Protein AF-0000000084406420 (afdb_homodimer)

Foldseek 3Di:
DFWQEEEEAQALQRLLLLLLCLVLPTQYEYEFQAEADDQDPLLQFLCSCPQVVVQADPAWFAEPVGDIDGFSWGGYNLGRLLFALQQFADDFQCQQDWADAPFGIFDHAPDTPVLLQVLLQVLQVLQVKEFAPPQAPRHHDHDGGPHHADDADDVLVLVVVLCVVVVFGKTWGIGRFQADPPCRVPTLDPLALRSHRGRDSSLGGSTSVNRGNVSSVVRVSYYYDYSWAFQEFEADPVLAAGAWTQTPVGIDGHSFYEYAHAQQVSLLHQQSHADPVRNRGRLCPLVLFFFQKWDKWKKKKKFFFLVDFDPDGNQFTMKGCRQQQANPDPVGGHGQFIKTWHRQCALSNQCSVVVPDDSVVSRSSSRGITMMMTTDWWHGDRQQGWDADPVSHIYGYDDTPPPVSNVSVLVVVVVSSVVSRGDDMDMDIDDPSHPSAIEANQAEDCDSNNGQAHSLQHGPSYDRYGYQYRHHHSIRRRGGCSSVSNSSSSSSSVVVSVVVVVD/DFWQEEEEAQALQRLLLLLLCLPLPTQYEYEFQAEADDQDPLLQFLCSCPQVVVQADPAWFAEPVGDIDGFSWGGYNLGRLLFALQQFADDFQCQQDWADAPFGIFHHAPDTPVLLQVLLQVLQVLQVKEFAPPQAPRHHDHDGGPHHADDADDVLVLVVVLCVVVVFGKTWGIGRFQADPVCRVPTLDPLALRSHRGRDSSLGGSTSVNRGVVSSVVRVSYDYDYSWAFQEFEADPVLAAGAWTQTPVGIDGHSFYEYAHAQQVSLLHQQSHADPVRNRGRLCPLVLFFFQKWDKWKKKKKFFFLVDFDPDGNQFTMKGCRQQQANPDPVRGHGQFIKTWHRQCALSNQCSVVVPDDSVVSRSSSRGITMMMTTDWWHGDRQQGWDADPVSHIYTYDDTPDVVSNVSVLVVVVVSSVVSRGDDMDMDIDDPSHPSAIEANQAEDCDSNNGQAHSLQHGPSYDRYGYQYRHHHSIRRRGGCSSVSNSSSSSSSVVVSVVVVVD

Organism: Acidithiobacillus ferrooxidans (NCBI:txid920)

Nearest PDB structures (foldseek):
  8k6k-assembly1_A  TM=8.595E-01  e=3.127E-42  Gluconobacter japonicus
  8k6j-assembly1_A  TM=8.613E-01  e=1.627E-40  Gluconobacter japonicus
  8xcn-assembly1_A  TM=8.584E-01  e=6.997E-40  Gluconobacter japonicus
  7wsq-assembly1_D  TM=8.561E-01  e=7.962E-39  Gluconobacter japonicus
  8xcm-assembly1_A  TM=8.416E-01  e=7.050E-39  Gluconobacter japonicus

pLDDT: mean 94.96, std 6.16, range [66.62, 98.94]

Solvent-accessible surface area (backbone atoms only — not comparable to full-atom values): 49179 Å² total; per-residue (Å²): 119,77,25,48,31,34,31,36,23,32,12,49,13,24,7,33,25,47,34,64,43,36,87,69,73,49,37,34,37,35,34,22,52,23,44,70,62,75,44,41,61,52,36,70,32,38,47,41,49,70,56,63,35,68,72,36,49,86,57,63,31,22,38,77,86,61,49,75,45,58,49,61,44,36,63,24,60,4,22,55,42,45,30,44,65,38,58,43,39,76,76,39,58,65,61,29,36,67,41,69,43,91,75,43,58,44,42,52,47,80,55,52,53,79,77,43,46,69,29,41,53,50,37,34,54,60,23,37,22,17,18,61,68,89,45,44,90,69,60,53,93,74,74,75,50,77,34,70,44,63,74,66,42,70,67,55,42,52,50,52,51,52,42,41,72,73,71,48,55,58,29,55,35,30,31,17,42,40,61,35,87,91,42,43,62,76,24,54,37,44,59,49,45,49,47,54,63,21,42,56,78,65,70,18,52,44,20,14,33,65,50,5,39,52,62,16,54,74,31,89,47,36,48,77,42,59,62,31,40,71,58,33,51,39,59,34,96,85,46,43,35,62,52,36,43,33,33,82,78,49,75,44,29,37,71,29,40,35,43,13,53,36,23,64,49,41,25,49,35,28,44,60,17,43,42,92,88,25,73,76,4,42,58,23,90,38,68,32,57,8,19,20,38,31,46,60,48,38,33,42,31,45,30,27,27,90,93,41,78,43,80,59,46,50,43,54,27,42,26,38,54,83,28,44,78,29,52,84,40,86,91,48,77,24,41,21,23,31,40,32,39,28,42,44,54,40,39,59,39,46,32,43,76,40,70,86,55,58,66,72,58,39,38,51,50,32,34,17,35,56,37,32,38,36,28,12,38,29,46,57,34,74,77,15,23,52,45,68,45,96,86,63,42,44,27,44,26,78,74,81,44,42,60,66,35,37,52,49,44,52,49,52,49,47,53,56,43,40,74,75,57,31,78,45,72,46,76,47,73,63,56,88,39,63,53,78,54,46,26,11,9,37,18,37,22,87,49,55,70,79,12,25,12,29,80,69,27,32,29,64,60,32,79,31,38,32,50,36,31,38,12,37,33,51,52,60,53,41,53,49,56,60,41,53,27,28,12,48,15,43,49,38,32,54,51,49,54,56,55,58,77,69,103,120,78,24,48,31,35,31,36,23,31,13,48,11,24,7,34,26,45,34,62,43,36,86,70,73,50,36,34,36,36,33,24,52,24,44,70,62,74,44,39,60,52,38,72,32,39,49,42,50,70,57,62,35,67,70,38,50,86,57,62,33,22,36,76,87,61,50,75,44,58,49,61,45,36,62,25,60,6,22,57,41,44,30,44,65,38,59,43,38,77,76,38,60,65,60,30,36,68,41,70,44,92,77,44,57,44,44,53,46,79,55,52,52,78,77,43,45,69,29,41,55,49,37,34,54,60,24,38,21,18,18,62,67,89,46,43,89,69,60,53,95,74,74,75,49,78,33,70,44,62,74,66,41,71,66,54,42,51,51,49,51,52,42,40,72,73,73,47,55,56,28,54,34,30,31,19,40,40,61,36,85,92,42,45,64,76,24,53,37,44,59,50,44,50,46,53,62,20,42,54,80,62,70,19,53,45,18,14,32,66,51,5,40,53,62,18,54,73,31,88,48,37,48,77,43,58,62,31,40,71,58,33,51,38,59,35,96,84,47,44,35,61,52,35,42,33,33,84,78,48,76,44,30,36,69,30,39,35,44,12,53,36,23,64,50,41,24,50,37,30,45,58,16,43,41,91,88,24,74,75,4,42,57,22,91,40,68,33,56,8,19,20,37,31,46,59,48,40,32,42,32,45,30,27,27,89,94,42,76,45,83,61,48,49,46,54,29,41,26,40,54,83,28,43,77,29,52,84,38,87,91,47,76,23,40,20,24,31,39,31,39,28,40,43,54,40,39,59,42,46,32,44,77,39,69,86,56,57,66,70,59,40,37,51,50,33,33,17,34,56,37,33,37,38,27,13,39,29,45,58,34,74,78,14,23,51,45,67,44,96,88,62,44,45,27,45,27,81,75,80,44,43,60,67,35,36,51,50,42,53,50,53,50,47,55,56,41,40,74,74,56,32,78,44,73,45,76,46,74,62,57,89,41,63,53,78,54,47,26,13,9,36,17,38,21,86,48,55,68,80,13,25,12,29,81,69,28,34,29,64,57,32,81,30,38,32,52,37,30,39,12,36,32,52,51,60,53,43,52,50,56,60,40,52,26,28,13,49,14,41,50,37,31,54,50,51,53,54,54,57,76,69,103

Radius of gyration: 32.75 Å; Cα contacts (8 Å, |Δi|>4): 2601; chains: 2; bounding box: 58×95×78 Å

Structure (mmCIF, N/CA/C/O backbone):
data_AF-0000000084406420-model_v1
#
loop_
_entity.id
_entity.type
_entity.pdbx_description
1 polymer Dehydrogenase
#
loop_
_atom_site.group_PDB
_atom_site.id
_atom_site.type_symbol
_atom_site.label_atom_id
_atom_site.label_alt_id
_atom_site.label_comp_id
_atom_site.label_asym_id
_atom_site.label_entity_id
_atom_site.label_seq_id
_atom_site.pdbx_PDB_ins_code
_atom_site.Cartn_x
_atom_site.Cartn_y
_atom_site.Cartn_z
_atom_site.occupancy
_atom_site.B_iso_or_equiv
_atom_site.auth_seq_id
_atom_site.auth_comp_id
_atom_site.auth_asym_id
_atom_site.auth_atom_id
_atom_site.pdbx_PDB_model_num
ATOM 1 N N . MET A 1 1 ? 20.953 -33.688 14.234 1 88.69 1 MET A N 1
ATOM 2 C CA . MET A 1 1 ? 19.703 -33.469 13.508 1 88.69 1 MET A CA 1
ATOM 3 C C . MET A 1 1 ? 19.203 -32.031 13.727 1 88.69 1 MET A C 1
ATOM 5 O O . MET A 1 1 ? 19.109 -31.578 14.859 1 88.69 1 MET A O 1
ATOM 9 N N . ASP A 1 2 ? 19.047 -31.391 12.719 1 93 2 ASP A N 1
ATOM 10 C CA . ASP A 1 2 ? 18.766 -29.953 12.75 1 93 2 ASP A CA 1
ATOM 11 C C . ASP A 1 2 ? 17.281 -29.688 12.922 1 93 2 ASP A C 1
ATOM 13 O O . ASP A 1 2 ? 16.891 -28.641 13.438 1 93 2 ASP A O 1
ATOM 17 N N . ALA A 1 3 ? 16.422 -30.672 12.445 1 97.94 3 ALA A N 1
ATOM 18 C CA . ALA A 1 3 ? 14.969 -30.516 12.516 1 97.94 3 ALA A CA 1
ATOM 19 C C . ALA A 1 3 ? 14.273 -31.875 12.422 1 97.94 3 ALA A C 1
ATOM 21 O O . ALA A 1 3 ? 14.891 -32.875 12.07 1 97.94 3 ALA A O 1
ATOM 22 N N . ASP A 1 4 ? 13.062 -31.891 12.906 1 97.88 4 ASP A N 1
ATOM 23 C CA . ASP A 1 4 ? 12.234 -33.062 12.648 1 97.88 4 ASP A CA 1
ATOM 24 C C . ASP A 1 4 ? 11.812 -33.125 11.18 1 97.88 4 ASP A C 1
ATOM 26 O O . ASP A 1 4 ? 11.766 -34.188 10.586 1 97.88 4 ASP A O 1
ATOM 30 N N . VAL A 1 5 ? 11.484 -31.938 10.641 1 98.62 5 VAL A N 1
ATOM 31 C CA . VAL A 1 5 ? 11.062 -31.828 9.25 1 98.62 5 VAL A CA 1
ATOM 32 C C . VAL A 1 5 ? 11.805 -30.672 8.578 1 98.62 5 VAL A C 1
ATOM 34 O O . VAL A 1 5 ? 11.852 -29.562 9.109 1 98.62 5 VAL A O 1
ATOM 37 N N . ILE A 1 6 ? 12.398 -30.938 7.449 1 98.88 6 ILE A N 1
ATOM 38 C CA . ILE A 1 6 ? 12.922 -29.891 6.578 1 98.88 6 ILE A CA 1
ATOM 39 C C . ILE A 1 6 ? 11.992 -29.703 5.379 1 98.88 6 ILE A C 1
ATOM 41 O O . ILE A 1 6 ? 11.633 -30.672 4.711 1 98.88 6 ILE A O 1
ATOM 45 N N . ILE A 1 7 ? 11.547 -28.516 5.156 1 98.94 7 ILE A N 1
ATOM 46 C CA . ILE A 1 7 ? 10.75 -28.141 3.982 1 98.94 7 ILE A CA 1
ATOM 47 C C . ILE A 1 7 ? 11.602 -27.297 3.033 1 98.94 7 ILE A C 1
ATOM 49 O O . ILE A 1 7 ? 12.117 -26.25 3.422 1 98.94 7 ILE A O 1
ATOM 53 N N . ILE A 1 8 ? 11.758 -27.766 1.812 1 98.94 8 ILE A N 1
ATOM 54 C CA . ILE A 1 8 ? 12.555 -27.078 0.806 1 98.94 8 ILE A CA 1
ATOM 55 C C . ILE A 1 8 ? 11.625 -26.297 -0.129 1 98.94 8 ILE A C 1
ATOM 57 O O . ILE A 1 8 ? 10.93 -26.891 -0.958 1 98.94 8 ILE A O 1
ATOM 61 N N . GLY A 1 9 ? 11.641 -24.938 -0.034 1 98.81 9 GLY A N 1
ATOM 62 C CA . GLY A 1 9 ? 10.734 -24.078 -0.776 1 98.81 9 GLY A CA 1
ATOM 63 C C . GLY A 1 9 ? 9.57 -23.562 0.057 1 98.81 9 GLY A C 1
ATOM 64 O O . GLY A 1 9 ? 9.016 -24.312 0.87 1 98.81 9 GLY A O 1
ATOM 65 N N . SER A 1 10 ? 9.195 -22.328 -0.181 1 98.81 10 SER A N 1
ATOM 66 C CA . SER A 1 10 ? 8.18 -21.703 0.657 1 98.81 10 SER A CA 1
ATOM 67 C C . SER A 1 10 ? 6.98 -21.25 -0.17 1 98.81 10 SER A C 1
ATOM 69 O O . SER A 1 10 ? 6.23 -20.359 0.244 1 98.81 10 SER A O 1
ATOM 71 N N . GLY A 1 11 ? 6.742 -21.828 -1.378 1 98.44 11 GLY A N 1
ATOM 72 C CA . GLY A 1 11 ? 5.648 -21.453 -2.264 1 98.44 11 GLY A CA 1
ATOM 73 C C . GLY A 1 11 ? 4.312 -22.031 -1.836 1 98.44 11 GLY A C 1
ATOM 74 O O . GLY A 1 11 ? 4.086 -22.281 -0.648 1 98.44 11 GLY A O 1
ATOM 75 N N . ALA A 1 12 ? 3.414 -22.25 -2.809 1 98.5 12 ALA A N 1
ATOM 76 C CA . ALA A 1 12 ? 2.043 -22.688 -2.557 1 98.5 12 ALA A CA 1
ATOM 77 C C . ALA A 1 12 ? 2.016 -23.969 -1.747 1 98.5 12 ALA A C 1
ATOM 79 O O . ALA A 1 12 ? 1.25 -24.094 -0.788 1 98.5 12 ALA A O 1
ATOM 80 N N . GLY A 1 13 ? 2.844 -24.891 -2.139 1 98.75 13 GLY A N 1
ATOM 81 C CA . GLY A 1 13 ? 2.9 -26.156 -1.423 1 98.75 13 GLY A CA 1
ATOM 82 C C . GLY A 1 13 ? 3.66 -26.078 -0.114 1 98.75 13 GLY A C 1
ATOM 83 O O . GLY A 1 13 ? 3.107 -26.359 0.952 1 98.75 13 GLY A O 1
ATOM 84 N N . GLY A 1 14 ? 4.891 -25.562 -0.155 1 98.88 14 GLY A N 1
ATOM 85 C CA . GLY A 1 14 ? 5.777 -25.516 0.996 1 98.88 14 GLY A CA 1
ATOM 86 C C . GLY A 1 14 ? 5.258 -24.641 2.115 1 98.88 14 GLY A C 1
ATOM 87 O O . GLY A 1 14 ? 5.297 -25.016 3.285 1 98.88 14 GLY A O 1
ATOM 88 N N . GLY A 1 15 ? 4.824 -23.484 1.755 1 98.88 15 GLY A N 1
ATOM 89 C CA . GLY A 1 15 ? 4.277 -22.594 2.77 1 98.88 15 GLY A CA 1
ATOM 90 C C . GLY A 1 15 ? 3.029 -23.141 3.432 1 98.88 15 GLY A C 1
ATOM 91 O O . GLY A 1 15 ? 2.863 -23.031 4.648 1 98.88 15 GLY A O 1
ATOM 92 N N . THR A 1 16 ? 2.17 -23.75 2.664 1 98.94 16 THR A N 1
ATOM 93 C CA . THR A 1 16 ? 0.909 -24.281 3.176 1 98.94 16 THR A CA 1
ATOM 94 C C . THR A 1 16 ? 1.153 -25.469 4.109 1 98.94 16 THR A C 1
ATOM 96 O O . THR A 1 16 ? 0.556 -25.547 5.184 1 98.94 16 THR A O 1
ATOM 99 N N . ILE A 1 17 ? 2.035 -26.344 3.715 1 98.88 17 ILE A N 1
ATOM 100 C CA . ILE A 1 17 ? 2.256 -27.531 4.551 1 98.88 17 ILE A CA 1
ATOM 101 C C . ILE A 1 17 ? 3 -27.125 5.82 1 98.88 17 ILE A C 1
ATOM 103 O O . ILE A 1 17 ? 2.787 -27.719 6.883 1 98.88 17 ILE A O 1
ATOM 107 N N . ALA A 1 18 ? 3.906 -26.109 5.734 1 98.88 18 ALA A N 1
ATOM 108 C CA . ALA A 1 18 ? 4.531 -25.578 6.941 1 98.88 18 ALA A CA 1
ATOM 109 C C . ALA A 1 18 ? 3.479 -25.125 7.949 1 98.88 18 ALA A C 1
ATOM 111 O O . ALA A 1 18 ? 3.553 -25.484 9.133 1 98.88 18 ALA A O 1
ATOM 112 N N . ARG A 1 19 ? 2.502 -24.375 7.488 1 98.88 19 ARG A N 1
ATOM 113 C CA . ARG A 1 19 ? 1.427 -23.922 8.367 1 98.88 19 ARG A CA 1
ATOM 114 C C . ARG A 1 19 ? 0.621 -25.109 8.891 1 98.88 19 ARG A C 1
ATOM 116 O O . ARG A 1 19 ? 0.271 -25.156 10.07 1 98.88 19 ARG A O 1
ATOM 123 N N . ALA A 1 20 ? 0.352 -26.047 8.023 1 98.81 20 ALA A N 1
ATOM 124 C CA . ALA A 1 20 ? -0.466 -27.203 8.391 1 98.81 20 ALA A CA 1
ATOM 125 C C . ALA A 1 20 ? 0.193 -28.016 9.5 1 98.81 20 ALA A C 1
ATOM 127 O O . ALA A 1 20 ? -0.494 -28.625 10.32 1 98.81 20 ALA A O 1
ATOM 128 N N . LEU A 1 21 ? 1.491 -28 9.57 1 98.56 21 LEU A N 1
ATOM 129 C CA . LEU A 1 21 ? 2.219 -28.812 10.531 1 98.56 21 LEU A CA 1
ATOM 130 C C . LEU A 1 21 ? 2.689 -27.953 11.711 1 98.56 21 LEU A C 1
ATOM 132 O O . LEU A 1 21 ? 3.246 -28.484 12.68 1 98.56 21 LEU A O 1
ATOM 136 N N . ALA A 1 22 ? 2.52 -26.656 11.664 1 98.56 22 ALA A N 1
ATOM 137 C CA . ALA A 1 22 ? 3.15 -25.703 12.586 1 98.56 22 ALA A CA 1
ATOM 138 C C . ALA A 1 22 ? 2.764 -26 14.031 1 98.56 22 ALA A C 1
ATOM 140 O O . ALA A 1 22 ? 3.6 -25.922 14.93 1 98.56 22 ALA A O 1
ATOM 141 N N . ASP A 1 23 ? 1.502 -26.359 14.258 1 97.62 23 ASP A N 1
ATOM 142 C CA . ASP A 1 23 ? 1.009 -26.531 15.617 1 97.62 23 ASP A CA 1
ATOM 143 C C . ASP A 1 23 ? 1.221 -27.969 16.109 1 97.62 23 ASP A C 1
ATOM 145 O O . ASP A 1 23 ? 0.703 -28.359 17.156 1 97.62 23 ASP A O 1
ATOM 149 N N . SER A 1 24 ? 1.993 -28.766 15.359 1 96 24 SER A N 1
ATOM 150 C CA . SER A 1 24 ? 2.195 -30.188 15.68 1 96 24 SER A CA 1
ATOM 151 C C . SER A 1 24 ? 3.24 -30.359 16.781 1 96 24 SER A C 1
ATOM 153 O O . SER A 1 24 ? 3.354 -31.422 17.359 1 96 24 SER A O 1
ATOM 155 N N . GLY A 1 25 ? 4.09 -29.359 17.047 1 95 25 GLY A N 1
ATOM 156 C CA . GLY A 1 25 ? 5.18 -29.453 18 1 95 25 GLY A CA 1
ATOM 157 C C . GLY A 1 25 ? 6.477 -29.938 17.375 1 95 25 GLY A C 1
ATOM 158 O O . GLY A 1 25 ? 7.535 -29.875 18 1 95 25 GLY A O 1
ATOM 159 N N . LEU A 1 26 ? 6.426 -30.328 16.141 1 96.94 26 LEU A N 1
ATOM 160 C CA . LEU A 1 26 ? 7.633 -30.734 15.422 1 96.94 26 LEU A CA 1
ATOM 161 C C . LEU A 1 26 ? 8.539 -29.531 15.18 1 96.94 26 LEU A C 1
ATOM 163 O O . LEU A 1 26 ? 8.062 -28.438 14.875 1 96.94 26 LEU A O 1
ATOM 167 N N . ASN A 1 27 ? 9.789 -29.812 15.359 1 98.25 27 ASN A N 1
ATOM 168 C CA . ASN A 1 27 ? 10.734 -28.781 14.93 1 98.25 27 ASN A CA 1
ATOM 169 C C . ASN A 1 27 ? 10.836 -28.719 13.406 1 98.25 27 ASN A C 1
ATOM 171 O O . ASN A 1 27 ? 11.305 -29.656 12.766 1 98.25 27 ASN A O 1
ATOM 175 N N . ILE A 1 28 ? 10.398 -27.578 12.836 1 98.81 28 ILE A N 1
ATOM 176 C CA . ILE A 1 28 ? 10.297 -27.453 11.383 1 98.81 28 ILE A CA 1
ATOM 177 C C . ILE A 1 28 ? 11.297 -26.406 10.891 1 98.81 28 ILE A C 1
ATOM 179 O O . ILE A 1 28 ? 11.344 -25.281 11.422 1 98.81 28 ILE A O 1
ATOM 183 N N . LEU A 1 29 ? 12.109 -26.766 9.922 1 98.88 29 LEU A N 1
ATOM 184 C CA . LEU A 1 29 ? 13.031 -25.844 9.258 1 98.88 29 LEU A CA 1
ATOM 185 C C . LEU A 1 29 ? 12.664 -25.656 7.793 1 98.88 29 LEU A C 1
ATOM 187 O O . LEU A 1 29 ? 12.633 -26.625 7.031 1 98.88 29 LEU A O 1
ATOM 191 N N . ILE A 1 30 ? 12.312 -24.453 7.449 1 98.94 30 ILE A N 1
ATOM 192 C CA . ILE A 1 30 ? 12.016 -24.109 6.059 1 98.94 30 ILE A CA 1
ATOM 193 C C . ILE A 1 30 ? 13.258 -23.516 5.398 1 98.94 30 ILE A C 1
ATOM 195 O O . ILE A 1 30 ? 13.867 -22.578 5.938 1 98.94 30 ILE A O 1
ATOM 199 N N . LEU A 1 31 ? 13.648 -24.047 4.281 1 98.94 31 LEU A N 1
ATOM 200 C CA . LEU A 1 31 ? 14.766 -23.531 3.5 1 98.94 31 LEU A CA 1
ATOM 201 C C . LEU A 1 31 ? 14.281 -22.859 2.223 1 98.94 31 LEU A C 1
ATOM 203 O O . LEU A 1 31 ? 13.578 -23.484 1.417 1 98.94 31 LEU A O 1
ATOM 207 N N . GLU A 1 32 ? 14.562 -21.594 2.061 1 98.81 32 GLU A N 1
ATOM 208 C CA . GLU A 1 32 ? 14.195 -20.797 0.895 1 98.81 32 GLU A CA 1
ATOM 209 C C . GLU A 1 32 ? 15.438 -20.25 0.193 1 98.81 32 GLU A C 1
ATOM 211 O O . GLU A 1 32 ? 16.297 -19.641 0.829 1 98.81 32 GLU A O 1
ATOM 216 N N . ARG A 1 33 ? 15.523 -20.5 -1.107 1 98.06 33 ARG A N 1
ATOM 217 C CA . ARG A 1 33 ? 16.719 -20.094 -1.833 1 98.06 33 ARG A CA 1
ATOM 218 C C . ARG A 1 33 ? 16.781 -18.562 -1.978 1 98.06 33 ARG A C 1
ATOM 220 O O . ARG A 1 33 ? 17.859 -17.984 -2.047 1 98.06 33 ARG A O 1
ATOM 227 N N . GLY A 1 34 ? 15.633 -17.969 -2.072 1 96.94 34 GLY A N 1
ATOM 228 C CA . GLY A 1 34 ? 15.578 -16.516 -2.16 1 96.94 34 GLY A CA 1
ATOM 229 C C . GLY A 1 34 ? 15.352 -15.844 -0.818 1 96.94 34 GLY A C 1
ATOM 230 O O . GLY A 1 34 ? 15.555 -16.469 0.232 1 96.94 34 GLY A O 1
ATOM 231 N N . ASP A 1 35 ? 15.086 -14.539 -0.844 1 96.56 35 ASP A N 1
ATOM 232 C CA . ASP A 1 35 ? 14.758 -13.734 0.328 1 96.56 35 ASP A CA 1
ATOM 233 C C . ASP A 1 35 ? 13.344 -13.164 0.225 1 96.56 35 ASP A C 1
ATOM 235 O O . ASP A 1 35 ? 12.602 -13.492 -0.71 1 96.56 35 ASP A O 1
ATOM 239 N N . TYR A 1 36 ? 12.945 -12.484 1.253 1 96.88 36 TYR A N 1
ATOM 240 C CA . TYR A 1 36 ? 11.688 -11.75 1.131 1 96.88 36 TYR A CA 1
ATOM 241 C C . TYR A 1 36 ? 11.719 -10.812 -0.069 1 96.88 36 TYR A C 1
ATOM 243 O O . TYR A 1 36 ? 12.75 -10.211 -0.369 1 96.88 36 TYR A O 1
ATOM 251 N N . LEU A 1 37 ? 10.578 -10.812 -0.792 1 95.81 37 LEU A N 1
ATOM 252 C CA . LEU A 1 37 ? 10.461 -9.805 -1.843 1 95.81 37 LEU A CA 1
ATOM 253 C C . LEU A 1 37 ? 10.438 -8.398 -1.25 1 95.81 37 LEU A C 1
ATOM 255 O O . LEU A 1 37 ? 9.68 -8.133 -0.314 1 95.81 37 LEU A O 1
ATOM 259 N N . PRO A 1 38 ? 11.289 -7.543 -1.76 1 92.75 38 PRO A N 1
ATOM 260 C CA . PRO A 1 38 ? 11.289 -6.195 -1.188 1 92.75 38 PRO A CA 1
ATOM 261 C C . PRO A 1 38 ? 9.953 -5.477 -1.372 1 92.75 38 PRO A C 1
ATOM 263 O O . PRO A 1 38 ? 9.352 -5.559 -2.443 1 92.75 38 PRO A O 1
ATOM 266 N N . ARG A 1 39 ? 9.43 -4.918 -0.343 1 93.56 39 ARG A N 1
ATOM 267 C CA . ARG A 1 39 ? 8.273 -4.027 -0.416 1 93.56 39 ARG A CA 1
ATOM 268 C C . ARG A 1 39 ? 8.703 -2.607 -0.774 1 93.56 39 ARG A C 1
ATOM 270 O O . ARG A 1 39 ? 9.336 -1.922 0.031 1 93.56 39 ARG A O 1
ATOM 277 N N . GLU A 1 40 ? 8.367 -2.15 -1.927 1 93.56 40 GLU A N 1
ATOM 278 C CA . GLU A 1 40 ? 8.852 -0.872 -2.439 1 93.56 40 GLU A CA 1
ATOM 279 C C . GLU A 1 40 ? 7.91 -0.312 -3.504 1 93.56 40 GLU A C 1
ATOM 281 O O . GLU A 1 40 ? 6.973 -0.991 -3.932 1 93.56 40 GLU A O 1
ATOM 286 N N . TRP A 1 41 ? 8.164 0.864 -3.912 1 91.94 41 TRP A N 1
ATOM 287 C CA . TRP A 1 41 ? 7.324 1.575 -4.871 1 91.94 41 TRP A CA 1
ATOM 288 C C . TRP A 1 41 ? 7.254 0.825 -6.199 1 91.94 41 TRP A C 1
ATOM 290 O O . TRP A 1 41 ? 6.219 0.827 -6.867 1 91.94 41 TRP A O 1
ATOM 300 N N . GLY A 1 42 ? 8.281 0.18 -6.535 1 93.5 42 GLY A N 1
ATOM 301 C CA . GLY A 1 42 ? 8.383 -0.524 -7.801 1 93.5 42 GLY A CA 1
ATOM 302 C C . GLY A 1 42 ? 7.457 -1.724 -7.891 1 93.5 42 GLY A C 1
ATOM 303 O O . GLY A 1 42 ? 7.234 -2.26 -8.977 1 93.5 42 GLY A O 1
ATOM 304 N N . ASN A 1 43 ? 6.859 -2.135 -6.785 1 95.69 43 ASN A N 1
ATOM 305 C CA . ASN A 1 43 ? 6.016 -3.326 -6.777 1 95.69 43 ASN A CA 1
ATOM 306 C C . ASN A 1 43 ? 4.852 -3.197 -7.758 1 95.69 43 ASN A C 1
ATOM 308 O O . ASN A 1 43 ? 4.414 -4.191 -8.344 1 95.69 43 ASN A O 1
ATOM 312 N N . TRP A 1 44 ? 4.395 -1.908 -7.926 1 93.94 44 TRP A N 1
ATOM 313 C CA . TRP A 1 44 ? 3.199 -1.699 -8.734 1 93.94 44 TRP A CA 1
ATOM 314 C C . TRP A 1 44 ? 3.539 -0.949 -10.023 1 93.94 44 TRP A C 1
ATOM 316 O O . TRP A 1 44 ? 2.646 -0.453 -10.711 1 93.94 44 TRP A O 1
ATOM 326 N N . ASP A 1 45 ? 4.84 -0.856 -10.406 1 90.75 45 ASP A N 1
ATOM 327 C CA . ASP A 1 45 ? 5.297 -0.203 -11.633 1 90.75 45 ASP A CA 1
ATOM 328 C C . ASP A 1 45 ? 5.5 -1.22 -12.75 1 90.75 45 ASP A C 1
ATOM 330 O O . ASP A 1 45 ? 6.387 -2.074 -12.664 1 90.75 45 ASP A O 1
ATOM 334 N N . PRO A 1 46 ? 4.762 -1.12 -13.844 1 89.69 46 PRO A N 1
ATOM 335 C CA . PRO A 1 46 ? 4.879 -2.094 -14.93 1 89.69 46 PRO A CA 1
ATOM 336 C C . PRO A 1 46 ? 6.289 -2.156 -15.516 1 89.69 46 PRO A C 1
ATOM 338 O O . PRO A 1 46 ? 6.738 -3.227 -15.938 1 89.69 46 PRO A O 1
ATOM 341 N N . ARG A 1 47 ? 6.891 -1.016 -15.586 1 87.12 47 ARG A N 1
ATOM 342 C CA . ARG A 1 47 ? 8.25 -1.021 -16.125 1 87.12 47 ARG A CA 1
ATOM 343 C C . ARG A 1 47 ? 9.172 -1.863 -15.242 1 87.12 47 ARG A C 1
ATOM 345 O O . ARG A 1 47 ? 9.93 -2.693 -15.75 1 87.12 47 ARG A O 1
ATOM 352 N N . THR A 1 48 ? 9.062 -1.656 -13.922 1 92.06 48 THR A N 1
ATOM 353 C CA . THR A 1 48 ? 9.898 -2.377 -12.969 1 92.06 48 THR A CA 1
ATOM 354 C C . THR A 1 48 ? 9.617 -3.875 -13.023 1 92.06 48 THR A C 1
ATOM 356 O O . THR A 1 48 ? 10.547 -4.684 -13.062 1 92.06 48 THR A O 1
ATOM 359 N N . VAL A 1 49 ? 8.406 -4.242 -13.148 1 92.81 49 VAL A N 1
ATOM 360 C CA . VAL A 1 49 ? 8 -5.637 -12.992 1 92.81 49 VAL A CA 1
ATOM 361 C C . VAL A 1 49 ? 8.172 -6.375 -14.312 1 92.81 49 VAL A C 1
ATOM 363 O O . VAL A 1 49 ? 8.75 -7.461 -14.359 1 92.81 49 VAL A O 1
ATOM 366 N N . PHE A 1 50 ? 7.754 -5.746 -15.461 1 88.38 50 PHE A N 1
ATOM 367 C CA . PHE A 1 50 ? 7.605 -6.52 -16.688 1 88.38 50 PHE A CA 1
ATOM 368 C C . PHE A 1 50 ? 8.703 -6.164 -17.688 1 88.38 50 PHE A C 1
ATOM 370 O O . PHE A 1 50 ? 9.031 -6.965 -18.562 1 88.38 50 PHE A O 1
ATOM 377 N N . ALA A 1 51 ? 9.172 -4.949 -17.625 1 87.12 51 ALA A N 1
ATOM 378 C CA . ALA A 1 51 ? 10.242 -4.578 -18.547 1 87.12 51 ALA A CA 1
ATOM 379 C C . ALA A 1 51 ? 11.617 -4.91 -17.969 1 87.12 51 ALA A C 1
ATOM 381 O O . ALA A 1 51 ? 12.422 -5.582 -18.609 1 87.12 51 ALA A O 1
ATOM 382 N N . GLU A 1 52 ? 11.781 -4.52 -16.688 1 90.19 52 GLU A N 1
ATOM 383 C CA . GLU A 1 52 ? 13.07 -4.73 -16.031 1 90.19 52 GLU A CA 1
ATOM 384 C C . GLU A 1 52 ? 13.156 -6.129 -15.422 1 90.19 52 GLU A C 1
ATOM 386 O O . GLU A 1 52 ? 14.25 -6.617 -15.133 1 90.19 52 GLU A O 1
ATOM 391 N N . HIS A 1 53 ? 12.016 -6.773 -15.172 1 92.19 53 HIS A N 1
ATOM 392 C CA . HIS A 1 53 ? 11.953 -8.078 -14.523 1 92.19 53 HIS A CA 1
ATOM 393 C C . HIS A 1 53 ? 12.719 -8.078 -13.203 1 92.19 53 HIS A C 1
ATOM 395 O O . HIS A 1 53 ? 13.453 -9.023 -12.906 1 92.19 53 HIS A O 1
ATOM 401 N N . ARG A 1 54 ? 12.531 -7.023 -12.453 1 93.5 54 ARG A N 1
ATOM 402 C CA . ARG A 1 54 ? 13.305 -6.785 -11.234 1 93.5 54 ARG A CA 1
ATOM 403 C C . ARG A 1 54 ? 13.125 -7.926 -10.242 1 93.5 54 ARG A C 1
ATOM 405 O O . ARG A 1 54 ? 14.047 -8.258 -9.5 1 93.5 54 ARG A O 1
ATOM 412 N N . TYR A 1 55 ? 12.023 -8.523 -10.234 1 95.5 55 TYR A N 1
ATOM 413 C CA . TYR A 1 55 ? 11.727 -9.484 -9.18 1 95.5 55 TYR A CA 1
ATOM 414 C C . TYR A 1 55 ? 11.828 -10.914 -9.695 1 95.5 55 TYR A C 1
ATOM 416 O O . TYR A 1 55 ? 11.523 -11.867 -8.969 1 95.5 55 TYR A O 1
ATOM 424 N N . HIS A 1 56 ? 12.203 -11.062 -10.922 1 93.75 56 HIS A N 1
ATOM 425 C CA . HIS A 1 56 ? 12.375 -12.383 -11.508 1 93.75 56 HIS A CA 1
ATOM 426 C C . HIS A 1 56 ? 13.836 -12.805 -11.5 1 93.75 56 HIS A C 1
ATOM 428 O O . HIS A 1 56 ? 14.734 -11.961 -11.406 1 93.75 56 HIS A O 1
ATOM 434 N N . THR A 1 57 ? 14.008 -14.07 -11.625 1 92.19 57 THR A N 1
ATOM 435 C CA . THR A 1 57 ? 15.352 -14.617 -11.586 1 92.19 57 THR A CA 1
ATOM 436 C C . THR A 1 57 ? 16.141 -14.211 -12.828 1 92.19 57 THR A C 1
ATOM 438 O O . THR A 1 57 ? 15.555 -13.945 -13.883 1 92.19 57 THR A O 1
ATOM 441 N N . HIS A 1 58 ? 17.438 -14.25 -12.711 1 90.94 58 HIS A N 1
ATOM 442 C CA . HIS A 1 58 ? 18.328 -14.031 -13.852 1 90.94 58 HIS A CA 1
ATOM 443 C C . HIS A 1 58 ? 18.891 -15.344 -14.375 1 90.94 58 HIS A C 1
ATOM 445 O O . HIS A 1 58 ? 19.703 -15.352 -15.305 1 90.94 58 HIS A O 1
ATOM 451 N N . GLU A 1 59 ? 18.359 -16.375 -13.789 1 92.81 59 GLU A N 1
ATOM 452 C CA . GLU A 1 59 ? 18.781 -17.688 -14.258 1 92.81 59 GLU A CA 1
ATOM 453 C C . GLU A 1 59 ? 18.359 -17.922 -15.711 1 92.81 59 GLU A C 1
ATOM 455 O O . GLU A 1 59 ? 17.328 -17.406 -16.156 1 92.81 59 GLU A O 1
ATOM 460 N N . GLN A 1 60 ? 19.219 -18.719 -16.391 1 95.25 60 GLN A N 1
ATOM 461 C CA . GLN A 1 60 ? 18.938 -19.125 -17.766 1 95.25 60 GLN A CA 1
ATOM 462 C C . GLN A 1 60 ? 18.719 -20.625 -17.875 1 95.25 60 GLN A C 1
ATOM 464 O O . GLN A 1 60 ? 19.422 -21.406 -17.219 1 95.25 60 GLN A O 1
ATOM 469 N N . TRP A 1 61 ? 17.703 -20.984 -18.625 1 96.75 61 TRP A N 1
ATOM 470 C CA . TRP A 1 61 ? 17.453 -22.375 -18.969 1 96.75 61 TRP A CA 1
ATOM 471 C C . TRP A 1 61 ? 17.641 -22.609 -20.469 1 96.75 61 TRP A C 1
ATOM 473 O O . TRP A 1 61 ? 17.812 -21.656 -21.234 1 96.75 61 TRP A O 1
ATOM 483 N N . ARG A 1 62 ? 17.75 -23.844 -20.844 1 97.62 62 ARG A N 1
ATOM 484 C CA . ARG A 1 62 ? 17.828 -24.203 -22.266 1 97.62 62 ARG A CA 1
ATOM 485 C C . ARG A 1 62 ? 16.547 -24.906 -22.719 1 97.62 62 ARG A C 1
ATOM 487 O O . ARG A 1 62 ? 15.953 -25.672 -21.969 1 97.62 62 ARG A O 1
ATOM 494 N N . ASP A 1 63 ? 16.156 -24.594 -23.984 1 96 63 ASP A N 1
ATOM 495 C CA . ASP A 1 63 ? 15.031 -25.328 -24.547 1 96 63 ASP A CA 1
ATOM 496 C C . ASP A 1 63 ? 15.492 -26.625 -25.234 1 96 63 ASP A C 1
ATOM 498 O O . ASP A 1 63 ? 16.656 -27.016 -25.078 1 96 63 ASP A O 1
ATOM 502 N N . GLN A 1 64 ? 14.602 -27.312 -25.891 1 95.38 64 GLN A N 1
ATOM 503 C CA . GLN A 1 64 ? 14.883 -28.625 -26.469 1 95.38 64 GLN A CA 1
ATOM 504 C C . GLN A 1 64 ? 15.977 -28.531 -27.531 1 95.38 64 GLN A C 1
ATOM 506 O O . GLN A 1 64 ? 16.641 -29.531 -27.828 1 95.38 64 GLN A O 1
ATOM 511 N N . HIS A 1 65 ? 16.234 -27.375 -28.094 1 95.81 65 HIS A N 1
ATOM 512 C CA . HIS A 1 65 ? 17.234 -27.188 -29.141 1 95.81 65 HIS A CA 1
ATOM 513 C C . HIS A 1 65 ? 18.516 -26.578 -28.578 1 95.81 65 HIS A C 1
ATOM 515 O O . HIS A 1 65 ? 19.453 -26.297 -29.328 1 95.81 65 HIS A O 1
ATOM 521 N N . GLY A 1 66 ? 18.484 -26.281 -27.312 1 95.25 66 GLY A N 1
ATOM 522 C CA . GLY A 1 66 ? 19.688 -25.781 -26.672 1 95.25 66 GLY A CA 1
ATOM 523 C C . GLY A 1 66 ? 19.734 -24.281 -26.578 1 95.25 66 GLY A C 1
ATOM 524 O O . GLY A 1 66 ? 20.688 -23.703 -26.047 1 95.25 66 GLY A O 1
ATOM 525 N N . LYS A 1 67 ? 18.75 -23.656 -27.031 1 96.12 67 LYS A N 1
ATOM 526 C CA . LYS A 1 67 ? 18.688 -22.203 -26.969 1 96.12 67 LYS A CA 1
ATOM 527 C C . LYS A 1 67 ? 18.359 -21.719 -25.562 1 96.12 67 LYS A C 1
ATOM 529 O O . LYS A 1 67 ? 17.469 -22.25 -24.906 1 96.12 67 LYS A O 1
ATOM 534 N N . PHE A 1 68 ? 19.109 -20.734 -25.125 1 95.75 68 PHE A N 1
ATOM 535 C CA . PHE A 1 68 ? 18.906 -20.172 -23.797 1 95.75 68 PHE A CA 1
ATOM 536 C C . PHE A 1 68 ? 17.641 -19.328 -23.75 1 95.75 68 PHE A C 1
ATOM 538 O O . PHE A 1 68 ? 17.281 -18.672 -24.734 1 95.75 68 PHE A O 1
ATOM 545 N N . PHE A 1 69 ? 16.953 -19.344 -22.641 1 92.88 69 PHE A N 1
ATOM 546 C CA . PHE A 1 69 ? 15.844 -18.438 -22.359 1 92.88 69 PHE A CA 1
ATOM 547 C C . PHE A 1 69 ? 15.734 -18.172 -20.859 1 92.88 69 PHE A C 1
ATOM 549 O O . PHE A 1 69 ? 16.234 -18.938 -20.047 1 92.88 69 PHE A O 1
ATOM 556 N N . SER A 1 70 ? 15.148 -17.016 -20.5 1 91.75 70 SER A N 1
ATOM 557 C CA . SER A 1 70 ? 14.906 -16.656 -19.109 1 91.75 70 SER A CA 1
ATOM 558 C C . SER A 1 70 ? 13.5 -17.062 -18.688 1 91.75 70 SER A C 1
ATOM 560 O O . SER A 1 70 ? 12.508 -16.516 -19.188 1 91.75 70 SER A O 1
ATOM 562 N N . PRO A 1 71 ? 13.453 -18.016 -17.812 1 92.81 71 PRO A N 1
ATOM 563 C CA . PRO A 1 71 ? 12.109 -18.328 -17.297 1 92.81 71 PRO A CA 1
ATOM 564 C C . PRO A 1 71 ? 11.523 -17.188 -16.453 1 92.81 71 PRO A C 1
ATOM 566 O O . PRO A 1 71 ? 12.242 -16.578 -15.664 1 92.81 71 PRO A O 1
ATOM 569 N N . ILE A 1 72 ? 10.273 -16.906 -16.594 1 90.5 72 ILE A N 1
ATOM 570 C CA . ILE A 1 72 ? 9.609 -15.898 -15.766 1 90.5 72 ILE A CA 1
ATOM 571 C C . ILE A 1 72 ? 9.203 -16.516 -14.43 1 90.5 72 ILE A C 1
ATOM 573 O O . ILE A 1 72 ? 8.047 -16.906 -14.242 1 90.5 72 ILE A O 1
ATOM 577 N N . THR A 1 73 ? 10.125 -16.625 -13.594 1 92.56 73 THR A N 1
ATOM 578 C CA . THR A 1 73 ? 9.953 -17.172 -12.258 1 92.56 73 THR A CA 1
ATOM 579 C C . THR A 1 73 ? 10.742 -16.359 -11.234 1 92.56 73 THR A C 1
ATOM 581 O O . THR A 1 73 ? 11.711 -15.68 -11.578 1 92.56 73 THR A O 1
ATOM 584 N N . GLY A 1 74 ? 10.195 -16.266 -10.055 1 93.81 74 GLY A N 1
ATOM 585 C CA . GLY A 1 74 ? 10.883 -15.555 -8.977 1 93.81 74 GLY A CA 1
ATOM 586 C C . GLY A 1 74 ? 11.141 -16.422 -7.762 1 93.81 74 GLY A C 1
ATOM 587 O O . GLY A 1 74 ? 10.344 -17.312 -7.453 1 93.81 74 GLY A O 1
ATOM 588 N N . TYR A 1 75 ? 12.281 -16.203 -7.148 1 96.75 75 TYR A N 1
ATOM 589 C CA . TYR A 1 75 ? 12.641 -16.922 -5.93 1 96.75 75 TYR A CA 1
ATOM 590 C C . TYR A 1 75 ? 12.547 -16 -4.715 1 96.75 75 TYR A C 1
ATOM 592 O O . TYR A 1 75 ? 13.477 -15.242 -4.441 1 96.75 75 TYR A O 1
ATOM 600 N N . HIS A 1 76 ? 11.445 -16.094 -4.027 1 97.5 76 HIS A N 1
ATOM 601 C CA . HIS A 1 76 ? 11.141 -15.297 -2.84 1 97.5 76 HIS A CA 1
ATOM 602 C C . HIS A 1 76 ? 10.359 -16.109 -1.816 1 97.5 76 HIS A C 1
ATOM 604 O O . HIS A 1 76 ? 9.805 -17.156 -2.146 1 97.5 76 HIS A O 1
ATOM 610 N N . VAL A 1 77 ? 10.367 -15.641 -0.553 1 98.38 77 VAL A N 1
ATOM 611 C CA . VAL A 1 77 ? 9.453 -16.203 0.436 1 98.38 77 VAL A CA 1
ATOM 612 C C . VAL A 1 77 ? 8.016 -16.094 -0.065 1 98.38 77 VAL A C 1
ATOM 614 O O . VAL A 1 77 ? 7.547 -15 -0.384 1 98.38 77 VAL A O 1
ATOM 617 N N . GLY A 1 78 ? 7.375 -17.156 -0.213 1 98.19 78 GLY A N 1
ATOM 618 C CA . GLY A 1 78 ? 6.051 -17.203 -0.812 1 98.19 78 GLY A CA 1
ATOM 619 C C . GLY A 1 78 ? 6.059 -17.75 -2.227 1 98.19 78 GLY A C 1
ATOM 620 O O . GLY A 1 78 ? 5.004 -18.078 -2.779 1 98.19 78 GLY A O 1
ATOM 621 N N . GLY A 1 79 ? 7.273 -17.844 -2.809 1 97.38 79 GLY A N 1
ATOM 622 C CA . GLY A 1 79 ? 7.426 -18.406 -4.137 1 97.38 79 GLY A CA 1
ATOM 623 C C . GLY A 1 79 ? 6.688 -17.625 -5.211 1 97.38 79 GLY A C 1
ATOM 624 O O . GLY A 1 79 ? 6.574 -16.406 -5.125 1 97.38 79 GLY A O 1
ATOM 625 N N . ASN A 1 80 ? 6.223 -18.297 -6.188 1 96.69 80 ASN A N 1
ATOM 626 C CA . ASN A 1 80 ? 5.645 -17.641 -7.359 1 96.69 80 ASN A CA 1
ATOM 627 C C . ASN A 1 80 ? 4.23 -17.156 -7.082 1 96.69 80 ASN A C 1
ATOM 629 O O . ASN A 1 80 ? 3.672 -16.375 -7.867 1 96.69 80 ASN A O 1
ATOM 633 N N . THR A 1 81 ? 3.68 -17.531 -5.918 1 97.75 81 THR A N 1
ATOM 634 C CA . THR A 1 81 ? 2.375 -16.984 -5.562 1 97.75 81 THR A CA 1
ATOM 635 C C . THR A 1 81 ? 2.475 -15.477 -5.289 1 97.75 81 THR A C 1
ATOM 637 O O . THR A 1 81 ? 1.46 -14.781 -5.258 1 97.75 81 THR A O 1
ATOM 640 N N . LYS A 1 82 ? 3.666 -14.984 -5.125 1 97.31 82 LYS A N 1
ATOM 641 C CA . LYS A 1 82 ? 3.871 -13.547 -4.961 1 97.31 82 LYS A CA 1
ATOM 642 C C . LYS A 1 82 ? 3.434 -12.781 -6.207 1 97.31 82 LYS A C 1
ATOM 644 O O . LYS A 1 82 ? 3.141 -11.586 -6.137 1 97.31 82 LYS A O 1
ATOM 649 N N . PHE A 1 83 ? 3.332 -13.547 -7.32 1 95.88 83 PHE A N 1
ATOM 650 C CA . PHE A 1 83 ? 3.107 -12.867 -8.586 1 95.88 83 PHE A CA 1
ATOM 651 C C . PHE A 1 83 ? 1.822 -13.352 -9.25 1 95.88 83 PHE A C 1
ATOM 653 O O . PHE A 1 83 ? 1.421 -12.836 -10.297 1 95.88 83 PHE A O 1
ATOM 660 N N . TYR A 1 84 ? 1.173 -14.359 -8.703 1 95.62 84 TYR A N 1
ATOM 661 C CA . TYR A 1 84 ? 0.015 -14.883 -9.414 1 95.62 84 TYR A CA 1
ATOM 662 C C . TYR A 1 84 ? -1.148 -13.906 -9.375 1 95.62 84 TYR A C 1
ATOM 664 O O . TYR A 1 84 ? -1.107 -12.914 -8.641 1 95.62 84 TYR A O 1
ATOM 672 N N . GLY A 1 85 ? -2.111 -14.086 -10.195 1 95 85 GLY A N 1
ATOM 673 C CA . GLY A 1 85 ? -3.275 -13.219 -10.242 1 95 85 GLY A CA 1
ATOM 674 C C . GLY A 1 85 ? -4.316 -13.555 -9.195 1 95 85 GLY A C 1
ATOM 675 O O . GLY A 1 85 ? -5.383 -12.938 -9.148 1 95 85 GLY A O 1
ATOM 676 N N . ALA A 1 86 ? -4.105 -14.562 -8.43 1 97.25 86 ALA A N 1
ATOM 677 C CA . ALA A 1 86 ? -4.914 -14.945 -7.277 1 97.25 86 ALA A CA 1
ATOM 678 C C . ALA A 1 86 ? -6.25 -15.539 -7.711 1 97.25 86 ALA A C 1
ATOM 680 O O . ALA A 1 86 ? -7.227 -15.508 -6.957 1 97.25 86 ALA A O 1
ATOM 681 N N . ALA A 1 87 ? -6.355 -15.938 -8.984 1 97.88 87 ALA A N 1
ATOM 682 C CA . ALA A 1 87 ? -7.488 -16.766 -9.391 1 97.88 87 ALA A CA 1
ATOM 683 C C . ALA A 1 87 ? -7.344 -18.188 -8.867 1 97.88 87 ALA A C 1
ATOM 685 O O . ALA A 1 87 ? -6.336 -18.859 -9.133 1 97.88 87 ALA A O 1
ATOM 686 N N . VAL A 1 88 ? -8.328 -18.609 -8.102 1 98.06 88 VAL A N 1
ATOM 687 C CA . VAL A 1 88 ? -8.211 -19.922 -7.465 1 98.06 88 VAL A CA 1
ATOM 688 C C . VAL A 1 88 ? -9.469 -20.734 -7.73 1 98.06 88 VAL A C 1
ATOM 690 O O . VAL A 1 88 ? -10.477 -20.594 -7.031 1 98.06 88 VAL A O 1
ATOM 693 N N . LEU A 1 89 ? -9.398 -21.641 -8.648 1 97.94 89 LEU A N 1
ATOM 694 C CA . LEU A 1 89 ? -10.531 -22.484 -9.047 1 97.94 89 LEU A CA 1
ATOM 695 C C . LEU A 1 89 ? -10.281 -23.938 -8.672 1 97.94 89 LEU A C 1
ATOM 697 O O . LEU A 1 89 ? -9.164 -24.438 -8.789 1 97.94 89 LEU A O 1
ATOM 701 N N . ARG A 1 90 ? -11.359 -24.562 -8.305 1 98.19 90 ARG A N 1
ATOM 702 C CA . ARG A 1 90 ? -11.297 -26 -8.094 1 98.19 90 ARG A CA 1
ATOM 703 C C . ARG A 1 90 ? -11.258 -26.75 -9.422 1 98.19 90 ARG A C 1
ATOM 705 O O . ARG A 1 90 ? -11.883 -26.328 -10.398 1 98.19 90 ARG A O 1
ATOM 712 N N . ARG A 1 91 ? -10.516 -27.812 -9.391 1 97.94 91 ARG A N 1
ATOM 713 C CA . ARG A 1 91 ? -10.68 -28.781 -10.461 1 97.94 91 ARG A CA 1
ATOM 714 C C . ARG A 1 91 ? -12.109 -29.328 -10.492 1 97.94 91 ARG A C 1
ATOM 716 O O . ARG A 1 91 ? -12.75 -29.453 -9.445 1 97.94 91 ARG A O 1
ATOM 723 N N . ARG A 1 92 ? -12.539 -29.672 -11.688 1 97.69 92 ARG A N 1
ATOM 724 C CA . ARG A 1 92 ? -13.836 -30.328 -11.836 1 97.69 92 ARG A CA 1
ATOM 725 C C . ARG A 1 92 ? -13.727 -31.812 -11.57 1 97.69 92 ARG A C 1
ATOM 727 O O . ARG A 1 92 ? -12.633 -32.375 -11.594 1 97.69 92 ARG A O 1
ATOM 734 N N . GLU A 1 93 ? -14.883 -32.469 -11.289 1 97.62 93 GLU A N 1
ATOM 735 C CA . GLU A 1 93 ? -14.867 -33.906 -11.031 1 97.62 93 GLU A CA 1
ATOM 736 C C . GLU A 1 93 ? -14.266 -34.656 -12.211 1 97.62 93 GLU A C 1
ATOM 738 O O . GLU A 1 93 ? -13.5 -35.594 -12.016 1 97.62 93 GLU A O 1
ATOM 743 N N . SER A 1 94 ? -14.57 -34.219 -13.398 1 97.5 94 SER A N 1
ATOM 744 C CA . SER A 1 94 ? -14.094 -34.875 -14.609 1 97.5 94 SER A CA 1
ATOM 745 C C . SER A 1 94 ? -12.578 -34.781 -14.734 1 97.5 94 SER A C 1
ATOM 747 O O . SER A 1 94 ? -11.945 -35.594 -15.414 1 97.5 94 SER A O 1
ATOM 749 N N . ASP A 1 95 ? -12.008 -33.812 -14.086 1 98.12 95 ASP A N 1
ATOM 750 C CA . ASP A 1 95 ? -10.578 -33.562 -14.195 1 98.12 95 ASP A CA 1
ATOM 751 C C . ASP A 1 95 ? -9.773 -34.688 -13.516 1 98.12 95 ASP A C 1
ATOM 753 O O . ASP A 1 95 ? -8.562 -34.781 -13.719 1 98.12 95 ASP A O 1
ATOM 757 N N . PHE A 1 96 ? -10.438 -35.5 -12.703 1 98.19 96 PHE A N 1
ATOM 758 C CA . PHE A 1 96 ? -9.758 -36.562 -11.969 1 98.19 96 PHE A CA 1
ATOM 759 C C . PHE A 1 96 ? -9.836 -37.875 -12.742 1 98.19 96 PHE A C 1
ATOM 761 O O . PHE A 1 96 ? -9.164 -38.844 -12.383 1 98.19 96 PHE A O 1
ATOM 768 N N . LEU A 1 97 ? -10.602 -37.812 -13.812 1 97.56 97 LEU A N 1
ATOM 769 C CA . LEU A 1 97 ? -10.812 -39 -14.641 1 97.56 97 LEU A CA 1
ATOM 770 C C . LEU A 1 97 ? -10.055 -38.875 -15.961 1 97.56 97 LEU A C 1
ATOM 772 O O . LEU A 1 97 ? -9.469 -37.812 -16.25 1 97.56 97 LEU A O 1
ATOM 776 N N . ILE A 1 98 ? -10.078 -39.938 -16.75 1 97.69 98 ILE A N 1
ATOM 777 C CA . ILE A 1 98 ? -9.547 -39.844 -18.109 1 97.69 98 ILE A CA 1
ATOM 778 C C . ILE A 1 98 ? -10.453 -38.969 -18.969 1 97.69 98 ILE A C 1
ATOM 780 O O . ILE A 1 98 ? -11.656 -39.188 -19.047 1 97.69 98 ILE A O 1
ATOM 784 N N . ARG A 1 99 ? -9.883 -38 -19.516 1 97.06 99 ARG A N 1
ATOM 785 C CA . ARG A 1 99 ? -10.594 -37.125 -20.438 1 97.06 99 ARG A CA 1
ATOM 786 C C . ARG A 1 99 ? -10.055 -37.281 -21.859 1 97.06 99 ARG A C 1
ATOM 788 O O . ARG A 1 99 ? -8.844 -37.406 -22.047 1 97.06 99 ARG A O 1
ATOM 795 N N . HIS A 1 100 ? -10.953 -37.188 -22.812 1 96.88 100 HIS A N 1
ATOM 796 C CA . HIS A 1 100 ? -10.586 -37.344 -24.219 1 96.88 100 HIS A CA 1
ATOM 797 C C . HIS A 1 100 ? -10.445 -36 -24.922 1 96.88 100 HIS A C 1
ATOM 799 O O . HIS A 1 100 ? -11.391 -35.188 -24.938 1 96.88 100 HIS A O 1
ATOM 805 N N . HIS A 1 101 ? -9.305 -35.781 -25.438 1 97.62 101 HIS A N 1
ATOM 806 C CA . HIS A 1 101 ? -9 -34.594 -26.219 1 97.62 101 HIS A CA 1
ATOM 807 C C . HIS A 1 101 ? -8.633 -34.969 -27.656 1 97.62 101 HIS A C 1
ATOM 809 O O . HIS A 1 101 ? -8.414 -36.125 -27.969 1 97.62 101 HIS A O 1
ATOM 815 N N . LYS A 1 102 ? -8.547 -34 -28.484 1 96 102 LYS A N 1
ATOM 816 C CA . LYS A 1 102 ? -8.219 -34.219 -29.891 1 96 102 LYS A CA 1
ATOM 817 C C . LYS A 1 102 ? -6.855 -34.875 -30.031 1 96 102 LYS A C 1
ATOM 819 O O . LYS A 1 102 ? -6.668 -35.75 -30.875 1 96 102 LYS A O 1
ATOM 824 N N . ASP A 1 103 ? -5.941 -34.469 -29.188 1 96.81 103 ASP A N 1
ATOM 825 C CA . ASP A 1 103 ? -4.555 -34.875 -29.359 1 96.81 103 ASP A CA 1
ATOM 826 C C . ASP A 1 103 ? -4.23 -36.062 -28.453 1 96.81 103 ASP A C 1
ATOM 828 O O . ASP A 1 103 ? -3.072 -36.469 -28.344 1 96.81 103 ASP A O 1
ATOM 832 N N . GLY A 1 104 ? -5.207 -36.531 -27.719 1 96.69 104 GLY A N 1
ATOM 833 C CA . GLY A 1 104 ? -4.945 -37.656 -26.844 1 96.69 104 GLY A CA 1
ATOM 834 C C . GLY A 1 104 ? -5.777 -37.625 -25.578 1 96.69 104 GLY A C 1
ATOM 835 O O . GLY A 1 104 ? -6.781 -36.906 -25.5 1 96.69 104 GLY A O 1
ATOM 836 N N . ASN A 1 105 ? -5.355 -38.5 -24.656 1 96.88 105 ASN A N 1
ATOM 837 C CA . ASN A 1 105 ? -6.09 -38.625 -23.406 1 96.88 105 ASN A CA 1
ATOM 838 C C . ASN A 1 105 ? -5.262 -38.125 -22.219 1 96.88 105 ASN A C 1
ATOM 840 O O . ASN A 1 105 ? -4.031 -38.219 -22.234 1 96.88 105 ASN A O 1
ATOM 844 N N . THR A 1 106 ? -5.969 -37.625 -21.234 1 96.75 106 THR A N 1
ATOM 845 C CA . THR A 1 106 ? -5.32 -37.375 -19.953 1 96.75 106 THR A CA 1
ATOM 846 C C . THR A 1 106 ? -5.145 -38.656 -19.156 1 96.75 106 THR A C 1
ATOM 848 O O . THR A 1 106 ? -5.652 -39.719 -19.547 1 96.75 106 THR A O 1
ATOM 851 N N . ARG A 1 107 ? -4.387 -38.531 -18.109 1 95 107 ARG A N 1
ATOM 852 C CA . ARG A 1 107 ? -4.266 -39.625 -17.156 1 95 107 ARG A CA 1
ATOM 853 C C . ARG A 1 107 ? -5.184 -39.406 -15.961 1 95 107 ARG A C 1
ATOM 855 O O . ARG A 1 107 ? -5.32 -38.312 -15.461 1 95 107 ARG A O 1
ATOM 862 N N . ALA A 1 108 ? -5.754 -40.5 -15.523 1 96.56 108 ALA A N 1
ATOM 863 C CA . ALA A 1 108 ? -6.578 -40.438 -14.32 1 96.56 108 ALA A CA 1
ATOM 864 C C . ALA A 1 108 ? -5.715 -40.25 -13.078 1 96.56 108 ALA A C 1
ATOM 866 O O . ALA A 1 108 ? -4.605 -40.75 -12.992 1 96.56 108 ALA A O 1
ATOM 867 N N . TRP A 1 109 ? -6.238 -39.5 -12.172 1 98.44 109 TRP A N 1
ATOM 868 C CA . TRP A 1 109 ? -5.57 -39.344 -10.883 1 98.44 109 TRP A CA 1
ATOM 869 C C . TRP A 1 109 ? -5.801 -40.562 -10 1 98.44 109 TRP A C 1
ATOM 871 O O . TRP A 1 109 ? -6.801 -41.25 -10.156 1 98.44 109 TRP A O 1
ATOM 881 N N . PRO A 1 110 ? -4.855 -40.875 -9.117 1 98.44 110 PRO A N 1
ATOM 882 C CA . PRO A 1 110 ? -5.066 -41.969 -8.172 1 98.44 110 PRO A CA 1
ATOM 883 C C . PRO A 1 110 ? -6.027 -41.594 -7.047 1 98.44 110 PRO A C 1
ATOM 885 O O . PRO A 1 110 ? -6.277 -42.406 -6.156 1 98.44 110 PRO A O 1
ATOM 888 N N . ILE A 1 111 ? -6.598 -40.375 -7.055 1 98.44 111 ILE A N 1
ATOM 889 C CA . ILE A 1 111 ? -7.621 -39.938 -6.121 1 98.44 111 ILE A CA 1
ATOM 890 C C . ILE A 1 111 ? -8.766 -39.281 -6.891 1 98.44 111 ILE A C 1
ATOM 892 O O . ILE A 1 111 ? -8.633 -38.969 -8.078 1 98.44 111 ILE A O 1
ATOM 896 N N . CYS A 1 112 ? -9.891 -39.094 -6.207 1 98 112 CYS A N 1
ATOM 897 C CA . CYS A 1 112 ? -11.031 -38.406 -6.816 1 98 112 CYS A CA 1
ATOM 898 C C . CYS A 1 112 ? -11.305 -37.094 -6.133 1 98 112 CYS A C 1
ATOM 900 O O . CYS A 1 112 ? -10.656 -36.75 -5.145 1 98 112 CYS A O 1
ATOM 902 N N . TYR A 1 113 ? -12.258 -36.375 -6.688 1 98.19 113 TYR A N 1
ATOM 903 C CA . TYR A 1 113 ? -12.586 -35.062 -6.164 1 98.19 113 TYR A CA 1
ATOM 904 C C . TYR A 1 113 ? -12.961 -35.156 -4.688 1 98.19 113 TYR A C 1
ATOM 906 O O . TYR A 1 113 ? -12.555 -34.281 -3.895 1 98.19 113 TYR A O 1
ATOM 914 N N . ALA A 1 114 ? -13.672 -36.094 -4.332 1 98.12 114 ALA A N 1
ATOM 915 C CA . ALA A 1 114 ? -14.188 -36.219 -2.969 1 98.12 114 ALA A CA 1
ATOM 916 C C . ALA A 1 114 ? -13.047 -36.344 -1.963 1 98.12 114 ALA A C 1
ATOM 918 O O . ALA A 1 114 ? -13.172 -35.906 -0.816 1 98.12 114 ALA A O 1
ATOM 919 N N . ASP A 1 115 ? -11.922 -36.844 -2.373 1 98.06 115 ASP A N 1
ATOM 920 C CA . ASP A 1 115 ? -10.758 -36.969 -1.508 1 98.06 115 ASP A CA 1
ATOM 921 C C . ASP A 1 115 ? -10.133 -35.625 -1.203 1 98.06 115 ASP A C 1
ATOM 923 O O . ASP A 1 115 ? -9.516 -35.438 -0.154 1 98.06 115 ASP A O 1
ATOM 927 N N . LEU A 1 116 ? -10.312 -34.656 -2.088 1 98.12 116 LEU A N 1
ATOM 928 C CA . LEU A 1 116 ? -9.656 -33.375 -1.962 1 98.12 116 LEU A CA 1
ATOM 929 C C . LEU A 1 116 ? -10.648 -32.312 -1.509 1 98.12 116 LEU A C 1
ATOM 931 O O . LEU A 1 116 ? -10.25 -31.219 -1.056 1 98.12 116 LEU A O 1
ATOM 935 N N . ALA A 1 117 ? -11.945 -32.562 -1.591 1 98.31 117 ALA A N 1
ATOM 936 C CA . ALA A 1 117 ? -13.008 -31.594 -1.39 1 98.31 117 ALA A CA 1
ATOM 937 C C . ALA A 1 117 ? -12.875 -30.906 -0.034 1 98.31 117 ALA A C 1
ATOM 939 O O . ALA A 1 117 ? -12.906 -29.672 0.053 1 98.31 117 ALA A O 1
ATOM 940 N N . PRO A 1 118 ? -12.672 -31.703 1.072 1 98.25 118 PRO A N 1
ATOM 941 C CA . PRO A 1 118 ? -12.547 -31.016 2.359 1 98.25 118 PRO A CA 1
ATOM 942 C C . PRO A 1 118 ? -11.312 -30.125 2.436 1 98.25 118 PRO A C 1
ATOM 944 O O . PRO A 1 118 ? -11.336 -29.094 3.115 1 98.25 118 PRO A O 1
ATOM 947 N N . PHE A 1 119 ? -10.273 -30.484 1.761 1 98.75 119 PHE A N 1
ATOM 948 C CA . PHE A 1 119 ? -9.039 -29.703 1.776 1 98.75 119 PHE A CA 1
ATOM 949 C C . PHE A 1 119 ? -9.156 -28.484 0.862 1 98.75 119 PHE A C 1
ATOM 951 O O . PHE A 1 119 ? -8.531 -27.453 1.11 1 98.75 119 PHE A O 1
ATOM 958 N N . TYR A 1 120 ? -9.961 -28.578 -0.187 1 98.69 120 TYR A N 1
ATOM 959 C CA . TYR A 1 120 ? -10.312 -27.391 -0.961 1 98.69 120 TYR A CA 1
ATOM 960 C C . TYR A 1 120 ? -11.023 -26.359 -0.091 1 98.69 120 TYR A C 1
ATOM 962 O O . TYR A 1 120 ? -10.727 -25.156 -0.164 1 98.69 120 TYR A O 1
ATOM 970 N N . ASP A 1 121 ? -11.977 -26.875 0.716 1 98.56 121 ASP A N 1
ATOM 971 C CA . ASP A 1 121 ? -12.688 -25.969 1.625 1 98.56 121 ASP A CA 1
ATOM 972 C C . ASP A 1 121 ? -11.711 -25.25 2.553 1 98.56 121 ASP A C 1
ATOM 974 O O . ASP A 1 121 ? -11.797 -24.031 2.727 1 98.56 121 ASP A O 1
ATOM 978 N N . GLN A 1 122 ? -10.805 -25.984 3.102 1 98.69 122 GLN A N 1
ATOM 979 C CA . GLN A 1 122 ? -9.828 -25.422 4.023 1 98.69 122 GLN A CA 1
ATOM 980 C C . GLN A 1 122 ? -8.891 -24.453 3.305 1 98.69 122 GLN A C 1
ATOM 982 O O . GLN A 1 122 ? -8.547 -23.391 3.842 1 98.69 122 GLN A O 1
ATOM 987 N N . ALA A 1 123 ? -8.445 -24.828 2.135 1 98.81 123 ALA A N 1
ATOM 988 C CA . ALA A 1 123 ? -7.566 -23.984 1.334 1 98.81 123 ALA A CA 1
ATOM 989 C C . ALA A 1 123 ? -8.227 -22.641 1.027 1 98.81 123 ALA A C 1
ATOM 991 O O . ALA A 1 123 ? -7.602 -21.594 1.17 1 98.81 123 ALA A O 1
ATOM 992 N N . GLU A 1 124 ? -9.5 -22.688 0.63 1 98.75 124 GLU A N 1
ATOM 993 C CA . GLU A 1 124 ? -10.25 -21.484 0.315 1 98.75 124 GLU A CA 1
ATOM 994 C C . GLU A 1 124 ? -10.398 -20.594 1.546 1 98.75 124 GLU A C 1
ATOM 996 O O . GLU A 1 124 ? -10.281 -19.375 1.452 1 98.75 124 GLU A O 1
ATOM 1001 N N . ALA A 1 125 ? -10.609 -21.203 2.662 1 98.69 125 ALA A N 1
ATOM 1002 C CA . ALA A 1 125 ? -10.727 -20.438 3.904 1 98.69 125 ALA A CA 1
ATOM 1003 C C . ALA A 1 125 ? -9.398 -19.797 4.281 1 98.69 125 ALA A C 1
ATOM 1005 O O . ALA A 1 125 ? -9.352 -18.625 4.656 1 98.69 125 ALA A O 1
ATOM 1006 N N . TRP A 1 126 ? -8.281 -20.531 4.152 1 98.75 126 TRP A N 1
ATOM 1007 C CA . TRP A 1 126 ? -6.961 -20.031 4.543 1 98.75 126 TRP A CA 1
ATOM 1008 C C . TRP A 1 126 ? -6.496 -18.922 3.611 1 98.75 126 TRP A C 1
ATOM 1010 O O . TRP A 1 126 ? -5.793 -18 4.035 1 98.75 126 TRP A O 1
ATOM 1020 N N . TYR A 1 127 ? -6.902 -19 2.361 1 98.75 127 TYR A N 1
ATOM 1021 C CA . TYR A 1 127 ? -6.371 -18.078 1.361 1 98.75 127 TYR A CA 1
ATOM 1022 C C . TYR A 1 127 ? -7.426 -17.062 0.938 1 98.75 127 TYR A C 1
ATOM 1024 O O . TYR A 1 127 ? -7.461 -16.641 -0.221 1 98.75 127 TYR A O 1
ATOM 1032 N N . PHE A 1 128 ? -8.352 -16.719 1.738 1 98.31 128 PHE A N 1
ATOM 1033 C CA . PHE A 1 128 ? -9.305 -15.609 1.611 1 98.31 128 PHE A CA 1
ATOM 1034 C C . PHE A 1 128 ? -10.125 -15.742 0.333 1 98.31 128 PHE A C 1
ATOM 1036 O O . PHE A 1 128 ? -10.344 -14.758 -0.375 1 98.31 128 PHE A O 1
ATOM 1043 N N . THR A 1 129 ? -10.547 -16.844 -0.056 1 98.62 129 THR A N 1
ATOM 1044 C CA . THR A 1 129 ? -11.156 -17.031 -1.368 1 98.62 129 THR A CA 1
ATOM 1045 C C . THR A 1 129 ? -12.555 -16.422 -1.405 1 98.62 129 THR A C 1
ATOM 1047 O O . THR A 1 129 ? -13.398 -16.75 -0.567 1 98.62 129 THR A O 1
ATOM 1050 N N . HIS A 1 130 ? -12.75 -15.602 -2.307 1 98.44 130 HIS A N 1
ATOM 1051 C CA . HIS A 1 130 ? -14.047 -15.023 -2.639 1 98.44 130 HIS A CA 1
ATOM 1052 C C . HIS A 1 130 ? -14.703 -15.773 -3.791 1 98.44 130 HIS A C 1
ATOM 1054 O O . HIS A 1 130 ? -14.031 -16.203 -4.727 1 98.44 130 HIS A O 1
ATOM 1060 N N . GLY A 1 131 ? -15.961 -15.914 -3.791 1 97.88 131 GLY A N 1
ATOM 1061 C CA . GLY A 1 131 ? -16.703 -16.531 -4.879 1 97.88 131 GLY A CA 1
ATOM 1062 C C . GLY A 1 131 ? -18.172 -16.719 -4.566 1 97.88 131 GLY A C 1
ATOM 1063 O O . GLY A 1 131 ? -18.672 -16.203 -3.562 1 97.88 131 GLY A O 1
ATOM 1064 N N . GLN A 1 132 ? -18.828 -17.312 -5.477 1 97.75 132 GLN A N 1
ATOM 1065 C CA . GLN A 1 132 ? -20.25 -17.641 -5.332 1 97.75 132 GLN A CA 1
ATOM 1066 C C . GLN A 1 132 ? -20.531 -19.062 -5.82 1 97.75 132 GLN A C 1
ATOM 1068 O O . GLN A 1 132 ? -20.359 -19.375 -7 1 97.75 132 GLN A O 1
ATOM 1073 N N . ALA A 1 133 ? -21 -19.859 -4.906 1 96.69 133 ALA A N 1
ATOM 1074 C CA . ALA A 1 133 ? -21.344 -21.234 -5.254 1 96.69 133 ALA A CA 1
ATOM 1075 C C . ALA A 1 133 ? -22.609 -21.297 -6.102 1 96.69 133 ALA A C 1
ATOM 1077 O O . ALA A 1 133 ? -23.5 -20.453 -5.961 1 96.69 133 ALA A O 1
ATOM 1078 N N . GLY A 1 134 ? -22.641 -22.234 -6.984 1 94.44 134 GLY A N 1
ATOM 1079 C CA . GLY A 1 134 ? -23.875 -22.547 -7.707 1 94.44 134 GLY A CA 1
ATOM 1080 C C . GLY A 1 134 ? -24.031 -21.75 -8.984 1 94.44 134 GLY A C 1
ATOM 1081 O O . GLY A 1 134 ? -25.031 -21.891 -9.695 1 94.44 134 GLY A O 1
ATOM 1082 N N . THR A 1 135 ? -23.031 -20.969 -9.359 1 95.5 135 THR A N 1
ATOM 1083 C CA . THR A 1 135 ? -23.172 -20.109 -10.516 1 95.5 135 THR A CA 1
ATOM 1084 C C . THR A 1 135 ? -22.453 -20.688 -11.734 1 95.5 135 THR A C 1
ATOM 1086 O O . THR A 1 135 ? -22.828 -20.406 -12.875 1 95.5 135 THR A O 1
ATOM 1089 N N . ASP A 1 136 ? -21.438 -21.422 -11.578 1 96.19 136 ASP A N 1
ATOM 1090 C CA . ASP A 1 136 ? -20.75 -22.172 -12.617 1 96.19 136 ASP A CA 1
ATOM 1091 C C . ASP A 1 136 ? -21.344 -23.562 -12.773 1 96.19 136 ASP A C 1
ATOM 1093 O O . ASP A 1 136 ? -21.219 -24.406 -11.875 1 96.19 136 ASP A O 1
ATOM 1097 N N . PRO A 1 137 ? -21.938 -23.844 -13.883 1 95.31 137 PRO A N 1
ATOM 1098 C CA . PRO A 1 137 ? -22.578 -25.141 -14.047 1 95.31 137 PRO A CA 1
ATOM 1099 C C . PRO A 1 137 ? -21.594 -26.312 -13.969 1 95.31 137 PRO A C 1
ATOM 1101 O O . PRO A 1 137 ? -21.984 -27.453 -13.727 1 95.31 137 PRO A O 1
ATOM 1104 N N . THR A 1 138 ? -20.344 -26.047 -14.156 1 96.25 138 THR A N 1
ATOM 1105 C CA . THR A 1 138 ? -19.344 -27.109 -14.148 1 96.25 138 THR A CA 1
ATOM 1106 C C . THR A 1 138 ? -18.781 -27.312 -12.75 1 96.25 138 THR A C 1
ATOM 1108 O O . THR A 1 138 ? -18 -28.234 -12.516 1 96.25 138 THR A O 1
ATOM 1111 N N . ASP A 1 139 ? -19.156 -26.469 -11.852 1 95.44 139 ASP A N 1
ATOM 1112 C CA . ASP A 1 139 ? -18.609 -26.5 -10.5 1 95.44 139 ASP A CA 1
ATOM 1113 C C . ASP A 1 139 ? -18.922 -27.828 -9.812 1 95.44 139 ASP A C 1
ATOM 1115 O O . ASP A 1 139 ? -20.031 -28.344 -9.938 1 95.44 139 ASP A O 1
ATOM 1119 N N . PRO A 1 140 ? -17.953 -28.422 -9.156 1 96.69 140 PRO A N 1
ATOM 1120 C CA . PRO A 1 140 ? -18.234 -29.641 -8.398 1 96.69 140 PRO A CA 1
ATOM 1121 C C . PRO A 1 140 ? -19 -29.359 -7.102 1 96.69 140 PRO A C 1
ATOM 1123 O O . PRO A 1 140 ? -19.172 -28.203 -6.715 1 96.69 140 PRO A O 1
ATOM 1126 N N . PRO A 1 141 ? -19.516 -30.438 -6.484 1 95.5 141 PRO A N 1
ATOM 1127 C CA . PRO A 1 141 ? -20.188 -30.234 -5.199 1 95.5 141 PRO A CA 1
ATOM 1128 C C . PRO A 1 141 ? -19.312 -29.531 -4.168 1 95.5 141 PRO A C 1
ATOM 1130 O O . PRO A 1 141 ? -18.156 -29.938 -3.967 1 95.5 141 PRO A O 1
ATOM 1133 N N . ARG A 1 142 ? -19.844 -28.547 -3.557 1 95.81 142 ARG A N 1
ATOM 1134 C CA . ARG A 1 142 ? -19.078 -27.75 -2.594 1 95.81 142 ARG A CA 1
ATOM 1135 C C . ARG A 1 142 ? -20.016 -27.047 -1.626 1 95.81 142 ARG A C 1
ATOM 1137 O O . ARG A 1 142 ? -21.234 -26.953 -1.864 1 95.81 142 ARG A O 1
ATOM 1144 N N . GLY A 1 143 ? -19.422 -26.562 -0.486 1 92 143 GLY A N 1
ATOM 1145 C CA . GLY A 1 143 ? -20.109 -25.594 0.355 1 92 143 GLY A CA 1
ATOM 1146 C C . GLY A 1 143 ? -19.938 -24.156 -0.119 1 92 143 GLY A C 1
ATOM 1147 O O . GLY A 1 143 ? -19.438 -23.922 -1.221 1 92 143 GLY A O 1
ATOM 1148 N N . ASP A 1 144 ? -20.391 -23.188 0.72 1 96 144 ASP A N 1
ATOM 1149 C CA . ASP A 1 144 ? -20.281 -21.781 0.397 1 96 144 ASP A CA 1
ATOM 1150 C C . ASP A 1 144 ? -18.828 -21.312 0.46 1 96 144 ASP A C 1
ATOM 1152 O O . ASP A 1 144 ? -18.016 -21.891 1.182 1 96 144 ASP A O 1
ATOM 1156 N N . TYR A 1 145 ? -18.531 -20.375 -0.336 1 97.75 145 TYR A N 1
ATOM 1157 C CA . TYR A 1 145 ? -17.234 -19.719 -0.193 1 97.75 145 TYR A CA 1
ATOM 1158 C C . TYR A 1 145 ? -17.141 -19 1.148 1 97.75 145 TYR A C 1
ATOM 1160 O O . TYR A 1 145 ? -18.156 -18.578 1.717 1 97.75 145 TYR A O 1
ATOM 1168 N N . PRO A 1 146 ? -15.914 -18.844 1.662 1 97.19 146 PRO A N 1
ATOM 1169 C CA . PRO A 1 146 ? -15.742 -18.125 2.922 1 97.19 146 PRO A CA 1
ATOM 1170 C C . PRO A 1 146 ? -16.125 -16.641 2.809 1 97.19 146 PRO A C 1
ATOM 1172 O O . PRO A 1 146 ? -16.547 -16.031 3.791 1 97.19 146 PRO A O 1
ATOM 1175 N N . PHE A 1 147 ? -15.984 -16.031 1.635 1 97.12 147 PHE A N 1
ATOM 1176 C CA . PHE A 1 147 ? -16.281 -14.617 1.426 1 97.12 147 PHE A CA 1
ATOM 1177 C C . PHE A 1 147 ? -17.109 -14.414 0.169 1 97.12 147 PHE A C 1
ATOM 1179 O O . PHE A 1 147 ? -17.031 -15.203 -0.773 1 97.12 147 PHE A O 1
ATOM 1186 N N . PRO A 1 148 ? -17.953 -13.336 0.106 1 96.75 148 PRO A N 1
ATOM 1187 C CA . PRO A 1 148 ? -18.75 -13.055 -1.086 1 96.75 148 PRO A CA 1
ATOM 1188 C C . PRO A 1 148 ? -17.906 -12.68 -2.297 1 96.75 148 PRO A C 1
ATOM 1190 O O . PRO A 1 148 ? -16.766 -12.242 -2.143 1 96.75 148 PRO A O 1
ATOM 1193 N N . PRO A 1 149 ? -18.453 -12.844 -3.457 1 97.69 149 PRO A N 1
ATOM 1194 C CA . PRO A 1 149 ? -17.688 -12.555 -4.668 1 97.69 149 PRO A CA 1
ATOM 1195 C C . PRO A 1 149 ? -17.344 -11.07 -4.812 1 97.69 149 PRO A C 1
ATOM 1197 O O . PRO A 1 149 ? -18.031 -10.219 -4.258 1 97.69 149 PRO A O 1
ATOM 1200 N N . PHE A 1 150 ? -16.281 -10.805 -5.508 1 96.69 150 PHE A N 1
ATOM 1201 C CA . PHE A 1 150 ? -16 -9.43 -5.914 1 96.69 150 PHE A CA 1
ATOM 1202 C C . PHE A 1 150 ? -17.094 -8.922 -6.852 1 96.69 150 PHE A C 1
ATOM 1204 O O . PHE A 1 150 ? -17.469 -9.602 -7.812 1 96.69 150 PHE A O 1
ATOM 1211 N N . SER A 1 151 ? -17.609 -7.777 -6.605 1 95.75 151 SER A N 1
ATOM 1212 C CA . SER A 1 151 ? -18.609 -7.18 -7.477 1 95.75 151 SER A CA 1
ATOM 1213 C C . SER A 1 151 ? -18 -6.707 -8.789 1 95.75 151 SER A C 1
ATOM 1215 O O . SER A 1 151 ? -16.844 -6.27 -8.812 1 95.75 151 SER A O 1
ATOM 1217 N N . HIS A 1 152 ? -18.797 -6.789 -9.859 1 97 152 HIS A N 1
ATOM 1218 C CA . HIS A 1 152 ? -18.375 -6.254 -11.148 1 97 152 HIS A CA 1
ATOM 1219 C C . HIS A 1 152 ? -18.469 -4.734 -11.172 1 97 152 HIS A C 1
ATOM 1221 O O . HIS A 1 152 ? -19.438 -4.156 -10.664 1 97 152 HIS A O 1
ATOM 1227 N N . GLU A 1 153 ? -17.484 -4.102 -11.656 1 95.44 153 GLU A N 1
ATOM 1228 C CA . GLU A 1 153 ? -17.656 -2.699 -12.023 1 95.44 153 GLU A CA 1
ATOM 1229 C C . GLU A 1 153 ? -18.453 -2.561 -13.312 1 95.44 153 GLU A C 1
ATOM 1231 O O . GLU A 1 153 ? -18.719 -3.553 -13.992 1 95.44 153 GLU A O 1
ATOM 1236 N N . GLU A 1 154 ? -18.812 -1.44 -13.68 1 95.12 154 GLU A N 1
ATOM 1237 C CA . GLU A 1 154 ? -19.844 -1.168 -14.68 1 95.12 154 GLU A CA 1
ATOM 1238 C C . GLU A 1 154 ? -19.516 -1.844 -16 1 95.12 154 GLU A C 1
ATOM 1240 O O . GLU A 1 154 ? -20.359 -2.543 -16.578 1 95.12 154 GLU A O 1
ATOM 1245 N N . ASP A 1 155 ? -18.328 -1.664 -16.484 1 93.69 155 ASP A N 1
ATOM 1246 C CA . ASP A 1 155 ? -17.984 -2.16 -17.812 1 93.69 155 ASP A CA 1
ATOM 1247 C C . ASP A 1 155 ? -17.922 -3.686 -17.844 1 93.69 155 ASP A C 1
ATOM 1249 O O . ASP A 1 155 ? -18.281 -4.309 -18.844 1 93.69 155 ASP A O 1
ATOM 1253 N N . VAL A 1 156 ? -17.531 -4.316 -16.766 1 96.06 156 VAL A N 1
ATOM 1254 C CA . VAL A 1 156 ? -17.516 -5.77 -16.672 1 96.06 156 VAL A CA 1
ATOM 1255 C C . VAL A 1 156 ? -18.938 -6.297 -16.516 1 96.06 156 VAL A C 1
ATOM 1257 O O . VAL A 1 156 ? -19.281 -7.336 -17.078 1 96.06 156 VAL A O 1
ATOM 1260 N N . ALA A 1 157 ? -19.75 -5.547 -15.797 1 97.06 157 ALA A N 1
ATOM 1261 C CA . ALA A 1 157 ? -21.156 -5.922 -15.625 1 97.06 157 ALA A CA 1
ATOM 1262 C C . ALA A 1 157 ? -21.875 -5.957 -16.953 1 97.06 157 ALA A C 1
ATOM 1264 O O . ALA A 1 157 ? -22.75 -6.809 -17.188 1 97.06 157 ALA A O 1
ATOM 1265 N N . LEU A 1 158 ? -21.531 -5.059 -17.781 1 95.38 158 LEU A N 1
ATOM 1266 C CA . LEU A 1 158 ? -22.141 -5.023 -19.109 1 95.38 158 LEU A CA 1
ATOM 1267 C C . LEU A 1 158 ? -21.797 -6.277 -19.906 1 95.38 158 LEU A C 1
ATOM 1269 O O . LEU A 1 158 ? -22.641 -6.824 -20.609 1 95.38 158 LEU A O 1
ATOM 1273 N N . VAL A 1 159 ? -20.531 -6.688 -19.797 1 95.88 159 VAL A N 1
ATOM 1274 C CA . VAL A 1 159 ? -20.125 -7.902 -20.484 1 95.88 159 VAL A CA 1
ATOM 1275 C C . VAL A 1 159 ? -20.859 -9.109 -19.906 1 95.88 159 VAL A C 1
ATOM 1277 O O . VAL A 1 159 ? -21.328 -9.977 -20.641 1 95.88 159 VAL A O 1
ATOM 1280 N N . ASP A 1 160 ? -20.938 -9.188 -18.594 1 97.88 160 ASP A N 1
ATOM 1281 C CA . ASP A 1 160 ? -21.672 -10.258 -17.922 1 97.88 160 ASP A CA 1
ATOM 1282 C C . ASP A 1 160 ? -23.109 -10.359 -18.438 1 97.88 160 ASP A C 1
ATOM 1284 O O . ASP A 1 160 ? -23.562 -11.438 -18.797 1 97.88 160 ASP A O 1
ATOM 1288 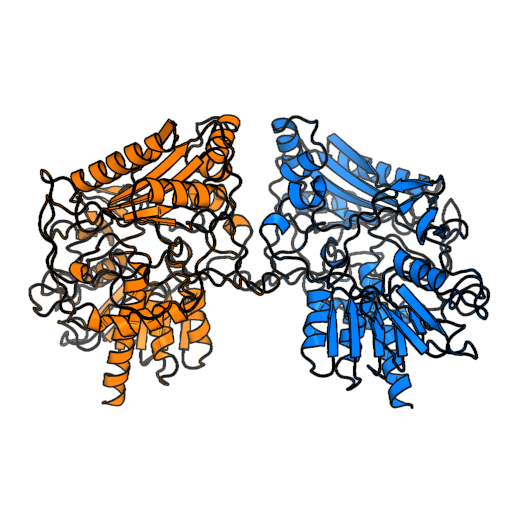N N . THR A 1 161 ? -23.766 -9.227 -18.516 1 97.38 161 THR A N 1
ATOM 1289 C CA . THR A 1 161 ? -25.156 -9.172 -18.969 1 97.38 161 THR A CA 1
ATOM 1290 C C . THR A 1 161 ? -25.266 -9.641 -20.406 1 97.38 161 THR A C 1
ATOM 1292 O O . THR A 1 161 ? -26.188 -10.391 -20.75 1 97.38 161 THR A O 1
ATOM 1295 N N . ALA A 1 162 ? -24.359 -9.18 -21.219 1 96.12 162 ALA A N 1
ATOM 1296 C CA . ALA A 1 162 ? -24.375 -9.547 -22.641 1 96.12 162 ALA A CA 1
ATOM 1297 C C . ALA A 1 162 ? -24.188 -11.047 -22.812 1 96.12 162 ALA A C 1
ATOM 1299 O O . ALA A 1 162 ? -24.859 -11.672 -23.625 1 96.12 162 ALA A O 1
ATOM 1300 N N . LEU A 1 163 ? -23.234 -11.617 -22.125 1 97.56 163 LEU A N 1
ATOM 1301 C CA . LEU A 1 163 ? -22.984 -13.047 -22.219 1 97.56 163 LEU A CA 1
ATOM 1302 C C . LEU A 1 163 ? -24.203 -13.859 -21.797 1 97.56 163 LEU A C 1
ATOM 1304 O O . LEU A 1 163 ? -24.562 -14.828 -22.453 1 97.56 163 LEU A O 1
ATOM 1308 N N . ARG A 1 164 ? -24.812 -13.453 -20.766 1 97.75 164 ARG A N 1
ATOM 1309 C CA . ARG A 1 164 ? -26.031 -14.125 -20.312 1 97.75 164 ARG A CA 1
ATOM 1310 C C . ARG A 1 164 ? -27.141 -14.016 -21.359 1 97.75 164 ARG A C 1
ATOM 1312 O O . ARG A 1 164 ? -27.875 -14.977 -21.578 1 97.75 164 ARG A O 1
ATOM 1319 N N . GLY A 1 165 ? -27.234 -12.883 -21.922 1 96.88 165 GLY A N 1
ATOM 1320 C CA . GLY A 1 165 ? -28.219 -12.68 -22.969 1 96.88 165 GLY A CA 1
ATOM 1321 C C . GLY A 1 165 ? -28.031 -13.609 -24.156 1 96.88 165 GLY A C 1
ATOM 1322 O O . GLY A 1 165 ? -28.984 -13.922 -24.859 1 96.88 165 GLY A O 1
ATOM 1323 N N . MET A 1 166 ? -26.844 -14.078 -24.359 1 96.12 166 MET A N 1
ATOM 1324 C CA . MET A 1 166 ? -26.516 -14.977 -25.453 1 96.12 166 MET A CA 1
ATOM 1325 C C . MET A 1 166 ? -26.688 -16.438 -25.031 1 96.12 166 MET A C 1
ATOM 1327 O O . MET A 1 166 ? -26.359 -17.344 -25.797 1 96.12 166 MET A O 1
ATOM 1331 N N . GLY A 1 167 ? -27.125 -16.641 -23.766 1 96.38 167 GLY A N 1
ATOM 1332 C CA . GLY A 1 167 ? -27.406 -18 -23.297 1 96.38 167 GLY A CA 1
ATOM 1333 C C . GLY A 1 167 ? -26.219 -18.641 -22.609 1 96.38 167 GLY A C 1
ATOM 1334 O O . GLY A 1 167 ? -26.234 -19.844 -22.359 1 96.38 167 GLY A O 1
ATOM 1335 N N . LEU A 1 168 ? -25.203 -17.875 -22.359 1 97.81 168 LEU A N 1
ATOM 1336 C CA . LEU A 1 168 ? -24.031 -18.406 -21.703 1 97.81 168 LEU A CA 1
ATOM 1337 C C . LEU A 1 168 ? -24.141 -18.266 -20.188 1 97.81 168 LEU A C 1
ATOM 1339 O O . LEU A 1 168 ? -25.109 -17.703 -19.688 1 97.81 168 LEU A O 1
ATOM 1343 N N . HIS A 1 169 ? -23.156 -18.828 -19.422 1 98.38 169 HIS A N 1
ATOM 1344 C CA . HIS A 1 169 ? -23.25 -18.891 -17.969 1 98.38 169 HIS A CA 1
ATOM 1345 C C . HIS A 1 169 ? -22.016 -18.297 -17.312 1 98.38 169 HIS A C 1
ATOM 1347 O O . HIS A 1 169 ? -21.281 -18.984 -16.609 1 98.38 169 HIS A O 1
ATOM 1353 N N . PRO A 1 170 ? -21.812 -16.953 -17.469 1 98.38 170 PRO A N 1
ATOM 1354 C CA . PRO A 1 170 ? -20.719 -16.344 -16.719 1 98.38 170 PRO A CA 1
ATOM 1355 C C . PRO A 1 170 ? -20.891 -16.438 -15.211 1 98.38 170 PRO A C 1
ATOM 1357 O O . PRO A 1 170 ? -22.016 -16.594 -14.727 1 98.38 170 PRO A O 1
ATOM 1360 N N . PHE A 1 171 ? -19.812 -16.422 -14.453 1 98.44 171 PHE A N 1
ATOM 1361 C CA . PHE A 1 171 ? -19.844 -16.484 -12.992 1 98.44 171 PHE A CA 1
ATOM 1362 C C . PHE A 1 171 ? -18.719 -15.648 -12.391 1 98.44 171 PHE A C 1
ATOM 1364 O O . PHE A 1 171 ? -17.75 -15.328 -13.07 1 98.44 171 PHE A O 1
ATOM 1371 N N . PRO A 1 172 ? -18.891 -15.211 -11.125 1 98.38 172 PRO A N 1
ATOM 1372 C CA . PRO A 1 172 ? -17.797 -14.484 -10.477 1 98.38 172 PRO A CA 1
ATOM 1373 C C . PRO A 1 172 ? -16.531 -15.32 -10.336 1 98.38 172 PRO A C 1
ATOM 1375 O O . PRO A 1 172 ? -16.594 -16.453 -9.844 1 98.38 172 PRO A O 1
ATOM 1378 N N . LEU A 1 173 ? -15.484 -14.742 -10.82 1 98.5 173 LEU A N 1
ATOM 1379 C CA . LEU A 1 173 ? -14.195 -15.414 -10.719 1 98.5 173 LEU A CA 1
ATOM 1380 C C . LEU A 1 173 ? -13.789 -15.586 -9.258 1 98.5 173 LEU A C 1
ATOM 1382 O O . LEU A 1 173 ? -13.742 -14.609 -8.5 1 98.5 173 LEU A O 1
ATOM 1386 N N . PRO A 1 174 ? -13.539 -16.828 -8.789 1 98.56 174 PRO A N 1
ATOM 1387 C CA . PRO A 1 174 ? -13.016 -17 -7.434 1 98.56 174 PRO A CA 1
ATOM 1388 C C . PRO A 1 174 ? -11.633 -16.375 -7.258 1 98.56 174 PRO A C 1
ATOM 1390 O O . PRO A 1 174 ? -10.727 -16.656 -8.047 1 98.56 174 PRO A O 1
ATOM 1393 N N . LEU A 1 175 ? -11.484 -15.531 -6.238 1 98.62 175 LEU A N 1
ATOM 1394 C CA . LEU A 1 175 ? -10.242 -14.781 -6.047 1 98.62 175 LEU A CA 1
ATOM 1395 C C . LEU A 1 175 ? -9.734 -14.938 -4.617 1 98.62 175 LEU A C 1
ATOM 1397 O O . LEU A 1 175 ? -10.5 -14.789 -3.66 1 98.62 175 LEU A O 1
ATOM 1401 N N . ALA A 1 176 ? -8.453 -15.25 -4.449 1 98.69 176 ALA A N 1
ATOM 1402 C CA . ALA A 1 176 ? -7.781 -15.336 -3.156 1 98.69 176 ALA A CA 1
ATOM 1403 C C . ALA A 1 176 ? -7.203 -13.984 -2.748 1 98.69 176 ALA A C 1
ATOM 1405 O O . ALA A 1 176 ? -5.988 -13.773 -2.818 1 98.69 176 ALA A O 1
ATOM 1406 N N . ILE A 1 177 ? -8.062 -13.102 -2.242 1 98.44 177 ILE A N 1
ATOM 1407 C CA . ILE A 1 177 ? -7.668 -11.742 -1.914 1 98.44 177 ILE A CA 1
ATOM 1408 C C . ILE A 1 177 ? -8.344 -11.305 -0.614 1 98.44 177 ILE A C 1
ATOM 1410 O O . ILE A 1 177 ? -9.562 -11.422 -0.47 1 98.44 177 ILE A O 1
ATOM 1414 N N . HIS A 1 178 ? -7.574 -10.797 0.308 1 98.19 178 HIS A N 1
ATOM 1415 C CA . HIS A 1 178 ? -8.094 -10.344 1.591 1 98.19 178 HIS A CA 1
ATOM 1416 C C . HIS A 1 178 ? -8.797 -9 1.45 1 98.19 178 HIS A C 1
ATOM 1418 O O . HIS A 1 178 ? -8.203 -7.949 1.704 1 98.19 178 HIS A O 1
ATOM 1424 N N . ARG A 1 179 ? -10.055 -9.062 1.168 1 96.38 179 ARG A N 1
ATOM 1425 C CA . ARG A 1 179 ? -10.867 -7.859 1.011 1 96.38 179 ARG A CA 1
ATOM 1426 C C . ARG A 1 179 ? -12.062 -7.879 1.96 1 96.38 179 ARG A C 1
ATOM 1428 O O . ARG A 1 179 ? -12.719 -8.914 2.123 1 96.38 179 ARG A O 1
ATOM 1435 N N . LEU A 1 180 ? -12.273 -6.758 2.586 1 93.5 180 LEU A N 1
ATOM 1436 C CA . LEU A 1 180 ? -13.461 -6.559 3.414 1 93.5 180 LEU A CA 1
ATOM 1437 C C . LEU A 1 180 ? -14.398 -5.543 2.779 1 93.5 180 LEU A C 1
ATOM 1439 O O . LEU A 1 180 ? -14.234 -4.336 2.957 1 93.5 180 LEU A O 1
ATOM 1443 N N . ASP A 1 181 ? -15.391 -5.973 2.123 1 86.44 181 ASP A N 1
ATOM 1444 C CA . ASP A 1 181 ? -16.312 -5.094 1.411 1 86.44 181 ASP A CA 1
ATOM 1445 C C . ASP A 1 181 ? -17.141 -4.262 2.387 1 86.44 181 ASP A C 1
ATOM 1447 O O . ASP A 1 181 ? -17.516 -3.129 2.078 1 86.44 181 ASP A O 1
ATOM 1451 N N . ASP A 1 182 ? -17.438 -4.793 3.498 1 86.38 182 ASP A N 1
ATOM 1452 C CA . ASP A 1 182 ? -18.312 -4.145 4.48 1 86.38 182 ASP A CA 1
ATOM 1453 C C . ASP A 1 182 ? -17.516 -3.205 5.379 1 86.38 182 ASP A C 1
ATOM 1455 O O . ASP A 1 182 ? -18.094 -2.434 6.148 1 86.38 182 ASP A O 1
ATOM 1459 N N . ASP A 1 183 ? -16.203 -3.213 5.234 1 88.75 183 ASP A N 1
ATOM 1460 C CA . ASP A 1 183 ? -15.32 -2.373 6.027 1 88.75 183 ASP A CA 1
ATOM 1461 C C . ASP A 1 183 ? -14.133 -1.885 5.195 1 88.75 183 ASP A C 1
ATOM 1463 O O . ASP A 1 183 ? -12.984 -2.215 5.488 1 88.75 183 ASP A O 1
ATOM 1467 N N . PRO A 1 184 ? -14.422 -1.03 4.211 1 82.81 184 PRO A N 1
ATOM 1468 C CA . PRO A 1 184 ? -13.398 -0.642 3.238 1 82.81 184 PRO A CA 1
ATOM 1469 C C . PRO A 1 184 ? -12.242 0.131 3.875 1 82.81 184 PRO A C 1
ATOM 1471 O O . PRO A 1 184 ? -11.109 0.054 3.398 1 82.81 184 PRO A O 1
ATOM 1474 N N . GLU A 1 185 ? -12.5 0.846 4.953 1 83.56 185 GLU A N 1
ATOM 1475 C CA . GLU A 1 185 ? -11.461 1.657 5.574 1 83.56 185 GLU A CA 1
ATOM 1476 C C . GLU A 1 185 ? -10.406 0.781 6.25 1 83.56 185 GLU A C 1
ATOM 1478 O O . GLU A 1 185 ? -9.258 1.202 6.426 1 83.56 185 GLU A O 1
ATOM 1483 N N . HIS A 1 186 ? -10.828 -0.466 6.543 1 88.12 186 HIS A N 1
ATOM 1484 C CA . HIS A 1 186 ? -9.898 -1.364 7.223 1 88.12 186 HIS A CA 1
ATOM 1485 C C . HIS A 1 186 ? -9.531 -2.551 6.336 1 88.12 186 HIS A C 1
ATOM 1487 O O . HIS A 1 186 ? -8.812 -3.455 6.77 1 88.12 186 HIS A O 1
ATOM 1493 N N . SER A 1 187 ? -10.016 -2.527 5.062 1 93.75 187 SER A N 1
ATOM 1494 C CA . SER A 1 187 ? -9.742 -3.615 4.133 1 93.75 187 SER A CA 1
ATOM 1495 C C . SER A 1 187 ? -8.281 -3.607 3.688 1 93.75 187 SER A C 1
ATOM 1497 O O . SER A 1 187 ? -7.758 -2.566 3.289 1 93.75 187 SER A O 1
ATOM 1499 N N . PRO A 1 188 ? -7.609 -4.707 3.729 1 95.25 188 PRO A N 1
ATOM 1500 C CA . PRO A 1 188 ? -6.254 -4.746 3.182 1 95.25 188 PRO A CA 1
ATOM 1501 C C . PRO A 1 188 ? -6.219 -4.508 1.673 1 95.25 188 PRO A C 1
ATOM 1503 O O . PRO A 1 188 ? -5.371 -3.756 1.183 1 95.25 188 PRO A O 1
ATOM 1506 N N . CYS A 1 189 ? -7.133 -5.105 0.978 1 97.06 189 CYS A N 1
ATOM 1507 C CA . CYS A 1 189 ? -7.18 -4.938 -0.471 1 97.06 189 CYS A CA 1
ATOM 1508 C C . CYS A 1 189 ? -7.906 -3.654 -0.849 1 97.06 189 CYS A C 1
ATOM 1510 O O . CYS A 1 189 ? -8.945 -3.328 -0.266 1 97.06 189 CYS A O 1
ATOM 1512 N N . VAL A 1 190 ? -7.348 -2.986 -1.87 1 95.06 190 VAL A N 1
ATOM 1513 C CA . VAL A 1 190 ? -7.953 -1.731 -2.305 1 95.06 190 VAL A CA 1
ATOM 1514 C C . VAL A 1 190 ? -8.477 -1.878 -3.73 1 95.06 190 VAL A C 1
ATOM 1516 O O . VAL A 1 190 ? -8.805 -0.884 -4.387 1 95.06 190 VAL A O 1
ATOM 1519 N N . ARG A 1 191 ? -8.469 -3.119 -4.281 1 94.19 191 ARG A N 1
ATOM 1520 C CA . ARG A 1 191 ? -8.945 -3.398 -5.633 1 94.19 191 ARG A CA 1
ATOM 1521 C C . ARG A 1 191 ? -8.148 -2.617 -6.668 1 94.19 191 ARG A C 1
ATOM 1523 O O . ARG A 1 191 ? -8.727 -1.915 -7.504 1 94.19 191 ARG A O 1
ATOM 1530 N N . CYS A 1 192 ? -6.91 -2.775 -6.602 1 94.31 192 CYS A N 1
ATOM 1531 C CA . CYS A 1 192 ? -6.016 -2.039 -7.488 1 94.31 192 CYS A CA 1
ATOM 1532 C C . CYS A 1 192 ? -5.98 -2.67 -8.875 1 94.31 192 CYS A C 1
ATOM 1534 O O . CYS A 1 192 ? -6.395 -3.816 -9.047 1 94.31 192 CYS A O 1
ATOM 1536 N N . PRO A 1 193 ? -5.527 -1.948 -9.867 1 92.75 193 PRO A N 1
ATOM 1537 C CA . PRO A 1 193 ? -5.395 -2.521 -11.211 1 92.75 193 PRO A CA 1
ATOM 1538 C C . PRO A 1 193 ? -4.105 -3.322 -11.383 1 92.75 193 PRO A C 1
ATOM 1540 O O . PRO A 1 193 ? -3.828 -3.82 -12.477 1 92.75 193 PRO A O 1
ATOM 1543 N N . THR A 1 194 ? -3.289 -3.471 -10.32 1 93.25 194 THR A N 1
ATOM 1544 C CA . THR A 1 194 ? -1.978 -4.105 -10.398 1 93.25 194 THR A CA 1
ATOM 1545 C C . THR A 1 194 ? -1.976 -5.438 -9.656 1 93.25 194 THR A C 1
ATOM 1547 O O . THR A 1 194 ? -1.02 -5.758 -8.953 1 93.25 194 THR A O 1
ATOM 1550 N N . CYS A 1 195 ? -2.951 -6.164 -9.789 1 94.31 195 CYS A N 1
ATOM 1551 C CA . CYS A 1 195 ? -3.055 -7.434 -9.078 1 94.31 195 CYS A CA 1
ATOM 1552 C C . CYS A 1 195 ? -2.365 -8.547 -9.852 1 94.31 195 CYS A C 1
ATOM 1554 O O . CYS A 1 195 ? -1.616 -9.336 -9.273 1 94.31 195 CYS A O 1
ATOM 1556 N N . ASP A 1 196 ? -2.547 -8.562 -11.148 1 92.44 196 ASP A N 1
ATOM 1557 C CA . ASP A 1 196 ? -2.062 -9.648 -11.992 1 92.44 196 ASP A CA 1
ATOM 1558 C C . ASP A 1 196 ? -0.566 -9.508 -12.266 1 92.44 196 ASP A C 1
ATOM 1560 O O . ASP A 1 196 ? -0.138 -8.57 -12.93 1 92.44 196 ASP A O 1
ATOM 1564 N N . GLY A 1 197 ? 0.124 -10.391 -11.812 1 92.38 197 GLY A N 1
ATOM 1565 C CA . GLY A 1 197 ? 1.54 -10.445 -12.141 1 92.38 197 GLY A CA 1
ATOM 1566 C C . GLY A 1 197 ? 2.385 -9.516 -11.281 1 92.38 197 GLY A C 1
ATOM 1567 O O . GLY A 1 197 ? 3.613 -9.523 -11.383 1 92.38 197 GLY A O 1
ATOM 1568 N N . PHE A 1 198 ? 1.767 -8.703 -10.508 1 95.06 198 PHE A N 1
ATOM 1569 C CA . PHE A 1 198 ? 2.471 -7.77 -9.641 1 95.06 198 PHE A CA 1
ATOM 1570 C C . PHE A 1 198 ? 2.559 -8.312 -8.219 1 95.06 198 PHE A C 1
ATOM 1572 O O . PHE A 1 198 ? 1.617 -8.938 -7.727 1 95.06 198 PHE A O 1
ATOM 1579 N N . PRO A 1 199 ? 3.727 -8.117 -7.555 1 96 199 PRO A N 1
ATOM 1580 C CA . PRO A 1 199 ? 3.668 -8.328 -6.105 1 96 199 PRO A CA 1
ATOM 1581 C C . PRO A 1 199 ? 2.717 -7.367 -5.402 1 96 199 PRO A C 1
ATOM 1583 O O . PRO A 1 199 ? 2.617 -6.199 -5.789 1 96 199 PRO A O 1
ATOM 1586 N N . CYS A 1 200 ? 2.016 -7.812 -4.473 1 96.75 200 CYS A N 1
ATOM 1587 C CA . CYS A 1 200 ? 1.06 -6.977 -3.754 1 96.75 200 CYS A CA 1
ATOM 1588 C C . CYS A 1 200 ? 1.754 -6.168 -2.664 1 96.75 200 CYS A C 1
ATOM 1590 O O . CYS A 1 200 ? 2.193 -6.723 -1.656 1 96.75 200 CYS A O 1
ATOM 1592 N N . MET A 1 201 ? 1.752 -4.902 -2.828 1 95.31 201 MET A N 1
ATOM 1593 C CA . MET A 1 201 ? 2.402 -4.004 -1.881 1 95.31 201 MET A CA 1
ATOM 1594 C C . MET A 1 201 ? 1.676 -4.004 -0.541 1 95.31 201 MET A C 1
ATOM 1596 O O . MET A 1 201 ? 2.277 -3.719 0.497 1 95.31 201 MET A O 1
ATOM 1600 N N . LEU A 1 202 ? 0.434 -4.367 -0.493 1 95.69 202 LEU A N 1
ATOM 1601 C CA . LEU A 1 202 ? -0.425 -4.234 0.678 1 95.69 202 LEU A CA 1
ATOM 1602 C C . LEU A 1 202 ? -0.523 -5.559 1.433 1 95.69 202 LEU A C 1
ATOM 1604 O O . LEU A 1 202 ? -1.176 -5.633 2.477 1 95.69 202 LEU A O 1
ATOM 1608 N N . HIS A 1 203 ? 0.094 -6.629 0.928 1 95.5 203 HIS A N 1
ATOM 1609 C CA . HIS A 1 203 ? 0.001 -7.969 1.501 1 95.5 203 HIS A CA 1
ATOM 1610 C C . HIS A 1 203 ? -1.452 -8.414 1.626 1 95.5 203 HIS A C 1
ATOM 1612 O O . HIS A 1 203 ? -1.831 -9.039 2.621 1 95.5 203 HIS A O 1
ATOM 1618 N N . ALA A 1 204 ? -2.252 -8.023 0.619 1 97.44 204 ALA A N 1
ATOM 1619 C CA . ALA A 1 204 ? -3.666 -8.391 0.607 1 97.44 204 ALA A CA 1
ATOM 1620 C C . ALA A 1 204 ? -3.9 -9.633 -0.245 1 97.44 204 ALA A C 1
ATOM 1622 O O . ALA A 1 204 ? -4.926 -10.305 -0.106 1 97.44 204 ALA A O 1
ATOM 1623 N N . LYS A 1 205 ? -2.99 -9.938 -1.158 1 97.81 205 LYS A N 1
ATOM 1624 C CA . LYS A 1 205 ? -3.064 -11.141 -1.98 1 97.81 205 LYS A CA 1
ATOM 1625 C C . LYS A 1 205 ? -2.889 -12.398 -1.134 1 97.81 205 LYS A C 1
ATOM 1627 O O . LYS A 1 205 ? -2.027 -12.445 -0.254 1 97.81 205 LYS A O 1
ATOM 1632 N N . GLY A 1 206 ? -3.738 -13.391 -1.419 1 98.44 206 GLY A N 1
ATOM 1633 C CA . GLY A 1 206 ? -3.596 -14.656 -0.72 1 98.44 206 GLY A CA 1
ATOM 1634 C C . GLY A 1 206 ? -2.443 -15.492 -1.237 1 98.44 206 GLY A C 1
ATOM 1635 O O . GLY A 1 206 ? -2.654 -16.594 -1.764 1 98.44 206 GLY A O 1
ATOM 1636 N N . ASP A 1 207 ? -1.224 -15.008 -1.037 1 98.38 207 ASP A N 1
ATOM 1637 C CA . ASP A 1 207 ? -0.043 -15.758 -1.449 1 98.38 207 ASP A CA 1
ATOM 1638 C C . ASP A 1 207 ? 0.521 -16.578 -0.289 1 98.38 207 ASP A C 1
ATOM 1640 O O . ASP A 1 207 ? 0.04 -16.469 0.841 1 98.38 207 ASP A O 1
ATOM 1644 N N . ALA A 1 208 ? 1.488 -17.328 -0.566 1 98.81 208 ALA A N 1
ATOM 1645 C CA . ALA A 1 208 ? 1.961 -18.328 0.391 1 98.81 208 ALA A CA 1
ATOM 1646 C C . ALA A 1 208 ? 2.758 -17.672 1.516 1 98.81 208 ALA A C 1
ATOM 1648 O O . ALA A 1 208 ? 2.936 -18.266 2.584 1 98.81 208 ALA A O 1
ATOM 1649 N N . GLU A 1 209 ? 3.328 -16.5 1.319 1 98.5 209 GLU A N 1
ATOM 1650 C CA . GLU A 1 209 ? 3.941 -15.781 2.434 1 98.5 209 GLU A CA 1
ATOM 1651 C C . GLU A 1 209 ? 2.896 -15.383 3.475 1 98.5 209 GLU A C 1
ATOM 1653 O O . GLU A 1 209 ? 3.047 -15.688 4.66 1 98.5 209 GLU A O 1
ATOM 1658 N N . VAL A 1 210 ? 1.857 -14.773 2.965 1 98.12 210 VAL A N 1
ATOM 1659 C CA .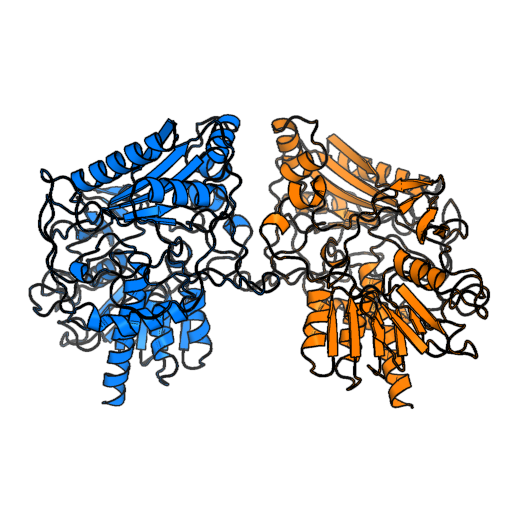 VAL A 1 210 ? 0.833 -14.195 3.826 1 98.12 210 VAL A CA 1
ATOM 1660 C C . VAL A 1 210 ? 0.006 -15.305 4.469 1 98.12 210 VAL A C 1
ATOM 1662 O O . VAL A 1 210 ? -0.281 -15.258 5.664 1 98.12 210 VAL A O 1
ATOM 1665 N N . CYS A 1 211 ? -0.3 -16.312 3.699 1 98.81 211 CYS A N 1
ATOM 1666 C CA . CYS A 1 211 ? -1.296 -17.281 4.148 1 98.81 211 CYS A CA 1
ATOM 1667 C C . CYS A 1 211 ? -0.629 -18.531 4.695 1 98.81 211 CYS A C 1
ATOM 1669 O O . CYS A 1 211 ? -1.263 -19.328 5.398 1 98.81 211 CYS A O 1
ATOM 1671 N N . GLY A 1 212 ? 0.603 -18.75 4.312 1 98.75 212 GLY A N 1
ATOM 1672 C CA . GLY A 1 212 ? 1.303 -19.953 4.742 1 98.75 212 GLY A CA 1
ATOM 1673 C C . GLY A 1 212 ? 2.428 -19.672 5.719 1 98.75 212 GLY A C 1
ATOM 1674 O O . GLY A 1 212 ? 2.314 -19.969 6.91 1 98.75 212 GLY A O 1
ATOM 1675 N N . ILE A 1 213 ? 3.41 -18.922 5.344 1 98.75 213 ILE A N 1
ATOM 1676 C CA . ILE A 1 213 ? 4.672 -18.75 6.055 1 98.75 213 ILE A CA 1
ATOM 1677 C C . ILE A 1 213 ? 4.445 -17.906 7.309 1 98.75 213 ILE A C 1
ATOM 1679 O O . ILE A 1 213 ? 4.836 -18.297 8.406 1 98.75 213 ILE A O 1
ATOM 1683 N N . ARG A 1 214 ? 3.799 -16.766 7.172 1 98.06 214 ARG A N 1
ATOM 1684 C CA . ARG A 1 214 ? 3.633 -15.859 8.305 1 98.06 214 ARG A CA 1
ATOM 1685 C C . ARG A 1 214 ? 2.881 -16.531 9.445 1 98.06 214 ARG A C 1
ATOM 1687 O O . ARG A 1 214 ? 3.348 -16.547 10.586 1 98.06 214 ARG A O 1
ATOM 1694 N N . PRO A 1 215 ? 1.753 -17.141 9.172 1 98.62 215 PRO A N 1
ATOM 1695 C CA . PRO A 1 215 ? 1.082 -17.844 10.266 1 98.62 215 PRO A CA 1
ATOM 1696 C C . PRO A 1 215 ? 1.925 -18.984 10.844 1 98.62 215 PRO A C 1
ATOM 1698 O O . PRO A 1 215 ? 1.876 -19.234 12.047 1 98.62 215 PRO A O 1
ATOM 1701 N N . ALA A 1 216 ? 2.664 -19.688 10.008 1 98.81 216 ALA A N 1
ATOM 1702 C CA . ALA A 1 216 ? 3.518 -20.766 10.5 1 98.81 216 ALA A CA 1
ATOM 1703 C C . ALA A 1 216 ? 4.57 -20.219 11.469 1 98.81 216 ALA A C 1
ATOM 1705 O O . ALA A 1 216 ? 4.844 -20.844 12.5 1 98.81 216 ALA A O 1
ATOM 1706 N N . LEU A 1 217 ? 5.117 -19.094 11.203 1 98.44 217 LEU A N 1
ATOM 1707 C CA . LEU A 1 217 ? 6.23 -18.531 11.953 1 98.44 217 LEU A CA 1
ATOM 1708 C C . LEU A 1 217 ? 5.754 -17.969 13.289 1 98.44 217 LEU A C 1
ATOM 1710 O O . LEU A 1 217 ? 6.566 -17.578 14.133 1 98.44 217 LEU A O 1
ATOM 1714 N N . GLU A 1 218 ? 4.434 -17.844 13.508 1 98 218 GLU A N 1
ATOM 1715 C CA . GLU A 1 218 ? 3.906 -17.469 14.812 1 98 218 GLU A CA 1
ATOM 1716 C C . GLU A 1 218 ? 4.234 -18.516 15.867 1 98 218 GLU A C 1
ATOM 1718 O O . GLU A 1 218 ? 4.184 -18.25 17.062 1 98 218 GLU A O 1
ATOM 1723 N N . TYR A 1 219 ? 4.555 -19.719 15.398 1 98.31 219 TYR A N 1
ATOM 1724 C CA . TYR A 1 219 ? 4.93 -20.797 16.297 1 98.31 219 TYR A CA 1
ATOM 1725 C C . TYR A 1 219 ? 6.438 -20.844 16.5 1 98.31 219 TYR A C 1
ATOM 1727 O O . TYR A 1 219 ? 7.203 -20.812 15.531 1 98.31 219 TYR A O 1
ATOM 1735 N N . SER A 1 220 ? 6.918 -21.016 17.688 1 97.94 220 SER A N 1
ATOM 1736 C CA . SER A 1 220 ? 8.328 -20.922 18.031 1 97.94 220 SER A CA 1
ATOM 1737 C C . SER A 1 220 ? 9.117 -22.125 17.516 1 97.94 220 SER A C 1
ATOM 1739 O O . SER A 1 220 ? 10.344 -22.078 17.422 1 97.94 220 SER A O 1
ATOM 1741 N N . ASN A 1 221 ? 8.43 -23.234 17.219 1 98.38 221 ASN A N 1
ATOM 1742 C CA . ASN A 1 221 ? 9.094 -24.438 16.734 1 98.38 221 ASN A CA 1
ATOM 1743 C C . ASN A 1 221 ? 9.328 -24.391 15.234 1 98.38 221 ASN A C 1
ATOM 1745 O O . ASN A 1 221 ? 9.867 -25.328 14.648 1 98.38 221 ASN A O 1
ATOM 1749 N N . VAL A 1 222 ? 8.938 -23.328 14.57 1 98.81 222 VAL A N 1
ATOM 1750 C CA . VAL A 1 222 ? 9.117 -23.188 13.133 1 98.81 222 VAL A CA 1
ATOM 1751 C C . VAL A 1 222 ? 10.164 -22.109 12.852 1 98.81 222 VAL A C 1
ATOM 1753 O O . VAL A 1 222 ? 10.109 -21.016 13.414 1 98.81 222 VAL A O 1
ATOM 1756 N N . ARG A 1 223 ? 11.133 -22.453 12.047 1 98.31 223 ARG A N 1
ATOM 1757 C CA . ARG A 1 223 ? 12.172 -21.5 11.648 1 98.31 223 ARG A CA 1
ATOM 1758 C C . ARG A 1 223 ? 12.281 -21.422 10.133 1 98.31 223 ARG A C 1
ATOM 1760 O O . ARG A 1 223 ? 12.078 -22.406 9.43 1 98.31 223 ARG A O 1
ATOM 1767 N N . LEU A 1 224 ? 12.594 -20.266 9.547 1 98.75 224 LEU A N 1
ATOM 1768 C CA . LEU A 1 224 ? 12.828 -20.031 8.133 1 98.75 224 LEU A CA 1
ATOM 1769 C C . LEU A 1 224 ? 14.242 -19.516 7.895 1 98.75 224 LEU A C 1
ATOM 1771 O O . LEU A 1 224 ? 14.672 -18.547 8.539 1 98.75 224 LEU A O 1
ATOM 1775 N N . LEU A 1 225 ? 14.977 -20.172 7.078 1 98.62 225 LEU A N 1
ATOM 1776 C CA . LEU A 1 225 ? 16.266 -19.672 6.602 1 98.62 225 LEU A CA 1
ATOM 1777 C C . LEU A 1 225 ? 16.172 -19.25 5.137 1 98.62 225 LEU A C 1
ATOM 1779 O O . LEU A 1 225 ? 15.898 -20.078 4.266 1 98.62 225 LEU A O 1
ATOM 1783 N N . THR A 1 226 ? 16.359 -18.016 4.867 1 97.81 226 THR A N 1
ATOM 1784 C CA . THR A 1 226 ? 16.406 -17.5 3.506 1 97.81 226 THR A CA 1
ATOM 1785 C C . THR A 1 226 ? 17.828 -17.562 2.943 1 97.81 226 THR A C 1
ATOM 1787 O O . THR A 1 226 ? 18.766 -17.859 3.672 1 97.81 226 THR A O 1
ATOM 1790 N N . LYS A 1 227 ? 17.953 -17.453 1.639 1 97.88 227 LYS A N 1
ATOM 1791 C CA . LYS A 1 227 ? 19.234 -17.484 0.944 1 97.88 227 LYS A CA 1
ATOM 1792 C C . LYS A 1 227 ? 19.969 -18.797 1.182 1 97.88 227 LYS A C 1
ATOM 1794 O O . LYS A 1 227 ? 21.188 -18.828 1.376 1 97.88 227 LYS A O 1
ATOM 1799 N N . HIS A 1 228 ? 19.203 -19.859 1.29 1 98.56 228 HIS A N 1
ATOM 1800 C CA . HIS A 1 228 ? 19.719 -21.219 1.369 1 98.56 228 HIS A CA 1
ATOM 1801 C C . HIS A 1 228 ? 19.219 -22.062 0.195 1 98.56 228 HIS A C 1
ATOM 1803 O O . HIS A 1 228 ? 18.156 -22.672 0.265 1 98.56 228 HIS A O 1
ATOM 1809 N N . ARG A 1 229 ? 20 -22.078 -0.833 1 98.38 229 ARG A N 1
ATOM 1810 C CA . ARG A 1 229 ? 19.656 -22.891 -1.996 1 98.38 229 ARG A CA 1
ATOM 1811 C C . ARG A 1 229 ? 20.094 -24.344 -1.806 1 98.38 229 ARG A C 1
ATOM 1813 O O . ARG A 1 229 ? 21.281 -24.609 -1.653 1 98.38 229 ARG A O 1
ATOM 1820 N N . VAL A 1 230 ? 19.188 -25.219 -1.808 1 98.88 230 VAL A N 1
ATOM 1821 C CA . VAL A 1 230 ? 19.5 -26.641 -1.724 1 98.88 230 VAL A CA 1
ATOM 1822 C C . VAL A 1 230 ? 20.078 -27.125 -3.057 1 98.88 230 VAL A C 1
ATOM 1824 O O . VAL A 1 230 ? 19.484 -26.891 -4.113 1 98.88 230 VAL A O 1
ATOM 1827 N N . ARG A 1 231 ? 21.203 -27.828 -2.979 1 98.25 231 ARG A N 1
ATOM 1828 C CA . ARG A 1 231 ? 21.906 -28.25 -4.188 1 98.25 231 ARG A CA 1
ATOM 1829 C C . ARG A 1 231 ? 21.734 -29.75 -4.43 1 98.25 231 ARG A C 1
ATOM 1831 O O . ARG A 1 231 ? 21.672 -30.188 -5.578 1 98.25 231 ARG A O 1
ATOM 1838 N N . ARG A 1 232 ? 21.734 -30.5 -3.299 1 98.31 232 ARG A N 1
ATOM 1839 C CA . ARG A 1 232 ? 21.641 -31.953 -3.406 1 98.31 232 ARG A CA 1
ATOM 1840 C C . ARG A 1 232 ? 20.984 -32.562 -2.164 1 98.31 232 ARG A C 1
ATOM 1842 O O . ARG A 1 232 ? 21.094 -32 -1.069 1 98.31 232 ARG A O 1
ATOM 1849 N N . LEU A 1 233 ? 20.297 -33.594 -2.471 1 98.81 233 LEU A N 1
ATOM 1850 C CA . LEU A 1 233 ? 19.844 -34.5 -1.416 1 98.81 233 LEU A CA 1
ATOM 1851 C C . LEU A 1 233 ? 20.656 -35.781 -1.398 1 98.81 233 LEU A C 1
ATOM 1853 O O . LEU A 1 233 ? 20.672 -36.531 -2.381 1 98.81 233 LEU A O 1
ATOM 1857 N N . ILE A 1 234 ? 21.312 -36.062 -0.262 1 98.31 234 ILE A N 1
ATOM 1858 C CA . ILE A 1 234 ? 22.203 -37.188 -0.164 1 98.31 234 ILE A CA 1
ATOM 1859 C C . ILE A 1 234 ? 21.469 -38.375 0.506 1 98.31 234 ILE A C 1
ATOM 1861 O O . ILE A 1 234 ? 20.938 -38.219 1.611 1 98.31 234 ILE A O 1
ATOM 1865 N N . SER A 1 235 ? 21.453 -39.469 -0.185 1 97.31 235 SER A N 1
ATOM 1866 C CA . SER A 1 235 ? 20.766 -40.656 0.341 1 97.31 235 SER A CA 1
ATOM 1867 C C . SER A 1 235 ? 21.641 -41.406 1.332 1 97.31 235 SER A C 1
ATOM 1869 O O . SER A 1 235 ? 22.859 -41.25 1.324 1 97.31 235 SER A O 1
ATOM 1871 N N . SER A 1 236 ? 21.016 -42.156 2.143 1 96.5 236 SER A N 1
ATOM 1872 C CA . SER A 1 236 ? 21.719 -43.062 3.037 1 96.5 236 SER A CA 1
ATOM 1873 C C . SER A 1 236 ? 22.438 -44.156 2.258 1 96.5 236 SER A C 1
ATOM 1875 O O . SER A 1 236 ? 22.172 -44.375 1.068 1 96.5 236 SER A O 1
ATOM 1877 N N . ALA A 1 237 ? 23.25 -44.844 2.967 1 94.56 237 ALA A N 1
ATOM 1878 C CA . ALA A 1 237 ? 24.062 -45.906 2.332 1 94.56 237 ALA A CA 1
ATOM 1879 C C . ALA A 1 237 ? 23.172 -46.969 1.733 1 94.56 237 ALA A C 1
ATOM 1881 O O . ALA A 1 237 ? 23.5 -47.562 0.698 1 94.56 237 ALA A O 1
ATOM 1882 N N . ASP A 1 238 ? 22 -47.25 2.316 1 94.62 238 ASP A N 1
ATOM 1883 C CA . ASP A 1 238 ? 21.109 -48.312 1.83 1 94.62 238 ASP A CA 1
ATOM 1884 C C . ASP A 1 238 ? 20.125 -47.75 0.798 1 94.62 238 ASP A C 1
ATOM 1886 O O . ASP A 1 238 ? 19.312 -48.469 0.247 1 94.62 238 ASP A O 1
ATOM 1890 N N . GLY A 1 239 ? 20.219 -46.469 0.615 1 95 239 GLY A N 1
ATOM 1891 C CA . GLY A 1 239 ? 19.422 -45.844 -0.417 1 95 239 GLY A CA 1
ATOM 1892 C C . GLY A 1 239 ? 17.953 -45.719 -0.043 1 95 239 GLY A C 1
ATOM 1893 O O . GLY A 1 239 ? 17.109 -45.5 -0.909 1 95 239 GLY A O 1
ATOM 1894 N N . LYS A 1 240 ? 17.609 -45.781 1.225 1 96.75 240 LYS A N 1
ATOM 1895 C CA . LYS A 1 240 ? 16.203 -45.844 1.608 1 96.75 240 LYS A CA 1
ATOM 1896 C C . LYS A 1 240 ? 15.719 -44.531 2.178 1 96.75 240 LYS A C 1
ATOM 1898 O O . LYS A 1 240 ? 14.516 -44.281 2.301 1 96.75 240 LYS A O 1
ATOM 1903 N N . ARG A 1 241 ? 16.734 -43.656 2.498 1 97.75 241 ARG A N 1
ATOM 1904 C CA . ARG A 1 241 ? 16.391 -42.406 3.135 1 97.75 241 ARG A CA 1
ATOM 1905 C C . ARG A 1 241 ? 17.266 -41.25 2.623 1 97.75 241 ARG A C 1
ATOM 1907 O O . ARG A 1 241 ? 18.391 -41.5 2.184 1 97.75 241 ARG A O 1
ATOM 1914 N N . VAL A 1 242 ? 16.719 -40.031 2.719 1 98.38 242 VAL A N 1
ATOM 1915 C CA . VAL A 1 242 ? 17.562 -38.844 2.592 1 98.38 242 VAL A CA 1
ATOM 1916 C C . VAL A 1 242 ? 18.297 -38.594 3.908 1 98.38 242 VAL A C 1
ATOM 1918 O O . VAL A 1 242 ? 17.656 -38.375 4.941 1 98.38 242 VAL A O 1
ATOM 1921 N N . GLU A 1 243 ? 19.562 -38.594 3.887 1 97.69 243 GLU A N 1
ATOM 1922 C CA . GLU A 1 243 ? 20.375 -38.438 5.094 1 97.69 243 GLU A CA 1
ATOM 1923 C C . GLU A 1 243 ? 20.812 -37 5.289 1 97.69 243 GLU A C 1
ATOM 1925 O O . GLU A 1 243 ? 20.922 -36.531 6.422 1 97.69 243 GLU A O 1
ATOM 1930 N N . THR A 1 244 ? 21.109 -36.375 4.18 1 98.31 244 THR A N 1
ATOM 1931 C CA . THR A 1 244 ? 21.656 -35.031 4.258 1 98.31 244 THR A CA 1
ATOM 1932 C C . THR A 1 244 ? 21.062 -34.125 3.18 1 98.31 244 THR A C 1
ATOM 1934 O O . THR A 1 244 ? 20.891 -34.562 2.037 1 98.31 244 THR A O 1
ATOM 1937 N N . VAL A 1 245 ? 20.641 -32.875 3.588 1 98.81 245 VAL A N 1
ATOM 1938 C CA . VAL A 1 245 ? 20.266 -31.797 2.678 1 98.81 245 VAL A CA 1
ATOM 1939 C C . VAL A 1 245 ? 21.422 -30.812 2.518 1 98.81 245 VAL A C 1
ATOM 1941 O O . VAL A 1 245 ? 21.75 -30.094 3.453 1 98.81 245 VAL A O 1
ATOM 1944 N N . GLU A 1 246 ? 22 -30.797 1.359 1 98.75 246 GLU A N 1
ATOM 1945 C CA . GLU A 1 246 ? 23.156 -29.938 1.1 1 98.75 246 GLU A CA 1
ATOM 1946 C C . GLU A 1 246 ? 22.734 -28.609 0.472 1 98.75 246 GLU A C 1
ATOM 1948 O O . GLU A 1 246 ? 22.094 -28.594 -0.587 1 98.75 246 GLU A O 1
ATOM 1953 N N . THR A 1 247 ? 23.031 -27.516 1.138 1 98.44 247 THR A N 1
ATOM 1954 C CA . THR A 1 247 ? 22.766 -26.188 0.597 1 98.44 247 THR A CA 1
ATOM 1955 C C . THR A 1 247 ? 24.078 -25.469 0.24 1 98.44 247 THR A C 1
ATOM 1957 O O . THR A 1 247 ? 25.156 -26.016 0.464 1 98.44 247 THR A O 1
ATOM 1960 N N . ASP A 1 248 ? 24 -24.297 -0.366 1 97.94 248 ASP A N 1
ATOM 1961 C CA . ASP A 1 248 ? 25.156 -23.484 -0.655 1 97.94 248 ASP A CA 1
ATOM 1962 C C . ASP A 1 248 ? 25.688 -22.797 0.61 1 97.94 248 ASP A C 1
ATOM 1964 O O . ASP A 1 248 ? 26.734 -22.141 0.585 1 97.94 248 ASP A O 1
ATOM 1968 N N . GLN A 1 249 ? 25 -23 1.773 1 97.44 249 GLN A N 1
ATOM 1969 C CA . GLN A 1 249 ? 25.406 -22.375 3.025 1 97.44 249 GLN A CA 1
ATOM 1970 C C . GLN A 1 249 ? 25.703 -23.422 4.098 1 97.44 249 GLN A C 1
ATOM 1972 O O . GLN A 1 249 ? 25.844 -23.094 5.273 1 97.44 249 GLN A O 1
ATOM 1977 N N . GLY A 1 250 ? 25.703 -24.703 3.693 1 97.56 250 GLY A N 1
ATOM 1978 C CA . GLY A 1 250 ? 25.969 -25.766 4.652 1 97.56 250 GLY A CA 1
ATOM 1979 C C . GLY A 1 250 ? 25.047 -26.938 4.512 1 97.56 250 GLY A C 1
ATOM 1980 O O . GLY A 1 250 ? 24.281 -27.031 3.549 1 97.56 250 GLY A O 1
ATOM 1981 N N . CYS A 1 251 ? 25.141 -27.938 5.445 1 98.5 251 CYS A N 1
ATOM 1982 C CA . CYS A 1 251 ? 24.359 -29.188 5.402 1 98.5 251 CYS A CA 1
ATOM 1983 C C . CYS A 1 251 ? 23.422 -29.281 6.59 1 98.5 251 CYS A C 1
ATOM 1985 O O . CYS A 1 251 ? 23.75 -28.812 7.688 1 98.5 251 CYS A O 1
ATOM 1987 N N . PHE A 1 252 ? 22.25 -29.844 6.273 1 98.69 252 PHE A N 1
ATOM 1988 C CA . PHE A 1 252 ? 21.234 -30.047 7.301 1 98.69 252 PHE A CA 1
ATOM 1989 C C . PHE A 1 252 ? 20.734 -31.5 7.277 1 98.69 252 PHE A C 1
ATOM 1991 O O . PHE A 1 252 ? 20.891 -32.188 6.273 1 98.69 252 PHE A O 1
ATOM 1998 N N . SER A 1 253 ? 20.203 -31.953 8.375 1 98.31 253 SER A N 1
ATOM 1999 C CA . SER A 1 253 ? 19.625 -33.281 8.461 1 98.31 253 SER A CA 1
ATOM 2000 C C . SER A 1 253 ? 18.281 -33.25 9.188 1 98.31 253 SER A C 1
ATOM 2002 O O . SER A 1 253 ? 18.047 -32.406 10.047 1 98.31 253 SER A O 1
ATOM 2004 N N . ALA A 1 254 ? 17.391 -34.125 8.719 1 97.69 254 ALA A N 1
ATOM 2005 C CA . ALA A 1 254 ? 16.078 -34.219 9.352 1 97.69 254 ALA A CA 1
ATOM 2006 C C . ALA A 1 254 ? 15.516 -35.656 9.25 1 97.69 254 ALA A C 1
ATOM 2008 O O . ALA A 1 254 ? 16.031 -36.469 8.5 1 97.69 254 ALA A O 1
ATOM 2009 N N . ARG A 1 255 ? 14.516 -35.875 10.07 1 96.69 255 ARG A N 1
ATOM 2010 C CA . ARG A 1 255 ? 13.805 -37.156 10.016 1 96.69 255 ARG A CA 1
ATOM 2011 C C . ARG A 1 255 ? 12.969 -37.281 8.742 1 96.69 255 ARG A C 1
ATOM 2013 O O . ARG A 1 255 ? 12.836 -38.344 8.172 1 96.69 255 ARG A O 1
ATOM 2020 N N . LEU A 1 256 ? 12.406 -36.188 8.375 1 98 256 LEU A N 1
ATOM 2021 C CA . LEU A 1 256 ? 11.547 -36.094 7.195 1 98 256 LEU A CA 1
ATOM 2022 C C . LEU A 1 256 ? 11.93 -34.906 6.332 1 98 256 LEU A C 1
ATOM 2024 O O . LEU A 1 256 ? 12.227 -33.812 6.852 1 98 256 LEU A O 1
ATOM 2028 N N . VAL A 1 257 ? 11.922 -35.094 5 1 98.81 257 VAL A N 1
ATOM 2029 C CA . VAL A 1 257 ? 12.211 -34.031 4.055 1 98.81 257 VAL A CA 1
ATOM 2030 C C . VAL A 1 257 ? 11.008 -33.812 3.131 1 98.81 257 VAL A C 1
ATOM 2032 O O . VAL A 1 257 ? 10.477 -34.781 2.572 1 98.81 257 VAL A O 1
ATOM 2035 N N . VAL A 1 258 ? 10.539 -32.594 3.029 1 98.94 258 VAL A N 1
ATOM 2036 C CA . VAL A 1 258 ? 9.492 -32.219 2.09 1 98.94 258 VAL A CA 1
ATOM 2037 C C . VAL A 1 258 ? 10.086 -31.328 1 1 98.94 258 VAL A C 1
ATOM 2039 O O . VAL A 1 258 ? 10.586 -30.234 1.282 1 98.94 258 VAL A O 1
ATOM 2042 N N . LEU A 1 259 ? 10.055 -31.844 -0.184 1 98.94 259 LEU A N 1
ATOM 2043 C CA . LEU A 1 259 ? 10.516 -31.094 -1.347 1 98.94 259 LEU A CA 1
ATOM 2044 C C . LEU A 1 259 ? 9.367 -30.328 -1.998 1 98.94 259 LEU A C 1
ATOM 2046 O O . LEU A 1 259 ? 8.406 -30.938 -2.471 1 98.94 259 LEU A O 1
ATOM 2050 N N . ALA A 1 260 ? 9.406 -29.031 -1.999 1 98.88 260 ALA A N 1
ATOM 2051 C CA . ALA A 1 260 ? 8.367 -28.156 -2.533 1 98.88 260 ALA A CA 1
ATOM 2052 C C . ALA A 1 260 ? 8.977 -26.984 -3.307 1 98.88 260 ALA A C 1
ATOM 2054 O O . ALA A 1 260 ? 8.633 -25.828 -3.064 1 98.88 260 ALA A O 1
ATOM 2055 N N . ALA A 1 261 ? 9.812 -27.266 -4.242 1 98.44 261 ALA A N 1
ATOM 2056 C CA . ALA A 1 261 ? 10.609 -26.25 -4.926 1 98.44 261 ALA A CA 1
ATOM 2057 C C . ALA A 1 261 ? 9.969 -25.844 -6.25 1 98.44 261 ALA A C 1
ATOM 2059 O O . ALA A 1 261 ? 10.516 -25.016 -6.988 1 98.44 261 ALA A O 1
ATOM 2060 N N . GLY A 1 262 ? 8.758 -26.359 -6.59 1 97.44 262 GLY A N 1
ATOM 2061 C CA . GLY A 1 262 ? 8.109 -26.109 -7.867 1 97.44 262 GLY A CA 1
ATOM 2062 C C . GLY A 1 262 ? 8.328 -27.219 -8.875 1 97.44 262 GLY A C 1
ATOM 2063 O O . GLY A 1 262 ? 9.281 -28 -8.758 1 97.44 262 GLY A O 1
ATOM 2064 N N . ALA A 1 263 ? 7.551 -27.266 -9.891 1 97.62 263 ALA A N 1
ATOM 2065 C CA . ALA A 1 263 ? 7.516 -28.375 -10.828 1 97.62 263 ALA A CA 1
ATOM 2066 C C . ALA A 1 263 ? 8.883 -28.594 -11.484 1 97.62 263 ALA A C 1
ATOM 2068 O O . ALA A 1 263 ? 9.383 -29.719 -11.531 1 97.62 263 ALA A O 1
ATOM 2069 N N . VAL A 1 264 ? 9.508 -27.547 -11.898 1 97.75 264 VAL A N 1
ATOM 2070 C CA . VAL A 1 264 ? 10.766 -27.688 -12.617 1 97.75 264 VAL A CA 1
ATOM 2071 C C . VAL A 1 264 ? 11.914 -27.891 -11.633 1 97.75 264 VAL A C 1
ATOM 2073 O O . VAL A 1 264 ? 12.703 -28.828 -11.773 1 97.75 264 VAL A O 1
ATOM 2076 N N . ASN A 1 265 ? 11.945 -27.125 -10.602 1 97.94 265 ASN A N 1
ATOM 2077 C CA . ASN A 1 265 ? 13.086 -27.141 -9.688 1 97.94 265 ASN A CA 1
ATOM 2078 C C . ASN A 1 265 ? 13.102 -28.406 -8.828 1 97.94 265 ASN A C 1
ATOM 2080 O O . ASN A 1 265 ? 14.172 -28.906 -8.477 1 97.94 265 ASN A O 1
ATOM 2084 N N . SER A 1 266 ? 11.961 -28.922 -8.453 1 98.75 266 SER A N 1
ATOM 2085 C CA . SER A 1 266 ? 11.938 -30.188 -7.719 1 98.75 266 SER A CA 1
ATOM 2086 C C . SER A 1 266 ? 12.531 -31.312 -8.555 1 98.75 266 SER A C 1
ATOM 2088 O O . SER A 1 266 ? 13.352 -32.094 -8.062 1 98.75 266 SER A O 1
ATOM 2090 N N . ALA A 1 267 ? 12.125 -31.375 -9.828 1 98.81 267 ALA A N 1
ATOM 2091 C CA . ALA A 1 267 ? 12.703 -32.375 -10.719 1 98.81 267 ALA A CA 1
ATOM 2092 C C . ALA A 1 267 ? 14.203 -32.188 -10.883 1 98.81 267 ALA A C 1
ATOM 2094 O O . ALA A 1 267 ? 14.977 -33.125 -10.789 1 98.81 267 ALA A O 1
ATOM 2095 N N . ALA A 1 268 ? 14.586 -30.938 -11.125 1 98.62 268 ALA A N 1
ATOM 2096 C CA . ALA A 1 268 ? 16 -30.625 -11.312 1 98.62 268 ALA A CA 1
ATOM 2097 C C . ALA A 1 268 ? 16.828 -31.031 -10.094 1 98.62 268 ALA A C 1
ATOM 2099 O O . ALA A 1 268 ? 17.922 -31.578 -10.227 1 98.62 268 ALA A O 1
ATOM 2100 N N . LEU A 1 269 ? 16.281 -30.75 -8.914 1 98.81 269 LEU A N 1
ATOM 2101 C CA . LEU A 1 269 ? 17 -31.078 -7.688 1 98.81 269 LEU A CA 1
ATOM 2102 C C . LEU A 1 269 ? 17.141 -32.594 -7.523 1 98.81 269 LEU A C 1
ATOM 2104 O O . LEU A 1 269 ? 18.203 -33.062 -7.133 1 98.81 269 LEU A O 1
ATOM 2108 N N . LEU A 1 270 ? 16.109 -33.312 -7.789 1 98.88 270 LEU A N 1
ATOM 2109 C CA . LEU A 1 270 ? 16.188 -34.781 -7.691 1 98.88 270 LEU A CA 1
ATOM 2110 C C . LEU A 1 270 ? 17.172 -35.344 -8.711 1 98.88 270 LEU A C 1
ATOM 2112 O O . LEU A 1 270 ? 17.953 -36.25 -8.391 1 98.88 270 LEU A O 1
ATOM 2116 N N . LEU A 1 271 ? 17.188 -34.812 -9.93 1 98.75 271 LEU A N 1
ATOM 2117 C CA . LEU A 1 271 ? 18.125 -35.219 -10.961 1 98.75 271 LEU A CA 1
ATOM 2118 C C . LEU A 1 271 ? 19.562 -34.906 -10.562 1 98.75 271 LEU A C 1
ATOM 2120 O O . LEU A 1 271 ? 20.469 -35.688 -10.797 1 98.75 271 LEU A O 1
ATOM 2124 N N . ALA A 1 272 ? 19.75 -33.812 -9.922 1 98.5 272 ALA A N 1
ATOM 2125 C CA . ALA A 1 272 ? 21.062 -33.375 -9.477 1 98.5 272 ALA A CA 1
ATOM 2126 C C . ALA A 1 272 ? 21.562 -34.219 -8.312 1 98.5 272 ALA A C 1
ATOM 2128 O O . ALA A 1 272 ? 22.734 -34.188 -7.961 1 98.5 272 ALA A O 1
ATOM 2129 N N . SER A 1 273 ? 20.688 -34.969 -7.734 1 98.69 273 SER A N 1
ATOM 2130 C CA . SER A 1 273 ? 20.984 -35.75 -6.547 1 98.69 273 SER A CA 1
ATOM 2131 C C . SER A 1 273 ? 21.281 -37.188 -6.918 1 98.69 273 SER A C 1
ATOM 2133 O O . SER A 1 273 ? 20.922 -38.125 -6.172 1 98.69 273 SER A O 1
ATOM 2135 N N . ALA A 1 274 ? 21.812 -37.406 -8.07 1 97.06 274 ALA A N 1
ATOM 2136 C CA . ALA A 1 274 ? 22.234 -38.719 -8.508 1 97.06 274 ALA A CA 1
ATOM 2137 C C . ALA A 1 274 ? 23.312 -39.281 -7.59 1 97.06 274 ALA A C 1
ATOM 2139 O O . ALA A 1 274 ? 24.094 -38.531 -7.004 1 97.06 274 ALA A O 1
ATOM 2140 N N . SER A 1 275 ? 23.312 -40.594 -7.426 1 95.44 275 SER A N 1
ATOM 2141 C CA . SER A 1 275 ? 24.281 -41.344 -6.656 1 95.44 275 SER A CA 1
ATOM 2142 C C . SER A 1 275 ? 24.469 -42.75 -7.254 1 95.44 275 SER A C 1
ATOM 2144 O O . SER A 1 275 ? 23.938 -43.062 -8.32 1 95.44 275 SER A O 1
ATOM 2146 N N . GLU A 1 276 ? 25.328 -43.562 -6.582 1 94.19 276 GLU A N 1
ATOM 2147 C CA . GLU A 1 276 ? 25.531 -44.906 -7.043 1 94.19 276 GLU A CA 1
ATOM 2148 C C . GLU A 1 276 ? 24.234 -45.719 -6.992 1 94.19 276 GLU A C 1
ATOM 2150 O O . GLU A 1 276 ? 23.953 -46.531 -7.887 1 94.19 276 GLU A O 1
ATOM 2155 N N . GLN A 1 277 ? 23.438 -45.5 -5.965 1 93.69 277 GLN A N 1
ATOM 2156 C CA . GLN A 1 277 ? 22.172 -46.188 -5.793 1 93.69 277 GLN A CA 1
ATOM 2157 C C . GLN A 1 277 ? 21.094 -45.625 -6.719 1 93.69 277 GLN A C 1
ATOM 2159 O O . GLN A 1 277 ? 20.141 -46.312 -7.082 1 93.69 277 GLN A O 1
ATOM 2164 N N . PHE A 1 278 ? 21.25 -44.406 -7.102 1 96.69 278 PHE A N 1
ATOM 2165 C CA . PHE A 1 278 ? 20.328 -43.688 -7.977 1 96.69 278 PHE A CA 1
ATOM 2166 C C . PHE A 1 278 ? 21.094 -43 -9.117 1 96.69 278 PHE A C 1
ATOM 2168 O O . PHE A 1 278 ? 21.203 -41.781 -9.156 1 96.69 278 PHE A O 1
ATOM 2175 N N . PRO A 1 279 ? 21.5 -43.75 -10.062 1 95.94 279 PRO A N 1
ATOM 2176 C CA . PRO A 1 279 ? 22.422 -43.219 -11.07 1 95.94 279 PRO A CA 1
ATOM 2177 C C . PRO A 1 279 ? 21.766 -42.188 -11.969 1 95.94 279 PRO A C 1
ATOM 2179 O O . PRO A 1 279 ? 22.453 -41.344 -12.578 1 95.94 279 PRO A O 1
ATOM 2182 N N . THR A 1 280 ? 20.438 -42.188 -12.094 1 96.94 280 THR A N 1
ATOM 2183 C CA . THR A 1 280 ? 19.766 -41.25 -12.977 1 96.94 280 THR A CA 1
ATOM 2184 C C . THR A 1 280 ? 19.062 -40.156 -12.18 1 96.94 280 THR A C 1
ATOM 2186 O O . THR A 1 280 ? 18.172 -39.469 -12.695 1 96.94 280 THR A O 1
ATOM 2189 N N . GLY A 1 281 ? 19.391 -40 -10.891 1 98.25 281 GLY A N 1
ATOM 2190 C CA . GLY A 1 281 ? 18.766 -39.062 -10 1 98.25 281 GLY A CA 1
ATOM 2191 C C . GLY A 1 281 ? 18.047 -39.719 -8.836 1 98.25 281 GLY A C 1
ATOM 2192 O O . GLY A 1 281 ? 17.547 -40.844 -8.961 1 98.25 281 GLY A O 1
ATOM 2193 N N . LEU A 1 282 ? 17.922 -39.031 -7.781 1 98.62 282 LEU A N 1
ATOM 2194 C CA . LEU A 1 282 ? 17.266 -39.531 -6.586 1 98.62 282 LEU A CA 1
ATOM 2195 C C . LEU A 1 282 ? 15.781 -39.781 -6.836 1 98.62 282 LEU A C 1
ATOM 2197 O O . LEU A 1 282 ? 15.117 -38.969 -7.504 1 98.62 282 LEU A O 1
ATOM 2201 N N . ALA A 1 283 ? 15.242 -40.938 -6.281 1 98.38 283 ALA A N 1
ATOM 2202 C CA . ALA A 1 283 ? 13.836 -41.312 -6.395 1 98.38 283 ALA A CA 1
ATOM 2203 C C . ALA A 1 283 ? 13.453 -41.562 -7.852 1 98.38 283 ALA A C 1
ATOM 2205 O O . ALA A 1 283 ? 12.297 -41.344 -8.242 1 98.38 283 ALA A O 1
ATOM 2206 N N . ASN A 1 284 ? 14.359 -41.969 -8.734 1 98.5 284 ASN A N 1
ATOM 2207 C CA . ASN A 1 284 ? 14.102 -42 -10.172 1 98.5 284 ASN A CA 1
ATOM 2208 C C . ASN A 1 284 ? 14.312 -43.375 -10.758 1 98.5 284 ASN A C 1
ATOM 2210 O O . ASN A 1 284 ? 14.719 -43.5 -11.914 1 98.5 284 ASN A O 1
ATOM 2214 N N . HIS A 1 285 ? 14.055 -44.375 -9.961 1 97.25 285 HIS A N 1
ATOM 2215 C CA . HIS A 1 285 ? 14.156 -45.719 -10.508 1 97.25 285 HIS A CA 1
ATOM 2216 C C . HIS A 1 285 ? 13.172 -45.938 -11.656 1 97.25 285 HIS A C 1
ATOM 2218 O O . HIS A 1 285 ? 13.422 -46.719 -12.555 1 97.25 285 HIS A O 1
ATOM 2224 N N . SER A 1 286 ? 12.148 -45.188 -11.672 1 97.25 286 SER A N 1
ATOM 2225 C CA . SER A 1 286 ? 11.109 -45.312 -12.688 1 97.25 286 SER A CA 1
ATOM 2226 C C . SER A 1 286 ? 11.469 -44.531 -13.953 1 97.25 286 SER A C 1
ATOM 2228 O O . SER A 1 286 ? 10.82 -44.688 -14.984 1 97.25 286 SER A O 1
ATOM 2230 N N . ASP A 1 287 ? 12.453 -43.656 -13.914 1 98 287 ASP A N 1
ATOM 2231 C CA . ASP A 1 287 ? 12.82 -42.719 -14.977 1 98 287 ASP A CA 1
ATOM 2232 C C . ASP A 1 287 ? 11.68 -41.75 -15.273 1 98 287 ASP A C 1
ATOM 2234 O O . ASP A 1 287 ? 11.531 -41.281 -16.406 1 98 287 ASP A O 1
ATOM 2238 N N . GLN A 1 288 ? 10.844 -41.5 -14.289 1 98.38 288 GLN A N 1
ATOM 2239 C CA . GLN A 1 288 ? 9.703 -40.594 -14.477 1 98.38 288 GLN A CA 1
ATOM 2240 C C . GLN A 1 288 ? 10.008 -39.219 -13.938 1 98.38 288 GLN A C 1
ATOM 2242 O O . GLN A 1 288 ? 9.281 -38.25 -14.219 1 98.38 288 GLN A O 1
ATOM 2247 N N . VAL A 1 289 ? 11.133 -39.031 -13.148 1 98.88 289 VAL A N 1
ATOM 2248 C CA . VAL A 1 289 ? 11.5 -37.719 -12.68 1 98.88 289 VAL A CA 1
ATOM 2249 C C . VAL A 1 289 ? 11.789 -36.812 -13.867 1 98.88 289 VAL A C 1
ATOM 2251 O O . VAL A 1 289 ? 12.586 -37.156 -14.742 1 98.88 289 VAL A O 1
ATOM 2254 N N . GLY A 1 290 ? 11.07 -35.656 -13.945 1 98.69 290 GLY A N 1
ATOM 2255 C CA . GLY A 1 290 ? 11.258 -34.688 -14.984 1 98.69 290 GLY A CA 1
ATOM 2256 C C . GLY A 1 290 ? 10.375 -34.906 -16.203 1 98.69 290 GLY A C 1
ATOM 2257 O O . GLY A 1 290 ? 10.258 -34.031 -17.062 1 98.69 290 GLY A O 1
ATOM 2258 N N . ARG A 1 291 ? 9.75 -36.031 -16.312 1 98.44 291 ARG A N 1
ATOM 2259 C CA . ARG A 1 291 ? 8.906 -36.312 -17.469 1 98.44 291 ARG A CA 1
ATOM 2260 C C . ARG A 1 291 ? 7.492 -35.781 -17.266 1 98.44 291 ARG A C 1
ATOM 2262 O O . ARG A 1 291 ? 7.094 -35.5 -16.141 1 98.44 291 ARG A O 1
ATOM 2269 N N . HIS A 1 292 ? 6.773 -35.625 -18.406 1 98.12 292 HIS A N 1
ATOM 2270 C CA . HIS A 1 292 ? 5.367 -35.25 -18.453 1 98.12 292 HIS A CA 1
ATOM 2271 C C . HIS A 1 292 ? 5.16 -33.812 -18 1 98.12 292 HIS A C 1
ATOM 2273 O O . HIS A 1 292 ? 4.168 -33.5 -17.328 1 98.12 292 HIS A O 1
ATOM 2279 N N . TYR A 1 293 ? 6.184 -33.062 -18.266 1 97.56 293 TYR A N 1
ATOM 2280 C CA . TYR A 1 293 ? 6.004 -31.641 -18.047 1 97.56 293 TYR A CA 1
ATOM 2281 C C . TYR A 1 293 ? 4.793 -31.125 -18.812 1 97.56 293 TYR A C 1
ATOM 2283 O O . TYR A 1 293 ? 4.648 -31.375 -20 1 97.56 293 TYR A O 1
ATOM 2291 N N . MET A 1 294 ? 3.969 -30.422 -18.109 1 97.56 294 MET A N 1
ATOM 2292 C CA . MET A 1 294 ? 2.818 -29.766 -18.734 1 97.56 294 MET A CA 1
ATOM 2293 C C . MET A 1 294 ? 2.77 -28.297 -18.359 1 97.56 294 MET A C 1
ATOM 2295 O O . MET A 1 294 ? 3.162 -27.922 -17.25 1 97.56 294 MET A O 1
ATOM 2299 N N . CYS A 1 295 ? 2.309 -27.547 -19.266 1 96.12 295 CYS A N 1
ATOM 2300 C CA . CYS A 1 295 ? 2.031 -26.125 -19.109 1 96.12 295 CYS A CA 1
ATOM 2301 C C . CYS A 1 295 ? 0.779 -25.719 -19.875 1 96.12 295 CYS A C 1
ATOM 2303 O O . CYS A 1 295 ? 0.564 -26.172 -21 1 96.12 295 CYS A O 1
ATOM 2305 N N . HIS A 1 296 ? -0.042 -24.906 -19.312 1 96.69 296 HIS A N 1
ATOM 2306 C CA . HIS A 1 296 ? -1.257 -24.469 -19.984 1 96.69 296 HIS A CA 1
ATOM 2307 C C . HIS A 1 296 ? -0.933 -23.75 -21.297 1 96.69 296 HIS A C 1
ATOM 2309 O O . HIS A 1 296 ? 0.054 -23.016 -21.375 1 96.69 296 HIS A O 1
ATOM 2315 N N . LEU A 1 297 ? -1.769 -24.016 -22.25 1 96.06 297 LEU A N 1
ATOM 2316 C CA . LEU A 1 297 ? -1.803 -23.094 -23.375 1 96.06 297 LEU A CA 1
ATOM 2317 C C . LEU A 1 297 ? -2.617 -21.859 -23.031 1 96.06 297 LEU A C 1
ATOM 2319 O O . LEU A 1 297 ? -3.828 -21.938 -22.812 1 96.06 297 LEU A O 1
ATOM 2323 N N . ASN A 1 298 ? -1.901 -20.75 -23 1 95.56 298 ASN A N 1
ATOM 2324 C CA . ASN A 1 298 ? -2.545 -19.516 -22.578 1 95.56 298 ASN A CA 1
ATOM 2325 C C . ASN A 1 298 ? -2.467 -18.438 -23.672 1 95.56 298 ASN A C 1
ATOM 2327 O O . ASN A 1 298 ? -1.493 -18.375 -24.422 1 95.56 298 ASN A O 1
ATOM 2331 N N . SER A 1 299 ? -3.48 -17.641 -23.734 1 94.56 299 SER A N 1
ATOM 2332 C CA . SER A 1 299 ? -3.471 -16.422 -24.531 1 94.56 299 SER A CA 1
ATOM 2333 C C . SER A 1 299 ? -4.09 -15.258 -23.766 1 94.56 299 SER A C 1
ATOM 2335 O O . SER A 1 299 ? -5.125 -15.414 -23.109 1 94.56 299 SER A O 1
ATOM 2337 N N . ALA A 1 300 ? -3.377 -14.188 -23.797 1 92.38 300 ALA A N 1
ATOM 2338 C CA . ALA A 1 300 ? -3.994 -12.93 -23.391 1 92.38 300 ALA A CA 1
ATOM 2339 C C . ALA A 1 300 ? -4.816 -12.328 -24.531 1 92.38 300 ALA A C 1
ATOM 2341 O O . ALA A 1 300 ? -4.422 -12.398 -25.703 1 92.38 300 ALA A O 1
ATOM 2342 N N . CYS A 1 301 ? -5.922 -11.766 -24.203 1 93.75 301 CYS A N 1
ATOM 2343 C CA . CYS A 1 301 ? -6.82 -11.188 -25.203 1 93.75 301 CYS A CA 1
ATOM 2344 C C . CYS A 1 301 ? -7.172 -9.75 -24.844 1 93.75 301 CYS A C 1
ATOM 2346 O O . CYS A 1 301 ? -7.605 -9.469 -23.719 1 93.75 301 CYS A O 1
ATOM 2348 N N . MET A 1 302 ? -6.941 -8.898 -25.703 1 92.44 302 MET A N 1
ATOM 2349 C CA . MET A 1 302 ? -7.402 -7.52 -25.594 1 92.44 302 MET A CA 1
ATOM 2350 C C . MET A 1 302 ? -8.57 -7.254 -26.531 1 92.44 302 MET A C 1
ATOM 2352 O O . MET A 1 302 ? -8.445 -7.414 -27.75 1 92.44 302 MET A O 1
ATOM 2356 N N . ALA A 1 303 ? -9.648 -6.895 -25.984 1 94.38 303 ALA A N 1
ATOM 2357 C CA . ALA A 1 303 ? -10.828 -6.578 -26.781 1 94.38 303 ALA A CA 1
ATOM 2358 C C . ALA A 1 303 ? -11.148 -5.086 -26.719 1 94.38 303 ALA A C 1
ATOM 2360 O O . ALA A 1 303 ? -11.375 -4.535 -25.641 1 94.38 303 ALA A O 1
ATOM 2361 N N . LEU A 1 304 ? -11.266 -4.496 -27.875 1 92.56 304 LEU A N 1
ATOM 2362 C CA . LEU A 1 304 ? -11.414 -3.049 -27.953 1 92.56 304 LEU A CA 1
ATOM 2363 C C . LEU A 1 304 ? -12.844 -2.67 -28.312 1 92.56 304 LEU A C 1
ATOM 2365 O O . LEU A 1 304 ? -13.453 -3.291 -29.203 1 92.56 304 LEU A O 1
ATOM 2369 N N . LYS A 1 305 ? -13.312 -1.726 -27.562 1 91.62 305 LYS A N 1
ATOM 2370 C CA . LYS A 1 305 ? -14.586 -1.072 -27.875 1 91.62 305 LYS A CA 1
ATOM 2371 C C . LYS A 1 305 ? -14.406 0.437 -28.016 1 91.62 305 LYS A C 1
ATOM 2373 O O . LYS A 1 305 ? -14.492 1.167 -27.016 1 91.62 305 LYS A O 1
ATOM 2378 N N . PRO A 1 306 ? -14.25 1.002 -29.234 1 85.94 306 PRO A N 1
ATOM 2379 C CA . PRO A 1 306 ? -13.891 2.408 -29.438 1 85.94 306 PRO A CA 1
ATOM 2380 C C . PRO A 1 306 ? -14.93 3.371 -28.875 1 85.94 306 PRO A C 1
ATOM 2382 O O . PRO A 1 306 ? -14.578 4.449 -28.391 1 85.94 306 PRO A O 1
ATOM 2385 N N . GLY A 1 307 ? -16.141 3.123 -28.875 1 86.25 307 GLY A N 1
ATOM 2386 C CA . GLY A 1 307 ? -17.188 4.059 -28.469 1 86.25 307 GLY A CA 1
ATOM 2387 C C . GLY A 1 307 ? -17.375 4.113 -26.969 1 86.25 307 GLY A C 1
ATOM 2388 O O . GLY A 1 307 ? -18.266 4.816 -26.484 1 86.25 307 GLY A O 1
ATOM 2389 N N . ARG A 1 308 ? -16.438 3.418 -26.266 1 89.81 308 ARG A N 1
ATOM 2390 C CA . ARG A 1 308 ? -16.656 3.381 -24.828 1 89.81 308 ARG A CA 1
ATOM 2391 C C . ARG A 1 308 ? -15.344 3.281 -24.062 1 89.81 308 ARG A C 1
ATOM 2393 O O . ARG A 1 308 ? -14.57 2.344 -24.266 1 89.81 308 ARG A O 1
ATOM 2400 N N . GLU A 1 309 ? -15.117 4.293 -23.219 1 91 309 GLU A N 1
ATOM 2401 C CA . GLU A 1 309 ? -13.977 4.23 -22.328 1 91 309 GLU A CA 1
ATOM 2402 C C . GLU A 1 309 ? -14.258 3.309 -21.141 1 91 309 GLU A C 1
ATOM 2404 O O . GLU A 1 309 ? -15.328 3.371 -20.531 1 91 309 GLU A O 1
ATOM 2409 N N . ASN A 1 310 ? -13.398 2.357 -20.969 1 92.44 310 ASN A N 1
ATOM 2410 C CA . ASN A 1 310 ? -13.477 1.479 -19.812 1 92.44 310 ASN A CA 1
ATOM 2411 C C . ASN A 1 310 ? -12.805 2.105 -18.594 1 92.44 310 ASN A C 1
ATOM 2413 O O . ASN A 1 310 ? -11.578 2.195 -18.531 1 92.44 310 ASN A O 1
ATOM 2417 N N . ARG A 1 311 ? -13.547 2.471 -17.609 1 89.56 311 ARG A N 1
ATOM 2418 C CA . ARG A 1 311 ? -13.031 3.172 -16.438 1 89.56 311 ARG A CA 1
ATOM 2419 C C . ARG A 1 311 ? -12.828 2.209 -15.273 1 89.56 311 ARG A C 1
ATOM 2421 O O . ARG A 1 311 ? -12.586 2.639 -14.141 1 89.56 311 ARG A O 1
ATOM 2428 N N . THR A 1 312 ? -12.938 0.948 -15.562 1 93.81 312 THR A N 1
ATOM 2429 C CA . THR A 1 312 ? -12.797 -0.075 -14.531 1 93.81 312 THR A CA 1
ATOM 2430 C C . THR A 1 312 ? -11.406 -0.027 -13.906 1 93.81 312 THR A C 1
ATOM 2432 O O . THR A 1 312 ? -10.406 0.128 -14.617 1 93.81 312 THR A O 1
ATOM 2435 N N . ILE A 1 313 ? -11.383 -0.111 -12.562 1 92.81 313 ILE A N 1
ATOM 2436 C CA . ILE A 1 313 ? -10.102 -0.188 -11.859 1 92.81 313 ILE A CA 1
ATOM 2437 C C . ILE A 1 313 ? -9.727 -1.65 -11.641 1 92.81 313 ILE A C 1
ATOM 2439 O O . ILE A 1 313 ? -8.68 -2.107 -12.125 1 92.81 313 ILE A O 1
ATOM 2443 N N . PHE A 1 314 ? -10.562 -2.34 -10.992 1 96.06 314 PHE A N 1
ATOM 2444 C CA . PHE A 1 314 ? -10.344 -3.768 -10.797 1 96.06 314 PHE A CA 1
ATOM 2445 C C . PHE A 1 314 ? -11.195 -4.59 -11.75 1 96.06 314 PHE A C 1
ATOM 2447 O O . PHE A 1 314 ? -12.375 -4.844 -11.484 1 96.06 314 PHE A O 1
ATOM 2454 N N . GLN A 1 315 ? -10.625 -5.188 -12.727 1 95.75 315 GLN A N 1
ATOM 2455 C CA . GLN A 1 315 ? -11.336 -5.734 -13.875 1 95.75 315 GLN A CA 1
ATOM 2456 C C . GLN A 1 315 ? -11.453 -7.254 -13.773 1 95.75 315 GLN A C 1
ATOM 2458 O O . GLN A 1 315 ? -12.32 -7.859 -14.414 1 95.75 315 GLN A O 1
ATOM 2463 N N . LYS A 1 316 ? -10.703 -7.91 -12.984 1 96.62 316 LYS A N 1
ATOM 2464 C CA . LYS A 1 316 ? -10.539 -9.359 -12.961 1 96.62 316 LYS A CA 1
ATOM 2465 C C . LYS A 1 316 ? -11.609 -10.023 -12.102 1 96.62 316 LYS A C 1
ATOM 2467 O O . LYS A 1 316 ? -11.289 -10.625 -11.07 1 96.62 316 LYS A O 1
ATOM 2472 N N . THR A 1 317 ? -12.922 -10.016 -12.531 1 98.12 317 THR A N 1
ATOM 2473 C CA . THR A 1 317 ? -13.977 -10.484 -11.641 1 98.12 317 THR A CA 1
ATOM 2474 C C . THR A 1 317 ? -14.891 -11.477 -12.352 1 98.12 317 THR A C 1
ATOM 2476 O O . THR A 1 317 ? -15.812 -12.031 -11.742 1 98.12 317 THR A O 1
ATOM 2479 N N . LEU A 1 318 ? -14.664 -11.773 -13.625 1 98.44 318 LEU A N 1
ATOM 2480 C CA . LEU A 1 318 ? -15.602 -12.555 -14.422 1 98.44 318 LEU A CA 1
ATOM 2481 C C . LEU A 1 318 ? -14.922 -13.766 -15.055 1 98.44 318 LEU A C 1
ATOM 2483 O O . LEU A 1 318 ? -13.781 -13.664 -15.523 1 98.44 318 LEU A O 1
ATOM 2487 N N . ALA A 1 319 ? -15.594 -14.922 -15.078 1 98.62 319 ALA A N 1
ATOM 2488 C CA . ALA A 1 319 ? -15.094 -16.141 -15.719 1 98.62 319 ALA A CA 1
ATOM 2489 C C . ALA A 1 319 ? -16.203 -16.859 -16.469 1 98.62 319 ALA A C 1
ATOM 2491 O O . ALA A 1 319 ? -17.391 -16.562 -16.281 1 98.62 319 ALA A O 1
ATOM 2492 N N . LEU A 1 320 ? -15.852 -17.75 -17.328 1 98.25 320 LEU A N 1
ATOM 2493 C CA . LEU A 1 320 ? -16.75 -18.516 -18.156 1 98.25 320 LEU A CA 1
ATOM 2494 C C . LEU A 1 320 ? -16.188 -19.906 -18.422 1 98.25 320 LEU A C 1
ATOM 2496 O O . LEU A 1 320 ? -15.031 -20.062 -18.812 1 98.25 320 LEU A O 1
ATOM 2500 N N . ASN A 1 321 ? -17.078 -20.969 -18.234 1 98.31 321 ASN A N 1
ATOM 2501 C CA . ASN A 1 321 ? -16.656 -22.344 -18.453 1 98.31 321 ASN A CA 1
ATOM 2502 C C . ASN A 1 321 ? -17.609 -23.094 -19.375 1 98.31 321 ASN A C 1
ATOM 2504 O O . ASN A 1 321 ? -17.719 -24.312 -19.312 1 98.31 321 ASN A O 1
ATOM 2508 N N . ASP A 1 322 ? -18.281 -22.406 -20.25 1 97.88 322 ASP A N 1
ATOM 2509 C CA . ASP A 1 322 ? -19.266 -23 -21.156 1 97.88 322 ASP A CA 1
ATOM 2510 C C . ASP A 1 322 ? -18.594 -23.984 -22.109 1 97.88 322 ASP A C 1
ATOM 2512 O O . ASP A 1 322 ? -19.25 -24.891 -22.625 1 97.88 322 ASP A O 1
ATOM 2516 N N . PHE A 1 323 ? -17.312 -23.875 -22.297 1 98.12 323 PHE A N 1
ATOM 2517 C CA . PHE A 1 323 ? -16.609 -24.719 -23.25 1 98.12 323 PHE A CA 1
ATOM 2518 C C . PHE A 1 323 ? -15.602 -25.625 -22.547 1 98.12 323 PHE A C 1
ATOM 2520 O O . PHE A 1 323 ? -14.68 -26.156 -23.156 1 98.12 323 PHE A O 1
ATOM 2527 N N . TYR A 1 324 ? -15.742 -25.75 -21.266 1 98.12 324 TYR A N 1
ATOM 2528 C CA . TYR A 1 324 ? -14.789 -26.469 -20.438 1 98.12 324 TYR A CA 1
ATOM 2529 C C . TYR A 1 324 ? -14.852 -27.969 -20.703 1 98.12 324 TYR A C 1
ATOM 2531 O O . TYR A 1 324 ? -13.82 -28.641 -20.75 1 98.12 324 TYR A O 1
ATOM 2539 N N . GLU A 1 325 ? -16.078 -28.5 -20.891 1 96.88 325 GLU A N 1
ATOM 2540 C CA . GLU A 1 325 ? -16.266 -29.938 -21.016 1 96.88 325 GLU A CA 1
ATOM 2541 C C . GLU A 1 325 ? -16.375 -30.359 -22.484 1 96.88 325 GLU A C 1
ATOM 2543 O O . GLU A 1 325 ? -16.062 -31.5 -22.828 1 96.88 325 GLU A O 1
ATOM 2548 N N . ASP A 1 326 ? -16.844 -29.422 -23.234 1 95.62 326 ASP A N 1
ATOM 2549 C CA . ASP A 1 326 ? -17.109 -29.688 -24.641 1 95.62 326 ASP A CA 1
ATOM 2550 C C . ASP A 1 326 ? -17.125 -28.406 -25.453 1 95.62 326 ASP A C 1
ATOM 2552 O O . ASP A 1 326 ? -17.5 -27.344 -24.953 1 95.62 326 ASP A O 1
ATOM 2556 N N . SER A 1 327 ? -16.812 -28.547 -26.734 1 95.88 327 SER A N 1
ATOM 2557 C CA . SER A 1 327 ? -16.719 -27.359 -27.578 1 95.88 327 SER A CA 1
ATOM 2558 C C . SER A 1 327 ? -18.094 -26.844 -27.953 1 95.88 327 SER A C 1
ATOM 2560 O O . SER A 1 327 ? -18.234 -25.688 -28.375 1 95.88 327 SER A O 1
ATOM 2562 N N . GLY A 1 328 ? -19.094 -27.703 -27.922 1 92.75 328 GLY A N 1
ATOM 2563 C CA . GLY A 1 328 ? -20.422 -27.391 -28.422 1 92.75 328 GLY A CA 1
ATOM 2564 C C . GLY A 1 328 ? -20.578 -27.656 -29.906 1 92.75 328 GLY A C 1
ATOM 2565 O O . GLY A 1 328 ? -21.688 -27.547 -30.438 1 92.75 328 GLY A O 1
ATOM 2566 N N . ASP A 1 329 ? -19.531 -27.953 -30.578 1 94.62 329 ASP A N 1
ATOM 2567 C CA . ASP A 1 329 ? -19.531 -28.328 -31.984 1 94.62 329 ASP A CA 1
ATOM 2568 C C . ASP A 1 329 ? -19.531 -29.859 -32.156 1 94.62 329 ASP A C 1
ATOM 2570 O O . ASP A 1 329 ? -18.531 -30.516 -31.828 1 94.62 329 ASP A O 1
ATOM 2574 N N . PRO A 1 330 ? -20.594 -30.375 -32.719 1 94.94 330 PRO A N 1
ATOM 2575 C CA . PRO A 1 330 ? -20.656 -31.844 -32.875 1 94.94 330 PRO A CA 1
ATOM 2576 C C . PRO A 1 330 ? -19.5 -32.406 -33.688 1 94.94 330 PRO A C 1
ATOM 2578 O O . PRO A 1 330 ? -19.141 -33.562 -33.562 1 94.94 330 PRO A O 1
ATOM 2581 N N . GLU A 1 331 ? -18.938 -31.594 -34.531 1 96.19 331 GLU A N 1
ATOM 2582 C CA . GLU A 1 331 ? -17.844 -32.031 -35.375 1 96.19 331 GLU A CA 1
ATOM 2583 C C . GLU A 1 331 ? -16.516 -31.984 -34.656 1 96.19 331 GLU A C 1
ATOM 2585 O O . GLU A 1 331 ? -15.5 -32.469 -35.156 1 96.19 331 GLU A O 1
ATOM 2590 N N . TYR A 1 332 ? -16.469 -31.422 -33.531 1 96.94 332 TYR A N 1
ATOM 2591 C CA . TYR A 1 332 ? -15.289 -31.344 -32.656 1 96.94 332 TYR A CA 1
ATOM 2592 C C . TYR A 1 332 ? -15.672 -31.516 -31.203 1 96.94 332 TYR A C 1
ATOM 2594 O O . TYR A 1 332 ? -15.586 -30.578 -30.406 1 96.94 332 TYR A O 1
ATOM 2602 N N . PRO A 1 333 ? -16.078 -32.719 -30.812 1 96.31 333 PRO A N 1
ATOM 2603 C CA . PRO A 1 333 ? -16.641 -32.969 -29.469 1 96.31 333 PRO A CA 1
ATOM 2604 C C . PRO A 1 333 ? -15.562 -33.062 -28.391 1 96.31 333 PRO A C 1
ATOM 2606 O O . PRO A 1 333 ? -15.57 -34.031 -27.609 1 96.31 333 PRO A O 1
ATOM 2609 N N . TYR A 1 334 ? -14.625 -32.062 -28.312 1 97.94 334 TYR A N 1
ATOM 2610 C CA . TYR A 1 334 ? -13.531 -32.062 -27.344 1 97.94 334 TYR A CA 1
ATOM 2611 C C . TYR A 1 334 ? -13.578 -30.812 -26.484 1 97.94 334 TYR A C 1
ATOM 2613 O O . TYR A 1 334 ? -14.055 -29.766 -26.922 1 97.94 334 TYR A O 1
ATOM 2621 N N . PRO A 1 335 ? -13.148 -30.938 -25.219 1 97.75 335 PRO A N 1
ATOM 2622 C CA . PRO A 1 335 ? -13.031 -29.75 -24.375 1 97.75 335 PRO A CA 1
ATOM 2623 C C . PRO A 1 335 ? -12.148 -28.672 -24.984 1 97.75 335 PRO A C 1
ATOM 2625 O O . PRO A 1 335 ? -11.141 -28.969 -25.625 1 97.75 335 PRO A O 1
ATOM 2628 N N . LEU A 1 336 ? -12.508 -27.375 -24.766 1 98.25 336 LEU A N 1
ATOM 2629 C CA . LEU A 1 336 ? -11.695 -26.266 -25.25 1 98.25 336 LEU A CA 1
ATOM 2630 C C . LEU A 1 336 ? -10.945 -25.609 -24.094 1 98.25 336 LEU A C 1
ATOM 2632 O O . LEU A 1 336 ? -9.727 -25.422 -24.156 1 98.25 336 LEU A O 1
ATOM 2636 N N . GLY A 1 337 ? -11.727 -25.141 -23.078 1 98.19 337 GLY A N 1
ATOM 2637 C CA . GLY A 1 337 ? -10.953 -24.594 -21.969 1 98.19 337 GLY A CA 1
ATOM 2638 C C . GLY A 1 337 ? -11.719 -23.562 -21.172 1 98.19 337 GLY A C 1
ATOM 2639 O O . GLY A 1 337 ? -12.953 -23.594 -21.109 1 98.19 337 GLY A O 1
ATOM 2640 N N . HIS A 1 338 ? -10.969 -22.75 -20.422 1 98.19 338 HIS A N 1
ATOM 2641 C CA . HIS A 1 338 ? -11.438 -21.781 -19.453 1 98.19 338 HIS A CA 1
ATOM 2642 C C . HIS A 1 338 ? -11.148 -20.359 -19.922 1 98.19 338 HIS A C 1
ATOM 2644 O O . HIS A 1 338 ? -10.125 -20.094 -20.547 1 98.19 338 HIS A O 1
ATOM 2650 N N . ILE A 1 339 ? -12.102 -19.406 -19.719 1 98.31 339 ILE A N 1
ATOM 2651 C CA . ILE A 1 339 ? -11.93 -18 -20.016 1 98.31 339 ILE A CA 1
ATOM 2652 C C . ILE A 1 339 ? -12.141 -17.172 -18.75 1 98.31 339 ILE A C 1
ATOM 2654 O O . ILE A 1 339 ? -13.094 -17.406 -18 1 98.31 339 ILE A O 1
ATOM 2658 N N . GLN A 1 340 ? -11.273 -16.25 -18.469 1 97.94 340 GLN A N 1
ATOM 2659 C CA . GLN A 1 340 ? -11.453 -15.344 -17.344 1 97.94 340 GLN A CA 1
ATOM 2660 C C . GLN A 1 340 ? -10.984 -13.93 -17.703 1 97.94 340 GLN A C 1
ATOM 2662 O O . GLN A 1 340 ? -10.188 -13.75 -18.609 1 97.94 340 GLN A O 1
ATOM 2667 N N . SER A 1 341 ? -11.539 -12.93 -16.953 1 96.94 341 SER A N 1
ATOM 2668 C CA . SER A 1 341 ? -11.07 -11.555 -17.125 1 96.94 341 SER A CA 1
ATOM 2669 C C . SER A 1 341 ? -9.672 -11.375 -16.547 1 96.94 341 SER A C 1
ATOM 2671 O O . SER A 1 341 ? -9.297 -12.055 -15.586 1 96.94 341 SER A O 1
ATOM 2673 N N . LEU A 1 342 ? -8.891 -10.492 -17.141 1 93.25 342 LEU A N 1
ATOM 2674 C CA . LEU A 1 342 ? -7.578 -10.055 -16.656 1 93.25 342 LEU A CA 1
ATOM 2675 C C . LEU A 1 342 ? -7.68 -8.727 -15.93 1 93.25 342 LEU A C 1
ATOM 2677 O O . LEU A 1 342 ? -8.672 -8.008 -16.062 1 93.25 342 LEU A O 1
ATOM 2681 N N . GLY A 1 343 ? -6.637 -8.555 -15.156 1 89.44 343 GLY A N 1
ATOM 2682 C CA . GLY A 1 343 ? -6.523 -7.188 -14.672 1 89.44 343 GLY A CA 1
ATOM 2683 C C . GLY A 1 343 ? -6.445 -6.164 -15.781 1 89.44 343 GLY A C 1
ATOM 2684 O O . GLY A 1 343 ? -6.074 -6.492 -16.906 1 89.44 343 GLY A O 1
ATOM 2685 N N . LYS A 1 344 ? -6.758 -4.945 -15.422 1 85 344 LYS A N 1
ATOM 2686 C CA . LYS A 1 344 ? -6.777 -3.869 -16.406 1 85 344 LYS A CA 1
ATOM 2687 C C . LYS A 1 344 ? -5.391 -3.633 -17 1 85 344 LYS A C 1
ATOM 2689 O O . LYS A 1 344 ? -4.414 -3.494 -16.266 1 85 344 LYS A O 1
ATOM 2694 N N . VAL A 1 345 ? -5.352 -3.762 -18.328 1 80.19 345 VAL A N 1
ATOM 2695 C CA . VAL A 1 345 ? -4.129 -3.348 -19.016 1 80.19 345 VAL A CA 1
ATOM 2696 C C . VAL A 1 345 ? -4.008 -1.826 -18.984 1 80.19 345 VAL A C 1
ATOM 2698 O O . VAL A 1 345 ? -4.766 -1.128 -19.672 1 80.19 345 VAL A O 1
ATOM 2701 N N . THR A 1 346 ? -3.105 -1.347 -18.203 1 74.25 346 THR A N 1
ATOM 2702 C CA . THR A 1 346 ? -2.885 0.094 -18.141 1 74.25 346 THR A CA 1
ATOM 2703 C C . THR A 1 346 ? -1.977 0.557 -19.281 1 74.25 346 THR A C 1
ATOM 2705 O O . THR A 1 346 ? -1.272 -0.251 -19.891 1 74.25 346 THR A O 1
ATOM 2708 N N . PRO A 1 347 ? -2.068 1.88 -19.562 1 72.94 347 PRO A N 1
ATOM 2709 C CA . PRO A 1 347 ? -1.149 2.383 -20.578 1 72.94 347 PRO A CA 1
ATOM 2710 C C . PRO A 1 347 ? 0.308 2.031 -20.297 1 72.94 347 PRO A C 1
ATOM 2712 O O . PRO A 1 347 ? 1.046 1.641 -21.203 1 72.94 347 PRO A O 1
ATOM 2715 N N . GLY A 1 348 ? 0.657 2.086 -19.078 1 67.62 348 GLY A N 1
ATOM 2716 C CA . GLY A 1 348 ? 2.016 1.73 -18.703 1 67.62 348 GLY A CA 1
ATOM 2717 C C . GLY A 1 348 ? 2.34 0.269 -18.953 1 67.62 348 GLY A C 1
ATOM 2718 O O . GLY A 1 348 ? 3.418 -0.057 -19.453 1 67.62 348 GLY A O 1
ATOM 2719 N N . LEU A 1 349 ? 1.484 -0.522 -18.609 1 72.38 349 LEU A N 1
ATOM 2720 C CA . LEU A 1 349 ? 1.678 -1.954 -18.797 1 72.38 349 LEU A CA 1
ATOM 2721 C C . LEU A 1 349 ? 1.775 -2.287 -20.297 1 72.38 349 LEU A C 1
ATOM 2723 O O . LEU A 1 349 ? 2.658 -3.041 -20.703 1 72.38 349 LEU A O 1
ATOM 2727 N N . PHE A 1 350 ? 0.835 -1.729 -20.969 1 73.38 350 PHE A N 1
ATOM 2728 C CA . PHE A 1 350 ? 0.821 -1.998 -22.406 1 73.38 350 PHE A CA 1
ATOM 2729 C C . PHE A 1 350 ? 2.1 -1.493 -23.062 1 73.38 350 PHE A C 1
ATOM 2731 O O . PHE A 1 350 ? 2.684 -2.182 -23.906 1 73.38 350 PHE A O 1
ATOM 2738 N N . HIS A 1 351 ? 2.525 -0.372 -22.672 1 69.38 351 HIS A N 1
ATOM 2739 C CA . HIS A 1 351 ? 3.754 0.184 -23.234 1 69.38 351 HIS A CA 1
ATOM 2740 C C . HIS A 1 351 ? 4.965 -0.646 -22.828 1 69.38 351 HIS A C 1
ATOM 2742 O O . HIS A 1 351 ? 5.906 -0.807 -23.609 1 69.38 351 HIS A O 1
ATOM 2748 N N . ALA A 1 352 ? 4.945 -1.119 -21.719 1 67.81 352 ALA A N 1
ATOM 2749 C CA . ALA A 1 352 ? 6.039 -1.976 -21.25 1 67.81 352 ALA A CA 1
ATOM 2750 C C . ALA A 1 352 ? 6.121 -3.25 -22.094 1 67.81 352 ALA A C 1
ATOM 2752 O O . ALA A 1 352 ? 7.215 -3.736 -22.391 1 67.81 352 ALA A O 1
ATOM 2753 N N . GLU A 1 353 ? 4.977 -3.688 -22.375 1 70.19 353 GLU A N 1
ATOM 2754 C CA . GLU A 1 353 ? 4.914 -4.918 -23.156 1 70.19 353 GLU A CA 1
ATOM 2755 C C . GLU A 1 353 ? 5.168 -4.641 -24.641 1 70.19 353 GLU A C 1
ATOM 2757 O O . GLU A 1 353 ? 5.676 -5.504 -25.359 1 70.19 353 GLU A O 1
ATOM 2762 N N . GLN A 1 354 ? 4.691 -3.371 -25.062 1 70.31 354 GLN A N 1
ATOM 2763 C CA . GLN A 1 354 ? 4.867 -2.957 -26.453 1 70.31 354 GLN A CA 1
ATOM 2764 C C . GLN A 1 354 ? 5.59 -1.615 -26.547 1 70.31 354 GLN A C 1
ATOM 2766 O O . GLN A 1 354 ? 5.02 -0.628 -27.016 1 70.31 354 GLN A O 1
ATOM 2771 N N . PRO A 1 355 ? 6.828 -1.526 -26.359 1 66.69 355 PRO A N 1
ATOM 2772 C CA . PRO A 1 355 ? 7.551 -0.257 -26.25 1 66.69 355 PRO A CA 1
ATOM 2773 C C . PRO A 1 355 ? 7.691 0.469 -27.578 1 66.69 355 PRO A C 1
ATOM 2775 O O . PRO A 1 355 ? 7.945 1.675 -27.609 1 66.69 355 PRO A O 1
ATOM 2778 N N . HIS A 1 356 ? 7.402 -0.233 -28.672 1 72.06 356 HIS A N 1
ATOM 2779 C CA . HIS A 1 356 ? 7.602 0.368 -29.984 1 72.06 356 HIS A CA 1
ATOM 2780 C C . HIS A 1 356 ? 6.379 1.169 -30.422 1 72.06 356 HIS A C 1
ATOM 2782 O O . HIS A 1 356 ? 6.461 1.979 -31.344 1 72.06 356 HIS A O 1
ATOM 2788 N N . LEU A 1 357 ? 5.254 0.957 -29.797 1 72.5 357 LEU A N 1
ATOM 2789 C CA . LEU A 1 357 ? 4.039 1.691 -30.141 1 72.5 357 LEU A CA 1
ATOM 2790 C C . LEU A 1 357 ? 4.039 3.072 -29.484 1 72.5 357 LEU A C 1
ATOM 2792 O O . LEU A 1 357 ? 4.5 3.234 -28.359 1 72.5 357 LEU A O 1
ATOM 2796 N N . PRO A 1 358 ? 3.484 4.059 -30.25 1 74.19 358 PRO A N 1
ATOM 2797 C CA . PRO A 1 358 ? 3.418 5.402 -29.672 1 74.19 358 PRO A CA 1
ATOM 2798 C C . PRO A 1 358 ? 2.582 5.457 -28.406 1 74.19 358 PRO A C 1
ATOM 2800 O O . PRO A 1 358 ? 1.571 4.762 -28.281 1 74.19 358 PRO A O 1
ATOM 2803 N N . ILE A 1 359 ? 2.939 6.301 -27.5 1 71.38 359 ILE A N 1
ATOM 2804 C CA . ILE A 1 359 ? 2.367 6.402 -26.156 1 71.38 359 ILE A CA 1
ATOM 2805 C C . ILE A 1 359 ? 0.89 6.773 -26.266 1 71.38 359 ILE A C 1
ATOM 2807 O O . ILE A 1 359 ? 0.043 6.145 -25.609 1 71.38 359 ILE A O 1
ATOM 2811 N N . PRO A 1 360 ? 0.461 7.77 -27.047 1 73.06 360 PRO A N 1
ATOM 2812 C CA . PRO A 1 360 ? -0.963 8.102 -27.094 1 73.06 360 PRO A CA 1
ATOM 2813 C C . PRO A 1 360 ? -1.826 6.957 -27.609 1 73.06 360 PRO A C 1
ATOM 2815 O O . PRO A 1 360 ? -2.955 6.773 -27.141 1 73.06 360 PRO A O 1
ATOM 2818 N N . ALA A 1 361 ? -1.34 6.18 -28.531 1 75.94 361 ALA A N 1
ATOM 2819 C CA . ALA A 1 361 ? -2.086 5.055 -29.078 1 75.94 361 ALA A CA 1
ATOM 2820 C C . ALA A 1 361 ? -2.254 3.945 -28.047 1 75.94 361 ALA A C 1
ATOM 2822 O O . ALA A 1 361 ? -3.34 3.379 -27.906 1 75.94 361 ALA A O 1
ATOM 2823 N N . THR A 1 362 ? -1.194 3.67 -27.359 1 76.44 362 THR A N 1
ATOM 2824 C CA . THR A 1 362 ? -1.266 2.643 -26.328 1 76.44 362 THR A CA 1
ATOM 2825 C C . THR A 1 362 ? -2.193 3.074 -25.203 1 76.44 362 THR A C 1
ATOM 2827 O O . THR A 1 362 ? -2.945 2.262 -24.656 1 76.44 362 THR A O 1
ATOM 2830 N N . ALA A 1 363 ? -2.141 4.301 -24.906 1 77.75 363 ALA A N 1
ATOM 2831 C CA . ALA A 1 363 ? -3.006 4.832 -23.859 1 77.75 363 ALA A CA 1
ATOM 2832 C C . ALA A 1 363 ? -4.477 4.738 -24.266 1 77.75 363 ALA A C 1
ATOM 2834 O O . ALA A 1 363 ? -5.324 4.371 -23.453 1 77.75 363 ALA A O 1
ATOM 2835 N N . TRP A 1 364 ? -4.762 5.09 -25.484 1 82 364 TRP A N 1
ATOM 2836 C CA . TRP A 1 364 ? -6.133 5.012 -25.984 1 82 364 TRP A CA 1
ATOM 2837 C C . TRP A 1 364 ? -6.629 3.568 -25.984 1 82 364 TRP A C 1
ATOM 2839 O O . TRP A 1 364 ? -7.727 3.283 -25.5 1 82 364 TRP A O 1
ATOM 2849 N N . ALA A 1 365 ? -5.879 2.666 -26.484 1 83 365 ALA A N 1
ATOM 2850 C CA . ALA A 1 365 ? -6.254 1.257 -26.531 1 83 365 ALA A CA 1
ATOM 2851 C C . ALA A 1 365 ? -6.488 0.694 -25.141 1 83 365 ALA A C 1
ATOM 2853 O O . ALA A 1 365 ? -7.473 -0.013 -24.906 1 83 365 ALA A O 1
ATOM 2854 N N . ALA A 1 366 ? -5.594 1.047 -24.281 1 83.62 366 ALA A N 1
ATOM 2855 C CA . ALA A 1 366 ? -5.699 0.574 -22.906 1 83.62 366 ALA A CA 1
ATOM 2856 C C . ALA A 1 366 ? -6.969 1.099 -22.25 1 83.62 366 ALA A C 1
ATOM 2858 O O . ALA A 1 366 ? -7.609 0.387 -21.469 1 83.62 366 ALA A O 1
ATOM 2859 N N . SER A 1 367 ? -7.379 2.26 -22.625 1 87.81 367 SER A N 1
ATOM 2860 C CA . SER A 1 367 ? -8.531 2.887 -21.984 1 87.81 367 SER A CA 1
ATOM 2861 C C . SER A 1 367 ? -9.836 2.439 -22.641 1 87.81 367 SER A C 1
ATOM 2863 O O . SER A 1 367 ? -10.922 2.721 -22.125 1 87.81 367 SER A O 1
ATOM 2865 N N . HIS A 1 368 ? -9.734 1.698 -23.766 1 91.06 368 HIS A N 1
ATOM 2866 C CA . HIS A 1 368 ? -10.945 1.286 -24.469 1 91.06 368 HIS A CA 1
ATOM 2867 C C . HIS A 1 368 ? -11.008 -0.23 -24.609 1 91.06 368 HIS A C 1
ATOM 2869 O O . HIS A 1 368 ? -11.656 -0.743 -25.531 1 91.06 368 HIS A O 1
ATOM 2875 N N . SER A 1 369 ? -10.32 -0.903 -23.703 1 92.12 369 SER A N 1
ATOM 2876 C CA . SER A 1 369 ? -10.273 -2.355 -23.828 1 92.12 369 SER A CA 1
ATOM 2877 C C . SER A 1 369 ? -10.82 -3.039 -22.578 1 92.12 369 SER A C 1
ATOM 2879 O O . SER A 1 369 ? -10.867 -2.436 -21.5 1 92.12 369 SER A O 1
ATOM 2881 N N . VAL A 1 370 ? -11.336 -4.195 -22.75 1 93.81 370 VAL A N 1
ATOM 2882 C CA . VAL A 1 370 ? -11.562 -5.195 -21.719 1 93.81 370 VAL A CA 1
ATOM 2883 C C . VAL A 1 370 ? -10.703 -6.43 -21.984 1 93.81 370 VAL A C 1
ATOM 2885 O O . VAL A 1 370 ? -10.734 -6.98 -23.094 1 93.81 370 VAL A O 1
ATOM 2888 N N . ASP A 1 371 ? -9.961 -6.879 -21.031 1 94.5 371 ASP A N 1
ATOM 2889 C CA . ASP A 1 371 ? -8.898 -7.848 -21.266 1 94.5 371 ASP A CA 1
ATOM 2890 C C . ASP A 1 371 ? -9.25 -9.211 -20.656 1 94.5 371 ASP A C 1
ATOM 2892 O O . ASP A 1 371 ? -9.883 -9.281 -19.609 1 94.5 371 ASP A O 1
ATOM 2896 N N . TRP A 1 372 ? -8.773 -10.25 -21.359 1 95.94 372 TRP A N 1
ATOM 2897 C CA . TRP A 1 372 ? -9.164 -11.609 -21 1 95.94 372 TRP A CA 1
ATOM 2898 C C . TRP A 1 372 ? -7.957 -12.547 -21.031 1 95.94 372 TRP A C 1
ATOM 2900 O O . TRP A 1 372 ? -6.941 -12.242 -21.656 1 95.94 372 TRP A O 1
ATOM 2910 N N . TRP A 1 373 ? -8.102 -13.641 -20.281 1 96 373 TRP A N 1
ATOM 2911 C CA . TRP A 1 373 ? -7.145 -14.734 -20.25 1 96 373 TRP A CA 1
ATOM 2912 C C . TRP A 1 373 ? -7.812 -16.062 -20.594 1 96 373 TRP A C 1
ATOM 2914 O O . TRP A 1 373 ? -8.805 -16.453 -19.984 1 96 373 TRP A O 1
ATOM 2924 N N . LEU A 1 374 ? -7.32 -16.703 -21.594 1 97.62 374 LEU A N 1
ATOM 2925 C CA . LEU A 1 374 ? -7.859 -17.984 -22.016 1 97.62 374 LEU A CA 1
ATOM 2926 C C . LEU A 1 374 ? -6.871 -19.109 -21.75 1 97.62 374 LEU A C 1
ATOM 2928 O O . LEU A 1 374 ? -5.668 -18.953 -21.969 1 97.62 374 LEU A O 1
ATOM 2932 N N . THR A 1 375 ? -7.426 -20.203 -21.266 1 97.75 375 THR A N 1
ATOM 2933 C CA . THR A 1 375 ? -6.586 -21.328 -20.859 1 97.75 375 THR A CA 1
ATOM 2934 C C . THR A 1 375 ? -7.117 -22.625 -21.438 1 97.75 375 THR A C 1
ATOM 2936 O O . THR A 1 375 ? -8.305 -22.922 -21.328 1 97.75 375 THR A O 1
ATOM 2939 N N . THR A 1 376 ? -6.258 -23.391 -22.031 1 97.75 376 THR A N 1
ATOM 2940 C CA . THR A 1 376 ? -6.547 -24.734 -22.516 1 97.75 376 THR A CA 1
ATOM 2941 C C . THR A 1 376 ? -5.586 -25.75 -21.891 1 97.75 376 THR A C 1
ATOM 2943 O O . THR A 1 376 ? -4.402 -25.453 -21.703 1 97.75 376 THR A O 1
ATOM 2946 N N . GLU A 1 377 ? -6.113 -26.906 -21.656 1 97.31 377 GLU A N 1
ATOM 2947 C CA . GLU A 1 377 ? -5.352 -27.969 -21.016 1 97.31 377 GLU A CA 1
ATOM 2948 C C . GLU A 1 377 ? -4.297 -28.547 -21.953 1 97.31 377 GLU A C 1
ATOM 2950 O O . GLU A 1 377 ? -4.566 -28.766 -23.125 1 97.31 377 GLU A O 1
ATOM 2955 N N . ASP A 1 378 ? -3.096 -28.656 -21.422 1 97.06 378 ASP A N 1
ATOM 2956 C CA . ASP A 1 378 ? -2.037 -29.438 -22.047 1 97.06 378 ASP A CA 1
ATOM 2957 C C . ASP A 1 378 ? -2.145 -30.922 -21.656 1 97.06 378 ASP A C 1
ATOM 2959 O O . ASP A 1 378 ? -2.906 -31.266 -20.766 1 97.06 378 ASP A O 1
ATOM 2963 N N . LEU A 1 379 ? -1.49 -31.828 -22.453 1 97.62 379 LEU A N 1
ATOM 2964 C CA . LEU A 1 379 ? -1.549 -33.25 -22.156 1 97.62 379 LEU A CA 1
ATOM 2965 C C . LEU A 1 379 ? -0.171 -33.781 -21.781 1 97.62 379 LEU A C 1
ATOM 2967 O O . LEU A 1 379 ? 0.848 -33.281 -22.266 1 97.62 379 LEU A O 1
ATOM 2971 N N . PRO A 1 380 ? -0.196 -34.781 -20.859 1 96.94 380 PRO A N 1
ATOM 2972 C CA . PRO A 1 380 ? 1.094 -35.375 -20.5 1 96.94 380 PRO A CA 1
ATOM 2973 C C . PRO A 1 380 ? 1.771 -36.062 -21.688 1 96.94 380 PRO A C 1
ATOM 2975 O O . PRO A 1 380 ? 1.104 -36.719 -22.484 1 96.94 380 PRO A O 1
ATOM 2978 N N . ASP A 1 381 ? 3.012 -35.812 -21.844 1 97.38 381 ASP A N 1
ATOM 2979 C CA . ASP A 1 381 ? 3.91 -36.406 -22.828 1 97.38 381 ASP A CA 1
ATOM 2980 C C . ASP A 1 381 ? 5.273 -36.719 -22.219 1 97.38 381 ASP A C 1
ATOM 2982 O O . ASP A 1 381 ? 5.965 -35.812 -21.75 1 97.38 381 ASP A O 1
ATOM 2986 N N . PRO A 1 382 ? 5.648 -38.031 -22.188 1 96.88 382 PRO A N 1
ATOM 2987 C CA . PRO A 1 382 ? 6.918 -38.375 -21.547 1 96.88 382 PRO A CA 1
ATOM 2988 C C . PRO A 1 382 ? 8.109 -37.656 -22.172 1 96.88 382 PRO A C 1
ATOM 2990 O O . PRO A 1 382 ? 9.164 -37.531 -21.547 1 96.88 382 PRO A O 1
ATOM 2993 N N . THR A 1 383 ? 7.949 -37.156 -23.391 1 97.25 383 THR A N 1
ATOM 2994 C CA . THR A 1 383 ? 9.062 -36.5 -24.062 1 97.25 383 THR A CA 1
ATOM 2995 C C . THR A 1 383 ? 9.156 -35.031 -23.641 1 97.25 383 THR A C 1
ATOM 2997 O O . THR A 1 383 ? 10.172 -34.375 -23.875 1 97.25 383 THR A O 1
ATOM 3000 N N . ASN A 1 384 ? 8.078 -34.531 -23.141 1 97.44 384 ASN A N 1
ATOM 3001 C CA . ASN A 1 384 ? 8.18 -33.25 -22.438 1 97.44 384 ASN A CA 1
ATOM 3002 C C . ASN A 1 384 ? 8.867 -33.406 -21.078 1 97.44 384 ASN A C 1
ATOM 3004 O O . ASN A 1 384 ? 8.297 -34 -20.156 1 97.44 384 ASN A O 1
ATOM 3008 N N . ARG A 1 385 ? 10.086 -32.875 -20.953 1 96.5 385 ARG A N 1
ATOM 3009 C CA . ARG A 1 385 ? 10.844 -33.312 -19.781 1 96.5 385 ARG A CA 1
ATOM 3010 C C . ARG A 1 385 ? 11.82 -32.25 -19.328 1 96.5 385 ARG A C 1
ATOM 3012 O O . ARG A 1 385 ? 12.328 -31.469 -20.141 1 96.5 385 ARG A O 1
ATOM 3019 N N . VAL A 1 386 ? 12.031 -32.188 -18.031 1 98.31 386 VAL A N 1
ATOM 3020 C CA . VAL A 1 386 ? 13.109 -31.438 -17.391 1 98.31 386 VAL A CA 1
ATOM 3021 C C . VAL A 1 386 ? 14.359 -32.312 -17.312 1 98.31 386 VAL A C 1
ATOM 3023 O O . VAL A 1 386 ? 14.289 -33.438 -16.812 1 98.31 386 VAL A O 1
ATOM 3026 N N . THR A 1 387 ? 15.422 -31.844 -17.781 1 98.38 387 THR A N 1
ATOM 3027 C CA . THR A 1 387 ? 16.703 -32.531 -17.641 1 98.38 387 THR A CA 1
ATOM 3028 C C . THR A 1 387 ? 17.797 -31.531 -17.203 1 98.38 387 THR A C 1
ATOM 3030 O O . THR A 1 387 ? 17.547 -30.328 -17.125 1 98.38 387 THR A O 1
ATOM 3033 N N . LEU A 1 388 ? 18.906 -32.125 -16.859 1 97.94 388 LEU A N 1
ATOM 3034 C CA . LEU A 1 388 ? 20.094 -31.312 -16.531 1 97.94 388 LEU A CA 1
ATOM 3035 C C . LEU A 1 388 ? 21.203 -31.562 -17.547 1 97.94 388 LEU A C 1
ATOM 3037 O O . LEU A 1 388 ? 21.578 -32.719 -17.797 1 97.94 388 LEU A O 1
ATOM 3041 N N . ASP A 1 389 ? 21.688 -30.516 -18.047 1 97.5 389 ASP A N 1
ATOM 3042 C CA . ASP A 1 389 ? 22.859 -30.641 -18.906 1 97.5 389 ASP A CA 1
ATOM 3043 C C . ASP A 1 389 ? 24.109 -30.906 -18.078 1 97.5 389 ASP A C 1
ATOM 3045 O O . ASP A 1 389 ? 24.078 -30.844 -16.844 1 97.5 389 ASP A O 1
ATOM 3049 N N . GLU A 1 390 ? 25.219 -31.156 -18.734 1 95.31 390 GLU A N 1
ATOM 3050 C CA . GLU A 1 390 ? 26.469 -31.5 -18.062 1 95.31 390 GLU A CA 1
ATOM 3051 C C . GLU A 1 390 ? 26.953 -30.359 -17.172 1 95.31 390 GLU A C 1
ATOM 3053 O O . GLU A 1 390 ? 27.562 -30.609 -16.125 1 95.31 390 GLU A O 1
ATOM 3058 N N . ASP A 1 391 ? 26.641 -29.156 -17.547 1 95.44 391 ASP A N 1
ATOM 3059 C CA . ASP A 1 391 ? 27.094 -28 -16.797 1 95.44 391 ASP A CA 1
ATOM 3060 C C . ASP A 1 391 ? 26.109 -27.656 -15.68 1 95.44 391 ASP A C 1
ATOM 3062 O O . ASP A 1 391 ? 26.266 -26.625 -15.008 1 95.44 391 ASP A O 1
ATOM 3066 N N . GLY A 1 392 ? 25.078 -28.438 -15.578 1 95.19 392 GLY A N 1
ATOM 3067 C CA . GLY A 1 392 ? 24.125 -28.234 -14.5 1 95.19 392 GLY A CA 1
ATOM 3068 C C . GLY A 1 392 ? 22.938 -27.375 -14.898 1 95.19 392 GLY A C 1
ATOM 3069 O O . GLY A 1 392 ? 22.016 -27.203 -14.117 1 95.19 392 GLY A O 1
ATOM 3070 N N . THR A 1 393 ? 22.922 -26.859 -16.156 1 97.38 393 THR A N 1
ATOM 3071 C CA . THR A 1 393 ? 21.859 -26 -16.625 1 97.38 393 THR A CA 1
ATOM 3072 C C . THR A 1 393 ? 20.578 -26.797 -16.859 1 97.38 393 THR A C 1
ATOM 3074 O O . THR A 1 393 ? 20.625 -27.891 -17.438 1 97.38 393 THR A O 1
ATOM 3077 N N . ILE A 1 394 ? 19.516 -26.281 -16.422 1 97.81 394 ILE A N 1
ATOM 3078 C CA . ILE A 1 394 ? 18.219 -26.906 -16.641 1 97.81 394 ILE A CA 1
ATOM 3079 C C . ILE A 1 394 ? 17.859 -26.828 -18.125 1 97.81 394 ILE A C 1
ATOM 3081 O O . ILE A 1 394 ? 17.984 -25.781 -18.75 1 97.81 394 ILE A O 1
ATOM 3085 N N . ARG A 1 395 ? 17.469 -27.906 -18.656 1 98.12 395 ARG A N 1
ATOM 3086 C CA . ARG A 1 395 ? 16.906 -27.969 -20.016 1 98.12 395 ARG A CA 1
ATOM 3087 C C . ARG A 1 395 ? 15.438 -28.375 -19.969 1 98.12 395 ARG A C 1
ATOM 3089 O O . ARG A 1 395 ? 15.078 -29.375 -19.328 1 98.12 395 ARG A O 1
ATOM 3096 N N . LEU A 1 396 ? 14.664 -27.594 -20.609 1 97.5 396 LEU A N 1
ATOM 3097 C CA . LEU A 1 396 ? 13.234 -27.844 -20.641 1 97.5 396 LEU A CA 1
ATOM 3098 C C . LEU A 1 396 ? 12.766 -28.172 -22.047 1 97.5 396 LEU A C 1
ATOM 3100 O O . LEU A 1 396 ? 12.844 -27.328 -22.938 1 97.5 396 LEU A O 1
ATOM 3104 N N . THR A 1 397 ? 12.336 -29.359 -22.266 1 97.31 397 THR A N 1
ATOM 3105 C CA . THR A 1 397 ? 11.711 -29.781 -23.516 1 97.31 397 THR A CA 1
ATOM 3106 C C . THR A 1 397 ? 10.188 -29.719 -23.406 1 97.31 397 THR A C 1
ATOM 3108 O O . THR A 1 397 ? 9.594 -30.391 -22.562 1 97.31 397 THR A O 1
ATOM 3111 N N . TRP A 1 398 ? 9.609 -28.938 -24.25 1 96 398 TRP A N 1
ATOM 3112 C CA . TRP A 1 398 ? 8.172 -28.734 -24.156 1 96 398 TRP A CA 1
ATOM 3113 C C . TRP A 1 398 ? 7.539 -28.609 -25.547 1 96 398 TRP A C 1
ATOM 3115 O O . TRP A 1 398 ? 7.848 -27.688 -26.297 1 96 398 TRP A O 1
ATOM 3125 N N . ASN A 1 399 ? 6.781 -29.594 -25.938 1 94.5 399 ASN A N 1
ATOM 3126 C CA . ASN A 1 399 ? 5.945 -29.609 -27.125 1 94.5 399 ASN A CA 1
ATOM 3127 C C . ASN A 1 399 ? 4.465 -29.766 -26.781 1 94.5 399 ASN A C 1
ATOM 3129 O O . ASN A 1 399 ? 3.945 -30.875 -26.719 1 94.5 399 ASN A O 1
ATOM 3133 N N . PRO A 1 400 ? 3.805 -28.719 -26.625 1 92.81 400 PRO A N 1
ATOM 3134 C CA . PRO A 1 400 ? 2.436 -28.75 -26.109 1 92.81 400 PRO A CA 1
ATOM 3135 C C . PRO A 1 400 ? 1.467 -29.469 -27.047 1 92.81 400 PRO A C 1
ATOM 3137 O O . PRO A 1 400 ? 1.635 -29.406 -28.266 1 92.81 400 PRO A O 1
ATOM 3140 N N . LYS A 1 401 ? 0.468 -30.016 -26.422 1 95.62 401 LYS A N 1
ATOM 3141 C CA . LYS A 1 401 ? -0.659 -30.609 -27.141 1 95.62 401 LYS A CA 1
ATOM 3142 C C . LYS A 1 401 ? -1.891 -29.703 -27.062 1 95.62 401 LYS A C 1
ATOM 3144 O O . LYS A 1 401 ? -1.882 -28.688 -26.375 1 95.62 401 LYS A O 1
ATOM 3149 N N . ASN A 1 402 ? -2.918 -30.062 -27.891 1 96.88 402 ASN A N 1
ATOM 3150 C CA . ASN A 1 402 ? -4.227 -29.406 -27.875 1 96.88 402 ASN A CA 1
ATOM 3151 C C . ASN A 1 402 ? -4.152 -27.984 -28.422 1 96.88 402 ASN A C 1
ATOM 3153 O O . ASN A 1 402 ? -4.902 -27.109 -28 1 96.88 402 ASN A O 1
ATOM 3157 N N . ARG A 1 403 ? -3.242 -27.672 -29.297 1 96.75 403 ARG A N 1
ATOM 3158 C CA . ARG A 1 403 ? -3.135 -26.359 -29.906 1 96.75 403 ARG A CA 1
ATOM 3159 C C . ARG A 1 403 ? -4.41 -26 -30.672 1 96.75 403 ARG A C 1
ATOM 3161 O O . ARG A 1 403 ? -4.863 -24.859 -30.625 1 96.75 403 ARG A O 1
ATOM 3168 N N . GLU A 1 404 ? -4.926 -26.969 -31.391 1 97.69 404 GLU A N 1
ATOM 3169 C CA . GLU A 1 404 ? -6.152 -26.703 -32.125 1 97.69 404 GLU A CA 1
ATOM 3170 C C . GLU A 1 404 ? -7.297 -26.328 -31.203 1 97.69 404 GLU A C 1
ATOM 3172 O O . GLU A 1 404 ? -8.062 -25.406 -31.5 1 97.69 404 GLU A O 1
ATOM 3177 N N . SER A 1 405 ? -7.438 -27.062 -30.094 1 98.19 405 SER A N 1
ATOM 3178 C CA . SER A 1 405 ? -8.477 -26.719 -29.125 1 98.19 405 SER A CA 1
ATOM 3179 C C . SER A 1 405 ? -8.312 -25.297 -28.609 1 98.19 405 SER A C 1
ATOM 3181 O O . SER A 1 405 ? -9.297 -24.578 -28.438 1 98.19 405 SER A O 1
ATOM 3183 N N . HIS A 1 406 ? -7.102 -24.875 -28.359 1 97.81 406 HIS A N 1
ATOM 3184 C CA . HIS A 1 406 ? -6.852 -23.531 -27.875 1 97.81 406 HIS A CA 1
ATOM 3185 C C . HIS A 1 406 ? -7.227 -22.484 -28.922 1 97.81 406 HIS A C 1
ATOM 3187 O O . HIS A 1 406 ? -7.832 -21.469 -28.594 1 97.81 406 HIS A O 1
ATOM 3193 N N . GLN A 1 407 ? -6.871 -22.75 -30.141 1 97.62 407 GLN A N 1
ATOM 3194 C CA . GLN A 1 407 ? -7.215 -21.844 -31.234 1 97.62 407 GLN A CA 1
ATOM 3195 C C . GLN A 1 407 ? -8.727 -21.719 -31.391 1 97.62 407 GLN A C 1
ATOM 3197 O O . GLN A 1 407 ? -9.242 -20.609 -31.609 1 97.62 407 GLN A O 1
ATOM 3202 N N . ARG A 1 408 ? -9.359 -22.781 -31.266 1 97.88 408 ARG A N 1
ATOM 3203 C CA . ARG A 1 408 ? -10.82 -22.766 -31.359 1 97.88 408 ARG A CA 1
ATOM 3204 C C . ARG A 1 408 ? -11.438 -21.984 -30.203 1 97.88 408 ARG A C 1
ATOM 3206 O O . ARG A 1 408 ? -12.445 -21.297 -30.375 1 97.88 408 ARG A O 1
ATOM 3213 N N . LEU A 1 409 ? -10.852 -22.156 -29 1 98.12 409 LEU A N 1
ATOM 3214 C CA . LEU A 1 409 ? -11.32 -21.375 -27.859 1 98.12 409 LEU A CA 1
ATOM 3215 C C . LEU A 1 409 ? -11.195 -19.875 -28.141 1 98.12 409 LEU A C 1
ATOM 3217 O O . LEU A 1 409 ? -12.133 -19.109 -27.906 1 98.12 409 LEU A O 1
ATOM 3221 N N . CYS A 1 410 ? -10.062 -19.453 -28.672 1 97.81 410 CYS A N 1
ATOM 3222 C CA . CYS A 1 410 ? -9.812 -18.062 -29 1 97.81 410 CYS A CA 1
ATOM 3223 C C . CYS A 1 410 ? -10.789 -17.578 -30.062 1 97.81 410 CYS A C 1
ATOM 3225 O O . CYS A 1 410 ? -11.336 -16.469 -29.953 1 97.81 410 CYS A O 1
ATOM 3227 N N . HIS A 1 411 ? -11.008 -18.391 -31.047 1 96.88 411 HIS A N 1
ATOM 3228 C CA . HIS A 1 411 ? -11.922 -18.047 -32.125 1 96.88 411 HIS A CA 1
ATOM 3229 C C . HIS A 1 411 ? -13.344 -17.875 -31.609 1 96.88 411 HIS A C 1
ATOM 3231 O O . HIS A 1 411 ? -14.031 -16.906 -31.938 1 96.88 411 HIS A O 1
ATOM 3237 N N . LYS A 1 412 ? -13.734 -18.828 -30.844 1 96.81 412 LYS A N 1
ATOM 3238 C CA . LYS A 1 412 ? -15.07 -18.75 -30.266 1 96.81 412 LYS A CA 1
ATOM 3239 C C . LYS A 1 412 ? -15.242 -17.484 -29.422 1 96.81 412 LYS A C 1
ATOM 3241 O O . LYS A 1 412 ? -16.297 -16.844 -29.469 1 96.81 412 LYS A O 1
ATOM 3246 N N . TRP A 1 413 ? -14.258 -17.188 -28.641 1 97.25 413 TRP A N 1
ATOM 3247 C CA . TRP A 1 413 ? -14.32 -16.016 -27.781 1 97.25 413 TRP A CA 1
ATOM 3248 C C . TRP A 1 413 ? -14.383 -14.734 -28.625 1 97.25 413 TRP A C 1
ATOM 3250 O O . TRP A 1 413 ? -15.156 -13.828 -28.312 1 97.25 413 TRP A O 1
ATOM 3260 N N . ARG A 1 414 ? -13.602 -14.648 -29.641 1 96.62 414 ARG A N 1
ATOM 3261 C CA . ARG A 1 414 ? -13.641 -13.516 -30.562 1 96.62 414 ARG A CA 1
ATOM 3262 C C . ARG A 1 414 ? -15.039 -13.312 -31.141 1 96.62 414 ARG A C 1
ATOM 3264 O O . ARG A 1 414 ? -15.555 -12.195 -31.172 1 96.62 414 ARG A O 1
ATOM 3271 N N . GLU A 1 415 ? -15.617 -14.352 -31.578 1 95.69 415 GLU A N 1
ATOM 3272 C CA . GLU A 1 415 ? -16.953 -14.273 -32.156 1 95.69 415 GLU A CA 1
ATOM 3273 C C . GLU A 1 415 ? -17.969 -13.742 -31.156 1 95.69 415 GLU A C 1
ATOM 3275 O O . GLU A 1 415 ? -18.797 -12.898 -31.5 1 95.69 415 GLU A O 1
ATOM 3280 N N . LEU A 1 416 ? -17.891 -14.273 -30 1 95.81 416 LEU A N 1
ATOM 3281 C CA . LEU A 1 416 ? -18.812 -13.844 -28.953 1 95.81 416 LEU A CA 1
ATOM 3282 C C . LEU A 1 416 ? -18.625 -12.359 -28.641 1 95.81 416 LEU A C 1
ATOM 3284 O O . LEU A 1 416 ? -19.609 -11.617 -28.547 1 95.81 416 LEU A O 1
ATOM 3288 N N . LEU A 1 417 ? -17.375 -11.898 -28.516 1 95.5 417 LEU A N 1
ATOM 3289 C CA . LEU A 1 417 ? -17.078 -10.508 -28.188 1 95.5 417 LEU A CA 1
ATOM 3290 C C . LEU A 1 417 ? -17.516 -9.586 -29.328 1 95.5 417 LEU A C 1
ATOM 3292 O O . LEU A 1 417 ? -18 -8.484 -29.078 1 95.5 417 LEU A O 1
ATOM 3296 N N . LYS A 1 418 ? -17.344 -9.992 -30.516 1 93.75 418 LYS A N 1
ATOM 3297 C CA . LYS A 1 418 ? -17.766 -9.195 -31.656 1 93.75 418 LYS A CA 1
ATOM 3298 C C . LYS A 1 418 ? -19.281 -9 -31.688 1 93.75 418 LYS A C 1
ATOM 3300 O O . LYS A 1 418 ? -19.766 -7.93 -32.031 1 93.75 418 LYS A O 1
ATOM 3305 N N . ARG A 1 419 ? -19.906 -9.977 -31.359 1 92.69 419 ARG A N 1
ATOM 3306 C CA . ARG A 1 419 ? -21.375 -9.883 -31.312 1 92.69 419 ARG A CA 1
ATOM 3307 C C . ARG A 1 419 ? -21.812 -8.836 -30.297 1 92.69 419 ARG A C 1
ATOM 3309 O O . ARG A 1 419 ? -22.891 -8.25 -30.422 1 92.69 419 ARG A O 1
ATOM 3316 N N . PHE A 1 420 ? -21.016 -8.68 -29.312 1 90.19 420 PHE A N 1
ATOM 3317 C CA . PHE A 1 420 ? -21.359 -7.727 -28.266 1 90.19 420 PHE A CA 1
ATOM 3318 C C . PHE A 1 420 ? -20.859 -6.328 -28.625 1 90.19 420 PHE A C 1
ATOM 3320 O O . PHE A 1 420 ? -21.141 -5.363 -27.906 1 90.19 420 PHE A O 1
ATOM 3327 N N . GLY A 1 421 ? -20.062 -6.203 -29.672 1 88.69 421 GLY A N 1
ATOM 3328 C CA . GLY A 1 421 ? -19.703 -4.875 -30.125 1 88.69 421 GLY A CA 1
ATOM 3329 C C . GLY A 1 421 ? -18.219 -4.574 -29.969 1 88.69 421 GLY A C 1
ATOM 3330 O O . GLY A 1 421 ? -17.797 -3.432 -30.141 1 88.69 421 GLY A O 1
ATOM 3331 N N . PHE A 1 422 ? -17.484 -5.566 -29.609 1 91.44 422 PHE A N 1
ATOM 3332 C CA . PHE A 1 422 ? -16.047 -5.371 -29.625 1 91.44 422 PHE A CA 1
ATOM 3333 C C . PHE A 1 422 ? -15.492 -5.523 -31.031 1 91.44 422 PHE A C 1
ATOM 3335 O O . PHE A 1 422 ? -15.617 -6.59 -31.641 1 91.44 422 PHE A O 1
ATOM 3342 N N . PHE A 1 423 ? -14.906 -4.5 -31.562 1 86.88 423 PHE A N 1
ATOM 3343 C CA . PHE A 1 423 ? -14.516 -4.496 -32.969 1 86.88 423 PHE A CA 1
ATOM 3344 C C . PHE A 1 423 ? -13.078 -4.984 -33.125 1 86.88 423 PHE A C 1
ATOM 3346 O O . PHE A 1 423 ? -12.727 -5.555 -34.156 1 86.88 423 PHE A O 1
ATOM 3353 N N . GLY A 1 424 ? -12.227 -4.715 -32.188 1 87.81 424 GLY A N 1
ATOM 3354 C CA . GLY A 1 424 ? -10.852 -5.195 -32.219 1 87.81 424 GLY A CA 1
ATOM 3355 C C . GLY A 1 424 ? -10.555 -6.184 -31.109 1 87.81 424 GLY A C 1
ATOM 3356 O O . GLY A 1 424 ? -10.617 -5.832 -29.922 1 87.81 424 GLY A O 1
ATOM 3357 N N . VAL A 1 425 ? -10.32 -7.449 -31.578 1 88.25 425 VAL A N 1
ATOM 3358 C CA . VAL A 1 425 ? -9.984 -8.484 -30.609 1 88.25 425 VAL A CA 1
ATOM 3359 C C . VAL A 1 425 ? -8.617 -9.086 -30.938 1 88.25 425 VAL A C 1
ATOM 3361 O O . VAL A 1 425 ? -8.453 -9.719 -31.984 1 88.25 425 VAL A O 1
ATOM 3364 N N . PHE A 1 426 ? -7.645 -8.891 -30.031 1 87.12 426 PHE A N 1
ATOM 3365 C CA . PHE A 1 426 ? -6.262 -9.281 -30.266 1 87.12 426 PHE A CA 1
ATOM 3366 C C . PHE A 1 426 ? -5.797 -10.289 -29.234 1 87.12 426 PHE A C 1
ATOM 3368 O O . PHE A 1 426 ? -6.121 -10.164 -28.047 1 87.12 426 PHE A O 1
ATOM 3375 N N . PHE A 1 427 ? -5.113 -11.25 -29.766 1 86.44 427 PHE A N 1
ATOM 3376 C CA . PHE A 1 427 ? -4.598 -12.289 -28.875 1 86.44 427 PHE A CA 1
ATOM 3377 C C . PHE A 1 427 ? -3.076 -12.297 -28.891 1 86.44 427 PHE A C 1
ATOM 3379 O O . PHE A 1 427 ? -2.451 -12.039 -29.922 1 86.44 427 PHE A O 1
ATOM 3386 N N . GLN A 1 428 ? -2.533 -12.508 -27.719 1 83.88 428 GLN A N 1
ATOM 3387 C CA . GLN A 1 428 ? -1.107 -12.773 -27.562 1 83.88 428 GLN A CA 1
ATOM 3388 C C . GLN A 1 428 ? -0.873 -14.102 -26.844 1 83.88 428 GLN A C 1
ATOM 3390 O O . GLN A 1 428 ? -1.223 -14.25 -25.672 1 83.88 428 GLN A O 1
ATOM 3395 N N . ALA A 1 429 ? -0.285 -15 -27.609 1 80.81 429 ALA A N 1
ATOM 3396 C CA . ALA A 1 429 ? 0.005 -16.312 -27.047 1 80.81 429 ALA A CA 1
ATOM 3397 C C . ALA A 1 429 ? 1.24 -16.266 -26.141 1 80.81 429 ALA A C 1
ATOM 3399 O O . ALA A 1 429 ? 2.195 -15.539 -26.438 1 80.81 429 ALA A O 1
ATOM 3400 N N . MET A 1 430 ? 1.19 -17.062 -25.125 1 79.81 430 MET A N 1
ATOM 3401 C CA . MET A 1 430 ? 2.344 -17.188 -24.25 1 79.81 430 MET A CA 1
ATOM 3402 C C . MET A 1 430 ? 3.301 -18.266 -24.734 1 79.81 430 MET A C 1
ATOM 3404 O O . MET A 1 430 ? 2.865 -19.297 -25.25 1 79.81 430 MET A O 1
ATOM 3408 N N . ASP A 1 431 ? 4.566 -18.016 -24.469 1 80.06 431 ASP A N 1
ATOM 3409 C CA . ASP A 1 431 ? 5.562 -18.969 -24.938 1 80.06 431 ASP A CA 1
ATOM 3410 C C . ASP A 1 431 ? 6.191 -19.734 -23.781 1 80.06 431 ASP A C 1
ATOM 3412 O O . ASP A 1 431 ? 5.629 -19.781 -22.688 1 80.06 431 ASP A O 1
ATOM 3416 N N . ILE A 1 432 ? 7.234 -20.406 -24.094 1 77.69 432 ILE A N 1
ATOM 3417 C CA . ILE A 1 432 ? 7.875 -21.344 -23.172 1 77.69 432 ILE A CA 1
ATOM 3418 C C . ILE A 1 432 ? 8.359 -20.594 -21.922 1 77.69 432 ILE A C 1
ATOM 3420 O O . ILE A 1 432 ? 8.547 -21.203 -20.875 1 77.69 432 ILE A O 1
ATOM 3424 N N . SER A 1 433 ? 8.594 -19.359 -22.031 1 80.56 433 SER A N 1
ATOM 3425 C CA . SER A 1 433 ? 9.117 -18.594 -20.906 1 80.56 433 SER A CA 1
ATOM 3426 C C . SER A 1 433 ? 8.047 -18.328 -19.859 1 80.56 433 SER A C 1
ATOM 3428 O O . SER A 1 433 ? 8.359 -18.016 -18.703 1 80.56 433 SER A O 1
ATOM 3430 N N . ALA A 1 434 ? 6.77 -18.453 -20.281 1 78.12 434 ALA A N 1
ATOM 3431 C CA . ALA A 1 434 ? 5.66 -18.234 -19.344 1 78.12 434 ALA A CA 1
ATOM 3432 C C . ALA A 1 434 ? 5.449 -19.469 -18.469 1 78.12 434 ALA A C 1
ATOM 3434 O O . ALA A 1 434 ? 4.559 -20.281 -18.734 1 78.12 434 ALA A O 1
ATOM 3435 N N . THR A 1 435 ? 6.094 -19.562 -17.453 1 76.19 435 THR A N 1
ATOM 3436 C CA . THR A 1 435 ? 6.145 -20.766 -16.609 1 76.19 435 THR A CA 1
ATOM 3437 C C . THR A 1 435 ? 5.223 -20.625 -15.406 1 76.19 435 THR A C 1
ATOM 3439 O O . THR A 1 435 ? 5.496 -21.188 -14.344 1 76.19 435 THR A O 1
ATOM 3442 N N . ALA A 1 436 ? 4.191 -19.953 -15.578 1 77.38 436 ALA A N 1
ATOM 3443 C CA . ALA A 1 436 ? 3.338 -19.688 -14.422 1 77.38 436 ALA A CA 1
ATOM 3444 C C . ALA A 1 436 ? 2.576 -20.938 -14.008 1 77.38 436 ALA A C 1
ATOM 3446 O O . ALA A 1 436 ? 2.506 -21.266 -12.82 1 77.38 436 ALA A O 1
ATOM 3447 N N . HIS A 1 437 ? 2.068 -21.609 -14.938 1 90.62 437 HIS A N 1
ATOM 3448 C CA . HIS A 1 437 ? 1.323 -22.828 -14.672 1 90.62 437 HIS A CA 1
ATOM 3449 C C . HIS A 1 437 ? 2.09 -24.062 -15.156 1 90.62 437 HIS A C 1
ATOM 3451 O O . HIS A 1 437 ? 1.953 -24.469 -16.312 1 90.62 437 HIS A O 1
ATOM 3457 N N . GLN A 1 438 ? 2.904 -24.625 -14.297 1 93.75 438 GLN A N 1
ATOM 3458 C CA . GLN A 1 438 ? 3.691 -25.797 -14.648 1 93.75 438 GLN A CA 1
ATOM 3459 C C . GLN A 1 438 ? 3.428 -26.938 -13.672 1 93.75 438 GLN A C 1
ATOM 3461 O O . GLN A 1 438 ? 3.293 -26.719 -12.469 1 93.75 438 GLN A O 1
ATOM 3466 N N . VAL A 1 439 ? 3.303 -28.156 -14.289 1 97.62 439 VAL A N 1
ATOM 3467 C CA . VAL A 1 439 ? 3.029 -29.297 -13.422 1 97.62 439 VAL A CA 1
ATOM 3468 C C . VAL A 1 439 ? 3.633 -30.562 -14.031 1 97.62 439 VAL A C 1
ATOM 3470 O O . VAL A 1 439 ? 4.234 -30.516 -15.102 1 97.62 439 VAL A O 1
ATOM 3473 N N . GLY A 1 440 ? 3.623 -31.688 -13.305 1 97.75 440 GLY A N 1
ATOM 3474 C CA . GLY A 1 440 ? 3.645 -33.031 -13.867 1 97.75 440 GLY A CA 1
ATOM 3475 C C . GLY A 1 440 ? 4.996 -33.688 -13.734 1 97.75 440 GLY A C 1
ATOM 3476 O O . GLY A 1 440 ? 5.129 -34.906 -14.023 1 97.75 440 GLY A O 1
ATOM 3477 N N . THR A 1 441 ? 6.086 -33.125 -13.203 1 98.56 441 THR A N 1
ATOM 3478 C CA . THR A 1 441 ? 7.465 -33.562 -13.367 1 98.56 441 THR A CA 1
ATOM 3479 C C . THR A 1 441 ? 7.852 -34.562 -12.273 1 98.56 441 THR A C 1
ATOM 3481 O O . THR A 1 441 ? 8.945 -35.125 -12.297 1 98.56 441 THR A O 1
ATOM 3484 N N . CYS A 1 442 ? 7.004 -34.844 -11.328 1 98.81 442 CYS A N 1
ATOM 3485 C CA . CYS A 1 442 ? 7.105 -35.875 -10.328 1 98.81 442 CYS A CA 1
ATOM 3486 C C . CYS A 1 442 ? 5.738 -36.5 -10.039 1 98.81 442 CYS A C 1
ATOM 3488 O O . CYS A 1 442 ? 5.34 -36.625 -8.883 1 98.81 442 CYS A O 1
ATOM 3490 N N . ARG A 1 443 ? 5.078 -37 -11.047 1 98.5 443 ARG A N 1
ATOM 3491 C CA . ARG A 1 443 ? 3.67 -37.375 -10.953 1 98.5 443 ARG A CA 1
ATOM 3492 C C . ARG A 1 443 ? 3.461 -38.469 -9.93 1 98.5 443 ARG A C 1
ATOM 3494 O O . ARG A 1 443 ? 4.289 -39.375 -9.805 1 98.5 443 ARG A O 1
ATOM 3501 N N . PHE A 1 444 ? 2.35 -38.438 -9.25 1 98.81 444 PHE A N 1
ATOM 3502 C CA . PHE A 1 444 ? 2.014 -39.469 -8.297 1 98.81 444 PHE A CA 1
ATOM 3503 C C . PHE A 1 444 ? 1.154 -40.562 -8.953 1 98.81 444 PHE A C 1
ATOM 3505 O O . PHE A 1 444 ? 0.59 -40.312 -10.023 1 98.81 444 PHE A O 1
ATOM 3512 N N . GLY A 1 445 ? 1.148 -41.688 -8.414 1 98.44 445 GLY A N 1
ATOM 3513 C CA . GLY A 1 445 ? 0.424 -42.844 -8.875 1 98.44 445 GLY A CA 1
ATOM 3514 C C . GLY A 1 445 ? 0.635 -44.062 -8 1 98.44 445 GLY A C 1
ATOM 3515 O O . GLY A 1 445 ? 1.485 -44.062 -7.105 1 98.44 445 GLY A O 1
ATOM 3516 N N . GLU A 1 446 ? -0.123 -45.094 -8.289 1 98 446 GLU A N 1
ATOM 3517 C CA . GLU A 1 446 ? -0.057 -46.312 -7.5 1 98 446 GLU A CA 1
ATOM 3518 C C . GLU A 1 446 ? 1.125 -47.188 -7.926 1 98 446 GLU A C 1
ATOM 3520 O O . GLU A 1 446 ? 1.727 -47.875 -7.098 1 98 446 GLU A O 1
ATOM 3525 N N . ASP A 1 447 ? 1.465 -47.125 -9.195 1 98.12 447 ASP A N 1
ATOM 3526 C CA . ASP A 1 447 ? 2.496 -47.969 -9.766 1 98.12 447 ASP A CA 1
ATOM 3527 C C . ASP A 1 447 ? 3.863 -47.281 -9.727 1 98.12 447 ASP A C 1
ATOM 3529 O O . ASP A 1 447 ? 4.109 -46.344 -10.461 1 98.12 447 ASP A O 1
ATOM 3533 N N . PRO A 1 448 ? 4.797 -47.812 -8.984 1 98.19 448 PRO A N 1
ATOM 3534 C CA . PRO A 1 448 ? 6.117 -47.188 -8.867 1 98.19 448 PRO A CA 1
ATOM 3535 C C . PRO A 1 448 ? 6.898 -47.219 -10.18 1 98.19 448 PRO A C 1
ATOM 3537 O O . PRO A 1 448 ? 7.867 -46.469 -10.336 1 98.19 448 PRO A O 1
ATOM 3540 N N . SER A 1 449 ? 6.523 -48.031 -11.094 1 97.81 449 SER A N 1
ATOM 3541 C CA . SER A 1 449 ? 7.234 -48.062 -12.367 1 97.81 449 SER A CA 1
ATOM 3542 C C . SER A 1 449 ? 6.773 -46.969 -13.305 1 97.81 449 SER A C 1
ATOM 3544 O O . SER A 1 449 ? 7.449 -46.656 -14.289 1 97.81 449 SER A O 1
ATOM 3546 N N . GLU A 1 450 ? 5.633 -46.344 -12.977 1 97.44 450 GLU A N 1
ATOM 3547 C CA . GLU A 1 450 ? 5.07 -45.344 -13.883 1 97.44 450 GLU A CA 1
ATOM 3548 C C . GLU A 1 450 ? 4.91 -44 -13.18 1 97.44 450 GLU A C 1
ATOM 3550 O O . GLU A 1 450 ? 4.332 -43.062 -13.742 1 97.44 450 GLU A O 1
ATOM 3555 N N . SER A 1 451 ? 5.281 -43.969 -11.992 1 98.44 451 SER A N 1
ATOM 3556 C CA . SER A 1 451 ? 5.141 -42.75 -11.203 1 98.44 451 SER A CA 1
ATOM 3557 C C . SER A 1 451 ? 6.293 -42.562 -10.219 1 98.44 451 SER A C 1
ATOM 3559 O O . SER A 1 451 ? 7.023 -43.531 -9.945 1 98.44 451 SER A O 1
ATOM 3561 N N . VAL A 1 452 ? 6.531 -41.406 -9.805 1 98.81 452 VAL A N 1
ATOM 3562 C CA . VAL A 1 452 ? 7.609 -41.094 -8.875 1 98.81 452 VAL A CA 1
ATOM 3563 C C . VAL A 1 452 ? 7.102 -41.156 -7.441 1 98.81 452 VAL A C 1
ATOM 3565 O O . VAL A 1 452 ? 7.82 -41.625 -6.547 1 98.81 452 VAL A O 1
ATOM 3568 N N . LEU A 1 453 ? 5.863 -40.75 -7.215 1 98.94 453 LEU A N 1
ATOM 3569 C CA . LEU A 1 453 ? 5.293 -40.594 -5.883 1 98.94 453 LEU A CA 1
ATOM 3570 C C . LEU A 1 453 ? 4.102 -41.531 -5.695 1 98.94 453 LEU A C 1
ATOM 3572 O O . LEU A 1 453 ? 3.395 -41.844 -6.656 1 98.94 453 LEU A O 1
ATOM 3576 N N . ASP A 1 454 ? 3.84 -41.938 -4.492 1 98.81 454 ASP A N 1
ATOM 3577 C CA . ASP A 1 454 ? 2.596 -42.625 -4.176 1 98.81 454 ASP A CA 1
ATOM 3578 C C . ASP A 1 454 ? 1.434 -41.625 -4.051 1 98.81 454 ASP A C 1
ATOM 3580 O O . ASP A 1 454 ? 1.616 -40.438 -4.207 1 98.81 454 ASP A O 1
ATOM 3584 N N . PRO A 1 455 ? 0.268 -42.062 -3.777 1 98.69 455 PRO A N 1
ATOM 3585 C CA . PRO A 1 455 ? -0.898 -41.188 -3.803 1 98.69 455 PRO A CA 1
ATOM 3586 C C . PRO A 1 455 ? -0.868 -40.125 -2.693 1 98.69 455 PRO A C 1
ATOM 3588 O O . PRO A 1 455 ? -1.677 -39.188 -2.697 1 98.69 455 PRO A O 1
ATOM 3591 N N . PHE A 1 456 ? 0.037 -40.219 -1.746 1 98.69 456 PHE A N 1
ATOM 3592 C CA . PHE A 1 456 ? 0.198 -39.219 -0.709 1 98.69 456 PHE A CA 1
ATOM 3593 C C . PHE A 1 456 ? 1.454 -38.375 -0.951 1 98.69 456 PHE A C 1
ATOM 3595 O O . PHE A 1 456 ? 1.936 -37.719 -0.047 1 98.69 456 PHE A O 1
ATOM 3602 N N . CYS A 1 457 ? 2.047 -38.531 -2.098 1 98.88 457 CYS A N 1
ATOM 3603 C CA . CYS A 1 457 ? 3.148 -37.688 -2.584 1 98.88 457 CYS A CA 1
ATOM 3604 C C . CYS A 1 457 ? 4.449 -38.062 -1.878 1 98.88 457 CYS A C 1
ATOM 3606 O O . CYS A 1 457 ? 5.34 -37.219 -1.739 1 98.88 457 CYS A O 1
ATOM 3608 N N . LYS A 1 458 ? 4.5 -39.219 -1.267 1 98.88 458 LYS A N 1
ATOM 3609 C CA . LYS A 1 458 ? 5.773 -39.781 -0.826 1 98.88 458 LYS A CA 1
ATOM 3610 C C . LYS A 1 458 ? 6.504 -40.469 -1.98 1 98.88 458 LYS A C 1
ATOM 3612 O O . LYS A 1 458 ? 5.883 -41.156 -2.791 1 98.88 458 LYS A O 1
ATOM 3617 N N . ALA A 1 459 ? 7.797 -40.281 -2.084 1 98.88 459 ALA A N 1
ATOM 3618 C CA . ALA A 1 459 ? 8.562 -40.969 -3.115 1 98.88 459 ALA A CA 1
ATOM 3619 C C . ALA A 1 459 ? 8.492 -42.469 -2.93 1 98.88 459 ALA A C 1
ATOM 3621 O O . ALA A 1 459 ? 8.688 -43 -1.823 1 98.88 459 ALA A O 1
ATOM 3622 N N . HIS A 1 460 ? 8.266 -43.188 -3.988 1 98.75 460 HIS A N 1
ATOM 3623 C CA . HIS A 1 460 ? 8.219 -44.656 -3.916 1 98.75 460 HIS A CA 1
ATOM 3624 C C . HIS A 1 460 ? 9.547 -45.219 -3.414 1 98.75 460 HIS A C 1
ATOM 3626 O O . HIS A 1 460 ? 9.562 -46.156 -2.617 1 98.75 460 HIS A O 1
ATOM 3632 N N . ASP A 1 461 ? 10.633 -44.625 -3.826 1 98.19 461 ASP A N 1
ATOM 3633 C CA . ASP A 1 461 ? 11.969 -45.188 -3.623 1 98.19 461 ASP A CA 1
ATOM 3634 C C . ASP A 1 461 ? 12.484 -44.875 -2.219 1 98.19 461 ASP A C 1
ATOM 3636 O O . ASP A 1 461 ? 13.461 -45.469 -1.764 1 98.19 461 ASP A O 1
ATOM 3640 N N . LEU A 1 462 ? 11.883 -43.906 -1.518 1 98.56 462 LEU A N 1
ATOM 3641 C CA . LEU A 1 462 ? 12.453 -43.406 -0.267 1 98.56 462 LEU A CA 1
ATOM 3642 C C . LEU A 1 462 ? 11.398 -43.406 0.839 1 98.56 462 LEU A C 1
ATOM 3644 O O . LEU A 1 462 ? 10.234 -43.094 0.595 1 98.56 462 LEU A O 1
ATOM 3648 N N . GLU A 1 463 ? 11.82 -43.594 2.064 1 97.81 463 GLU A N 1
ATOM 3649 C CA . GLU A 1 463 ? 10.922 -43.719 3.209 1 97.81 463 GLU A CA 1
ATOM 3650 C C . GLU A 1 463 ? 10.602 -42.344 3.799 1 97.81 463 GLU A C 1
ATOM 3652 O O . GLU A 1 463 ? 9.594 -42.156 4.488 1 97.81 463 GLU A O 1
ATOM 3657 N N . ASN A 1 464 ? 11.438 -41.375 3.492 1 98.25 464 ASN A N 1
ATOM 3658 C CA . ASN A 1 464 ? 11.281 -40.125 4.262 1 98.25 464 ASN A CA 1
ATOM 3659 C C . ASN A 1 464 ? 11.289 -38.906 3.359 1 98.25 464 ASN A C 1
ATOM 3661 O O . ASN A 1 464 ? 11.688 -37.812 3.785 1 98.25 464 ASN A O 1
ATOM 3665 N N . LEU A 1 465 ? 10.922 -39.062 2.076 1 98.81 465 LEU A N 1
ATOM 3666 C CA . LEU A 1 465 ? 10.883 -37.938 1.156 1 98.81 465 LEU A CA 1
ATOM 3667 C C . LEU A 1 465 ? 9.477 -37.75 0.593 1 98.81 465 LEU A C 1
ATOM 3669 O O . LEU A 1 465 ? 8.914 -38.656 -0.003 1 98.81 465 LEU A O 1
ATOM 3673 N N . TYR A 1 466 ? 8.891 -36.562 0.843 1 98.88 466 TYR A N 1
ATOM 3674 C CA . TYR A 1 466 ? 7.645 -36.156 0.222 1 98.88 466 TYR A CA 1
ATOM 3675 C C . TYR A 1 466 ? 7.891 -35 -0.765 1 98.88 466 TYR A C 1
ATOM 3677 O O . TYR A 1 466 ? 8.789 -34.188 -0.566 1 98.88 466 TYR A O 1
ATOM 3685 N N . VAL A 1 467 ? 7.152 -34.938 -1.881 1 98.94 467 VAL A N 1
ATOM 3686 C CA . VAL A 1 467 ? 7.176 -33.844 -2.82 1 98.94 467 VAL A CA 1
ATOM 3687 C C . VAL A 1 467 ? 5.816 -33.156 -2.834 1 98.94 467 VAL A C 1
ATOM 3689 O O . VAL A 1 467 ? 4.812 -33.75 -3.234 1 98.94 467 VAL A O 1
ATOM 3692 N N . VAL A 1 468 ? 5.777 -31.891 -2.402 1 98.75 468 VAL A N 1
ATOM 3693 C CA . VAL A 1 468 ? 4.516 -31.188 -2.193 1 98.75 468 VAL A CA 1
ATOM 3694 C C . VAL A 1 468 ? 4.531 -29.875 -2.953 1 98.75 468 VAL A C 1
ATOM 3696 O O . VAL A 1 468 ? 4.625 -28.797 -2.346 1 98.75 468 VAL A O 1
ATOM 3699 N N . ASP A 1 469 ? 4.523 -29.859 -4.188 1 98.5 469 ASP A N 1
ATOM 3700 C CA . ASP A 1 469 ? 4.387 -28.734 -5.113 1 98.5 469 ASP A CA 1
ATOM 3701 C C . ASP A 1 469 ? 3.531 -29.125 -6.32 1 98.5 469 ASP A C 1
ATOM 3703 O O . ASP A 1 469 ? 2.686 -30.016 -6.227 1 98.5 469 ASP A O 1
ATOM 3707 N N . ALA A 1 470 ? 3.658 -28.453 -7.398 1 98.19 470 ALA A N 1
ATOM 3708 C CA . ALA A 1 470 ? 2.773 -28.672 -8.539 1 98.19 470 ALA A CA 1
ATOM 3709 C C . ALA A 1 470 ? 3.164 -29.938 -9.305 1 98.19 470 ALA A C 1
ATOM 3711 O O . ALA A 1 470 ? 2.396 -30.422 -10.141 1 98.19 470 ALA A O 1
ATOM 3712 N N . SER A 1 471 ? 4.328 -30.516 -9.07 1 98.56 471 SER A N 1
ATOM 3713 C CA . SER A 1 471 ? 4.91 -31.562 -9.914 1 98.56 471 SER A CA 1
ATOM 3714 C C . SER A 1 471 ? 4.133 -32.875 -9.789 1 98.56 471 SER A C 1
ATOM 3716 O O . SER A 1 471 ? 4.23 -33.75 -10.656 1 98.56 471 SER A O 1
ATOM 3718 N N . PHE A 1 472 ? 3.316 -33.031 -8.828 1 98.81 472 PHE A N 1
ATOM 3719 C CA . PHE A 1 472 ? 2.697 -34.312 -8.523 1 98.81 472 PHE A CA 1
ATOM 3720 C C . PHE A 1 472 ? 1.584 -34.625 -9.523 1 98.81 472 PHE A C 1
ATOM 3722 O O . PHE A 1 472 ? 1.131 -35.75 -9.617 1 98.81 472 PHE A O 1
ATOM 3729 N N . MET A 1 473 ? 1.158 -33.719 -10.32 1 98.56 473 MET A N 1
ATOM 3730 C CA . MET A 1 473 ? -0.104 -33.844 -11.047 1 98.56 473 MET A CA 1
ATOM 3731 C C . MET A 1 473 ? 0.07 -34.656 -12.312 1 98.56 473 MET A C 1
ATOM 3733 O O . MET A 1 473 ? 0.903 -34.344 -13.164 1 98.56 473 MET A O 1
ATOM 3737 N N . PRO A 1 474 ? -0.81 -35.625 -12.539 1 97.81 474 PRO A N 1
ATOM 3738 C CA . PRO A 1 474 ? -0.771 -36.406 -13.781 1 97.81 474 PRO A CA 1
ATOM 3739 C C . PRO A 1 474 ? -1.392 -35.656 -14.961 1 97.81 474 PRO A C 1
ATOM 3741 O O . PRO A 1 474 ? -1.137 -36 -16.109 1 97.81 474 PRO A O 1
ATOM 3744 N N . SER A 1 475 ? -2.234 -34.781 -14.688 1 98 475 SER A N 1
ATOM 3745 C CA . SER A 1 475 ? -2.871 -33.906 -15.656 1 98 475 SER A CA 1
ATOM 3746 C C . SER A 1 475 ? -3.076 -32.5 -15.07 1 98 475 SER A C 1
ATOM 3748 O O . SER A 1 475 ? -3.135 -32.344 -13.852 1 98 475 SER A O 1
ATOM 3750 N N . ILE A 1 476 ? -3.232 -31.516 -15.93 1 97.62 476 ILE A N 1
ATOM 3751 C CA . ILE A 1 476 ? -3.156 -30.141 -15.438 1 97.62 476 ILE A CA 1
ATOM 3752 C C . ILE A 1 476 ? -4.543 -29.5 -15.469 1 97.62 476 ILE A C 1
ATOM 3754 O O . ILE A 1 476 ? -4.773 -28.469 -14.836 1 97.62 476 ILE A O 1
ATOM 3758 N N . SER A 1 477 ? -5.582 -30.047 -16.141 1 97.31 477 SER A N 1
ATOM 3759 C CA . SER A 1 477 ? -6.895 -29.453 -16.359 1 97.31 477 SER A CA 1
ATOM 3760 C C . SER A 1 477 ? -6.773 -28.078 -17.031 1 97.31 477 SER A C 1
ATOM 3762 O O . SER A 1 477 ? -5.711 -27.734 -17.547 1 97.31 477 SER A O 1
ATOM 3764 N N . ALA A 1 478 ? -7.906 -27.312 -17.078 1 97.44 478 ALA A N 1
ATOM 3765 C CA . ALA A 1 478 ? -7.871 -26 -17.734 1 97.44 478 ALA A CA 1
ATOM 3766 C C . ALA A 1 478 ? -8.008 -24.875 -16.719 1 97.44 478 ALA A C 1
ATOM 3768 O O . ALA A 1 478 ? -8.008 -23.703 -17.094 1 97.44 478 ALA A O 1
ATOM 3769 N N . VAL A 1 479 ? -8.094 -25.234 -15.43 1 97.06 479 VAL A N 1
ATOM 3770 C CA . VAL A 1 479 ? -8.18 -24.203 -14.406 1 97.06 479 VAL A CA 1
ATOM 3771 C C . VAL A 1 479 ? -6.82 -24.031 -13.727 1 97.06 479 VAL A C 1
ATOM 3773 O O . VAL A 1 479 ? -5.949 -24.891 -13.852 1 97.06 479 VAL A O 1
ATOM 3776 N N . ASN A 1 480 ? -6.656 -22.969 -13 1 95.94 480 ASN A N 1
ATOM 3777 C CA . ASN A 1 480 ? -5.398 -22.656 -12.336 1 95.94 480 ASN A CA 1
ATOM 3778 C C . ASN A 1 480 ? -5 -23.75 -11.352 1 95.94 480 ASN A C 1
ATOM 3780 O O . ASN A 1 480 ? -5.84 -24.266 -10.609 1 95.94 480 ASN A O 1
ATOM 3784 N N . PRO A 1 481 ? -3.764 -24.016 -11.289 1 97.38 481 PRO A N 1
ATOM 3785 C CA . PRO A 1 481 ? -3.328 -25.141 -10.461 1 97.38 481 PRO A CA 1
ATOM 3786 C C . PRO A 1 481 ? -3.109 -24.75 -9 1 97.38 481 PRO A C 1
ATOM 3788 O O . PRO A 1 481 ? -2.969 -25.609 -8.133 1 97.38 481 PRO A O 1
ATOM 3791 N N . SER A 1 482 ? -3.029 -23.469 -8.695 1 97.62 482 SER A N 1
ATOM 3792 C CA . SER A 1 482 ? -2.57 -23 -7.391 1 97.62 482 SER A CA 1
ATOM 3793 C C . SER A 1 482 ? -3.441 -23.547 -6.266 1 97.62 482 SER A C 1
ATOM 3795 O O . SER A 1 482 ? -2.928 -24.062 -5.27 1 97.62 482 SER A O 1
ATOM 3797 N N . LEU A 1 483 ? -4.777 -23.453 -6.414 1 98.62 483 LEU A N 1
ATOM 3798 C CA . LEU A 1 483 ? -5.648 -23.922 -5.34 1 98.62 483 LEU A CA 1
ATOM 3799 C C . LEU A 1 483 ? -5.473 -25.406 -5.105 1 98.62 483 LEU A C 1
ATOM 3801 O O . LEU A 1 483 ? -5.508 -25.875 -3.963 1 98.62 483 LEU A O 1
ATOM 3805 N N . THR A 1 484 ? -5.363 -26.125 -6.148 1 98.75 484 THR A N 1
ATOM 3806 C CA . THR A 1 484 ? -5.199 -27.578 -6.043 1 98.75 484 THR A CA 1
ATOM 3807 C C . THR A 1 484 ? -3.879 -27.922 -5.355 1 98.75 484 THR A C 1
ATOM 3809 O O . THR A 1 484 ? -3.816 -28.859 -4.551 1 98.75 484 THR A O 1
ATOM 3812 N N . ILE A 1 485 ? -2.818 -27.219 -5.668 1 98.81 485 ILE A N 1
ATOM 3813 C CA . ILE A 1 485 ? -1.54 -27.406 -4.996 1 98.81 485 ILE A CA 1
ATOM 3814 C C . ILE A 1 485 ? -1.707 -27.188 -3.494 1 98.81 485 ILE A C 1
ATOM 3816 O O . ILE A 1 485 ? -1.239 -27.984 -2.682 1 98.81 485 ILE A O 1
ATOM 3820 N N . ILE A 1 486 ? -2.395 -26.125 -3.127 1 98.94 486 ILE A N 1
ATOM 3821 C CA . ILE A 1 486 ? -2.617 -25.766 -1.73 1 98.94 486 ILE A CA 1
ATOM 3822 C C . ILE A 1 486 ? -3.451 -26.844 -1.046 1 98.94 486 ILE A C 1
ATOM 3824 O O . ILE A 1 486 ? -3.102 -27.312 0.04 1 98.94 486 ILE A O 1
ATOM 3828 N N . ALA A 1 487 ? -4.516 -27.25 -1.701 1 98.88 487 ALA A N 1
ATOM 3829 C CA . ALA A 1 487 ? -5.387 -28.281 -1.139 1 98.88 487 ALA A CA 1
ATOM 3830 C C . ALA A 1 487 ? -4.629 -29.578 -0.935 1 98.88 487 ALA A C 1
ATOM 3832 O O . ALA A 1 487 ? -4.785 -30.25 0.094 1 98.88 487 ALA A O 1
ATOM 3833 N N . ASN A 1 488 ? -3.84 -29.938 -1.91 1 98.88 488 ASN A N 1
ATOM 3834 C CA . ASN A 1 488 ? -3.08 -31.172 -1.787 1 98.88 488 ASN A CA 1
ATOM 3835 C C . ASN A 1 488 ? -2.029 -31.078 -0.685 1 98.88 488 ASN A C 1
ATOM 3837 O O . ASN A 1 488 ? -1.745 -32.062 -0.004 1 98.88 488 ASN A O 1
ATOM 3841 N N . ALA A 1 489 ? -1.4 -29.906 -0.558 1 98.94 489 ALA A N 1
ATOM 3842 C CA . ALA A 1 489 ? -0.461 -29.703 0.542 1 98.94 489 ALA A CA 1
ATOM 3843 C C . ALA A 1 489 ? -1.133 -29.938 1.891 1 98.94 489 ALA A C 1
ATOM 3845 O O . ALA A 1 489 ? -0.542 -30.547 2.785 1 98.94 489 ALA A O 1
ATOM 3846 N N . LEU A 1 490 ? -2.357 -29.5 2.02 1 98.94 490 LEU A N 1
ATOM 3847 C CA . LEU A 1 490 ? -3.121 -29.719 3.242 1 98.94 490 LEU A CA 1
ATOM 3848 C C . LEU A 1 490 ? -3.426 -31.203 3.438 1 98.94 490 LEU A C 1
ATOM 3850 O O . LEU A 1 490 ? -3.324 -31.719 4.551 1 98.94 490 LEU A O 1
ATOM 3854 N N . ARG A 1 491 ? -3.771 -31.844 2.379 1 98.88 491 ARG A N 1
ATOM 3855 C CA . ARG A 1 491 ? -4.059 -33.281 2.439 1 98.88 491 ARG A CA 1
ATOM 3856 C C . ARG A 1 491 ? -2.83 -34.062 2.883 1 98.88 491 ARG A C 1
ATOM 3858 O O . ARG A 1 491 ? -2.912 -34.906 3.787 1 98.88 491 ARG A O 1
ATOM 3865 N N . VAL A 1 492 ? -1.724 -33.812 2.295 1 98.81 492 VAL A N 1
ATOM 3866 C CA . VAL A 1 492 ? -0.479 -34.5 2.619 1 98.81 492 VAL A CA 1
ATOM 3867 C C . VAL A 1 492 ? -0.054 -34.156 4.043 1 98.81 492 VAL A C 1
ATOM 3869 O O . VAL A 1 492 ? 0.419 -35 4.781 1 98.81 492 VAL A O 1
ATOM 3872 N N . GLY A 1 493 ? -0.209 -32.875 4.418 1 98.69 493 GLY A N 1
ATOM 3873 C CA . GLY A 1 493 ? 0.078 -32.5 5.789 1 98.69 493 GLY A CA 1
ATOM 3874 C C . GLY A 1 493 ? -0.714 -33.281 6.812 1 98.69 493 GLY A C 1
ATOM 3875 O O . GLY A 1 493 ? -0.167 -33.719 7.828 1 98.69 493 GLY A O 1
ATOM 3876 N N . SER A 1 494 ? -1.979 -33.406 6.539 1 98.25 494 SER A N 1
ATOM 3877 C CA . SER A 1 494 ? -2.836 -34.188 7.418 1 98.25 494 SER A CA 1
ATOM 3878 C C . SER A 1 494 ? -2.344 -35.656 7.52 1 98.25 494 SER A C 1
ATOM 3880 O O . SER A 1 494 ? -2.342 -36.219 8.602 1 98.25 494 SER A O 1
ATOM 3882 N N . HIS A 1 495 ? -1.944 -36.219 6.438 1 98.12 495 HIS A N 1
ATOM 3883 C CA . HIS A 1 495 ? -1.403 -37.562 6.395 1 98.12 495 HIS A CA 1
ATOM 3884 C C . HIS A 1 495 ? -0.128 -37.656 7.223 1 98.12 495 HIS A C 1
ATOM 3886 O O . HIS A 1 495 ? 0.02 -38.594 8.023 1 98.12 495 HIS A O 1
ATOM 3892 N N . ILE A 1 496 ? 0.779 -36.75 7.055 1 97.69 496 ILE A N 1
ATOM 3893 C CA . ILE A 1 496 ? 2.053 -36.75 7.766 1 97.69 496 ILE A CA 1
ATOM 3894 C C . ILE A 1 496 ? 1.807 -36.625 9.266 1 97.69 496 ILE A C 1
ATOM 3896 O O . ILE A 1 496 ? 2.438 -37.344 10.055 1 97.69 496 ILE A O 1
ATOM 3900 N N . ARG A 1 497 ? 0.926 -35.812 9.664 1 95.88 497 ARG A N 1
ATOM 3901 C CA . ARG A 1 497 ? 0.579 -35.656 11.078 1 95.88 497 ARG A CA 1
ATOM 3902 C C . ARG A 1 497 ? 0.131 -37 11.68 1 95.88 497 ARG A C 1
ATOM 3904 O O . ARG A 1 497 ? 0.529 -37.344 12.789 1 95.88 497 ARG A O 1
ATOM 3911 N N . ARG A 1 498 ? -0.683 -37.688 10.922 1 94.44 498 ARG A N 1
ATOM 3912 C CA . ARG A 1 498 ? -1.2 -38.969 11.398 1 94.44 498 ARG A CA 1
ATOM 3913 C C . ARG A 1 498 ? -0.087 -40 11.5 1 94.44 498 ARG A C 1
ATOM 3915 O O . ARG A 1 498 ? -0.065 -40.812 12.438 1 94.44 498 ARG A O 1
ATOM 3922 N N . GLN A 1 499 ? 0.838 -39.938 10.57 1 92.25 499 GLN A N 1
ATOM 3923 C CA . GLN A 1 499 ? 1.936 -40.906 10.562 1 92.25 499 GLN A CA 1
ATOM 3924 C C . GLN A 1 499 ? 2.9 -40.656 11.711 1 92.25 499 GLN A C 1
ATOM 3926 O O . GLN A 1 499 ? 3.42 -41.594 12.312 1 92.25 499 GLN A O 1
ATOM 3931 N N . ILE A 1 500 ? 3.211 -39.469 12.016 1 85.5 500 ILE A N 1
ATOM 3932 C CA . ILE A 1 500 ? 4.148 -39.094 13.078 1 85.5 500 ILE A CA 1
ATOM 3933 C C . ILE A 1 500 ? 3.529 -39.438 14.438 1 85.5 500 ILE A C 1
ATOM 3935 O O . ILE A 1 500 ? 4.223 -39.906 15.344 1 85.5 500 ILE A O 1
ATOM 3939 N N . LYS A 1 501 ? 2.291 -39.156 14.773 1 77.62 501 LYS A N 1
ATOM 3940 C CA . LYS A 1 501 ? 1.619 -39.469 16.031 1 77.62 501 LYS A CA 1
ATOM 3941 C C . LYS A 1 501 ? 1.596 -41 16.266 1 77.62 501 LYS A C 1
ATOM 3943 O O . LYS A 1 501 ? 1.688 -41.438 17.406 1 77.62 501 LYS A O 1
ATOM 3948 N N . SER A 1 502 ? 1.631 -41.594 15.07 1 75.19 502 SER A N 1
ATOM 3949 C CA . SER A 1 502 ? 1.574 -43.031 15.195 1 75.19 502 SER A CA 1
ATOM 3950 C C . SER A 1 502 ? 2.965 -43.625 1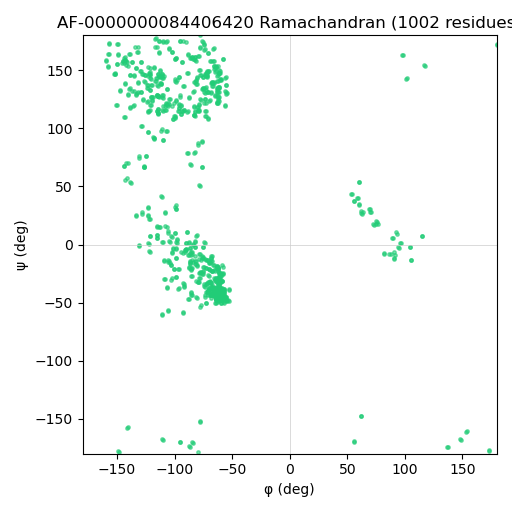5.398 1 75.19 502 SER A C 1
ATOM 3952 O O . SER A 1 502 ? 3.102 -44.781 15.828 1 75.19 502 SER A O 1
ATOM 3954 N N . ALA A 1 503 ? 3.93 -42.938 15.391 1 68.56 503 ALA A N 1
ATOM 3955 C CA . ALA A 1 503 ? 5.293 -43.406 15.617 1 68.56 503 ALA A CA 1
ATOM 3956 C C . ALA A 1 503 ? 5.773 -43.062 17.016 1 68.56 503 ALA A C 1
ATOM 3958 O O . ALA A 1 503 ? 6.449 -43.875 17.672 1 68.56 503 ALA A O 1
ATOM 3959 N N . MET B 1 1 ? -25.109 11.641 31.828 1 88.81 1 MET B N 1
ATOM 3960 C CA . MET B 1 1 ? -23.75 11.977 31.375 1 88.81 1 MET B CA 1
ATOM 3961 C C . MET B 1 1 ? -23.188 10.875 30.484 1 88.81 1 MET B C 1
ATOM 3963 O O . MET B 1 1 ? -23.234 9.695 30.844 1 88.81 1 MET B O 1
ATOM 3967 N N . ASP B 1 2 ? -22.844 11.227 29.375 1 93 2 ASP B N 1
ATOM 3968 C CA . ASP B 1 2 ? -22.484 10.281 28.328 1 93 2 ASP B CA 1
ATOM 3969 C C . ASP B 1 2 ? -21.016 9.883 28.438 1 93 2 ASP B C 1
ATOM 3971 O O . ASP B 1 2 ? -20.625 8.797 27.984 1 93 2 ASP B O 1
ATOM 3975 N N . ALA B 1 3 ? -20.172 10.805 29.031 1 97.94 3 ALA B N 1
ATOM 3976 C CA . ALA B 1 3 ? -18.734 10.562 29.156 1 97.94 3 ALA B CA 1
ATOM 3977 C C . ALA B 1 3 ? -18.125 11.438 30.234 1 97.94 3 ALA B C 1
ATOM 3979 O O . ALA B 1 3 ? -18.75 12.383 30.719 1 97.94 3 ALA B O 1
ATOM 3980 N N . ASP B 1 4 ? -17 10.992 30.719 1 97.81 4 ASP B N 1
ATOM 3981 C CA . ASP B 1 4 ? -16.219 11.883 31.578 1 97.81 4 ASP B CA 1
ATOM 3982 C C . ASP B 1 4 ? -15.594 13.016 30.766 1 97.81 4 ASP B C 1
ATOM 3984 O O . ASP B 1 4 ? -15.539 14.156 31.234 1 97.81 4 ASP B O 1
ATOM 3988 N N . VAL B 1 5 ? -15.125 12.672 29.578 1 98.56 5 VAL B N 1
ATOM 3989 C CA . VAL B 1 5 ? -14.508 13.648 28.688 1 98.56 5 VAL B CA 1
ATOM 3990 C C . VAL B 1 5 ? -15.07 13.484 27.266 1 98.56 5 VAL B C 1
ATOM 3992 O O . VAL B 1 5 ? -15.109 12.375 26.734 1 98.56 5 VAL B O 1
ATOM 3995 N N . ILE B 1 6 ? -15.508 14.562 26.688 1 98.88 6 ILE B N 1
ATOM 3996 C CA . ILE B 1 6 ? -15.828 14.602 25.266 1 98.88 6 ILE B CA 1
ATOM 3997 C C . ILE B 1 6 ? -14.727 15.352 24.5 1 98.88 6 ILE B C 1
ATOM 3999 O O . ILE B 1 6 ? -14.344 16.453 24.891 1 98.88 6 ILE B O 1
ATOM 4003 N N . ILE B 1 7 ? -14.172 14.742 23.516 1 98.94 7 ILE B N 1
ATOM 4004 C CA . ILE B 1 7 ? -13.203 15.367 22.625 1 98.94 7 ILE B CA 1
ATOM 4005 C C . ILE B 1 7 ? -13.852 15.617 21.25 1 98.94 7 ILE B C 1
ATOM 4007 O O . ILE B 1 7 ? -14.352 14.695 20.625 1 98.94 7 ILE B O 1
ATOM 4011 N N . ILE B 1 8 ? -13.867 16.859 20.828 1 98.94 8 ILE B N 1
ATOM 4012 C CA . ILE B 1 8 ? -14.461 17.25 19.562 1 98.94 8 ILE B CA 1
ATOM 4013 C C . ILE B 1 8 ? -13.367 17.422 18.5 1 98.94 8 ILE B C 1
ATOM 4015 O O . ILE B 1 8 ? -12.609 18.391 18.531 1 98.94 8 ILE B O 1
ATOM 4019 N N . GLY B 1 9 ? -13.297 16.484 17.516 1 98.81 9 GLY B N 1
ATOM 4020 C CA . GLY B 1 9 ? -12.242 16.453 16.516 1 98.81 9 GLY B CA 1
ATOM 4021 C C . GLY B 1 9 ? -11.18 15.414 16.812 1 98.81 9 GLY B C 1
ATOM 4022 O O . GLY B 1 9 ? -10.797 15.219 17.969 1 98.81 9 GLY B O 1
ATOM 4023 N N . SER B 1 10 ? -10.68 14.805 15.766 1 98.81 10 SER B N 1
ATOM 4024 C CA . SER B 1 10 ? -9.758 13.688 15.938 1 98.81 10 SER B CA 1
ATOM 4025 C C . SER B 1 10 ? -8.422 13.961 15.25 1 98.81 10 SER B C 1
ATOM 4027 O O . SER B 1 10 ? -7.68 13.031 14.93 1 98.81 10 SER B O 1
ATOM 4029 N N . GLY B 1 11 ? -8.055 15.234 14.984 1 98.44 11 GLY B N 1
ATOM 4030 C CA . GLY B 1 11 ? -6.824 15.609 14.305 1 98.44 11 GLY B CA 1
ATOM 4031 C C . GLY B 1 11 ? -5.609 15.555 15.203 1 98.44 11 GLY B C 1
ATOM 4032 O O . GLY B 1 11 ? -5.566 14.773 16.156 1 98.44 11 GLY B O 1
ATOM 4033 N N . ALA B 1 12 ? -4.594 16.375 14.891 1 98.5 12 ALA B N 1
ATOM 4034 C CA . ALA B 1 12 ? -3.303 16.359 15.57 1 98.5 12 ALA B CA 1
ATOM 4035 C C . ALA B 1 12 ? -3.477 16.547 17.078 1 98.5 12 ALA B C 1
ATOM 4037 O O . ALA B 1 12 ? -2.863 15.836 17.875 1 98.5 12 ALA B O 1
ATOM 4038 N N . GLY B 1 13 ? -4.305 17.484 17.422 1 98.75 13 GLY B N 1
ATOM 4039 C CA . GLY B 1 13 ? -4.547 17.734 18.844 1 98.75 13 GLY B CA 1
ATOM 4040 C C . GLY B 1 13 ? -5.477 16.719 19.469 1 98.75 13 GLY B C 1
ATOM 4041 O O . GLY B 1 13 ? -5.102 16.047 20.438 1 98.75 13 GLY B O 1
ATOM 4042 N N . GLY B 1 14 ? -6.656 16.516 18.891 1 98.88 14 GLY B N 1
ATOM 4043 C CA . GLY B 1 14 ? -7.691 15.656 19.438 1 98.88 14 GLY B CA 1
ATOM 4044 C C . GLY B 1 14 ? -7.277 14.203 19.531 1 98.88 14 GLY B C 1
ATOM 4045 O O . GLY B 1 14 ? -7.508 13.547 20.547 1 98.88 14 GLY B O 1
ATOM 4046 N N . GLY B 1 15 ? -6.715 13.719 18.469 1 98.88 15 GLY B N 1
ATOM 4047 C CA . GLY B 1 15 ? -6.254 12.344 18.5 1 98.88 15 GLY B CA 1
ATOM 4048 C C . GLY B 1 15 ? -5.156 12.102 19.516 1 98.88 15 GLY B C 1
ATOM 4049 O O . GLY B 1 15 ? -5.16 11.078 20.203 1 98.88 15 GLY B O 1
ATOM 4050 N N . THR B 1 16 ? -4.238 13.023 19.625 1 98.94 16 THR B N 1
ATOM 4051 C CA . THR B 1 16 ? -3.102 12.875 20.531 1 98.94 16 THR B CA 1
ATOM 4052 C C . THR B 1 16 ? -3.555 12.922 21.984 1 98.94 16 THR B C 1
ATOM 4054 O O . THR B 1 16 ? -3.117 12.109 22.812 1 98.94 16 THR B O 1
ATOM 4057 N N . ILE B 1 17 ? -4.434 13.836 22.312 1 98.88 17 ILE B N 1
ATOM 4058 C CA . ILE B 1 17 ? -4.852 13.953 23.703 1 98.88 17 ILE B CA 1
ATOM 4059 C C . ILE B 1 17 ? -5.738 12.766 24.078 1 98.88 17 ILE B C 1
ATOM 4061 O O . ILE B 1 17 ? -5.715 12.305 25.219 1 98.88 17 ILE B O 1
ATOM 4065 N N . ALA B 1 18 ? -6.551 12.25 23.094 1 98.88 18 ALA B N 1
ATOM 4066 C CA . ALA B 1 18 ? -7.301 11.023 23.344 1 98.88 18 ALA B CA 1
ATOM 4067 C C . ALA B 1 18 ? -6.375 9.891 23.781 1 98.88 18 ALA B C 1
ATOM 4069 O O . ALA B 1 18 ? -6.637 9.203 24.766 1 98.88 18 ALA B O 1
ATOM 4070 N N . ARG B 1 19 ? -5.297 9.703 23.047 1 98.88 19 ARG B N 1
ATOM 4071 C CA . ARG B 1 19 ? -4.328 8.672 23.391 1 98.88 19 ARG B CA 1
ATOM 4072 C C . ARG B 1 19 ? -3.688 8.961 24.75 1 98.88 19 ARG B C 1
ATOM 4074 O O . ARG B 1 19 ? -3.51 8.055 25.562 1 98.88 19 ARG B O 1
ATOM 4081 N N . ALA B 1 20 ? -3.361 10.211 24.984 1 98.81 20 ALA B N 1
ATOM 4082 C CA . ALA B 1 20 ? -2.682 10.602 26.219 1 98.81 20 ALA B CA 1
ATOM 4083 C C . ALA B 1 20 ? -3.547 10.305 27.438 1 98.81 20 ALA B C 1
ATOM 4085 O O . ALA B 1 20 ? -3.025 10.016 28.516 1 98.81 20 ALA B O 1
ATOM 4086 N N . LEU B 1 21 ? -4.84 10.328 27.281 1 98.56 21 LEU B N 1
ATOM 4087 C CA . LEU B 1 21 ? -5.75 10.148 28.406 1 98.56 21 LEU B CA 1
ATOM 4088 C C . LEU B 1 21 ? -6.324 8.734 28.422 1 98.56 21 LEU B C 1
ATOM 4090 O O . LEU B 1 21 ? -7.047 8.359 29.344 1 98.56 21 LEU B O 1
ATOM 4094 N N . ALA B 1 22 ? -6.066 7.938 27.391 1 98.56 22 ALA B N 1
ATOM 4095 C CA . ALA B 1 22 ? -6.758 6.672 27.141 1 98.56 22 ALA B CA 1
ATOM 4096 C C . ALA B 1 22 ? -6.594 5.719 28.328 1 98.56 22 ALA B C 1
ATOM 4098 O O . ALA B 1 22 ? -7.539 5.023 28.703 1 98.56 22 ALA B O 1
ATOM 4099 N N . ASP B 1 23 ? -5.406 5.68 28.922 1 97.56 23 ASP B N 1
ATOM 4100 C CA . ASP B 1 23 ? -5.121 4.703 29.969 1 97.56 23 ASP B CA 1
ATOM 4101 C C . ASP B 1 23 ? -5.484 5.254 31.344 1 97.56 23 ASP B C 1
ATOM 4103 O O . ASP B 1 23 ? -5.141 4.66 32.375 1 97.56 23 ASP B O 1
ATOM 4107 N N . SER B 1 24 ? -6.199 6.398 31.391 1 95.88 24 SER B N 1
ATOM 4108 C CA . SER B 1 24 ? -6.531 7.051 32.656 1 95.88 24 SER B CA 1
ATOM 4109 C C . SER B 1 24 ? -7.73 6.387 33.312 1 95.88 24 SER B C 1
ATOM 4111 O O . SER B 1 24 ? -7.992 6.613 34.5 1 95.88 24 SER B O 1
ATOM 4113 N N . GLY B 1 25 ? -8.547 5.594 32.594 1 94.88 25 GLY B N 1
ATOM 4114 C CA . GLY B 1 25 ? -9.766 4.996 33.125 1 94.88 25 GLY B CA 1
ATOM 4115 C C . GLY B 1 25 ? -10.992 5.871 32.906 1 94.88 25 GLY B C 1
ATOM 4116 O O . GLY B 1 25 ? -12.117 5.422 33.094 1 94.88 25 GLY B O 1
ATOM 4117 N N . LEU B 1 26 ? -10.797 7.066 32.469 1 96.88 26 LEU B N 1
ATOM 4118 C CA . LEU B 1 26 ? -11.914 7.957 32.156 1 96.88 26 LEU B CA 1
ATOM 4119 C C . LEU B 1 26 ? -12.695 7.453 30.938 1 96.88 26 LEU B C 1
ATOM 4121 O O . LEU B 1 26 ? -12.109 6.961 29.969 1 96.88 26 LEU B O 1
ATOM 4125 N N . ASN B 1 27 ? -13.969 7.57 31.094 1 98.25 27 ASN B N 1
ATOM 4126 C CA . ASN B 1 27 ? -14.773 7.316 29.906 1 98.25 27 ASN B CA 1
ATOM 4127 C C . ASN B 1 27 ? -14.648 8.453 28.891 1 98.25 27 ASN B C 1
ATOM 4129 O O . ASN B 1 27 ? -15.094 9.57 29.141 1 98.25 27 ASN B O 1
ATOM 4133 N N . ILE B 1 28 ? -14.07 8.148 27.719 1 98.81 28 ILE B N 1
ATOM 4134 C CA . ILE B 1 28 ? -13.758 9.18 26.734 1 98.81 28 ILE B CA 1
ATOM 4135 C C . ILE B 1 28 ? -14.602 8.961 25.484 1 98.81 28 ILE B C 1
ATOM 4137 O O . ILE B 1 28 ? -14.656 7.852 24.938 1 98.81 28 ILE B O 1
ATOM 4141 N N . LEU B 1 29 ? -15.297 9.992 25.047 1 98.88 29 LEU B N 1
ATOM 4142 C CA . LEU B 1 29 ? -16.047 9.984 23.797 1 98.88 29 LEU B CA 1
ATOM 4143 C C . LEU B 1 29 ? -15.469 10.977 22.797 1 98.88 29 LEU B C 1
ATOM 4145 O O . LEU B 1 29 ? -15.391 12.172 23.078 1 98.88 29 LEU B O 1
ATOM 4149 N N . ILE B 1 30 ? -14.992 10.445 21.703 1 98.94 30 ILE B N 1
ATOM 4150 C CA . ILE B 1 30 ? -14.477 11.281 20.625 1 98.94 30 ILE B CA 1
ATOM 4151 C C . ILE B 1 30 ? -15.57 11.5 19.578 1 98.94 30 ILE B C 1
ATOM 4153 O O . ILE B 1 30 ? -16.188 10.539 19.109 1 98.94 30 ILE B O 1
ATOM 4157 N N . LEU B 1 31 ? -15.828 12.727 19.219 1 98.94 31 LEU B N 1
ATOM 4158 C CA . LEU B 1 31 ? -16.797 13.078 18.188 1 98.94 31 LEU B CA 1
ATOM 4159 C C . LEU B 1 31 ? -16.078 13.609 16.938 1 98.94 31 LEU B C 1
ATOM 4161 O O . LEU B 1 31 ? -15.32 14.578 17.031 1 98.94 31 LEU B O 1
ATOM 4165 N N . GLU B 1 32 ? -16.25 12.953 15.828 1 98.81 32 GLU B N 1
ATOM 4166 C CA . GLU B 1 32 ? -15.672 13.328 14.539 1 98.81 32 GLU B CA 1
ATOM 4167 C C . GLU B 1 32 ? -16.766 13.602 13.508 1 98.81 32 GLU B C 1
ATOM 4169 O O . GLU B 1 32 ? -17.656 12.781 13.305 1 98.81 32 GLU B O 1
ATOM 4174 N N . ARG B 1 33 ? -16.688 14.781 12.883 1 98.12 33 ARG B N 1
ATOM 4175 C CA . ARG B 1 33 ? -17.734 15.156 11.945 1 98.12 33 ARG B CA 1
ATOM 4176 C C . ARG B 1 33 ? -17.672 14.305 10.68 1 98.12 33 ARG B C 1
ATOM 4178 O O . ARG B 1 33 ? -18.688 14.055 10.039 1 98.12 33 ARG B O 1
ATOM 4185 N N . GLY B 1 34 ? -16.469 13.922 10.312 1 97 34 GLY B N 1
ATOM 4186 C CA . GLY B 1 34 ? -16.312 13.07 9.148 1 97 34 GLY B CA 1
ATOM 4187 C C . GLY B 1 34 ? -16.234 11.594 9.5 1 97 34 GLY B C 1
ATOM 4188 O O . GLY B 1 34 ? -16.609 11.188 10.602 1 97 34 GLY B O 1
ATOM 4189 N N . ASP B 1 35 ? -15.883 10.773 8.508 1 96.62 35 ASP B N 1
ATOM 4190 C CA . ASP B 1 35 ? -15.664 9.336 8.656 1 96.62 35 ASP B CA 1
ATOM 4191 C C . ASP B 1 35 ? -14.219 8.961 8.359 1 96.62 35 ASP B C 1
ATOM 4193 O O . ASP B 1 35 ? -13.383 9.836 8.133 1 96.62 35 ASP B O 1
ATOM 4197 N N . TYR B 1 36 ? -13.93 7.703 8.523 1 97 36 TYR B N 1
ATOM 4198 C CA . TYR B 1 36 ? -12.617 7.25 8.062 1 97 36 TYR B CA 1
ATOM 4199 C C . TYR B 1 36 ? -12.414 7.582 6.59 1 97 36 TYR B C 1
ATOM 4201 O O . TYR B 1 36 ? -13.352 7.504 5.789 1 97 36 TYR B O 1
ATOM 4209 N N . LEU B 1 37 ? -11.195 8.055 6.301 1 96 37 LEU B N 1
ATOM 4210 C CA . LEU B 1 37 ? -10.859 8.227 4.891 1 96 37 LEU B CA 1
ATOM 4211 C C . LEU B 1 37 ? -10.828 6.879 4.176 1 96 37 LEU B C 1
ATOM 4213 O O . LEU B 1 37 ? -10.203 5.93 4.652 1 96 37 LEU B O 1
ATOM 4217 N N . PRO B 1 38 ? -11.555 6.801 3.088 1 92.88 38 PRO B N 1
ATOM 4218 C CA . PRO B 1 38 ? -11.547 5.508 2.396 1 92.88 38 PRO B CA 1
ATOM 4219 C C . PRO B 1 38 ? -10.156 5.105 1.915 1 92.88 38 PRO B C 1
ATOM 4221 O O . PRO B 1 38 ? -9.414 5.941 1.395 1 92.88 38 PRO B O 1
ATOM 4224 N N . ARG B 1 39 ? -9.742 3.918 2.188 1 93.69 39 ARG B N 1
ATOM 4225 C CA . ARG B 1 39 ? -8.531 3.338 1.617 1 93.69 39 ARG B CA 1
ATOM 4226 C C . ARG B 1 39 ? -8.805 2.744 0.24 1 93.69 39 ARG B C 1
ATOM 4228 O O . ARG B 1 39 ? -9.5 1.733 0.122 1 93.69 39 ARG B O 1
ATOM 4235 N N . GLU B 1 40 ? -8.281 3.324 -0.777 1 93.69 40 GLU B N 1
ATOM 4236 C CA . GLU B 1 40 ? -8.594 2.943 -2.15 1 93.69 40 GLU B CA 1
ATOM 4237 C C . GLU B 1 40 ? -7.477 3.348 -3.107 1 93.69 40 GLU B C 1
ATOM 4239 O O . GLU B 1 40 ? -6.539 4.039 -2.715 1 93.69 40 GLU B O 1
ATOM 4244 N N . TRP B 1 41 ? -7.594 2.936 -4.316 1 92.06 41 TRP B N 1
ATOM 4245 C CA . TRP B 1 41 ? -6.582 3.17 -5.34 1 92.06 41 TRP B CA 1
ATOM 4246 C C . TRP B 1 41 ? -6.375 4.664 -5.566 1 92.06 41 TRP B C 1
ATOM 4248 O O . TRP B 1 41 ? -5.258 5.109 -5.836 1 92.06 41 TRP B O 1
ATOM 4258 N N . GLY B 1 42 ? -7.375 5.402 -5.426 1 93.56 42 GLY B N 1
ATOM 4259 C CA . GLY B 1 42 ? -7.344 6.832 -5.68 1 93.56 42 GLY B CA 1
ATOM 4260 C C . GLY B 1 42 ? -6.5 7.598 -4.676 1 93.56 42 GLY B C 1
ATOM 4261 O O . GLY B 1 42 ? -6.16 8.758 -4.902 1 93.56 42 GLY B O 1
ATOM 4262 N N . ASN B 1 43 ? -6.094 6.957 -3.584 1 95.75 43 ASN B N 1
ATOM 4263 C CA . ASN B 1 43 ? -5.344 7.641 -2.537 1 95.75 43 ASN B CA 1
ATOM 4264 C C . ASN B 1 43 ? -4.043 8.234 -3.076 1 95.75 43 ASN B C 1
ATOM 4266 O O . ASN B 1 43 ? -3.59 9.281 -2.602 1 95.75 43 ASN B O 1
ATOM 4270 N N . TRP B 1 44 ? -3.484 7.527 -4.113 1 93.88 44 TRP B N 1
ATOM 4271 C CA . TRP B 1 44 ? -2.176 7.941 -4.609 1 93.88 44 TRP B CA 1
ATOM 4272 C C . TRP B 1 44 ? -2.275 8.477 -6.035 1 93.88 44 TRP B C 1
ATOM 4274 O O . TRP B 1 44 ? -1.262 8.625 -6.719 1 93.88 44 TRP B O 1
ATOM 4284 N N . ASP B 1 45 ? -3.506 8.805 -6.527 1 90.75 45 ASP B N 1
ATOM 4285 C CA . ASP B 1 45 ? -3.736 9.367 -7.855 1 90.75 45 ASP B CA 1
ATOM 4286 C C . ASP B 1 45 ? -3.846 10.891 -7.797 1 90.75 45 ASP B C 1
ATOM 4288 O O . ASP B 1 45 ? -4.785 11.43 -7.207 1 90.75 45 ASP B O 1
ATOM 4292 N N . PRO B 1 46 ? -2.943 11.617 -8.453 1 89.56 46 PRO B N 1
ATOM 4293 C CA . PRO B 1 46 ? -2.969 13.078 -8.398 1 89.56 46 PRO B CA 1
ATOM 4294 C C . PRO B 1 46 ? -4.281 13.672 -8.906 1 89.56 46 PRO B C 1
ATOM 4296 O O . PRO B 1 46 ? -4.738 14.695 -8.398 1 89.56 46 PRO B O 1
ATOM 4299 N N . ARG B 1 47 ? -4.789 13.047 -9.922 1 86.94 47 ARG B N 1
ATOM 4300 C CA . ARG B 1 47 ? -6.055 13.555 -10.438 1 86.94 47 ARG B CA 1
ATOM 4301 C C . ARG B 1 47 ? -7.148 13.477 -9.375 1 86.94 47 ARG B C 1
ATOM 4303 O O . ARG B 1 47 ? -7.879 14.445 -9.156 1 86.94 47 ARG B O 1
ATOM 4310 N N . THR B 1 48 ? -7.215 12.312 -8.695 1 92.06 48 THR B N 1
ATOM 4311 C CA . THR B 1 48 ? -8.227 12.094 -7.668 1 92.06 48 THR B CA 1
ATOM 4312 C C . THR B 1 48 ? -8.039 13.062 -6.504 1 92.06 48 THR B C 1
ATOM 4314 O O . THR B 1 48 ? -9.008 13.672 -6.035 1 92.06 48 THR B O 1
ATOM 4317 N N . VAL B 1 49 ? -6.844 13.297 -6.125 1 92.75 49 VAL B N 1
ATOM 4318 C CA . VAL B 1 49 ? -6.555 14.031 -4.898 1 92.75 49 VAL B CA 1
ATOM 4319 C C . VAL B 1 49 ? -6.586 15.539 -5.172 1 92.75 49 VAL B C 1
ATOM 4321 O O . VAL B 1 49 ? -7.23 16.297 -4.445 1 92.75 49 VAL B O 1
ATOM 4324 N N . PHE B 1 50 ? -5.977 16 -6.312 1 88.19 50 PHE B N 1
ATOM 4325 C CA . PHE B 1 50 ? -5.711 17.422 -6.457 1 88.19 50 PHE B CA 1
ATOM 4326 C C . PHE B 1 50 ? -6.629 18.047 -7.504 1 88.19 50 PHE B C 1
ATOM 4328 O O . PHE B 1 50 ? -6.887 19.25 -7.477 1 88.19 50 PHE B O 1
ATOM 4335 N N . ALA B 1 51 ? -7.027 17.266 -8.469 1 87 51 ALA B N 1
ATOM 4336 C CA . ALA B 1 51 ? -7.93 17.812 -9.477 1 87 51 ALA B CA 1
ATOM 4337 C C . ALA B 1 51 ? -9.383 17.656 -9.047 1 87 51 ALA B C 1
ATOM 4339 O O . ALA B 1 51 ? -10.141 18.641 -9.039 1 87 51 ALA B O 1
ATOM 4340 N N . GLU B 1 52 ? -9.703 16.438 -8.578 1 90.06 52 GLU B N 1
ATOM 4341 C CA . GLU B 1 52 ? -11.086 16.156 -8.188 1 90.06 52 GLU B CA 1
ATOM 4342 C C . GLU B 1 52 ? -11.344 16.594 -6.746 1 90.06 52 GLU B C 1
ATOM 4344 O O . GLU B 1 52 ? -12.5 16.75 -6.34 1 90.06 52 GLU B O 1
ATOM 4349 N N . HIS B 1 53 ? -10.289 16.719 -5.934 1 92.12 53 HIS B N 1
ATOM 4350 C CA . HIS B 1 53 ? -10.406 17.047 -4.516 1 92.12 53 HIS B CA 1
ATOM 4351 C C . HIS B 1 53 ? -11.352 16.078 -3.805 1 92.12 53 HIS B C 1
ATOM 4353 O O . HIS B 1 53 ? -12.18 16.5 -2.996 1 92.12 53 HIS B O 1
ATOM 4359 N N . ARG B 1 54 ? -11.195 14.82 -4.125 1 93.5 54 ARG B N 1
ATOM 4360 C CA . ARG B 1 54 ? -12.117 13.789 -3.672 1 93.5 54 ARG B CA 1
ATOM 4361 C C . ARG B 1 54 ? -12.156 13.719 -2.148 1 93.5 54 ARG B C 1
ATOM 4363 O O . ARG B 1 54 ? -13.203 13.422 -1.563 1 93.5 54 ARG B O 1
ATOM 4370 N N . TYR B 1 55 ? -11.117 14.008 -1.527 1 95.5 55 TYR B N 1
ATOM 4371 C CA . TYR B 1 55 ? -11.031 13.773 -0.09 1 95.5 55 TYR B CA 1
ATOM 4372 C C . TYR B 1 55 ? -11.164 15.086 0.681 1 95.5 55 TYR B C 1
ATOM 4374 O O . TYR B 1 55 ? -11.031 15.109 1.906 1 95.5 55 TYR B O 1
ATOM 4382 N N . HIS B 1 56 ? -11.375 16.156 -0.019 1 93.62 56 HIS B N 1
ATOM 4383 C CA . HIS B 1 56 ? -11.547 17.453 0.615 1 93.62 56 HIS B CA 1
ATOM 4384 C C . HIS B 1 56 ? -13.031 17.812 0.738 1 93.62 56 HIS B C 1
ATOM 4386 O O . HIS B 1 56 ? -13.867 17.266 0.018 1 93.62 56 HIS B O 1
ATOM 4392 N N . THR B 1 57 ? -13.266 18.703 1.612 1 92.06 57 THR B N 1
ATOM 4393 C CA . THR B 1 57 ? -14.648 19.125 1.868 1 92.06 57 THR B CA 1
ATOM 4394 C C . THR B 1 57 ? -15.219 19.875 0.673 1 92.06 57 THR B C 1
ATOM 4396 O O . THR B 1 57 ? -14.469 20.469 -0.109 1 92.06 57 THR B O 1
ATOM 4399 N N . HIS B 1 58 ? -16.516 19.906 0.595 1 90.81 58 HIS B N 1
ATOM 4400 C CA . HIS B 1 58 ? -17.203 20.703 -0.406 1 90.81 58 HIS B CA 1
ATOM 4401 C C . HIS B 1 58 ? -17.781 21.984 0.207 1 90.81 58 HIS B C 1
ATOM 4403 O O . HIS B 1 58 ? -18.453 22.75 -0.475 1 90.81 58 HIS B O 1
ATOM 4409 N N . GLU B 1 59 ? -17.406 22.141 1.43 1 92.75 59 GLU B N 1
ATOM 4410 C CA . GLU B 1 59 ? -17.844 23.375 2.102 1 92.75 59 GLU B CA 1
ATOM 4411 C C . GLU B 1 59 ? -17.234 24.609 1.435 1 92.75 59 GLU B C 1
ATOM 4413 O O . GLU B 1 59 ? -16.141 24.547 0.889 1 92.75 59 GLU B O 1
ATOM 4418 N N . GLN B 1 60 ? -18.031 25.688 1.514 1 95.19 60 GLN B N 1
ATOM 4419 C CA . GLN B 1 60 ? -17.578 26.984 1.007 1 95.19 60 GLN B CA 1
ATOM 4420 C C . GLN B 1 60 ? -17.453 28 2.133 1 95.19 60 GLN B C 1
ATOM 4422 O O . GLN B 1 60 ? -18.297 28.031 3.041 1 95.19 60 GLN B O 1
ATOM 4427 N N . TRP B 1 61 ? -16.391 28.75 2.088 1 96.69 61 TRP B N 1
ATOM 4428 C CA . TRP B 1 61 ? -16.172 29.891 2.982 1 96.69 61 TRP B CA 1
ATOM 4429 C C . TRP B 1 61 ? -16.188 31.203 2.207 1 96.69 61 TRP B C 1
ATOM 4431 O O . TRP B 1 61 ? -16.172 31.203 0.973 1 96.69 61 TRP B O 1
ATOM 4441 N N . ARG B 1 62 ? -16.297 32.281 2.908 1 97.62 62 ARG B N 1
ATOM 4442 C CA . ARG B 1 62 ? -16.203 33.594 2.291 1 97.62 62 ARG B CA 1
ATOM 4443 C C . ARG B 1 62 ? -14.922 34.312 2.729 1 97.62 62 ARG B C 1
ATOM 4445 O O . ARG B 1 62 ? -14.492 34.188 3.877 1 97.62 62 ARG B O 1
ATOM 4452 N N . ASP B 1 63 ? -14.344 35.062 1.771 1 96 63 ASP B N 1
ATOM 4453 C CA . ASP B 1 63 ? -13.195 35.906 2.141 1 96 63 ASP B CA 1
ATOM 4454 C C . ASP B 1 63 ? -13.648 37.25 2.648 1 96 63 ASP B C 1
ATOM 4456 O O . ASP B 1 63 ? -14.836 37.469 2.877 1 96 63 ASP B O 1
ATOM 4460 N N . GLN B 1 64 ? -12.711 38.156 2.904 1 95.38 64 GLN B N 1
ATOM 4461 C CA . GLN B 1 64 ? -12.992 39.438 3.51 1 95.38 64 GLN B CA 1
ATOM 4462 C C . GLN B 1 64 ? -13.914 40.281 2.625 1 95.38 64 GLN B C 1
ATOM 4464 O O . GLN B 1 64 ? -14.594 41.188 3.111 1 95.38 64 GLN B O 1
ATOM 4469 N N . HIS B 1 65 ? -14.016 40 1.351 1 95.81 65 HIS B N 1
ATOM 4470 C CA . HIS B 1 65 ? -14.828 40.75 0.406 1 95.81 65 HIS B CA 1
ATOM 4471 C C . HIS B 1 65 ? -16.141 40.031 0.115 1 95.81 65 HIS B C 1
ATOM 4473 O O . HIS B 1 65 ? -16.938 40.469 -0.699 1 95.81 65 HIS B O 1
ATOM 4479 N N . GLY B 1 66 ? -16.281 38.875 0.675 1 95.31 66 GLY B N 1
ATOM 4480 C CA . GLY B 1 66 ? -17.516 38.125 0.523 1 95.31 66 GLY B CA 1
ATOM 4481 C C . GLY B 1 66 ? -17.469 37.094 -0.592 1 95.31 66 GLY B C 1
ATOM 4482 O O . GLY B 1 66 ? -18.453 36.406 -0.836 1 95.31 66 GLY B O 1
ATOM 4483 N N . LYS B 1 67 ? -16.391 37 -1.217 1 96.12 67 LYS B N 1
ATOM 4484 C CA . LYS B 1 67 ? -16.25 36.031 -2.295 1 96.12 67 LYS B CA 1
ATOM 4485 C C . LYS B 1 67 ? -16.094 34.594 -1.742 1 96.12 67 LYS B C 1
ATOM 4487 O O . LYS B 1 67 ? -15.328 34.375 -0.804 1 96.12 67 LYS B O 1
ATOM 4492 N N . PHE B 1 68 ? -16.828 33.688 -2.344 1 95.69 68 PHE B N 1
ATOM 4493 C CA . PHE B 1 68 ? -16.781 32.312 -1.915 1 95.69 68 PHE B CA 1
ATOM 4494 C C . PHE B 1 68 ? -15.477 31.656 -2.355 1 95.69 68 PHE B C 1
ATOM 4496 O O . PHE B 1 68 ? -14.945 31.969 -3.422 1 95.69 68 PHE B O 1
ATOM 4503 N N . PHE B 1 69 ? -14.961 30.766 -1.557 1 92.81 69 PHE B N 1
ATOM 4504 C CA . PHE B 1 69 ? -13.844 29.891 -1.93 1 92.81 69 PHE B CA 1
ATOM 4505 C C . PHE B 1 69 ? -13.938 28.562 -1.2 1 92.81 69 PHE B C 1
ATOM 4507 O O . PHE B 1 69 ? -14.609 28.453 -0.175 1 92.81 69 PHE B O 1
ATOM 4514 N N . SER B 1 70 ? -13.328 27.516 -1.782 1 91.56 70 SER B N 1
ATOM 4515 C CA . SER B 1 70 ? -13.258 26.188 -1.166 1 91.56 70 SER B CA 1
ATOM 4516 C C . SER B 1 70 ? -11.961 26.016 -0.386 1 91.56 70 SER B C 1
ATOM 4518 O O . SER B 1 70 ? -10.875 26 -0.972 1 91.56 70 SER B O 1
ATOM 4520 N N . PRO B 1 71 ? -12.109 25.938 0.901 1 92.69 71 PRO B N 1
ATOM 4521 C CA . PRO B 1 71 ? -10.883 25.656 1.646 1 92.69 71 PRO B CA 1
ATOM 4522 C C . PRO B 1 71 ? -10.344 24.25 1.383 1 92.69 71 PRO B C 1
ATOM 4524 O O . PRO B 1 71 ? -11.117 23.297 1.297 1 92.69 71 PRO B O 1
ATOM 4527 N N . ILE B 1 72 ? -9.07 24.094 1.262 1 90.38 72 ILE B N 1
ATOM 4528 C CA . ILE B 1 72 ? -8.461 22.781 1.085 1 90.38 72 ILE B CA 1
ATOM 4529 C C . ILE B 1 72 ? -8.289 22.109 2.443 1 90.38 72 ILE B C 1
ATOM 4531 O O . ILE B 1 72 ? -7.195 22.125 3.021 1 90.38 72 ILE B O 1
ATOM 4535 N N . THR B 1 73 ? -9.32 21.594 2.916 1 92.38 73 THR B N 1
ATOM 4536 C CA . THR B 1 73 ? -9.375 20.891 4.195 1 92.38 73 THR B CA 1
ATOM 4537 C C . THR B 1 73 ? -10.242 19.641 4.094 1 92.38 73 THR B C 1
ATOM 4539 O O . THR B 1 73 ? -11.109 19.547 3.225 1 92.38 73 THR B O 1
ATOM 4542 N N . GLY B 1 74 ? -9.867 18.625 4.816 1 93.75 74 GLY B N 1
ATOM 4543 C CA . GLY B 1 74 ? -10.641 17.391 4.84 1 93.75 74 GLY B CA 1
ATOM 4544 C C . GLY B 1 74 ? -11.133 17.031 6.23 1 93.75 74 GLY B C 1
ATOM 4545 O O . GLY B 1 74 ? -10.453 17.297 7.223 1 93.75 74 GLY B O 1
ATOM 4546 N N . TYR B 1 75 ? -12.328 16.5 6.285 1 96.75 75 TYR B N 1
ATOM 4547 C CA . TYR B 1 75 ? -12.906 16.031 7.539 1 96.75 75 TYR B CA 1
ATOM 4548 C C . TYR B 1 75 ? -12.93 14.516 7.594 1 96.75 75 TYR B C 1
ATOM 4550 O O . TYR B 1 75 ? -13.844 13.883 7.055 1 96.75 75 TYR B O 1
ATOM 4558 N N . HIS B 1 76 ? -11.938 13.969 8.242 1 97.56 76 HIS B N 1
ATOM 4559 C CA . HIS B 1 76 ? -11.758 12.531 8.414 1 97.56 76 HIS B CA 1
ATOM 4560 C C . HIS B 1 76 ? -11.188 12.195 9.789 1 97.56 76 HIS B C 1
ATOM 4562 O O . HIS B 1 76 ? -10.656 13.078 10.469 1 97.56 76 HIS B O 1
ATOM 4568 N N . VAL B 1 77 ? -11.344 10.93 10.203 1 98.44 77 VAL B N 1
ATOM 4569 C CA . VAL B 1 77 ? -10.625 10.461 11.383 1 98.44 77 VAL B CA 1
ATOM 4570 C C . VAL B 1 77 ? -9.125 10.672 11.188 1 98.44 77 VAL B C 1
ATOM 4572 O O . VAL B 1 77 ? -8.547 10.195 10.211 1 98.44 77 VAL B O 1
ATOM 4575 N N . GLY B 1 78 ? -8.539 11.414 12.008 1 98.19 78 GLY B N 1
ATOM 4576 C CA . GLY B 1 78 ? -7.148 11.82 11.859 1 98.19 78 GLY B CA 1
ATOM 4577 C C . GLY B 1 78 ? -6.988 13.258 11.406 1 98.19 78 GLY B C 1
ATOM 4578 O O . GLY B 1 78 ? -5.891 13.812 11.461 1 98.19 78 GLY B O 1
ATOM 4579 N N . GLY B 1 79 ? -8.109 13.844 10.945 1 97.38 79 GLY B N 1
ATOM 4580 C CA . GLY B 1 79 ? -8.109 15.242 10.539 1 97.38 79 GLY B CA 1
ATOM 4581 C C . GLY B 1 79 ? -7.176 15.523 9.375 1 97.38 79 GLY B C 1
ATOM 4582 O O . GLY B 1 79 ? -6.992 14.68 8.5 1 97.38 79 GLY B O 1
ATOM 4583 N N . ASN B 1 80 ? -6.621 16.672 9.352 1 96.69 80 ASN B N 1
ATOM 4584 C CA . ASN B 1 80 ? -5.84 17.125 8.203 1 96.69 80 ASN B CA 1
ATOM 4585 C C . ASN B 1 80 ? -4.445 16.5 8.195 1 96.69 80 ASN B C 1
ATOM 4587 O O . ASN B 1 80 ? -3.73 16.594 7.195 1 96.69 80 ASN B O 1
ATOM 4591 N N . THR B 1 81 ? -4.102 15.797 9.281 1 97.75 81 THR B N 1
ATOM 4592 C CA . THR B 1 81 ? -2.826 15.086 9.266 1 97.75 81 THR B CA 1
ATOM 4593 C C . THR B 1 81 ? -2.863 13.938 8.266 1 97.75 81 THR B C 1
ATOM 4595 O O . THR B 1 81 ? -1.817 13.398 7.891 1 97.75 81 THR B O 1
ATOM 4598 N N . LYS B 1 82 ? -4.035 13.586 7.816 1 97.31 82 LYS B N 1
ATOM 4599 C CA . LYS B 1 82 ? -4.164 12.562 6.781 1 97.31 82 LYS B CA 1
ATOM 4600 C C . LYS B 1 82 ? -3.502 13.016 5.48 1 97.31 82 LYS B C 1
ATOM 4602 O O . LYS B 1 82 ? -3.141 12.188 4.641 1 97.31 82 LYS B O 1
ATOM 4607 N N . PHE B 1 83 ? -3.291 14.352 5.391 1 95.81 83 PHE B N 1
ATOM 4608 C CA . PHE B 1 83 ? -2.844 14.883 4.109 1 95.81 83 PHE B CA 1
ATOM 4609 C C . PHE B 1 83 ? -1.52 15.617 4.262 1 95.81 83 PHE B C 1
ATOM 4611 O O . PHE B 1 83 ? -0.947 16.094 3.275 1 95.81 83 PHE B O 1
ATOM 4618 N N . TYR B 1 84 ? -1.018 15.781 5.465 1 95.56 84 TYR B N 1
ATOM 4619 C CA . TYR B 1 84 ? 0.189 16.594 5.598 1 95.56 84 TYR B CA 1
ATOM 4620 C C . TYR B 1 84 ? 1.4 15.859 5.027 1 95.56 84 TYR B C 1
ATOM 4622 O O . TYR B 1 84 ? 1.324 14.672 4.711 1 95.56 84 TYR B O 1
ATOM 4630 N N . GLY B 1 85 ? 2.455 16.547 4.801 1 94.88 85 GLY B N 1
ATOM 4631 C CA . GLY B 1 85 ? 3.672 15.961 4.266 1 94.88 85 GLY B CA 1
ATOM 4632 C C . GLY B 1 85 ? 4.531 15.297 5.324 1 94.88 85 GLY B C 1
ATOM 4633 O O . GLY B 1 85 ? 5.617 14.805 5.027 1 94.88 85 GLY B O 1
ATOM 4634 N N . ALA B 1 86 ? 4.148 15.352 6.535 1 97.19 86 ALA B N 1
ATOM 4635 C CA . ALA B 1 86 ? 4.758 14.648 7.66 1 97.19 86 ALA B CA 1
ATOM 4636 C C . ALA B 1 86 ? 6.102 15.266 8.031 1 97.19 86 ALA B C 1
ATOM 4638 O O . ALA B 1 86 ? 6.961 14.594 8.602 1 97.19 86 ALA B O 1
ATOM 4639 N N . ALA B 1 87 ? 6.352 16.516 7.574 1 97.88 87 ALA B N 1
ATOM 4640 C CA . ALA B 1 87 ? 7.48 17.266 8.117 1 97.88 87 ALA B CA 1
ATOM 4641 C C . ALA B 1 87 ? 7.168 17.781 9.523 1 97.88 87 ALA B C 1
ATOM 4643 O O . ALA B 1 87 ? 6.172 18.484 9.719 1 97.88 87 ALA B O 1
ATOM 4644 N N . VAL B 1 88 ? 7.996 17.375 10.461 1 98.06 88 VAL B N 1
ATOM 4645 C CA . VAL B 1 88 ? 7.703 17.719 11.844 1 98.06 88 VAL B CA 1
ATOM 4646 C C . VAL B 1 88 ? 8.93 18.359 12.492 1 98.06 88 VAL B C 1
ATOM 4648 O O . VAL B 1 88 ? 9.836 17.656 12.945 1 98.06 88 VAL B O 1
ATOM 4651 N N . LEU B 1 89 ? 8.914 19.641 12.617 1 97.94 89 LEU B N 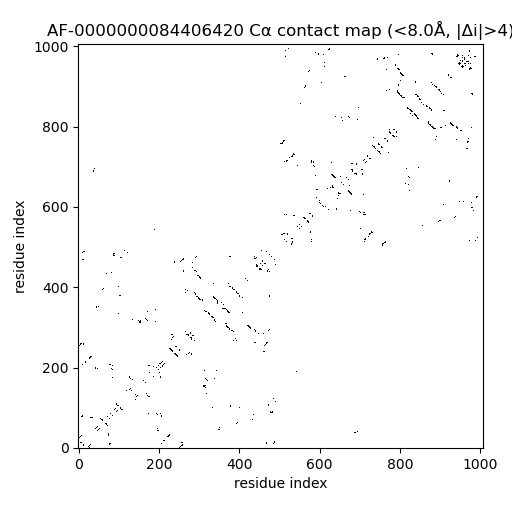1
ATOM 4652 C CA . LEU B 1 89 ? 10.031 20.406 13.172 1 97.94 89 LEU B CA 1
ATOM 4653 C C . LEU B 1 89 ? 9.641 21.047 14.492 1 97.94 89 LEU B C 1
ATOM 4655 O O . LEU B 1 89 ? 8.523 21.531 14.648 1 97.94 89 LEU B O 1
ATOM 4659 N N . ARG B 1 90 ? 10.609 21.094 15.352 1 98.19 90 ARG B N 1
ATOM 4660 C CA . ARG B 1 90 ? 10.43 21.844 16.594 1 98.19 90 ARG B CA 1
ATOM 4661 C C . ARG B 1 90 ? 10.523 23.344 16.328 1 98.19 90 ARG B C 1
ATOM 4663 O O . ARG B 1 90 ? 11.297 23.781 15.492 1 98.19 90 ARG B O 1
ATOM 4670 N N . ARG B 1 91 ? 9.711 24.031 17.078 1 97.94 91 ARG B N 1
ATOM 4671 C CA . ARG B 1 91 ? 9.961 25.469 17.172 1 97.94 91 ARG B CA 1
ATOM 4672 C C . ARG B 1 91 ? 11.336 25.734 17.781 1 97.94 91 ARG B C 1
ATOM 4674 O O . ARG B 1 91 ? 11.82 24.969 18.609 1 97.94 91 ARG B O 1
ATOM 4681 N N . ARG B 1 92 ? 11.906 26.859 17.359 1 97.69 92 ARG B N 1
ATOM 4682 C CA . ARG B 1 92 ? 13.164 27.297 17.953 1 97.69 92 ARG B CA 1
ATOM 4683 C C . ARG B 1 92 ? 12.922 28.047 19.266 1 97.69 92 ARG B C 1
ATOM 4685 O O . ARG B 1 92 ? 11.797 28.484 19.531 1 97.69 92 ARG B O 1
ATOM 4692 N N . GLU B 1 93 ? 13.969 28.156 20.094 1 97.62 93 GLU B N 1
ATOM 4693 C CA . GLU B 1 93 ? 13.82 28.859 21.359 1 97.62 93 GLU B CA 1
ATOM 4694 C C . GLU B 1 93 ? 13.344 30.297 21.125 1 97.62 93 GLU B C 1
ATOM 4696 O O . GLU B 1 93 ? 12.492 30.797 21.875 1 97.62 93 GLU B O 1
ATOM 4701 N N . SER B 1 94 ? 13.836 30.922 20.109 1 97.5 94 SER B N 1
ATOM 4702 C CA . SER B 1 94 ? 13.492 32.312 19.797 1 97.5 94 SER B CA 1
ATOM 4703 C C . SER B 1 94 ? 12.023 32.438 19.422 1 97.5 94 SER B C 1
ATOM 4705 O O . SER B 1 94 ? 11.438 33.5 19.547 1 97.5 94 SER B O 1
ATOM 4707 N N . ASP B 1 95 ? 11.438 31.359 19 1 98.12 95 ASP B N 1
ATOM 4708 C CA . ASP B 1 95 ? 10.047 31.375 18.547 1 98.12 95 ASP B CA 1
ATOM 4709 C C . ASP B 1 95 ? 9.094 31.609 19.703 1 98.12 95 ASP B C 1
ATOM 4711 O O . ASP B 1 95 ? 7.918 31.922 19.5 1 98.12 95 ASP B O 1
ATOM 4715 N N . PHE B 1 96 ? 9.57 31.438 20.922 1 98.19 96 PHE B N 1
ATOM 4716 C CA . PHE B 1 96 ? 8.734 31.609 22.109 1 98.19 96 PHE B CA 1
ATOM 4717 C C . PHE B 1 96 ? 8.828 33.031 22.656 1 98.19 96 PHE B C 1
ATOM 4719 O O . PHE B 1 96 ? 8.055 33.406 23.531 1 98.19 96 PHE B O 1
ATOM 4726 N N . LEU B 1 97 ? 9.734 33.75 22.062 1 97.56 97 LEU B N 1
ATOM 4727 C CA . LEU B 1 97 ? 9.984 35.125 22.484 1 97.56 97 LEU B CA 1
ATOM 4728 C C . LEU B 1 97 ? 9.43 36.125 21.469 1 97.56 97 LEU B C 1
ATOM 4730 O O . LEU B 1 97 ? 8.938 35.719 20.406 1 97.56 97 LEU B O 1
ATOM 4734 N N . ILE B 1 98 ? 9.508 37.406 21.797 1 97.69 98 ILE B N 1
ATOM 4735 C CA . ILE B 1 98 ? 9.18 38.438 20.812 1 97.69 98 ILE B CA 1
ATOM 4736 C C . ILE B 1 98 ? 10.25 38.469 19.734 1 97.69 98 ILE B C 1
ATOM 4738 O O . ILE B 1 98 ? 11.445 38.594 20.031 1 97.69 98 ILE B O 1
ATOM 4742 N N . ARG B 1 99 ? 9.828 38.312 18.578 1 97.06 99 ARG B N 1
ATOM 4743 C CA . ARG B 1 99 ? 10.711 38.438 17.422 1 97.06 99 ARG B CA 1
ATOM 4744 C C . ARG B 1 99 ? 10.375 39.656 16.594 1 97.06 99 ARG B C 1
ATOM 4746 O O . ARG B 1 99 ? 9.203 39.969 16.391 1 97.06 99 ARG B O 1
ATOM 4753 N N . HIS B 1 100 ? 11.398 40.281 16.016 1 96.94 100 HIS B N 1
ATOM 4754 C CA . HIS B 1 100 ? 11.234 41.5 15.234 1 96.94 100 HIS B CA 1
ATOM 4755 C C . HIS B 1 100 ? 11.281 41.188 13.734 1 96.94 100 HIS B C 1
ATOM 4757 O O . HIS B 1 100 ? 12.273 40.656 13.242 1 96.94 100 HIS B O 1
ATOM 4763 N N . HIS B 1 101 ? 10.227 41.5 13.109 1 97.62 101 HIS B N 1
ATOM 4764 C CA . HIS B 1 101 ? 10.125 41.375 11.656 1 97.62 101 HIS B CA 1
ATOM 4765 C C . HIS B 1 101 ? 9.953 42.75 11 1 97.62 101 HIS B C 1
ATOM 4767 O O . HIS B 1 101 ? 9.695 43.75 11.68 1 97.62 101 HIS B O 1
ATOM 4773 N N . LYS B 1 102 ? 10.047 42.781 9.727 1 96.12 102 LYS B N 1
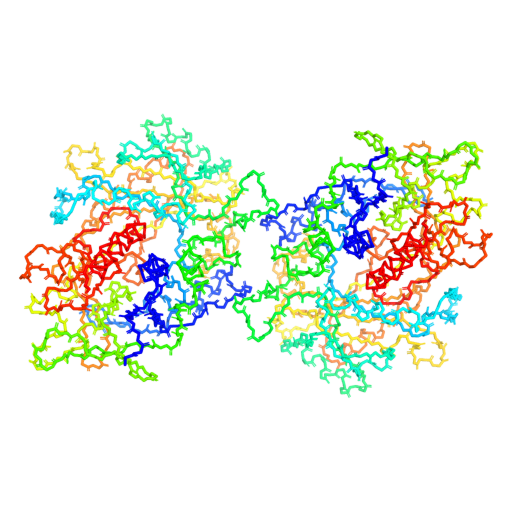ATOM 4774 C CA . LYS B 1 102 ? 9.914 44.031 8.984 1 96.12 102 LYS B CA 1
ATOM 4775 C C . LYS B 1 102 ? 8.539 44.656 9.203 1 96.12 102 LYS B C 1
ATOM 4777 O O . LYS B 1 102 ? 8.422 45.875 9.328 1 96.12 102 LYS B O 1
ATOM 4782 N N . ASP B 1 103 ? 7.547 43.812 9.289 1 96.88 103 ASP B N 1
ATOM 4783 C CA . ASP B 1 103 ? 6.176 44.312 9.312 1 96.88 103 ASP B CA 1
ATOM 4784 C C . ASP B 1 103 ? 5.645 44.375 10.742 1 96.88 103 ASP B C 1
ATOM 4786 O O . ASP B 1 103 ? 4.461 44.656 10.961 1 96.88 103 ASP B O 1
ATOM 4790 N N . GLY B 1 104 ? 6.48 44.031 11.688 1 96.75 104 GLY B N 1
ATOM 4791 C CA . GLY B 1 104 ? 6.02 44.062 13.062 1 96.75 104 GLY B CA 1
ATOM 4792 C C . GLY B 1 104 ? 6.664 43.031 13.945 1 96.75 104 GLY B C 1
ATOM 4793 O O . GLY B 1 104 ? 7.691 42.438 13.586 1 96.75 104 GLY B O 1
ATOM 4794 N N . ASN B 1 105 ? 6.059 42.906 15.117 1 96.94 105 ASN B N 1
ATOM 4795 C CA . ASN B 1 105 ? 6.594 41.969 16.109 1 96.94 105 ASN B CA 1
ATOM 4796 C C . ASN B 1 105 ? 5.641 40.812 16.344 1 96.94 105 ASN B C 1
ATOM 4798 O O . ASN B 1 105 ? 4.426 40.969 16.234 1 96.94 105 ASN B O 1
ATOM 4802 N N . THR B 1 106 ? 6.234 39.688 16.672 1 96.75 106 THR B N 1
ATOM 4803 C CA . THR B 1 106 ? 5.43 38.562 17.172 1 96.75 106 THR B CA 1
ATOM 4804 C C . THR B 1 106 ? 5.055 38.781 18.641 1 96.75 106 THR B C 1
ATOM 4806 O O . THR B 1 106 ? 5.543 39.719 19.281 1 96.75 106 THR B O 1
ATOM 4809 N N . ARG B 1 107 ? 4.168 37.938 19.078 1 94.88 107 ARG B N 1
ATOM 4810 C CA . ARG B 1 107 ? 3.84 37.938 20.5 1 94.88 107 ARG B CA 1
ATOM 4811 C C . ARG B 1 107 ? 4.586 36.812 21.203 1 94.88 107 ARG B C 1
ATOM 4813 O O . ARG B 1 107 ? 4.727 35.688 20.672 1 94.88 107 ARG B O 1
ATOM 4820 N N . ALA B 1 108 ? 5.02 37.125 22.406 1 96.5 108 ALA B N 1
ATOM 4821 C CA . ALA B 1 108 ? 5.668 36.094 23.203 1 96.5 108 ALA B CA 1
ATOM 4822 C C . ALA B 1 108 ? 4.652 35.062 23.703 1 96.5 108 ALA B C 1
ATOM 4824 O O . ALA B 1 108 ? 3.508 35.406 24.016 1 96.5 108 ALA B O 1
ATOM 4825 N N . TRP B 1 109 ? 5.098 33.844 23.766 1 98.44 109 TRP B N 1
ATOM 4826 C CA . TRP B 1 109 ? 4.262 32.812 24.344 1 98.44 109 TRP B CA 1
ATOM 4827 C C . TRP B 1 109 ? 4.289 32.875 25.875 1 98.44 109 TRP B C 1
ATOM 4829 O O . TRP B 1 109 ? 5.246 33.375 26.453 1 98.44 109 TRP B O 1
ATOM 4839 N N . PRO B 1 110 ? 3.205 32.469 26.516 1 98.44 110 PRO B N 1
ATOM 4840 C CA . PRO B 1 110 ? 3.205 32.406 27.984 1 98.44 110 PRO B CA 1
ATOM 4841 C C . PRO B 1 110 ? 4.023 31.25 28.547 1 98.44 110 PRO B C 1
ATOM 4843 O O . PRO B 1 110 ? 4.094 31.062 29.766 1 98.44 110 PRO B O 1
ATOM 4846 N N . ILE B 1 111 ? 4.66 30.453 27.672 1 98.44 111 ILE B N 1
ATOM 4847 C CA . ILE B 1 111 ? 5.57 29.375 28.047 1 98.44 111 ILE B CA 1
ATOM 4848 C C . ILE B 1 111 ? 6.852 29.469 27.219 1 98.44 111 ILE B C 1
ATOM 4850 O O . ILE B 1 111 ? 6.91 30.219 26.234 1 98.44 111 ILE B O 1
ATOM 4854 N N . CYS B 1 112 ? 7.879 28.75 27.656 1 98 112 CYS B N 1
ATOM 4855 C CA . CYS B 1 112 ? 9.141 28.719 26.922 1 98 112 CYS B CA 1
ATOM 4856 C C . CYS B 1 112 ? 9.406 27.328 26.359 1 98 112 CYS B C 1
ATOM 4858 O O . CYS B 1 112 ? 8.633 26.391 26.594 1 98 112 CYS B O 1
ATOM 4860 N N . TYR B 1 113 ? 10.469 27.25 25.609 1 98.19 113 TYR B N 1
ATOM 4861 C CA . TYR B 1 113 ? 10.812 25.984 24.969 1 98.19 113 TYR B CA 1
ATOM 4862 C C . TYR B 1 113 ? 10.969 24.875 25.984 1 98.19 113 TYR B C 1
ATOM 4864 O O . TYR B 1 113 ? 10.523 23.75 25.766 1 98.19 113 TYR B O 1
ATOM 4872 N N . ALA B 1 114 ? 11.555 25.141 27.047 1 98.12 114 ALA B N 1
ATOM 4873 C CA . ALA B 1 114 ? 11.859 24.141 28.062 1 98.12 114 ALA B CA 1
ATOM 4874 C C . ALA B 1 114 ? 10.578 23.516 28.609 1 98.12 114 ALA B C 1
ATOM 4876 O O . ALA B 1 114 ? 10.57 22.344 29 1 98.12 114 ALA B O 1
ATOM 4877 N N . ASP B 1 115 ? 9.5 24.234 28.594 1 98.06 115 ASP B N 1
ATOM 4878 C CA . ASP B 1 115 ? 8.211 23.734 29.062 1 98.06 115 ASP B CA 1
ATOM 4879 C C . ASP B 1 115 ? 7.645 22.672 28.125 1 98.06 115 ASP B C 1
ATOM 4881 O O . ASP B 1 115 ? 6.895 21.797 28.547 1 98.06 115 ASP B O 1
ATOM 4885 N N . LEU B 1 116 ? 8.016 22.75 26.859 1 98.12 116 LEU B N 1
ATOM 4886 C CA . LEU B 1 116 ? 7.438 21.875 25.844 1 98.12 116 LEU B CA 1
ATOM 4887 C C . LEU B 1 116 ? 8.422 20.781 25.438 1 98.12 116 LEU B C 1
ATOM 4889 O O . LEU B 1 116 ? 8.031 19.781 24.844 1 98.12 116 LEU B O 1
ATOM 4893 N N . ALA B 1 117 ? 9.695 20.938 25.797 1 98.31 117 ALA B N 1
ATOM 4894 C CA . ALA B 1 117 ? 10.781 20.094 25.297 1 98.31 117 ALA B CA 1
ATOM 4895 C C . ALA B 1 117 ? 10.5 18.609 25.594 1 98.31 117 ALA B C 1
ATOM 4897 O O . ALA B 1 117 ? 10.617 17.766 24.703 1 98.31 117 ALA B O 1
ATOM 4898 N N . PRO B 1 118 ? 10.086 18.281 26.875 1 98.31 118 PRO B N 1
ATOM 4899 C CA . PRO B 1 118 ? 9.836 16.859 27.125 1 98.31 118 PRO B CA 1
ATOM 4900 C C . PRO B 1 118 ? 8.664 16.312 26.297 1 98.31 118 PRO B C 1
ATOM 4902 O O . PRO B 1 118 ? 8.664 15.141 25.938 1 98.31 118 PRO B O 1
ATOM 4905 N N . PHE B 1 119 ? 7.711 17.141 26.016 1 98.75 119 PHE B N 1
ATOM 4906 C CA . PHE B 1 119 ? 6.543 16.719 25.25 1 98.75 119 PHE B CA 1
ATOM 4907 C C . PHE B 1 119 ? 6.867 16.641 23.75 1 98.75 119 PHE B C 1
ATOM 4909 O O . PHE B 1 119 ? 6.285 15.844 23.031 1 98.75 119 PHE B O 1
ATOM 4916 N N . TYR B 1 120 ? 7.809 17.453 23.297 1 98.69 120 TYR B N 1
ATOM 4917 C CA . TYR B 1 120 ? 8.344 17.266 21.953 1 98.69 120 TYR B CA 1
ATOM 4918 C C . TYR B 1 120 ? 8.992 15.898 21.797 1 98.69 120 TYR B C 1
ATOM 4920 O O . TYR B 1 120 ? 8.789 15.227 20.781 1 98.69 120 TYR B O 1
ATOM 4928 N N . ASP B 1 121 ? 9.789 15.539 22.828 1 98.56 121 ASP B N 1
ATOM 4929 C CA . ASP B 1 121 ? 10.414 14.227 22.797 1 98.56 121 ASP B CA 1
ATOM 4930 C C . ASP B 1 121 ? 9.375 13.117 22.688 1 98.56 121 ASP B C 1
ATOM 4932 O O . ASP B 1 121 ? 9.516 12.211 21.859 1 98.56 121 ASP B O 1
ATOM 4936 N N . GLN B 1 122 ? 8.352 13.227 23.453 1 98.75 122 GLN B N 1
ATOM 4937 C CA . GLN B 1 122 ? 7.289 12.227 23.453 1 98.75 122 GLN B CA 1
ATOM 4938 C C . GLN B 1 122 ? 6.531 12.227 22.125 1 98.75 122 GLN B C 1
ATOM 4940 O O . GLN B 1 122 ? 6.188 11.172 21.594 1 98.75 122 GLN B O 1
ATOM 4945 N N . ALA B 1 123 ? 6.238 13.398 21.641 1 98.81 123 ALA B N 1
ATOM 4946 C CA . ALA B 1 123 ? 5.539 13.539 20.359 1 98.81 123 ALA B CA 1
ATOM 4947 C C . ALA B 1 123 ? 6.328 12.883 19.234 1 98.81 123 ALA B C 1
ATOM 4949 O O . ALA B 1 123 ? 5.766 12.148 18.406 1 98.81 123 ALA B O 1
ATOM 4950 N N . GLU B 1 124 ? 7.637 13.133 19.188 1 98.75 124 GLU B N 1
ATOM 4951 C CA . GLU B 1 124 ? 8.508 12.555 18.172 1 98.75 124 GLU B CA 1
ATOM 4952 C C . GLU B 1 124 ? 8.547 11.031 18.266 1 98.75 124 GLU B C 1
ATOM 4954 O O . GLU B 1 124 ? 8.531 10.336 17.25 1 98.75 124 GLU B O 1
ATOM 4959 N N . ALA B 1 125 ? 8.547 10.547 19.469 1 98.69 125 ALA B N 1
ATOM 4960 C CA . ALA B 1 125 ? 8.539 9.102 19.672 1 98.69 125 ALA B CA 1
ATOM 4961 C C . ALA B 1 125 ? 7.215 8.492 19.219 1 98.69 125 ALA B C 1
ATOM 4963 O O . ALA B 1 125 ? 7.195 7.461 18.547 1 98.69 125 ALA B O 1
ATOM 4964 N N . TRP B 1 126 ? 6.078 9.125 19.531 1 98.75 126 TRP B N 1
ATOM 4965 C CA . TRP B 1 126 ? 4.754 8.609 19.203 1 98.75 126 TRP B CA 1
ATOM 4966 C C . TRP B 1 126 ? 4.504 8.648 17.703 1 98.75 126 TRP B C 1
ATOM 4968 O O . TRP B 1 126 ? 3.809 7.793 17.156 1 98.75 126 TRP B O 1
ATOM 4978 N N . TYR B 1 127 ? 5.074 9.633 17.047 1 98.75 127 TYR B N 1
ATOM 4979 C CA . TYR B 1 127 ? 4.754 9.867 15.641 1 98.75 127 TYR B CA 1
ATOM 4980 C C . TYR B 1 127 ? 5.922 9.477 14.742 1 98.75 127 TYR B C 1
ATOM 4982 O O . TYR B 1 127 ? 6.145 10.102 13.695 1 98.75 127 TYR B O 1
ATOM 4990 N N . PHE B 1 128 ? 6.762 8.586 15.102 1 98.25 128 PHE B N 1
ATOM 4991 C CA . PHE B 1 128 ? 7.789 7.922 14.305 1 98.25 128 PHE B CA 1
ATOM 4992 C C . PHE B 1 128 ? 8.773 8.938 13.734 1 98.25 128 PHE B C 1
ATOM 4994 O O . PHE B 1 128 ? 9.156 8.852 12.562 1 98.25 128 PHE B O 1
ATOM 5001 N N . THR B 1 129 ? 9.164 9.898 14.414 1 98.62 129 THR B N 1
ATOM 5002 C CA . THR B 1 129 ? 9.938 10.984 13.828 1 98.62 129 THR B CA 1
ATOM 5003 C C . THR B 1 129 ? 11.367 10.539 13.531 1 98.62 129 THR B C 1
ATOM 5005 O O . THR B 1 129 ? 12.062 10.039 14.422 1 98.62 129 THR B O 1
ATOM 5008 N N . HIS B 1 130 ? 11.742 10.703 12.367 1 98.44 130 HIS B N 1
ATOM 5009 C CA . HIS B 1 130 ? 13.109 10.508 11.898 1 98.44 130 HIS B CA 1
ATOM 5010 C C . HIS B 1 130 ? 13.875 11.82 11.859 1 98.44 130 HIS B C 1
ATOM 5012 O O . HIS B 1 130 ? 13.305 12.867 11.516 1 98.44 130 HIS B O 1
ATOM 5018 N N . GLY B 1 131 ? 15.109 11.82 12.148 1 97.88 131 GLY B N 1
ATOM 5019 C CA . GLY B 1 131 ? 15.953 13 12.047 1 97.88 131 GLY B CA 1
ATOM 5020 C C . GLY B 1 131 ? 17.344 12.781 12.602 1 97.88 131 GLY B C 1
ATOM 5021 O O . GLY B 1 131 ? 17.734 11.648 12.898 1 97.88 131 GLY B O 1
ATOM 5022 N N . GLN B 1 132 ? 18.094 13.82 12.578 1 97.75 132 GLN B N 1
ATOM 5023 C CA . GLN B 1 132 ? 19.438 13.828 13.125 1 97.75 132 GLN B CA 1
ATOM 5024 C C . GLN B 1 132 ? 19.688 15.078 13.961 1 97.75 132 GLN B C 1
ATOM 5026 O O . GLN B 1 132 ? 19.656 16.203 13.438 1 97.75 132 GLN B O 1
ATOM 5031 N N . ALA B 1 133 ? 19.984 14.844 15.203 1 96.69 133 ALA B N 1
ATOM 5032 C CA . ALA B 1 133 ? 20.266 15.961 16.094 1 96.69 133 ALA B CA 1
ATOM 5033 C C . ALA B 1 133 ? 21.625 16.562 15.797 1 96.69 133 ALA B C 1
ATOM 5035 O O . ALA B 1 133 ? 22.547 15.867 15.359 1 96.69 133 ALA B O 1
ATOM 5036 N N . GLY B 1 134 ? 21.719 17.844 15.992 1 94.5 134 GLY B N 1
ATOM 5037 C CA . GLY B 1 134 ? 23.016 18.516 15.953 1 94.5 134 GLY B CA 1
ATOM 5038 C C . GLY B 1 134 ? 23.406 18.984 14.562 1 94.5 134 GLY B C 1
ATOM 5039 O O . GLY B 1 134 ? 24.484 19.562 14.375 1 94.5 134 GLY B O 1
ATOM 5040 N N . THR B 1 135 ? 22.531 18.859 13.594 1 95.5 135 THR B N 1
ATOM 5041 C CA . THR B 1 135 ? 22.891 19.188 12.227 1 95.5 135 THR B CA 1
ATOM 5042 C C . THR B 1 135 ? 22.312 20.547 11.828 1 95.5 135 THR B C 1
ATOM 5044 O O . THR B 1 135 ? 22.859 21.219 10.945 1 95.5 135 THR B O 1
ATOM 5047 N N . ASP B 1 136 ? 21.234 20.953 12.336 1 96.19 136 ASP B N 1
ATOM 5048 C CA . ASP B 1 136 ? 20.656 22.281 12.172 1 96.19 136 ASP B CA 1
ATOM 5049 C C . ASP B 1 136 ? 21.172 23.25 13.242 1 96.19 136 ASP B C 1
ATOM 5051 O O . ASP B 1 136 ? 20.859 23.094 14.422 1 96.19 136 ASP B O 1
ATOM 5055 N N . PRO B 1 137 ? 21.891 24.234 12.844 1 95.25 137 PRO B N 1
ATOM 5056 C CA . PRO B 1 137 ? 22.469 25.141 13.844 1 95.25 137 PRO B CA 1
ATOM 5057 C C . PRO B 1 137 ? 21.406 25.875 14.648 1 95.25 137 PRO B C 1
ATOM 5059 O O . PRO B 1 137 ? 21.688 26.391 15.734 1 95.25 137 PRO B O 1
ATOM 5062 N N . THR B 1 138 ? 20.219 25.953 14.148 1 96.25 138 THR B N 1
ATOM 5063 C CA . THR B 1 138 ? 19.172 26.688 14.844 1 96.25 138 THR B CA 1
ATOM 5064 C C . THR B 1 138 ? 18.391 25.766 15.781 1 96.25 138 THR B C 1
ATOM 5066 O O . THR B 1 138 ? 17.516 26.234 16.516 1 96.25 138 THR B O 1
ATOM 5069 N N . ASP B 1 139 ? 18.703 24.5 15.742 1 95.44 139 ASP B N 1
ATOM 5070 C CA . ASP B 1 139 ? 17.953 23.531 16.531 1 95.44 139 ASP B CA 1
ATOM 5071 C C . ASP B 1 139 ? 18.078 23.812 18.016 1 95.44 139 ASP B C 1
ATOM 5073 O O . ASP B 1 139 ? 19.156 24.172 18.5 1 95.44 139 ASP B O 1
ATOM 5077 N N . PRO B 1 140 ? 16.984 23.75 18.75 1 96.75 140 PRO B N 1
ATOM 5078 C CA . PRO B 1 140 ? 17.078 23.922 20.203 1 96.75 140 PRO B CA 1
ATOM 5079 C C . PRO B 1 140 ? 17.672 22.703 20.891 1 96.75 140 PRO B C 1
ATOM 5081 O O . PRO B 1 140 ? 17.859 21.656 20.266 1 96.75 140 PRO B O 1
ATOM 5084 N N . PRO B 1 141 ? 18.016 22.859 22.188 1 95.5 141 PRO B N 1
ATOM 5085 C CA . PRO B 1 141 ? 18.531 21.688 22.922 1 95.5 141 PRO B CA 1
ATOM 5086 C C . PRO B 1 141 ? 17.547 20.516 22.891 1 95.5 141 PRO B C 1
ATOM 5088 O O . PRO B 1 141 ? 16.359 20.688 23.156 1 95.5 141 PRO B O 1
ATOM 5091 N N . ARG B 1 142 ? 18.062 19.375 22.578 1 95.81 142 ARG B N 1
ATOM 5092 C CA . ARG B 1 142 ? 17.25 18.172 22.453 1 95.81 142 ARG B CA 1
ATOM 5093 C C . ARG B 1 142 ? 18.078 16.922 22.625 1 95.81 142 ARG B C 1
ATOM 5095 O O . ARG B 1 142 ? 19.312 16.969 22.578 1 95.81 142 ARG B O 1
ATOM 5102 N N . GLY B 1 143 ? 17.359 15.773 22.875 1 92.19 143 GLY B N 1
ATOM 5103 C CA . GLY B 1 143 ? 18 14.469 22.75 1 92.19 143 GLY B CA 1
ATOM 5104 C C . GLY B 1 143 ? 17.984 13.938 21.328 1 92.19 143 GLY B C 1
ATOM 5105 O O . GLY B 1 143 ? 17.672 14.664 20.391 1 92.19 143 GLY B O 1
ATOM 5106 N N . ASP B 1 144 ? 18.359 12.648 21.156 1 96 144 ASP B N 1
ATOM 5107 C CA . ASP B 1 144 ? 18.391 12.008 19.859 1 96 144 ASP B CA 1
ATOM 5108 C C . ASP B 1 144 ? 16.969 11.766 19.328 1 96 144 ASP B C 1
ATOM 5110 O O . ASP B 1 144 ? 16.031 11.625 20.109 1 96 144 ASP B O 1
ATOM 5114 N N . TYR B 1 145 ? 16.844 11.805 18.078 1 97.81 145 TYR B N 1
ATOM 5115 C CA . TYR B 1 145 ? 15.594 11.367 17.484 1 97.81 145 TYR B CA 1
ATOM 5116 C C . TYR B 1 145 ? 15.352 9.883 17.75 1 97.81 145 TYR B C 1
ATOM 5118 O O . TYR B 1 145 ? 16.297 9.117 17.922 1 97.81 145 TYR B O 1
ATOM 5126 N N . PRO B 1 146 ? 14.094 9.484 17.781 1 97.19 146 PRO B N 1
ATOM 5127 C CA . PRO B 1 146 ? 13.789 8.062 17.969 1 97.19 146 PRO B CA 1
ATOM 5128 C C . PRO B 1 146 ? 14.281 7.191 16.812 1 97.19 146 PRO B C 1
ATOM 5130 O O . PRO B 1 146 ? 14.609 6.016 17.016 1 97.19 146 PRO B O 1
ATOM 5133 N N . PHE B 1 147 ? 14.352 7.719 15.602 1 97.12 147 PHE B N 1
ATOM 5134 C CA . PHE B 1 147 ? 14.766 6.965 14.422 1 97.12 147 PHE B CA 1
ATOM 5135 C C . PHE B 1 147 ? 15.781 7.75 13.609 1 97.12 147 PHE B C 1
ATOM 5137 O O . PHE B 1 147 ? 15.773 8.984 13.617 1 97.12 147 PHE B O 1
ATOM 5144 N N . PRO B 1 148 ? 16.688 7.066 12.852 1 96.75 148 PRO B N 1
ATOM 5145 C CA . PRO B 1 148 ? 17.672 7.754 12.008 1 96.75 148 PRO B CA 1
ATOM 5146 C C . PRO B 1 148 ? 17.031 8.5 10.844 1 96.75 148 PRO B C 1
ATOM 5148 O O . PRO B 1 148 ? 15.914 8.18 10.438 1 96.75 148 PRO B O 1
ATOM 5151 N N . PRO B 1 149 ? 17.719 9.469 10.328 1 97.62 149 PRO B N 1
ATOM 5152 C CA . PRO B 1 149 ? 17.156 10.266 9.25 1 97.62 149 PRO B CA 1
ATOM 5153 C C . PRO B 1 149 ? 16.938 9.469 7.969 1 97.62 149 PRO B C 1
ATOM 5155 O O . PRO B 1 149 ? 17.594 8.445 7.754 1 97.62 149 PRO B O 1
ATOM 5158 N N . PHE B 1 150 ? 16 9.906 7.18 1 96.62 150 PHE B N 1
ATOM 5159 C CA . PHE B 1 150 ? 15.883 9.367 5.828 1 96.62 150 PHE B CA 1
ATOM 5160 C C . PHE B 1 150 ? 17.125 9.688 5.004 1 96.62 150 PHE B C 1
ATOM 5162 O O . PHE B 1 150 ? 17.578 10.836 4.984 1 96.62 150 PHE B O 1
ATOM 5169 N N . SER B 1 151 ? 17.656 8.742 4.344 1 95.75 151 SER B N 1
ATOM 5170 C CA . SER B 1 151 ? 18.812 8.969 3.486 1 95.75 151 SER B CA 1
ATOM 5171 C C . SER B 1 151 ? 18.422 9.719 2.219 1 95.75 151 SER B C 1
ATOM 5173 O O . SER B 1 151 ? 17.328 9.547 1.699 1 95.75 151 SER B O 1
ATOM 5175 N N . HIS B 1 152 ? 19.375 10.539 1.739 1 96.94 152 HIS B N 1
ATOM 5176 C CA . HIS B 1 152 ? 19.188 11.227 0.468 1 96.94 152 HIS B CA 1
ATOM 5177 C C . HIS B 1 152 ? 19.375 10.281 -0.708 1 96.94 152 HIS B C 1
ATOM 5179 O O . HIS B 1 152 ? 20.297 9.453 -0.699 1 96.94 152 HIS B O 1
ATOM 5185 N N . GLU B 1 153 ? 18.516 10.32 -1.644 1 95.38 153 GLU B N 1
ATOM 5186 C CA . GLU B 1 153 ? 18.828 9.711 -2.93 1 95.38 153 GLU B CA 1
ATOM 5187 C C . GLU B 1 153 ? 19.812 10.562 -3.725 1 95.38 153 GLU B C 1
ATOM 5189 O O . GLU B 1 153 ? 20.109 11.695 -3.334 1 95.38 153 GLU B O 1
ATOM 5194 N N . GLU B 1 154 ? 20.281 10.117 -4.762 1 95.06 154 GLU B N 1
ATOM 5195 C CA . GLU B 1 154 ? 21.469 10.648 -5.445 1 95.06 154 GLU B CA 1
ATOM 5196 C C . GLU B 1 154 ? 21.281 12.125 -5.793 1 95.06 154 GLU B C 1
ATOM 5198 O O . GLU B 1 154 ? 22.141 12.953 -5.488 1 95.06 154 GLU B O 1
ATOM 5203 N N . ASP B 1 155 ? 20.188 12.469 -6.395 1 93.69 155 ASP B N 1
ATOM 5204 C CA . ASP B 1 155 ? 20 13.828 -6.879 1 93.69 155 ASP B CA 1
ATOM 5205 C C . ASP B 1 155 ? 19.844 14.812 -5.723 1 93.69 155 ASP B C 1
ATOM 5207 O O . ASP B 1 155 ? 20.297 15.961 -5.812 1 93.69 155 ASP B O 1
ATOM 5211 N N . VAL B 1 156 ? 19.266 14.414 -4.637 1 96 156 VAL B N 1
ATOM 5212 C CA . VAL B 1 156 ? 19.125 15.25 -3.451 1 96 156 VAL B CA 1
ATOM 5213 C C . VAL B 1 156 ? 20.484 15.367 -2.748 1 96 156 VAL B C 1
ATOM 5215 O O . VAL B 1 156 ? 20.844 16.438 -2.244 1 96 156 VAL B O 1
ATOM 5218 N N . ALA B 1 157 ? 21.234 14.281 -2.768 1 97 157 ALA B N 1
ATOM 5219 C CA . ALA B 1 157 ? 22.578 14.289 -2.174 1 97 157 ALA B CA 1
ATOM 5220 C C . ALA B 1 157 ? 23.484 15.297 -2.873 1 97 157 ALA B C 1
ATOM 5222 O O . ALA B 1 157 ? 24.312 15.945 -2.232 1 97 157 ALA B O 1
ATOM 5223 N N . LEU B 1 158 ? 23.312 15.391 -4.121 1 95.31 158 LEU B N 1
ATOM 5224 C CA . LEU B 1 158 ? 24.094 16.359 -4.883 1 95.31 158 LEU B CA 1
ATOM 5225 C C . LEU B 1 158 ? 23.781 17.781 -4.457 1 95.31 158 LEU B C 1
ATOM 5227 O O . LEU B 1 158 ? 24.688 18.625 -4.355 1 95.31 158 LEU B O 1
ATOM 5231 N N . VAL B 1 159 ? 22.5 18.031 -4.254 1 95.81 159 VAL B N 1
ATOM 5232 C CA . VAL B 1 159 ? 22.109 19.359 -3.805 1 95.81 159 VAL B CA 1
ATOM 5233 C C . VAL B 1 159 ? 22.672 19.625 -2.408 1 95.81 159 VAL B C 1
ATOM 5235 O O . VAL B 1 159 ? 23.188 20.719 -2.131 1 95.81 159 VAL B O 1
ATOM 5238 N N . ASP B 1 160 ? 22.562 18.672 -1.524 1 97.81 160 ASP B N 1
ATOM 5239 C CA . ASP B 1 160 ? 23.109 18.766 -0.177 1 97.81 160 ASP B CA 1
ATOM 5240 C C . ASP B 1 160 ? 24.594 19.141 -0.217 1 97.81 160 ASP B C 1
ATOM 5242 O O . ASP B 1 160 ? 25.031 20.062 0.461 1 97.81 160 ASP B O 1
ATOM 5246 N N . THR B 1 161 ? 25.344 18.438 -1.039 1 97.38 161 THR B N 1
ATOM 5247 C CA . THR B 1 161 ? 26.781 18.656 -1.169 1 97.38 161 THR B CA 1
ATOM 5248 C C . THR B 1 161 ? 27.062 20.062 -1.688 1 97.38 161 THR B C 1
ATOM 5250 O O . THR B 1 161 ? 27.969 20.734 -1.188 1 97.38 161 THR B O 1
ATOM 5253 N N . ALA B 1 162 ? 26.312 20.453 -2.674 1 96.12 162 ALA B N 1
ATOM 5254 C CA . ALA B 1 162 ? 26.5 21.781 -3.266 1 96.12 162 ALA B CA 1
ATOM 5255 C C . ALA B 1 162 ? 26.234 22.875 -2.244 1 96.12 162 ALA B C 1
ATOM 5257 O O . ALA B 1 162 ? 26.984 23.859 -2.172 1 96.12 162 ALA B O 1
ATOM 5258 N N . LEU B 1 163 ? 25.172 22.766 -1.509 1 97.56 163 LEU B N 1
ATOM 5259 C CA . LEU B 1 163 ? 24.828 23.766 -0.5 1 97.56 163 LEU B CA 1
ATOM 5260 C C . LEU B 1 163 ? 25.922 23.859 0.559 1 97.56 163 LEU B C 1
ATOM 5262 O O . LEU B 1 163 ? 26.297 24.969 0.955 1 97.56 163 LEU B O 1
ATOM 5266 N N . ARG B 1 164 ? 26.406 22.766 0.97 1 97.75 164 ARG B N 1
ATOM 5267 C CA . ARG B 1 164 ? 27.5 22.766 1.94 1 97.75 164 ARG B CA 1
ATOM 5268 C C . ARG B 1 164 ? 28.75 23.422 1.368 1 97.75 164 ARG B C 1
ATOM 5270 O O . ARG B 1 164 ? 29.453 24.156 2.074 1 97.75 164 ARG B O 1
ATOM 5277 N N . GLY B 1 165 ? 29 23.141 0.167 1 96.88 165 GLY B N 1
ATOM 5278 C CA . GLY B 1 165 ? 30.125 23.766 -0.503 1 96.88 165 GLY B CA 1
ATOM 5279 C C . GLY B 1 165 ? 30.047 25.266 -0.545 1 96.88 165 GLY B C 1
ATOM 5280 O O . GLY B 1 165 ? 31.078 25.953 -0.614 1 96.88 165 GLY B O 1
ATOM 5281 N N . MET B 1 166 ? 28.875 25.797 -0.487 1 96.12 166 MET B N 1
ATOM 5282 C CA . MET B 1 166 ? 28.656 27.25 -0.518 1 96.12 166 MET B CA 1
ATOM 5283 C C . MET B 1 166 ? 28.672 27.828 0.892 1 96.12 166 MET B C 1
ATOM 5285 O O . MET B 1 166 ? 28.391 29.016 1.081 1 96.12 166 MET B O 1
ATOM 5289 N N . GLY B 1 167 ? 28.906 26.953 1.901 1 96.38 167 GLY B N 1
ATOM 5290 C CA . GLY B 1 167 ? 29.016 27.422 3.275 1 96.38 167 GLY B CA 1
ATOM 5291 C C . GLY B 1 167 ? 27.703 27.391 4.031 1 96.38 167 GLY B C 1
ATOM 5292 O O . GLY B 1 167 ? 27.594 27.953 5.121 1 96.38 167 GLY B O 1
ATOM 5293 N N . LEU B 1 168 ? 26.719 26.766 3.459 1 97.81 168 LEU B N 1
ATOM 5294 C CA . LEU B 1 168 ? 25.422 26.688 4.121 1 97.81 168 LEU B CA 1
ATOM 5295 C C . LEU B 1 168 ? 25.328 25.406 4.957 1 97.81 168 LEU B C 1
ATOM 5297 O O . LEU B 1 168 ? 26.25 24.594 4.961 1 97.81 168 LEU B O 1
ATOM 5301 N N . HIS B 1 169 ? 24.219 25.25 5.719 1 98.38 169 HIS B N 1
ATOM 5302 C CA . HIS B 1 169 ? 24.094 24.156 6.684 1 98.38 169 HIS B CA 1
ATOM 5303 C C . HIS B 1 169 ? 22.828 23.359 6.453 1 98.38 169 HIS B C 1
ATOM 5305 O O . HIS B 1 169 ? 21.953 23.312 7.32 1 98.38 169 HIS B O 1
ATOM 5311 N N . PRO B 1 170 ? 22.75 22.641 5.301 1 98.38 170 PRO B N 1
ATOM 5312 C CA . PRO B 1 170 ? 21.594 21.766 5.121 1 98.38 170 PRO B CA 1
ATOM 5313 C C . PRO B 1 170 ? 21.547 20.641 6.16 1 98.38 170 PRO B C 1
ATOM 5315 O O . PRO B 1 170 ? 22.578 20.297 6.742 1 98.38 170 PRO B O 1
ATOM 5318 N N . PHE B 1 171 ? 20.375 20.125 6.473 1 98.44 171 PHE B N 1
ATOM 5319 C CA . PHE B 1 171 ? 20.188 19.047 7.43 1 98.44 171 PHE B CA 1
ATOM 5320 C C . PHE B 1 171 ? 19.062 18.125 6.992 1 98.44 171 PHE B C 1
ATOM 5322 O O . PHE B 1 171 ? 18.219 18.5 6.188 1 98.44 171 PHE B O 1
ATOM 5329 N N . PRO B 1 172 ? 19.078 16.844 7.477 1 98.31 172 PRO B N 1
ATOM 5330 C CA . PRO B 1 172 ? 17.953 15.953 7.156 1 98.31 172 PRO B CA 1
ATOM 5331 C C . PRO B 1 172 ? 16.625 16.453 7.707 1 98.31 172 PRO B C 1
ATOM 5333 O O . PRO B 1 172 ? 16.531 16.797 8.891 1 98.31 172 PRO B O 1
ATOM 5336 N N . LEU B 1 173 ? 15.703 16.547 6.812 1 98.5 173 LEU B N 1
ATOM 5337 C CA . LEU B 1 173 ? 14.367 16.969 7.215 1 98.5 173 LEU B CA 1
ATOM 5338 C C . LEU B 1 173 ? 13.742 15.984 8.188 1 98.5 173 LEU B C 1
ATOM 5340 O O . LEU B 1 173 ? 13.664 14.789 7.898 1 98.5 173 LEU B O 1
ATOM 5344 N N . PRO B 1 174 ? 13.359 16.422 9.406 1 98.56 174 PRO B N 1
ATOM 5345 C CA . PRO B 1 174 ? 12.633 15.516 10.305 1 98.56 174 PRO B CA 1
ATOM 5346 C C . PRO B 1 174 ? 11.281 15.078 9.734 1 98.56 174 PRO B C 1
ATOM 5348 O O . PRO B 1 174 ? 10.484 15.922 9.328 1 98.56 174 PRO B O 1
ATOM 5351 N N . LEU B 1 175 ? 11.055 13.773 9.695 1 98.62 175 LEU B N 1
ATOM 5352 C CA . LEU B 1 175 ? 9.859 13.234 9.062 1 98.62 175 LEU B CA 1
ATOM 5353 C C . LEU B 1 175 ? 9.141 12.258 9.992 1 98.62 175 LEU B C 1
ATOM 5355 O O . LEU B 1 175 ? 9.773 11.383 10.578 1 98.62 175 LEU B O 1
ATOM 5359 N N . ALA B 1 176 ? 7.828 12.422 10.156 1 98.69 176 ALA B N 1
ATOM 5360 C CA . ALA B 1 176 ? 6.973 11.523 10.922 1 98.69 176 ALA B CA 1
ATOM 5361 C C . ALA B 1 176 ? 6.434 10.391 10.055 1 98.69 176 ALA B C 1
ATOM 5363 O O . ALA B 1 176 ? 5.262 10.398 9.672 1 98.69 176 ALA B O 1
ATOM 5364 N N . ILE B 1 177 ? 7.273 9.391 9.812 1 98.44 177 ILE B N 1
ATOM 5365 C CA . ILE B 1 177 ? 6.93 8.297 8.906 1 98.44 177 ILE B CA 1
ATOM 5366 C C . ILE B 1 177 ? 7.441 6.977 9.469 1 98.44 177 ILE B C 1
ATOM 5368 O O . ILE B 1 177 ? 8.617 6.859 9.82 1 98.44 177 ILE B O 1
ATOM 5372 N N . HIS B 1 178 ? 6.59 6 9.547 1 98.19 178 HIS B N 1
ATOM 5373 C CA . HIS B 1 178 ? 6.953 4.684 10.062 1 98.19 178 HIS B CA 1
ATOM 5374 C C . HIS B 1 178 ? 7.762 3.896 9.031 1 98.19 178 HIS B C 1
ATOM 5376 O O . HIS B 1 178 ? 7.211 3.066 8.305 1 98.19 178 HIS B O 1
ATOM 5382 N N . ARG B 1 179 ? 9.039 4.082 9.078 1 96.38 179 ARG B N 1
ATOM 5383 C CA . ARG B 1 179 ? 9.945 3.393 8.164 1 96.38 179 ARG B CA 1
ATOM 5384 C C . ARG B 1 179 ? 10.984 2.588 8.938 1 96.38 179 ARG B C 1
ATOM 5386 O O . ARG B 1 179 ? 11.539 3.068 9.93 1 96.38 179 ARG B O 1
ATOM 5393 N N . LEU B 1 180 ? 11.18 1.381 8.492 1 93.44 180 LEU B N 1
ATOM 5394 C CA . LEU B 1 180 ? 12.242 0.533 9.023 1 93.44 180 LEU B CA 1
ATOM 5395 C C . LEU B 1 180 ? 13.336 0.308 7.98 1 93.44 180 LEU B C 1
ATOM 5397 O O . LEU B 1 180 ? 13.227 -0.599 7.152 1 93.44 180 LEU B O 1
ATOM 5401 N N . ASP B 1 181 ? 14.367 1.02 8.031 1 85.94 181 ASP B N 1
ATOM 5402 C CA . ASP B 1 181 ? 15.43 0.942 7.039 1 85.94 181 ASP B CA 1
ATOM 5403 C C . ASP B 1 181 ? 16.172 -0.392 7.129 1 85.94 181 ASP B C 1
ATOM 5405 O O . ASP B 1 181 ? 16.656 -0.906 6.121 1 85.94 181 ASP B O 1
ATOM 5409 N N . ASP B 1 182 ? 16.281 -0.919 8.281 1 86.12 182 ASP B N 1
ATOM 5410 C CA . ASP B 1 182 ? 17.047 -2.143 8.523 1 86.12 182 ASP B CA 1
ATOM 5411 C C . ASP B 1 182 ? 16.188 -3.381 8.242 1 86.12 182 ASP B C 1
ATOM 5413 O O . ASP B 1 182 ? 16.703 -4.5 8.203 1 86.12 182 ASP B O 1
ATOM 5417 N N . ASP B 1 183 ? 14.922 -3.182 7.973 1 88.56 183 ASP B N 1
ATOM 5418 C CA . ASP B 1 183 ? 13.992 -4.27 7.691 1 88.56 183 ASP B CA 1
ATOM 5419 C C . ASP B 1 183 ? 12.977 -3.859 6.633 1 88.56 183 ASP B C 1
ATOM 5421 O O . ASP B 1 183 ? 11.773 -3.803 6.902 1 88.56 183 ASP B O 1
ATOM 5425 N N . PRO B 1 184 ? 13.461 -3.66 5.41 1 82.5 184 PRO B N 1
ATOM 5426 C CA . PRO B 1 184 ? 12.617 -3.09 4.359 1 82.5 184 PRO B CA 1
ATOM 5427 C C . PRO B 1 184 ? 11.438 -3.996 3.996 1 82.5 184 PRO B C 1
ATOM 5429 O O . PRO B 1 184 ? 10.375 -3.506 3.6 1 82.5 184 PRO B O 1
ATOM 5432 N N . GLU B 1 185 ? 11.578 -5.289 4.156 1 82.94 185 GLU B N 1
ATOM 5433 C CA . GLU B 1 185 ? 10.516 -6.215 3.771 1 82.94 185 GLU B CA 1
ATOM 5434 C C . GLU B 1 185 ? 9.32 -6.105 4.711 1 82.94 185 GLU B C 1
ATOM 5436 O O . GLU B 1 185 ? 8.195 -6.43 4.332 1 82.94 185 GLU B O 1
ATOM 5441 N N . HIS B 1 186 ? 9.617 -5.566 5.91 1 87.88 186 HIS B N 1
ATOM 5442 C CA . HIS B 1 186 ? 8.539 -5.457 6.891 1 87.88 186 HIS B CA 1
ATOM 5443 C C . HIS B 1 186 ? 8.227 -3.996 7.199 1 87.88 186 HIS B C 1
ATOM 5445 O O . HIS B 1 186 ? 7.391 -3.707 8.062 1 87.88 186 HIS B O 1
ATOM 5451 N N . SER B 1 187 ? 8.891 -3.066 6.461 1 93.69 187 SER B N 1
ATOM 5452 C CA . SER B 1 187 ? 8.672 -1.64 6.68 1 93.69 187 SER B CA 1
ATOM 5453 C C . SER B 1 187 ? 7.301 -1.205 6.184 1 93.69 187 SER B C 1
ATOM 5455 O O . SER B 1 187 ? 6.91 -1.522 5.059 1 93.69 187 SER B O 1
ATOM 5457 N N . PRO B 1 188 ? 6.555 -0.494 6.961 1 95.25 188 PRO B N 1
ATOM 5458 C CA . PRO B 1 188 ? 5.289 0.041 6.453 1 95.25 188 PRO B CA 1
ATOM 5459 C C . PRO B 1 188 ? 5.484 1.054 5.328 1 95.25 188 PRO B C 1
ATOM 5461 O O . PRO B 1 188 ? 4.773 1.009 4.32 1 95.25 188 PRO B O 1
ATOM 5464 N N . CYS B 1 189 ? 6.438 1.904 5.492 1 97.06 189 CYS B N 1
ATOM 5465 C CA . CYS B 1 189 ? 6.699 2.914 4.473 1 97.06 189 CYS B CA 1
ATOM 5466 C C . CYS B 1 189 ? 7.555 2.342 3.35 1 97.06 189 CYS B C 1
ATOM 5468 O O . CYS B 1 189 ? 8.516 1.61 3.604 1 97.06 189 CYS B O 1
ATOM 5470 N N . VAL B 1 190 ? 7.195 2.748 2.135 1 95 190 VAL B N 1
ATOM 5471 C CA . VAL B 1 190 ? 7.934 2.25 0.979 1 95 190 VAL B CA 1
ATOM 5472 C C . VAL B 1 190 ? 8.648 3.406 0.283 1 95 190 VAL B C 1
ATOM 5474 O O . VAL B 1 190 ? 9.125 3.262 -0.846 1 95 190 VAL B O 1
ATOM 5477 N N . ARG B 1 191 ? 8.641 4.613 0.902 1 94.12 191 ARG B N 1
ATOM 5478 C CA . ARG B 1 191 ? 9.289 5.797 0.351 1 94.12 191 ARG B CA 1
ATOM 5479 C C . ARG B 1 191 ? 8.703 6.16 -1.009 1 94.12 191 ARG B C 1
ATOM 5481 O O . ARG B 1 191 ? 9.438 6.324 -1.985 1 94.12 191 ARG B O 1
ATOM 5488 N N . CYS B 1 192 ? 7.457 6.301 -1.022 1 94.31 192 CYS B N 1
ATOM 5489 C CA . CYS B 1 192 ? 6.75 6.574 -2.27 1 94.31 192 CYS B CA 1
ATOM 5490 C C . CYS B 1 192 ? 6.863 8.047 -2.646 1 94.31 192 CYS B C 1
ATOM 5492 O O . CYS B 1 192 ? 7.219 8.883 -1.812 1 94.31 192 CYS B O 1
ATOM 5494 N N . PRO B 1 193 ? 6.605 8.391 -3.879 1 92.81 193 PRO B N 1
ATOM 5495 C CA . PRO B 1 193 ? 6.625 9.797 -4.289 1 92.81 193 PRO B CA 1
ATOM 5496 C C . PRO B 1 193 ? 5.32 10.523 -3.967 1 92.81 193 PRO B C 1
ATOM 5498 O O . PRO B 1 193 ? 5.164 11.695 -4.301 1 92.81 193 PRO B O 1
ATOM 5501 N N . THR B 1 194 ? 4.348 9.836 -3.32 1 93.19 194 THR B N 1
ATOM 5502 C CA . THR B 1 194 ? 3.02 10.383 -3.068 1 93.19 194 THR B CA 1
ATOM 5503 C C . THR B 1 194 ? 2.82 10.656 -1.58 1 93.19 194 THR B C 1
ATOM 5505 O O . THR B 1 194 ? 1.749 10.391 -1.032 1 93.19 194 THR B O 1
ATOM 5508 N N . CYS B 1 195 ? 3.764 11.148 -0.957 1 94.31 195 CYS B N 1
ATOM 5509 C CA . CYS B 1 195 ? 3.682 11.391 0.478 1 94.31 195 CYS B CA 1
ATOM 5510 C C . CYS B 1 195 ? 3.037 12.742 0.764 1 94.31 195 CYS B C 1
ATOM 5512 O O . CYS B 1 195 ? 2.168 12.852 1.632 1 94.31 195 CYS B O 1
ATOM 5514 N N . ASP B 1 196 ? 3.391 13.742 -0.007 1 92.38 196 ASP B N 1
ATOM 5515 C CA . ASP B 1 196 ? 2.961 15.117 0.25 1 92.38 196 ASP B CA 1
ATOM 5516 C C . ASP B 1 196 ? 1.533 15.344 -0.243 1 92.38 196 ASP B C 1
ATOM 5518 O O . ASP B 1 196 ? 1.271 15.289 -1.445 1 92.38 196 ASP B O 1
ATOM 5522 N N . GLY B 1 197 ? 0.727 15.602 0.613 1 92.25 197 GLY B N 1
ATOM 5523 C CA . GLY B 1 197 ? -0.628 15.984 0.247 1 92.25 197 GLY B CA 1
ATOM 5524 C C . GLY B 1 197 ? -1.521 14.797 -0.061 1 92.25 197 GLY B C 1
ATOM 5525 O O . GLY B 1 197 ? -2.717 14.961 -0.31 1 92.25 197 GLY B O 1
ATOM 5526 N N . PHE B 1 198 ? -0.965 13.633 -0.107 1 95 198 PHE B N 1
ATOM 5527 C CA . PHE B 1 198 ? -1.721 12.422 -0.386 1 95 198 PHE B CA 1
ATOM 5528 C C . PHE B 1 198 ? -2.045 11.68 0.903 1 95 198 PHE B C 1
ATOM 5530 O O . PHE B 1 198 ? -1.228 11.633 1.825 1 95 198 PHE B O 1
ATOM 5537 N N . PRO B 1 199 ? -3.279 11.102 0.995 1 96 199 PRO B N 1
ATOM 5538 C CA . PRO B 1 199 ? -3.443 10.117 2.07 1 96 199 PRO B CA 1
ATOM 5539 C C . PRO B 1 199 ? -2.537 8.906 1.899 1 96 199 PRO B C 1
ATOM 5541 O O . PRO B 1 199 ? -2.307 8.453 0.774 1 96 199 PRO B O 1
ATOM 5544 N N . CYS B 1 200 ? -2.006 8.422 2.926 1 96.81 200 CYS B N 1
ATOM 5545 C CA . CYS B 1 200 ? -1.104 7.273 2.863 1 96.81 200 CYS B CA 1
ATOM 5546 C C . CYS B 1 200 ? -1.887 5.969 2.816 1 96.81 200 CYS B C 1
ATOM 5548 O O . CYS B 1 200 ? -2.492 5.566 3.812 1 96.81 200 CYS B O 1
ATOM 5550 N N . MET B 1 201 ? -1.778 5.305 1.744 1 95.44 201 MET B N 1
ATOM 5551 C CA . MET B 1 201 ? -2.492 4.047 1.543 1 95.44 201 MET B CA 1
ATOM 5552 C C . MET B 1 201 ? -1.959 2.963 2.475 1 95.44 201 MET B C 1
ATOM 5554 O O . MET B 1 201 ? -2.676 2.02 2.811 1 95.44 201 MET B O 1
ATOM 5558 N N . LEU B 1 202 ? -0.768 3.07 2.953 1 95.75 202 LEU B N 1
ATOM 5559 C CA . LEU B 1 202 ? -0.072 2.027 3.697 1 95.75 202 LEU B CA 1
ATOM 5560 C C . LEU B 1 202 ? -0.172 2.271 5.199 1 95.75 202 LEU B C 1
ATOM 5562 O O . LEU B 1 202 ? 0.322 1.472 5.996 1 95.75 202 LEU B O 1
ATOM 5566 N N . HIS B 1 203 ? -0.783 3.381 5.637 1 95.56 203 HIS B N 1
ATOM 5567 C CA . HIS B 1 203 ? -0.862 3.775 7.035 1 95.56 203 HIS B CA 1
ATOM 5568 C C . HIS B 1 203 ? 0.525 3.867 7.664 1 95.56 203 HIS B C 1
ATOM 5570 O O . HIS B 1 203 ? 0.72 3.467 8.812 1 95.56 203 HIS B O 1
ATOM 5576 N N . ALA B 1 204 ? 1.483 4.352 6.852 1 97.5 204 ALA B N 1
ATOM 5577 C CA . ALA B 1 204 ? 2.857 4.504 7.324 1 97.5 204 ALA B CA 1
ATOM 5578 C C . ALA B 1 204 ? 3.123 5.934 7.789 1 97.5 204 ALA B C 1
ATOM 5580 O O . ALA B 1 204 ? 4.074 6.184 8.531 1 97.5 204 ALA B O 1
ATOM 5581 N N . LYS B 1 205 ? 2.322 6.891 7.332 1 97.81 205 LYS B N 1
ATOM 5582 C CA . LYS B 1 205 ? 2.43 8.281 7.758 1 97.81 205 LYS B CA 1
ATOM 5583 C C . LYS B 1 205 ? 2.049 8.438 9.227 1 97.81 205 LYS B C 1
ATOM 5585 O O . LYS B 1 205 ? 1.067 7.844 9.688 1 97.81 205 LYS B O 1
ATOM 5590 N N . GLY B 1 206 ? 2.863 9.219 9.93 1 98.44 206 GLY B N 1
ATOM 5591 C CA . GLY B 1 206 ? 2.537 9.492 11.32 1 98.44 206 GLY B CA 1
ATOM 5592 C C . GLY B 1 206 ? 1.414 10.5 11.484 1 98.44 206 GLY B C 1
ATOM 5593 O O . GLY B 1 206 ? 1.62 11.586 12.031 1 98.44 206 GLY B O 1
ATOM 5594 N N . ASP B 1 207 ? 0.209 10.117 11.062 1 98.44 207 ASP B N 1
ATOM 5595 C CA . ASP B 1 207 ? -0.951 10.984 11.219 1 98.44 207 ASP B CA 1
ATOM 5596 C C . ASP B 1 207 ? -1.727 10.648 12.492 1 98.44 207 ASP B C 1
ATOM 5598 O O . ASP B 1 207 ? -1.403 9.68 13.188 1 98.44 207 ASP B O 1
ATOM 5602 N N . ALA B 1 208 ? -2.688 11.406 12.766 1 98.81 208 ALA B N 1
ATOM 5603 C CA . ALA B 1 208 ? -3.354 11.328 14.062 1 98.81 208 ALA B CA 1
ATOM 5604 C C . ALA B 1 208 ? -4.258 10.102 14.141 1 98.81 208 ALA B C 1
ATOM 5606 O O . ALA B 1 208 ? -4.621 9.664 15.234 1 98.81 208 ALA B O 1
ATOM 5607 N N . GLU B 1 209 ? -4.711 9.539 13.023 1 98.5 209 GLU B N 1
ATOM 5608 C CA . GLU B 1 209 ? -5.426 8.266 13.078 1 98.5 209 GLU B CA 1
ATOM 5609 C C . GLU B 1 209 ? -4.52 7.145 13.562 1 98.5 209 GLU B C 1
ATOM 5611 O O . GLU B 1 209 ? -4.859 6.43 14.508 1 98.5 209 GLU B O 1
ATOM 5616 N N . VAL B 1 210 ? -3.385 7.086 12.93 1 98.19 210 VAL B N 1
ATOM 5617 C CA . VAL B 1 210 ? -2.457 5.984 13.164 1 98.19 210 VAL B CA 1
ATOM 5618 C C . VAL B 1 210 ? -1.805 6.137 14.539 1 98.19 210 VAL B C 1
ATOM 5620 O O . VAL B 1 210 ? -1.685 5.164 15.289 1 98.19 210 VAL B O 1
ATOM 5623 N N . CYS B 1 211 ? -1.458 7.352 14.883 1 98.81 211 CYS B N 1
ATOM 5624 C CA . CYS B 1 211 ? -0.603 7.551 16.047 1 98.81 211 CYS B CA 1
ATOM 5625 C C . CYS B 1 211 ? -1.425 7.969 17.266 1 98.81 211 CYS B C 1
ATOM 5627 O O . CYS B 1 211 ? -0.951 7.883 18.391 1 98.81 211 CYS B O 1
ATOM 5629 N N . GLY B 1 212 ? -2.605 8.484 17.016 1 98.81 212 GLY B N 1
ATOM 5630 C CA . GLY B 1 212 ? -3.438 8.953 18.109 1 98.81 212 GLY B CA 1
ATOM 5631 C C . GLY B 1 212 ? -4.672 8.102 18.344 1 98.81 212 GLY B C 1
ATOM 5632 O O . GLY B 1 212 ? -4.75 7.371 19.328 1 98.81 212 GLY B O 1
ATOM 5633 N N . ILE B 1 213 ? -5.527 7.98 17.391 1 98.81 213 ILE B N 1
ATOM 5634 C CA . ILE B 1 213 ? -6.863 7.406 17.516 1 98.81 213 ILE B CA 1
ATOM 5635 C C . ILE B 1 213 ? -6.762 5.891 17.672 1 98.81 213 ILE B C 1
ATOM 5637 O O . ILE B 1 213 ? -7.332 5.312 18.594 1 98.81 213 ILE B O 1
ATOM 5641 N N . ARG B 1 214 ? -6.023 5.23 16.797 1 98.12 214 ARG B N 1
ATOM 5642 C CA . ARG B 1 214 ? -5.961 3.773 16.828 1 98.12 214 ARG B CA 1
ATOM 5643 C C . ARG B 1 214 ? -5.426 3.273 18.156 1 98.12 214 ARG B C 1
ATOM 5645 O O . ARG B 1 214 ? -6.047 2.428 18.812 1 98.12 214 ARG B O 1
ATOM 5652 N N . PRO B 1 215 ? -4.309 3.789 18.625 1 98.62 215 PRO B N 1
ATOM 5653 C CA . PRO B 1 215 ? -3.848 3.344 19.938 1 98.62 215 PRO B CA 1
ATOM 5654 C C . PRO B 1 215 ? -4.84 3.67 21.047 1 98.62 215 PRO B C 1
ATOM 5656 O O . PRO B 1 215 ? -4.977 2.898 22 1 98.62 215 PRO B O 1
ATOM 5659 N N . ALA B 1 216 ? -5.504 4.812 20.969 1 98.81 216 ALA B N 1
ATOM 5660 C CA . ALA B 1 216 ? -6.492 5.168 21.984 1 98.81 216 ALA B CA 1
ATOM 5661 C C . ALA B 1 216 ? -7.629 4.156 22.016 1 98.81 216 ALA B C 1
ATOM 5663 O O . ALA B 1 216 ? -8.086 3.766 23.094 1 98.81 216 ALA B O 1
ATOM 5664 N N . LEU B 1 217 ? -8.055 3.693 20.906 1 98.44 217 LEU B N 1
ATOM 5665 C CA . LEU B 1 217 ? -9.227 2.83 20.781 1 98.44 217 LEU B CA 1
ATOM 5666 C C . LEU B 1 217 ? -8.906 1.411 21.25 1 98.44 217 LEU B C 1
ATOM 5668 O O . LEU B 1 217 ? -9.805 0.571 21.344 1 98.44 217 LEU B O 1
ATOM 5672 N N . GLU B 1 218 ? -7.625 1.072 21.469 1 98 218 GLU B N 1
ATOM 5673 C CA . GLU B 1 218 ? -7.27 -0.213 22.062 1 98 218 GLU B CA 1
ATOM 5674 C C . GLU B 1 218 ? -7.812 -0.338 23.484 1 98 218 GLU B C 1
ATOM 5676 O O . GLU B 1 218 ? -7.922 -1.443 24.016 1 98 218 GLU B O 1
ATOM 5681 N N . TYR B 1 219 ? -8.133 0.806 24.062 1 98.31 219 TYR B N 1
ATOM 5682 C CA . TYR B 1 219 ? -8.703 0.82 25.406 1 98.31 219 TYR B CA 1
ATOM 5683 C C . TYR B 1 219 ? -10.227 0.792 25.359 1 98.31 219 TYR B C 1
ATOM 5685 O O . TYR B 1 219 ? -10.844 1.567 24.625 1 98.31 219 TYR B O 1
ATOM 5693 N N . SER B 1 220 ? -10.875 0.017 26.172 1 97.94 220 SER B N 1
ATOM 5694 C CA . SER B 1 220 ? -12.312 -0.22 26.109 1 97.94 220 SER B CA 1
ATOM 5695 C C . SER B 1 220 ? -13.094 0.996 26.594 1 97.94 220 SER B C 1
ATOM 5697 O O . SER B 1 220 ? -14.289 1.124 26.328 1 97.94 220 SER B O 1
ATOM 5699 N N . ASN B 1 221 ? -12.453 1.883 27.359 1 98.38 221 ASN B N 1
ATOM 5700 C CA . ASN B 1 221 ? -13.125 3.062 27.906 1 98.38 221 ASN B CA 1
ATOM 5701 C C . ASN B 1 221 ? -13.141 4.207 26.891 1 98.38 221 ASN B C 1
ATOM 5703 O O . ASN B 1 221 ? -13.648 5.293 27.188 1 98.38 221 ASN B O 1
ATOM 5707 N N . VAL B 1 222 ? -12.586 4.023 25.719 1 98.81 222 VAL B N 1
ATOM 5708 C CA . VAL B 1 222 ? -12.547 5.051 24.688 1 98.81 222 VAL B CA 1
ATOM 5709 C C . VAL B 1 222 ? -13.477 4.656 23.547 1 98.81 222 VAL B C 1
ATOM 5711 O O . VAL B 1 222 ? -13.422 3.525 23.047 1 98.81 222 VAL B O 1
ATOM 5714 N N . ARG B 1 223 ? -14.336 5.555 23.172 1 98.31 223 ARG B N 1
ATOM 5715 C CA . ARG B 1 223 ? -15.25 5.336 22.047 1 98.31 223 ARG B CA 1
ATOM 5716 C C . ARG B 1 223 ? -15.133 6.461 21.016 1 98.31 223 ARG B C 1
ATOM 5718 O O . ARG B 1 223 ? -14.914 7.617 21.375 1 98.31 223 ARG B O 1
ATOM 5725 N N . LEU B 1 224 ? -15.281 6.203 19.719 1 98.75 224 LEU B N 1
ATOM 5726 C CA . LEU B 1 224 ? -15.297 7.164 18.625 1 98.75 224 LEU B CA 1
ATOM 5727 C C . LEU B 1 224 ? -16.625 7.113 17.875 1 98.75 224 LEU B C 1
ATOM 5729 O O . LEU B 1 224 ? -17.078 6.039 17.469 1 98.75 224 LEU B O 1
ATOM 5733 N N . LEU B 1 225 ? -17.281 8.211 17.781 1 98.62 225 LEU B N 1
ATOM 5734 C CA . LEU B 1 225 ? -18.453 8.352 16.922 1 98.62 225 LEU B CA 1
ATOM 5735 C C . LEU B 1 225 ? -18.125 9.211 15.703 1 98.62 225 LEU B C 1
ATOM 5737 O O . LEU B 1 225 ? -17.781 10.383 15.844 1 98.62 225 LEU B O 1
ATOM 5741 N N . THR B 1 226 ? -18.188 8.648 14.547 1 97.81 226 THR B N 1
ATOM 5742 C CA . THR B 1 226 ? -18 9.375 13.297 1 97.81 226 THR B CA 1
ATOM 5743 C C . THR B 1 226 ? -19.328 9.953 12.805 1 97.81 226 THR B C 1
ATOM 5745 O O . THR B 1 226 ? -20.391 9.648 13.352 1 97.81 226 THR B O 1
ATOM 5748 N N . LYS B 1 227 ? -19.25 10.898 11.883 1 97.88 227 LYS B N 1
ATOM 5749 C CA . LYS B 1 227 ? -20.422 11.539 11.289 1 97.88 227 LYS B CA 1
ATOM 5750 C C . LYS B 1 227 ? -21.266 12.242 12.352 1 97.88 227 LYS B C 1
ATOM 5752 O O . LYS B 1 227 ? -22.5 12.188 12.312 1 97.88 227 LYS B O 1
ATOM 5757 N N . HIS B 1 228 ? -20.609 12.773 13.344 1 98.56 228 HIS B N 1
ATOM 5758 C CA . HIS B 1 228 ? -21.219 13.609 14.375 1 98.56 228 HIS B CA 1
ATOM 5759 C C . HIS B 1 228 ? -20.625 15.016 14.367 1 98.56 228 HIS B C 1
ATOM 5761 O O . HIS B 1 228 ? -19.625 15.273 15.047 1 98.56 228 HIS B O 1
ATOM 5767 N N . ARG B 1 229 ? -21.234 15.867 13.625 1 98.38 229 ARG B N 1
ATOM 5768 C CA . ARG B 1 229 ? -20.781 17.266 13.586 1 98.38 229 ARG B CA 1
ATOM 5769 C C . ARG B 1 229 ? -21.359 18.047 14.758 1 98.38 229 ARG B C 1
ATOM 5771 O O . ARG B 1 229 ? -22.562 18.172 14.898 1 98.38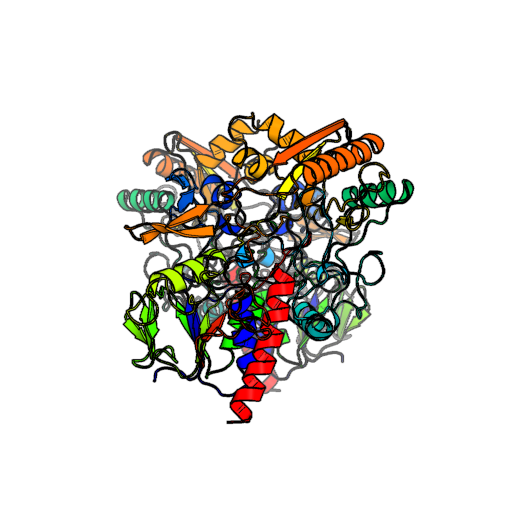 229 ARG B O 1
ATOM 5778 N N . VAL B 1 230 ? -20.516 18.562 15.57 1 98.81 230 VAL B N 1
ATOM 5779 C CA . VAL B 1 230 ? -20.938 19.406 16.672 1 98.81 230 VAL B CA 1
ATOM 5780 C C . VAL B 1 230 ? -21.344 20.781 16.141 1 98.81 230 VAL B C 1
ATOM 5782 O O . VAL B 1 230 ? -20.594 21.422 15.391 1 98.81 230 VAL B O 1
ATOM 5785 N N . ARG B 1 231 ? -22.516 21.234 16.578 1 98.25 231 ARG B N 1
ATOM 5786 C CA . ARG B 1 231 ? -23.078 22.484 16.047 1 98.25 231 ARG B CA 1
ATOM 5787 C C . ARG B 1 231 ? -22.984 23.609 17.078 1 98.25 231 ARG B C 1
ATOM 5789 O O . ARG B 1 231 ? -22.781 24.766 16.703 1 98.25 231 ARG B O 1
ATOM 5796 N N . ARG B 1 232 ? -23.188 23.219 18.359 1 98.25 232 ARG B N 1
ATOM 5797 C CA . ARG B 1 232 ? -23.172 24.203 19.422 1 98.25 232 ARG B CA 1
ATOM 5798 C C . ARG B 1 232 ? -22.75 23.594 20.75 1 98.25 232 ARG B C 1
ATOM 5800 O O . ARG B 1 232 ? -22.984 22.406 20.984 1 98.25 232 ARG B O 1
ATOM 5807 N N . LEU B 1 233 ? -22.094 24.438 21.453 1 98.81 233 LEU B N 1
ATOM 5808 C CA . LEU B 1 233 ? -21.859 24.156 22.859 1 98.81 233 LEU B CA 1
ATOM 5809 C C . LEU B 1 233 ? -22.75 25.016 23.75 1 98.81 233 LEU B C 1
ATOM 5811 O O . LEU B 1 233 ? -22.672 26.234 23.719 1 98.81 233 LEU B O 1
ATOM 5815 N N . ILE B 1 234 ? -23.562 24.359 24.578 1 98.31 234 ILE B N 1
ATOM 5816 C CA . ILE B 1 234 ? -24.531 25.062 25.406 1 98.31 234 ILE B CA 1
ATOM 5817 C C . ILE B 1 234 ? -23.984 25.234 26.812 1 98.31 234 ILE B C 1
ATOM 5819 O O . ILE B 1 234 ? -23.625 24.25 27.469 1 98.31 234 ILE B O 1
ATOM 5823 N N . SER B 1 235 ? -23.953 26.469 27.25 1 97.25 235 SER B N 1
ATOM 5824 C CA . SER B 1 235 ? -23.422 26.766 28.578 1 97.25 235 SER B CA 1
ATOM 5825 C C . SER B 1 235 ? -24.484 26.531 29.656 1 97.25 235 SER B C 1
ATOM 5827 O O . SER B 1 235 ? -25.688 26.531 29.359 1 97.25 235 SER B O 1
ATOM 5829 N N . SER B 1 236 ? -24.031 26.344 30.828 1 96.38 236 SER B N 1
ATOM 5830 C CA . SER B 1 236 ? -24.922 26.281 31.984 1 96.38 236 SER B CA 1
ATOM 5831 C C . SER B 1 236 ? -25.578 27.625 32.25 1 96.38 236 SER B C 1
ATOM 5833 O O . SER B 1 236 ? -25.156 28.641 31.703 1 96.38 236 SER B O 1
ATOM 5835 N N . ALA B 1 237 ? -26.547 27.562 33.094 1 94.44 237 ALA B N 1
ATOM 5836 C CA . ALA B 1 237 ? -27.312 28.766 33.406 1 94.44 237 ALA B CA 1
ATOM 5837 C C . ALA B 1 237 ? -26.422 29.859 34 1 94.44 237 ALA B C 1
ATOM 5839 O O . ALA B 1 237 ? -26.656 31.047 33.75 1 94.44 237 ALA B O 1
ATOM 5840 N N . ASP B 1 238 ? -25.375 29.516 34.719 1 94.5 238 ASP B N 1
ATOM 5841 C CA . ASP B 1 238 ? -24.484 30.484 35.344 1 94.5 238 ASP B CA 1
ATOM 5842 C C . ASP B 1 238 ? -23.328 30.859 34.406 1 94.5 238 ASP B C 1
ATOM 5844 O O . ASP B 1 238 ? -22.5 31.688 34.75 1 94.5 238 ASP B O 1
ATOM 5848 N N . GLY B 1 239 ? -23.297 30.203 33.312 1 94.88 239 GLY B N 1
ATOM 5849 C CA . GLY B 1 239 ? -22.328 30.547 32.281 1 94.88 239 GLY B CA 1
ATOM 5850 C C . GLY B 1 239 ? -20.922 30.062 32.625 1 94.88 239 GLY B C 1
ATOM 5851 O O . GLY B 1 239 ? -19.938 30.516 32.031 1 94.88 239 GLY B O 1
ATOM 5852 N N . LYS B 1 240 ? -20.766 29.109 33.531 1 96.69 240 LYS B N 1
ATOM 5853 C CA . LYS B 1 240 ? -19.438 28.766 34.031 1 96.69 240 LYS B CA 1
ATOM 5854 C C . LYS B 1 240 ? -18.953 27.453 33.406 1 96.69 240 LYS B C 1
ATOM 5856 O O . LYS B 1 240 ? -17.766 27.125 33.469 1 96.69 240 LYS B O 1
ATOM 5861 N N . ARG B 1 241 ? -19.953 26.719 32.812 1 97.75 241 ARG B N 1
ATOM 5862 C CA . ARG B 1 241 ? -19.625 25.406 32.281 1 97.75 241 ARG B CA 1
ATOM 5863 C C . ARG B 1 241 ? -20.344 25.141 30.953 1 97.75 241 ARG B C 1
ATOM 5865 O O . ARG B 1 241 ? -21.406 25.719 30.703 1 97.75 241 ARG B O 1
ATOM 5872 N N . VAL B 1 242 ? -19.719 24.266 30.156 1 98.31 242 VAL B N 1
ATOM 5873 C CA . VAL B 1 242 ? -20.453 23.672 29.047 1 98.31 242 VAL B CA 1
ATOM 5874 C C . VAL B 1 242 ? -21.344 22.547 29.562 1 98.31 242 VAL B C 1
ATOM 5876 O O . VAL B 1 242 ? -20.859 21.562 30.109 1 98.31 242 VAL B O 1
ATOM 5879 N N . GLU B 1 243 ? -22.609 22.641 29.359 1 97.69 243 GLU B N 1
ATOM 5880 C CA . GLU B 1 243 ? -23.562 21.672 29.875 1 97.69 243 GLU B CA 1
ATOM 5881 C C . GLU B 1 243 ? -23.922 20.641 28.828 1 97.69 243 GLU B C 1
ATOM 5883 O O . GLU B 1 243 ? -24.172 19.469 29.141 1 97.69 243 GLU B O 1
ATOM 5888 N N . THR B 1 244 ? -24.031 21.109 27.609 1 98.31 244 THR B N 1
ATOM 5889 C CA . THR B 1 244 ? -24.484 20.234 26.547 1 98.31 244 THR B CA 1
ATOM 5890 C C . THR B 1 244 ? -23.672 20.453 25.266 1 98.31 244 THR B C 1
ATOM 5892 O O . THR B 1 244 ? -23.375 21.594 24.922 1 98.31 244 THR B O 1
ATOM 5895 N N . VAL B 1 245 ? -23.25 19.328 24.609 1 98.81 245 VAL B N 1
ATOM 5896 C CA . VAL B 1 245 ? -22.656 19.328 23.281 1 98.81 245 VAL B CA 1
ATOM 5897 C C . VAL B 1 245 ? -23.719 18.906 22.25 1 98.81 245 VAL B C 1
ATOM 5899 O O . VAL B 1 245 ? -24.125 17.734 22.219 1 98.81 245 VAL B O 1
ATOM 5902 N N . GLU B 1 246 ? -24.125 19.828 21.438 1 98.75 246 GLU B N 1
ATOM 5903 C CA . GLU B 1 246 ? -25.172 19.562 20.453 1 98.75 246 GLU B CA 1
ATOM 5904 C C . GLU B 1 246 ? -24.578 19.172 19.094 1 98.75 246 GLU B C 1
ATOM 5906 O O . GLU B 1 246 ? -23.797 19.938 18.516 1 98.75 246 GLU B O 1
ATOM 5911 N N . THR B 1 247 ? -24.891 17.984 18.625 1 98.44 247 THR B N 1
ATOM 5912 C CA . THR B 1 247 ? -24.469 17.547 17.297 1 98.44 247 THR B CA 1
ATOM 5913 C C . THR B 1 247 ? -25.656 17.453 16.344 1 98.44 247 THR B C 1
ATOM 5915 O O . THR B 1 247 ? -26.797 17.703 16.734 1 98.44 247 THR B O 1
ATOM 5918 N N . ASP B 1 248 ? -25.422 17.172 15.078 1 97.88 248 ASP B N 1
ATOM 5919 C CA . ASP B 1 248 ? -26.484 16.953 14.102 1 97.88 248 ASP B CA 1
ATOM 5920 C C . ASP B 1 248 ? -27.125 15.594 14.289 1 97.88 248 ASP B C 1
ATOM 5922 O O . ASP B 1 248 ? -28.109 15.266 13.625 1 97.88 248 ASP B O 1
ATOM 5926 N N . GLN B 1 249 ? -26.625 14.781 15.258 1 97.38 249 GLN B N 1
ATOM 5927 C CA . GLN B 1 249 ? -27.156 13.445 15.492 1 97.38 249 GLN B CA 1
ATOM 5928 C C . GLN B 1 249 ? -27.672 13.305 16.922 1 97.38 249 GLN B C 1
ATOM 5930 O O . GLN B 1 249 ? -27.984 12.195 17.375 1 97.38 249 GLN B O 1
ATOM 5935 N N . GLY B 1 250 ? -27.703 14.414 17.672 1 97.5 250 GLY B N 1
ATOM 5936 C CA . GLY B 1 250 ? -28.172 14.359 19.031 1 97.5 250 GLY B CA 1
ATOM 5937 C C . GLY B 1 250 ? -27.312 15.164 20 1 97.5 250 GLY B C 1
ATOM 5938 O O . GLY B 1 250 ? -26.438 15.914 19.562 1 97.5 250 GLY B O 1
ATOM 5939 N N . CYS B 1 251 ? -27.609 15.062 21.328 1 98.5 251 CYS B N 1
ATOM 5940 C CA . CYS B 1 251 ? -26.922 15.828 22.375 1 98.5 251 CYS B CA 1
ATOM 5941 C C . CYS B 1 251 ? -26.172 14.914 23.312 1 98.5 251 CYS B C 1
ATOM 5943 O O . CYS B 1 251 ? -26.609 13.797 23.594 1 98.5 251 CYS B O 1
ATOM 5945 N N . PHE B 1 252 ? -25 15.438 23.719 1 98.69 252 PHE B N 1
ATOM 5946 C CA . PHE B 1 252 ? -24.156 14.711 24.672 1 98.69 252 PHE B CA 1
ATOM 5947 C C . PHE B 1 252 ? -23.766 15.609 25.828 1 98.69 252 PHE B C 1
ATOM 5949 O O . PHE B 1 252 ? -23.812 16.844 25.734 1 98.69 252 PHE B O 1
ATOM 5956 N N . SER B 1 253 ? -23.422 15.016 26.953 1 98.25 253 SER B N 1
ATOM 5957 C CA . SER B 1 253 ? -22.938 15.75 28.109 1 98.25 253 SER B CA 1
ATOM 5958 C C . SER B 1 253 ? -21.719 15.078 28.719 1 98.25 253 SER B C 1
ATOM 5960 O O . SER B 1 253 ? -21.562 13.859 28.625 1 98.25 253 SER B O 1
ATOM 5962 N N . ALA B 1 254 ? -20.828 15.938 29.234 1 97.62 254 ALA B N 1
ATOM 5963 C CA . ALA B 1 254 ? -19.625 15.422 29.875 1 97.62 254 ALA B CA 1
ATOM 5964 C C . ALA B 1 254 ? -19.156 16.359 31 1 97.62 254 ALA B C 1
ATOM 5966 O O . ALA B 1 254 ? -19.625 17.5 31.094 1 97.62 254 ALA B O 1
ATOM 5967 N N . ARG B 1 255 ? -18.297 15.812 31.844 1 96.62 255 ARG B N 1
ATOM 5968 C CA . ARG B 1 255 ? -17.672 16.609 32.875 1 96.62 255 ARG B CA 1
ATOM 5969 C C . ARG B 1 255 ? -16.672 17.609 32.312 1 96.62 255 ARG B C 1
ATOM 5971 O O . ARG B 1 255 ? -16.531 18.719 32.812 1 96.62 255 ARG B O 1
ATOM 5978 N N . LEU B 1 256 ? -15.992 17.156 31.312 1 98 256 LEU B N 1
ATOM 5979 C CA . LEU B 1 256 ? -14.977 17.953 30.625 1 98 256 LEU B CA 1
ATOM 5980 C C . LEU B 1 256 ? -15.156 17.891 29.109 1 98 256 LEU B C 1
ATOM 5982 O O . LEU B 1 256 ? -15.453 16.828 28.562 1 98 256 LEU B O 1
ATOM 5986 N N . VAL B 1 257 ? -14.969 19.047 28.453 1 98.81 257 VAL B N 1
ATOM 5987 C CA . VAL B 1 257 ? -15.047 19.125 27 1 98.81 257 VAL B CA 1
ATOM 5988 C C . VAL B 1 257 ? -13.727 19.625 26.438 1 98.81 257 VAL B C 1
ATOM 5990 O O . VAL B 1 257 ? -13.188 20.625 26.891 1 98.81 257 VAL B O 1
ATOM 5993 N N . VAL B 1 258 ? -13.164 18.906 25.5 1 98.94 258 VAL B N 1
ATOM 5994 C CA . VAL B 1 258 ? -11.969 19.312 24.75 1 98.94 258 VAL B CA 1
ATOM 5995 C C . VAL B 1 258 ? -12.344 19.625 23.312 1 98.94 258 VAL B C 1
ATOM 5997 O O . VAL B 1 258 ? -12.805 18.766 22.578 1 98.94 258 VAL B O 1
ATOM 6000 N N . LEU B 1 259 ? -12.172 20.875 22.984 1 98.94 259 LEU B N 1
ATOM 6001 C CA . LEU B 1 259 ? -12.414 21.328 21.609 1 98.94 259 LEU B CA 1
ATOM 6002 C C . LEU B 1 259 ? -11.141 21.266 20.781 1 98.94 259 LEU B C 1
ATOM 6004 O O . LEU B 1 259 ? -10.164 21.953 21.094 1 98.94 259 LEU B O 1
ATOM 6008 N N . ALA B 1 260 ? -11.086 20.453 19.781 1 98.88 260 ALA B N 1
ATOM 6009 C CA . ALA B 1 260 ? -9.922 20.234 18.922 1 98.88 260 ALA B CA 1
ATOM 6010 C C . ALA B 1 260 ? -10.336 20.141 17.453 1 98.88 260 ALA B C 1
ATOM 6012 O O . ALA B 1 260 ? -9.953 19.203 16.75 1 98.88 260 ALA B O 1
ATOM 6013 N N . ALA B 1 261 ? -11.047 21.094 16.969 1 98.44 261 ALA B N 1
ATOM 6014 C CA . ALA B 1 261 ? -11.672 21.031 15.648 1 98.44 261 ALA B CA 1
ATOM 6015 C C . ALA B 1 261 ? -10.82 21.75 14.609 1 98.44 261 ALA B C 1
ATOM 6017 O O . ALA B 1 261 ? -11.203 21.844 13.445 1 98.44 261 ALA B O 1
ATOM 6018 N N . GLY B 1 262 ? -9.617 22.266 14.969 1 97.44 262 GLY B N 1
ATOM 6019 C CA . GLY B 1 262 ? -8.781 23.047 14.07 1 97.44 262 GLY B CA 1
ATOM 6020 C C . GLY B 1 262 ? -8.93 24.531 14.273 1 97.44 262 GLY B C 1
ATOM 6021 O O . GLY B 1 262 ? -9.938 25 14.812 1 97.44 262 GLY B O 1
ATOM 6022 N N . ALA B 1 263 ? -8.023 25.297 13.781 1 97.62 263 ALA B N 1
ATOM 6023 C CA . ALA B 1 263 ? -7.934 26.719 14.078 1 97.62 263 ALA B CA 1
ATOM 6024 C C . ALA B 1 263 ? -9.203 27.453 13.633 1 97.62 263 ALA B C 1
ATOM 6026 O O . ALA B 1 263 ? -9.773 28.234 14.398 1 97.62 263 ALA B O 1
ATOM 6027 N N . VAL B 1 264 ? -9.688 27.156 12.492 1 97.75 264 VAL B N 1
ATOM 6028 C CA . VAL B 1 264 ? -10.836 27.875 11.961 1 97.75 264 VAL B CA 1
ATOM 6029 C C . VAL B 1 264 ? -12.117 27.328 12.57 1 97.75 264 VAL B C 1
ATOM 6031 O O . VAL B 1 264 ? -12.945 28.078 13.086 1 97.75 264 VAL B O 1
ATOM 6034 N N . ASN B 1 265 ? -12.25 26.047 12.625 1 97.94 265 ASN B N 1
ATOM 6035 C CA . ASN B 1 265 ? -13.508 25.438 13.031 1 97.94 265 ASN B CA 1
ATOM 6036 C C . ASN B 1 265 ? -13.734 25.562 14.539 1 97.94 265 ASN B C 1
ATOM 6038 O O . ASN B 1 265 ? -14.867 25.688 14.992 1 97.94 265 ASN B O 1
ATOM 6042 N N . SER B 1 266 ? -12.688 25.516 15.336 1 98.75 266 SER B N 1
ATOM 6043 C CA . SER B 1 266 ? -12.859 25.75 16.766 1 98.75 266 SER B CA 1
ATOM 6044 C C . SER B 1 266 ? -13.398 27.156 17.047 1 98.75 266 SER B C 1
ATOM 6046 O O . SER B 1 266 ? -14.328 27.328 17.844 1 98.75 266 SER B O 1
ATOM 6048 N N . ALA B 1 267 ? -12.828 28.141 16.344 1 98.81 267 ALA B N 1
ATOM 6049 C CA . ALA B 1 267 ? -13.336 29.516 16.5 1 98.81 267 ALA B CA 1
ATOM 6050 C C . ALA B 1 267 ? -14.781 29.609 16.016 1 98.81 267 ALA B C 1
ATOM 6052 O O . ALA B 1 267 ? -15.625 30.203 16.703 1 98.81 267 ALA B O 1
ATOM 6053 N N . ALA B 1 268 ? -15.039 29.047 14.867 1 98.56 268 ALA B N 1
ATOM 6054 C CA . ALA B 1 268 ? -16.391 29.078 14.297 1 98.56 268 ALA B CA 1
ATOM 6055 C C . ALA B 1 268 ? -17.391 28.453 15.25 1 98.56 268 ALA B C 1
ATOM 6057 O O . ALA B 1 268 ? -18.5 28.969 15.43 1 98.56 268 ALA B O 1
ATOM 6058 N N . LEU B 1 269 ? -17.016 27.328 15.844 1 98.81 269 LEU B N 1
ATOM 6059 C CA . LEU B 1 269 ? -17.922 26.641 16.75 1 98.81 269 LEU B CA 1
ATOM 6060 C C . LEU B 1 269 ? -18.188 27.469 18 1 98.81 269 LEU B C 1
ATOM 6062 O O . LEU B 1 269 ? -19.328 27.547 18.469 1 98.81 269 LEU B O 1
ATOM 6066 N N . LEU B 1 270 ? -17.172 28.078 18.547 1 98.88 270 LEU B N 1
ATOM 6067 C CA . LEU B 1 270 ? -17.359 28.922 19.719 1 98.88 270 LEU B CA 1
ATOM 6068 C C . LEU B 1 270 ? -18.234 30.125 19.375 1 98.88 270 LEU B C 1
ATOM 6070 O O . LEU B 1 270 ? -19.109 30.516 20.156 1 98.88 270 LEU B O 1
ATOM 6074 N N . LEU B 1 271 ? -18.047 30.734 18.219 1 98.75 271 LEU B N 1
ATOM 6075 C CA . LEU B 1 271 ? -18.844 31.875 17.766 1 98.75 271 LEU B CA 1
ATOM 6076 C C . LEU B 1 271 ? -20.297 31.453 17.562 1 98.75 271 LEU B C 1
ATOM 6078 O O . LEU B 1 271 ? -21.219 32.188 17.906 1 98.75 271 LEU B O 1
ATOM 6082 N N . ALA B 1 272 ? -20.5 30.281 17.078 1 98.5 272 ALA B N 1
ATOM 6083 C CA . ALA B 1 272 ? -21.844 29.75 16.844 1 98.5 272 ALA B CA 1
ATOM 6084 C C . ALA B 1 272 ? -22.547 29.422 18.156 1 98.5 272 ALA B C 1
ATOM 6086 O O . ALA B 1 272 ? -23.766 29.234 18.172 1 98.5 272 ALA B O 1
ATOM 6087 N N . SER B 1 273 ? -21.828 29.391 19.188 1 98.69 273 SER B N 1
ATOM 6088 C CA . SER B 1 273 ? -22.344 29 20.5 1 98.69 273 SER B CA 1
ATOM 6089 C C . SER B 1 273 ? -22.672 30.219 21.344 1 98.69 273 SER B C 1
ATOM 6091 O O . SER B 1 273 ? -22.484 30.203 22.562 1 98.69 273 SER B O 1
ATOM 6093 N N . ALA B 1 274 ? -23.047 31.266 20.703 1 96.94 274 ALA B N 1
ATOM 6094 C CA . ALA B 1 274 ? -23.484 32.469 21.406 1 96.94 274 ALA B CA 1
ATOM 6095 C C . ALA B 1 274 ? -24.719 32.188 22.266 1 96.94 274 ALA B C 1
ATOM 6097 O O . ALA B 1 274 ? -25.531 31.328 21.922 1 96.94 274 ALA B O 1
ATOM 6098 N N . SER B 1 275 ? -24.828 32.875 23.359 1 95.38 275 SER B N 1
ATOM 6099 C CA . SER B 1 275 ? -25.938 32.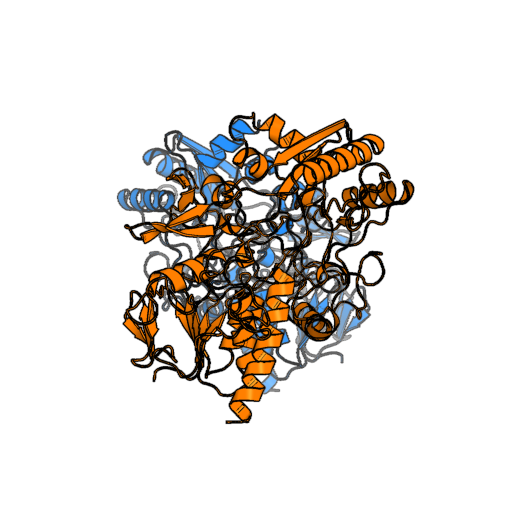844 24.297 1 95.38 275 SER B CA 1
ATOM 6100 C C . SER B 1 275 ? -26.141 34.188 24.969 1 95.38 275 SER B C 1
ATOM 6102 O O . SER B 1 275 ? -25.484 35.188 24.625 1 95.38 275 SER B O 1
ATOM 6104 N N . GLU B 1 276 ? -27.141 34.25 25.891 1 94.12 276 GLU B N 1
ATOM 6105 C CA . GLU B 1 276 ? -27.375 35.5 26.625 1 94.12 276 GLU B CA 1
ATOM 6106 C C . GLU B 1 276 ? -26.141 35.875 27.469 1 94.12 276 GLU B C 1
ATOM 6108 O O . GLU B 1 276 ? -25.797 37.031 27.562 1 94.12 276 GLU B O 1
ATOM 6113 N N . GLN B 1 277 ? -25.484 34.875 28.031 1 93.56 277 GLN B N 1
ATOM 6114 C CA . GLN B 1 277 ? -24.312 35.094 28.859 1 93.56 277 GLN B CA 1
ATOM 6115 C C . GLN B 1 277 ? -23.078 35.375 28 1 93.56 277 GLN B C 1
ATOM 6117 O O . GLN B 1 277 ? -22.141 36.062 28.438 1 93.56 277 GLN B O 1
ATOM 6122 N N . PHE B 1 278 ? -23.094 34.938 26.797 1 96.62 278 PHE B N 1
ATOM 6123 C CA . PHE B 1 278 ? -22.016 35.062 25.828 1 96.62 278 PHE B CA 1
ATOM 6124 C C . PHE B 1 278 ? -22.562 35.594 24.5 1 96.62 278 PHE B C 1
ATOM 6126 O O . PHE B 1 278 ? -22.594 34.844 23.516 1 96.62 278 PHE B O 1
ATOM 6133 N N . PRO B 1 279 ? -22.875 36.812 24.422 1 95.88 279 PRO B N 1
ATOM 6134 C CA . PRO B 1 279 ? -23.594 37.312 23.25 1 95.88 279 PRO B CA 1
ATOM 6135 C C . PRO B 1 279 ? -22.75 37.281 21.984 1 95.88 279 PRO B C 1
ATOM 6137 O O . PRO B 1 279 ? -23.281 37.312 20.875 1 95.88 279 PRO B O 1
ATOM 6140 N N . THR B 1 280 ? -21.438 37.281 22.094 1 96.94 280 THR B N 1
ATOM 6141 C CA . THR B 1 280 ? -20.578 37.344 20.922 1 96.94 280 THR B CA 1
ATOM 6142 C C . THR B 1 280 ? -19.906 36 20.688 1 96.94 280 THR B C 1
ATOM 6144 O O . THR B 1 280 ? -18.922 35.906 19.969 1 96.94 280 THR B O 1
ATOM 6147 N N . GLY B 1 281 ? -20.422 34.938 21.328 1 98.25 281 GLY B N 1
ATOM 6148 C CA . GLY B 1 281 ? -19.875 33.594 21.234 1 98.25 281 GLY B CA 1
ATOM 6149 C C . GLY B 1 281 ? -19.359 33.062 22.562 1 98.25 281 GLY B C 1
ATOM 6150 O O . GLY B 1 281 ? -18.938 33.844 23.422 1 98.25 281 GLY B O 1
ATOM 6151 N N . LEU B 1 282 ? -19.344 31.797 22.688 1 98.62 282 LEU B N 1
ATOM 6152 C CA . LEU B 1 282 ? -18.906 31.156 23.922 1 98.62 282 LEU B CA 1
ATOM 6153 C C . LEU B 1 282 ? -17.422 31.406 24.172 1 98.62 282 LEU B C 1
ATOM 6155 O O . LEU B 1 282 ? -16.625 31.375 23.234 1 98.62 282 LEU B O 1
ATOM 6159 N N . ALA B 1 283 ? -17.047 31.672 25.469 1 98.38 283 ALA B N 1
ATOM 6160 C CA . ALA B 1 283 ? -15.68 31.922 25.906 1 98.38 283 ALA B CA 1
ATOM 6161 C C . ALA B 1 283 ? -15.102 33.156 25.25 1 98.38 283 ALA B C 1
ATOM 6163 O O . ALA B 1 283 ? -13.898 33.25 25 1 98.38 283 ALA B O 1
ATOM 6164 N N . ASN B 1 284 ? -15.898 34.156 24.875 1 98.5 284 ASN B N 1
ATOM 6165 C CA . ASN B 1 284 ? -15.445 35.281 24.047 1 98.5 284 ASN B CA 1
ATOM 6166 C C . ASN B 1 284 ? -15.672 36.625 24.719 1 98.5 284 ASN B C 1
ATOM 6168 O O . ASN B 1 284 ? -15.898 37.625 24.062 1 98.5 284 ASN B O 1
ATOM 6172 N N . HIS B 1 285 ? -15.586 36.625 26.031 1 97.19 285 HIS B N 1
ATOM 6173 C CA . HIS B 1 285 ? -15.703 37.906 26.703 1 97.19 285 HIS B CA 1
ATOM 6174 C C . HIS B 1 285 ? -14.586 38.844 26.297 1 97.19 285 HIS B C 1
ATOM 6176 O O . HIS B 1 285 ? -14.758 40.062 26.312 1 97.19 285 HIS B O 1
ATOM 6182 N N . SER B 1 286 ? -13.516 38.312 25.844 1 97.19 286 SER B N 1
ATOM 6183 C CA . SER B 1 286 ? -12.352 39.094 25.469 1 97.19 286 SER B CA 1
ATOM 6184 C C . SER B 1 286 ? -12.484 39.625 24.031 1 97.19 286 SER B C 1
ATOM 6186 O O . SER B 1 286 ? -11.711 40.469 23.594 1 97.19 286 SER B O 1
ATOM 6188 N N . ASP B 1 287 ? -13.398 39.094 23.234 1 98 287 ASP B N 1
ATOM 6189 C CA . ASP B 1 287 ? -13.547 39.344 21.797 1 98 287 ASP B CA 1
ATOM 6190 C C . ASP B 1 287 ? -12.32 38.875 21.031 1 98 287 ASP B C 1
ATOM 6192 O O . ASP B 1 287 ? -11.969 39.469 20 1 98 287 ASP B O 1
ATOM 6196 N N . GLN B 1 288 ? -11.609 37.906 21.578 1 98.38 288 GLN B N 1
ATOM 6197 C CA . GLN B 1 288 ? -10.406 37.406 20.922 1 98.38 288 GLN B CA 1
ATOM 6198 C C . GLN B 1 288 ? -10.688 36.125 20.141 1 98.38 288 GLN B C 1
ATOM 6200 O O . GLN B 1 288 ? -9.859 35.688 19.344 1 98.38 288 GLN B O 1
ATOM 6205 N N . VAL B 1 289 ? -11.891 35.5 20.344 1 98.88 289 VAL B N 1
ATOM 6206 C CA . VAL B 1 289 ? -12.227 34.312 19.562 1 98.88 289 VAL B CA 1
ATOM 6207 C C . VAL B 1 289 ? -12.281 34.688 18.078 1 98.88 289 VAL B C 1
ATOM 6209 O O . VAL B 1 289 ? -12.969 35.625 17.688 1 98.88 289 VAL B O 1
ATOM 6212 N N . GLY B 1 290 ? -11.477 33.969 17.266 1 98.69 290 GLY B N 1
ATOM 6213 C CA . GLY B 1 290 ? -11.453 34.156 15.82 1 98.69 290 GLY B CA 1
ATOM 6214 C C . GLY B 1 290 ? -10.422 35.188 15.367 1 98.69 290 GLY B C 1
ATOM 6215 O O . GLY B 1 290 ? -10.133 35.281 14.18 1 98.69 290 GLY B O 1
ATOM 6216 N N . ARG B 1 291 ? -9.859 35.938 16.266 1 98.38 291 ARG B N 1
ATOM 6217 C CA . ARG B 1 291 ? -8.883 36.969 15.883 1 98.38 291 ARG B CA 1
ATOM 6218 C C . ARG B 1 291 ? -7.48 36.375 15.789 1 98.38 291 ARG B C 1
ATOM 6220 O O . ARG B 1 291 ? -7.227 35.281 16.297 1 98.38 291 ARG B O 1
ATOM 6227 N N . HIS B 1 292 ? -6.605 37.094 15.062 1 98.12 292 HIS B N 1
ATOM 6228 C CA . HIS B 1 292 ? -5.18 36.812 14.945 1 98.12 292 HIS B CA 1
ATOM 6229 C C . HIS B 1 292 ? -4.945 35.531 14.148 1 98.12 292 HIS B C 1
ATOM 6231 O O . HIS B 1 292 ? -4.031 34.781 14.453 1 98.12 292 HIS B O 1
ATOM 6237 N N . TYR B 1 293 ? -5.867 35.344 13.266 1 97.56 293 TYR B N 1
ATOM 6238 C CA . TYR B 1 293 ? -5.629 34.25 12.328 1 97.56 293 TYR B CA 1
ATOM 6239 C C . TYR B 1 293 ? -4.289 34.438 11.617 1 97.56 293 TYR B C 1
ATOM 6241 O O . TYR B 1 293 ? -3.994 35.5 11.094 1 97.56 293 TYR B O 1
ATOM 6249 N N . MET B 1 294 ? -3.525 33.406 11.633 1 97.5 294 MET B N 1
ATOM 6250 C CA . MET B 1 294 ? -2.258 33.375 10.906 1 97.5 294 MET B CA 1
ATOM 6251 C C . MET B 1 294 ? -2.166 32.156 10.008 1 97.5 294 MET B C 1
ATOM 6253 O O . MET B 1 294 ? -2.688 31.094 10.344 1 97.5 294 MET B O 1
ATOM 6257 N N . CYS B 1 295 ? -1.528 32.344 8.93 1 96.06 295 CYS B N 1
ATOM 6258 C CA . CYS B 1 295 ? -1.182 31.312 7.973 1 96.06 295 CYS B CA 1
ATOM 6259 C C . CYS B 1 295 ? 0.193 31.562 7.367 1 96.06 295 CYS B C 1
ATOM 6261 O O . CYS B 1 295 ? 0.541 32.688 7.059 1 96.06 295 CYS B O 1
ATOM 6263 N N . HIS B 1 296 ? 0.964 30.547 7.195 1 96.62 296 HIS B N 1
ATOM 6264 C CA . HIS B 1 296 ? 2.291 30.719 6.613 1 96.62 296 HIS B CA 1
ATOM 6265 C C . HIS B 1 296 ? 2.205 31.297 5.207 1 96.62 296 HIS B C 1
ATOM 6267 O O . HIS B 1 296 ? 1.292 30.969 4.445 1 96.62 296 HIS B O 1
ATOM 6273 N N . LEU B 1 297 ? 3.148 32.156 4.945 1 96 297 LEU B N 1
ATOM 6274 C CA . LEU B 1 297 ? 3.406 32.438 3.537 1 96 297 LEU B CA 1
ATOM 6275 C C . LEU B 1 297 ? 4.246 31.328 2.904 1 96 297 LEU B C 1
ATOM 6277 O O . LEU B 1 297 ? 5.402 31.125 3.281 1 96 297 LEU B O 1
ATOM 6281 N N . ASN B 1 298 ? 3.609 30.641 1.956 1 95.44 298 ASN B N 1
ATOM 6282 C CA . ASN B 1 298 ? 4.273 29.5 1.355 1 95.44 298 ASN B CA 1
ATOM 6283 C C . ASN B 1 298 ? 4.422 29.656 -0.155 1 95.44 298 ASN B C 1
ATOM 6285 O O . ASN B 1 298 ? 3.572 30.281 -0.803 1 95.44 298 ASN B O 1
ATOM 6289 N N . SER B 1 299 ? 5.484 29.156 -0.662 1 94.5 299 SER B N 1
ATOM 6290 C CA . SER B 1 299 ? 5.668 29 -2.102 1 94.5 299 SER B CA 1
ATOM 6291 C C . SER B 1 299 ? 6.25 27.625 -2.432 1 94.5 299 SER B C 1
ATOM 6293 O O . SER B 1 299 ? 7.168 27.156 -1.755 1 94.5 299 SER B O 1
ATOM 6295 N N . ALA B 1 300 ? 5.621 27.016 -3.383 1 92.19 300 ALA B N 1
ATOM 6296 C CA . ALA B 1 300 ? 6.258 25.875 -4.016 1 92.19 300 ALA B CA 1
ATOM 6297 C C . ALA B 1 300 ? 7.27 26.312 -5.066 1 92.19 300 ALA B C 1
ATOM 6299 O O . ALA B 1 300 ? 7.039 27.281 -5.789 1 92.19 300 ALA B O 1
ATOM 6300 N N . CYS B 1 301 ? 8.352 25.641 -5.141 1 93.56 301 CYS B N 1
ATOM 6301 C CA . CYS B 1 301 ? 9.422 25.984 -6.074 1 93.56 301 CYS B CA 1
ATOM 6302 C C . CYS B 1 301 ? 9.812 24.766 -6.914 1 93.56 301 CYS B C 1
ATOM 6304 O O . CYS B 1 301 ? 10.094 23.703 -6.371 1 93.56 301 CYS B O 1
ATOM 6306 N N . MET B 1 302 ? 9.773 24.906 -8.141 1 92.38 302 MET B N 1
ATOM 6307 C CA . MET B 1 302 ? 10.312 23.906 -9.07 1 92.38 302 MET B CA 1
ATOM 6308 C C . MET B 1 302 ? 11.617 24.391 -9.688 1 92.38 302 MET B C 1
ATOM 6310 O O . MET B 1 302 ? 11.648 25.438 -10.344 1 92.38 302 MET B O 1
ATOM 6314 N N . ALA B 1 303 ? 12.625 23.672 -9.469 1 94.25 303 ALA B N 1
ATOM 6315 C CA . ALA B 1 303 ? 13.922 24 -10.039 1 94.25 303 ALA B CA 1
ATOM 6316 C C . ALA B 1 303 ? 14.328 23 -11.109 1 94.25 303 ALA B C 1
ATOM 6318 O O . ALA B 1 303 ? 14.438 21.797 -10.836 1 94.25 303 ALA B O 1
ATOM 6319 N N . LEU B 1 304 ? 14.641 23.5 -12.258 1 92.56 304 LEU B N 1
ATOM 6320 C CA . LEU B 1 304 ? 14.898 22.625 -13.406 1 92.56 304 LEU B CA 1
ATOM 6321 C C . LEU B 1 304 ? 16.391 22.578 -13.727 1 92.56 304 LEU B C 1
ATOM 6323 O O . LEU B 1 304 ? 17.062 23.609 -13.703 1 92.56 304 LEU B O 1
ATOM 6327 N N . LYS B 1 305 ? 16.797 21.375 -13.914 1 91.56 305 LYS B N 1
ATOM 6328 C CA . LYS B 1 305 ? 18.141 21.109 -14.43 1 91.56 305 LYS B CA 1
ATOM 6329 C C . LYS B 1 305 ? 18.094 20.266 -15.703 1 91.56 305 LYS B C 1
ATOM 6331 O O . LYS B 1 305 ? 18.109 19.047 -15.641 1 91.56 305 LYS B O 1
ATOM 6336 N N . PRO B 1 306 ? 18.156 20.859 -16.906 1 85.81 306 PRO B N 1
ATOM 6337 C CA . PRO B 1 306 ? 17.922 20.156 -18.172 1 85.81 306 PRO B CA 1
ATOM 6338 C C . PRO B 1 306 ? 18.938 19.047 -18.422 1 85.81 306 PRO B C 1
ATOM 6340 O O . PRO B 1 306 ? 18.594 18.016 -19.016 1 85.81 306 PRO B O 1
ATOM 6343 N N . GLY B 1 307 ? 20.109 19.125 -18.078 1 86.06 307 GLY B N 1
ATOM 6344 C CA . GLY B 1 307 ? 21.141 18.141 -18.391 1 86.06 307 GLY B CA 1
ATOM 6345 C C . GLY B 1 307 ? 21.125 16.938 -17.484 1 86.06 307 GLY B C 1
ATOM 6346 O O . GLY B 1 307 ? 21.984 16.062 -17.594 1 86.06 307 GLY B O 1
ATOM 6347 N N . ARG B 1 308 ? 20.047 16.891 -16.656 1 89.62 308 ARG B N 1
ATOM 6348 C CA . ARG B 1 308 ? 20.062 15.789 -15.703 1 89.62 308 ARG B CA 1
ATOM 6349 C C . ARG B 1 308 ? 18.656 15.359 -15.336 1 89.62 308 ARG B C 1
ATOM 6351 O O . ARG B 1 308 ? 17.859 16.156 -14.852 1 89.62 308 ARG B O 1
ATOM 6358 N N . GLU B 1 309 ? 18.375 14.086 -15.625 1 90.94 309 GLU B N 1
ATOM 6359 C CA . GLU B 1 309 ? 17.109 13.508 -15.18 1 90.94 309 GLU B CA 1
ATOM 6360 C C . GLU B 1 309 ? 17.156 13.164 -13.695 1 90.94 309 GLU B C 1
ATOM 6362 O O . GLU B 1 309 ? 18.141 12.586 -13.211 1 90.94 309 GLU B O 1
ATOM 6367 N N . ASN B 1 310 ? 16.234 13.695 -12.977 1 92.44 310 ASN B N 1
ATOM 6368 C CA . ASN B 1 310 ? 16.078 13.352 -11.57 1 92.44 310 ASN B CA 1
ATOM 6369 C C . ASN B 1 310 ? 15.297 12.055 -11.391 1 92.44 310 ASN B C 1
ATOM 6371 O O . ASN B 1 310 ? 14.078 12.031 -11.602 1 92.44 310 ASN B O 1
ATOM 6375 N N . ARG B 1 311 ? 15.914 11.031 -10.961 1 89.5 311 ARG B N 1
ATOM 6376 C CA . ARG B 1 311 ? 15.289 9.711 -10.844 1 89.5 311 ARG B CA 1
ATOM 6377 C C . ARG B 1 311 ? 14.859 9.438 -9.406 1 89.5 311 ARG B C 1
ATOM 6379 O O . ARG B 1 311 ? 14.484 8.312 -9.078 1 89.5 311 ARG B O 1
ATOM 6386 N N . THR B 1 312 ? 14.93 10.445 -8.602 1 93.75 312 THR B N 1
ATOM 6387 C CA . THR B 1 312 ? 14.57 10.305 -7.191 1 93.75 312 THR B CA 1
ATOM 6388 C C . THR B 1 312 ? 13.109 9.891 -7.047 1 93.75 312 THR B C 1
ATOM 6390 O O . THR B 1 312 ? 12.234 10.406 -7.75 1 93.75 312 THR B O 1
ATOM 6393 N N . ILE B 1 313 ? 12.883 8.906 -6.152 1 92.75 313 ILE B N 1
ATOM 6394 C CA . ILE B 1 313 ? 11.516 8.5 -5.836 1 92.75 313 ILE B CA 1
ATOM 6395 C C . ILE B 1 313 ? 11.016 9.289 -4.625 1 92.75 313 ILE B C 1
ATOM 6397 O O . ILE B 1 313 ? 10.023 10.016 -4.719 1 92.75 313 ILE B O 1
ATOM 6401 N N . PHE B 1 314 ? 11.711 9.156 -3.574 1 96 314 PHE B N 1
ATOM 6402 C CA . PHE B 1 314 ? 11.375 9.922 -2.379 1 96 314 PHE B CA 1
ATOM 6403 C C . PHE B 1 314 ? 12.297 11.125 -2.221 1 96 314 PHE B C 1
ATOM 6405 O O . PHE B 1 314 ? 13.406 10.992 -1.697 1 96 314 PHE B O 1
ATOM 6412 N N . GLN B 1 315 ? 11.836 12.305 -2.439 1 95.69 315 GLN B N 1
ATOM 6413 C CA . GLN B 1 315 ? 12.664 13.492 -2.625 1 95.69 315 GLN B CA 1
ATOM 6414 C C . GLN B 1 315 ? 12.664 14.359 -1.37 1 95.69 315 GLN B C 1
ATOM 6416 O O . GLN B 1 315 ? 13.578 15.164 -1.172 1 95.69 315 GLN B O 1
ATOM 6421 N N . LYS B 1 316 ? 11.766 14.203 -0.483 1 96.56 316 LYS B N 1
ATOM 6422 C CA . LYS B 1 316 ? 11.5 15.109 0.625 1 96.56 316 LYS B CA 1
ATOM 6423 C C . LYS B 1 316 ? 12.383 14.789 1.825 1 96.56 316 LYS B C 1
ATOM 6425 O O . LYS B 1 316 ? 11.883 14.398 2.883 1 96.56 316 LYS B O 1
ATOM 6430 N N . THR B 1 317 ? 13.75 15.039 1.744 1 98.06 317 THR B N 1
ATOM 6431 C CA . THR B 1 317 ? 14.641 14.578 2.807 1 98.06 317 THR B CA 1
ATOM 6432 C C . THR B 1 317 ? 15.57 15.703 3.26 1 98.06 317 THR B C 1
ATOM 6434 O O . THR B 1 317 ? 16.359 15.516 4.188 1 98.06 317 THR B O 1
ATOM 6437 N N . LEU B 1 318 ? 15.484 16.891 2.668 1 98.44 318 LEU B N 1
ATOM 6438 C CA . LEU B 1 318 ? 16.484 17.938 2.906 1 98.44 318 LEU B CA 1
ATOM 6439 C C . LEU B 1 318 ? 15.805 19.234 3.355 1 98.44 318 LEU B C 1
ATOM 6441 O O . LEU B 1 318 ? 14.758 19.609 2.828 1 98.44 318 LEU B O 1
ATOM 6445 N N . ALA B 1 319 ? 16.406 19.953 4.324 1 98.62 319 ALA B N 1
ATOM 6446 C CA . ALA B 1 319 ? 15.914 21.234 4.793 1 98.62 319 ALA B CA 1
ATOM 6447 C C . ALA B 1 319 ? 17.062 22.203 5.043 1 98.62 319 ALA B C 1
ATOM 6449 O O . ALA B 1 319 ? 18.219 21.797 5.105 1 98.62 319 ALA B O 1
ATOM 6450 N N . LEU B 1 320 ? 16.781 23.438 5.145 1 98.25 320 LEU B N 1
ATOM 6451 C CA . LEU B 1 320 ? 17.75 24.516 5.355 1 98.25 320 LEU B CA 1
ATOM 6452 C C . LEU B 1 320 ? 17.125 25.641 6.184 1 98.25 320 LEU B C 1
ATOM 6454 O O . LEU B 1 320 ? 16.031 26.094 5.895 1 98.25 320 LEU B O 1
ATOM 6458 N N . ASN B 1 321 ? 17.906 26.109 7.238 1 98.25 321 ASN B N 1
ATOM 6459 C CA . ASN B 1 321 ? 17.422 27.172 8.109 1 98.25 321 ASN B CA 1
ATOM 6460 C C . ASN B 1 321 ? 18.438 28.297 8.242 1 98.25 321 ASN B C 1
ATOM 6462 O O . ASN B 1 321 ? 18.469 29 9.25 1 98.25 321 ASN B O 1
ATOM 6466 N N . ASP B 1 322 ? 19.297 28.484 7.266 1 97.81 322 ASP B N 1
ATOM 6467 C CA . ASP B 1 322 ? 20.344 29.484 7.297 1 97.81 322 ASP B CA 1
ATOM 6468 C C . ASP B 1 322 ? 19.75 30.891 7.383 1 97.81 322 ASP B C 1
ATOM 6470 O O . ASP B 1 322 ? 20.406 31.828 7.871 1 97.81 322 ASP B O 1
ATOM 6474 N N . PHE B 1 323 ? 18.516 31.062 7 1 98.12 323 PHE B N 1
ATOM 6475 C CA . PHE B 1 323 ? 17.891 32.375 6.957 1 98.12 323 PHE B CA 1
ATOM 6476 C C . PHE B 1 323 ? 16.75 32.469 7.961 1 98.12 323 PHE B C 1
ATOM 6478 O O . PHE B 1 323 ? 15.883 33.344 7.855 1 98.12 323 PHE B O 1
ATOM 6485 N N . TYR B 1 324 ? 16.688 31.562 8.867 1 98.12 324 TYR B N 1
ATOM 6486 C CA . TYR B 1 324 ? 15.586 31.438 9.805 1 98.12 324 TYR B CA 1
ATOM 6487 C C . TYR B 1 324 ? 15.586 32.594 10.805 1 98.12 324 TYR B C 1
ATOM 6489 O O . TYR B 1 324 ? 14.523 33.125 11.148 1 98.12 324 TYR B O 1
ATOM 6497 N N . GLU B 1 325 ? 16.781 33 11.266 1 96.88 325 GLU B N 1
ATOM 6498 C CA . GLU B 1 325 ? 16.891 33.969 12.328 1 96.88 325 GLU B CA 1
ATOM 6499 C C . GLU B 1 325 ? 17.172 35.375 11.758 1 96.88 325 GLU B C 1
ATOM 6501 O O . GLU B 1 325 ? 16.844 36.375 12.375 1 96.88 325 GLU B O 1
ATOM 6506 N N . ASP B 1 326 ? 17.797 35.312 10.633 1 95.62 326 ASP B N 1
ATOM 6507 C CA . ASP B 1 326 ? 18.25 36.562 10.008 1 95.62 326 ASP B CA 1
ATOM 6508 C C . ASP B 1 326 ? 18.469 36.375 8.508 1 95.62 326 ASP B C 1
ATOM 6510 O O . ASP B 1 326 ? 18.844 35.281 8.055 1 95.62 326 ASP B O 1
ATOM 6514 N N . SER B 1 327 ? 18.328 37.469 7.781 1 95.75 327 SER B N 1
ATOM 6515 C CA . SER B 1 327 ? 18.438 37.375 6.328 1 95.75 327 SER B CA 1
ATOM 6516 C C . SER B 1 327 ? 19.891 37.219 5.891 1 95.75 327 SER B C 1
ATOM 6518 O O . SER B 1 327 ? 20.172 36.812 4.766 1 95.75 327 SER B O 1
ATOM 6520 N N . GLY B 1 328 ? 20.812 37.688 6.715 1 92.62 328 GLY B N 1
ATOM 6521 C CA . GLY B 1 328 ? 22.219 37.781 6.352 1 92.62 328 GLY B CA 1
ATOM 6522 C C . GLY B 1 328 ? 22.562 39.094 5.664 1 92.62 328 GLY B C 1
ATOM 6523 O O . GLY B 1 328 ? 23.734 39.344 5.395 1 92.62 328 GLY B O 1
ATOM 6524 N N . ASP B 1 329 ? 21.609 39.875 5.336 1 94.5 329 ASP B N 1
ATOM 6525 C CA . ASP B 1 329 ? 21.781 41.188 4.758 1 94.5 329 ASP B CA 1
ATOM 6526 C C . ASP B 1 329 ? 21.688 42.281 5.828 1 94.5 329 ASP B C 1
ATOM 6528 O O . ASP B 1 329 ? 20.625 42.5 6.395 1 94.5 329 ASP B O 1
ATOM 6532 N N . PRO B 1 330 ? 22.797 42.969 6.031 1 94.75 330 PRO B N 1
ATOM 6533 C CA . PRO B 1 330 ? 22.781 44.031 7.066 1 94.75 330 PRO B CA 1
ATOM 6534 C C . PRO B 1 330 ? 21.719 45.094 6.809 1 94.75 330 PRO B C 1
ATOM 6536 O O . PRO B 1 330 ? 21.25 45.75 7.746 1 94.75 330 PRO B O 1
ATOM 6539 N N . GLU B 1 331 ? 21.328 45.25 5.594 1 96 331 GLU B N 1
ATOM 6540 C CA . GLU B 1 331 ? 20.344 46.281 5.25 1 96 331 GLU B CA 1
ATOM 6541 C C . GLU B 1 331 ? 18.922 45.75 5.473 1 96 331 GLU B C 1
ATOM 6543 O O . GLU B 1 331 ? 17.953 46.531 5.418 1 96 331 GLU B O 1
ATOM 6548 N N . TYR B 1 332 ? 18.766 44.531 5.746 1 96.88 332 TYR B N 1
ATOM 6549 C CA . TYR B 1 332 ? 17.484 43.906 6.047 1 96.88 332 TYR B CA 1
ATOM 6550 C C . TYR B 1 332 ? 17.641 42.844 7.148 1 96.88 332 TYR B C 1
ATOM 6552 O O . TYR B 1 332 ? 17.516 41.656 6.898 1 96.88 332 TYR B O 1
ATOM 6560 N N . PRO B 1 333 ? 17.906 43.281 8.367 1 96.25 333 PRO B N 1
ATOM 6561 C CA . PRO B 1 333 ? 18.25 42.375 9.461 1 96.25 333 PRO B CA 1
ATOM 6562 C C . PRO B 1 333 ? 17.031 41.688 10.07 1 96.25 333 PRO B C 1
ATOM 6564 O O . PRO B 1 333 ? 16.859 41.688 11.289 1 96.25 333 PRO B O 1
ATOM 6567 N N . TYR B 1 334 ? 16.156 41.062 9.203 1 97.94 334 TYR B N 1
ATOM 6568 C CA . TYR B 1 334 ? 14.945 40.375 9.648 1 97.94 334 TYR B CA 1
ATOM 6569 C C . TYR B 1 334 ? 14.961 38.906 9.227 1 97.94 334 TYR B C 1
ATOM 6571 O O . TYR B 1 334 ? 15.57 38.562 8.219 1 97.94 334 TYR B O 1
ATOM 6579 N N . PRO B 1 335 ? 14.336 38.062 10.039 1 97.75 335 PRO B N 1
ATOM 6580 C CA . PRO B 1 335 ? 14.18 36.656 9.641 1 97.75 335 PRO B CA 1
ATOM 6581 C C . PRO B 1 335 ? 13.469 36.5 8.297 1 97.75 335 PRO B C 1
ATOM 6583 O O . PRO B 1 335 ? 12.539 37.25 8 1 97.75 335 PRO B O 1
ATOM 6586 N N . LEU B 1 336 ? 13.883 35.5 7.488 1 98.31 336 LEU B N 1
ATOM 6587 C CA . LEU B 1 336 ? 13.219 35.219 6.219 1 98.31 336 LEU B CA 1
ATOM 6588 C C . LEU B 1 336 ? 12.367 33.969 6.316 1 98.31 336 LEU B C 1
ATOM 6590 O O . LEU B 1 336 ? 11.188 33.969 5.957 1 98.31 336 LEU B O 1
ATOM 6594 N N . GLY B 1 337 ? 13.016 32.844 6.711 1 98.19 337 GLY B N 1
ATOM 6595 C CA . GLY B 1 337 ? 12.141 31.688 6.859 1 98.19 337 GLY B CA 1
ATOM 6596 C C . GLY B 1 337 ? 12.852 30.359 6.664 1 98.19 337 GLY B C 1
ATOM 6597 O O . GLY B 1 337 ? 14.062 30.266 6.895 1 98.19 337 GLY B O 1
ATOM 6598 N N . HIS B 1 338 ? 12.062 29.328 6.406 1 98.12 338 HIS B N 1
ATOM 6599 C CA . HIS B 1 338 ? 12.445 27.922 6.316 1 98.12 338 HIS B CA 1
ATOM 6600 C C . HIS B 1 338 ? 12.328 27.406 4.887 1 98.12 338 HIS B C 1
ATOM 6602 O O . HIS B 1 338 ? 11.422 27.812 4.152 1 98.12 338 HIS B O 1
ATOM 6608 N N . ILE B 1 339 ? 13.312 26.594 4.43 1 98.31 339 ILE B N 1
ATOM 6609 C CA . ILE B 1 339 ? 13.273 25.938 3.127 1 98.31 339 ILE B CA 1
ATOM 6610 C C . ILE B 1 339 ? 13.359 24.422 3.307 1 98.31 339 ILE B C 1
ATOM 6612 O O . ILE B 1 339 ? 14.18 23.922 4.082 1 98.31 339 ILE B O 1
ATOM 6616 N N . GLN B 1 340 ? 12.523 23.688 2.643 1 97.88 340 GLN B N 1
ATOM 6617 C CA . GLN B 1 340 ? 12.609 22.234 2.66 1 97.88 340 GLN B CA 1
ATOM 6618 C C . GLN B 1 340 ? 12.289 21.656 1.287 1 97.88 340 GLN B C 1
ATOM 6620 O O . GLN B 1 340 ? 11.648 22.297 0.461 1 97.88 340 GLN B O 1
ATOM 6625 N N . SER B 1 341 ? 12.789 20.406 1.062 1 96.88 341 SER B N 1
ATOM 6626 C CA . SER B 1 341 ? 12.445 19.703 -0.17 1 96.88 341 SER B CA 1
ATOM 6627 C C . SER B 1 341 ? 10.992 19.234 -0.148 1 96.88 341 SER B C 1
ATOM 6629 O O . SER B 1 341 ? 10.438 18.953 0.919 1 96.88 341 SER B O 1
ATOM 6631 N N . LEU B 1 342 ? 10.367 19.172 -1.314 1 93.06 342 LEU B N 1
ATOM 6632 C CA . LEU B 1 342 ? 9.031 18.609 -1.54 1 93.06 342 LEU B CA 1
ATOM 6633 C C . LEU B 1 342 ? 9.117 17.203 -2.102 1 93.06 342 LEU B C 1
ATOM 6635 O O . LEU B 1 342 ? 10.172 16.781 -2.598 1 93.06 342 LEU B O 1
ATOM 6639 N N . GLY B 1 343 ? 7.992 16.562 -1.905 1 89.31 343 GLY B N 1
ATOM 6640 C CA . GLY B 1 343 ? 7.906 15.336 -2.674 1 89.31 343 GLY B CA 1
ATOM 6641 C C . GLY B 1 343 ? 8.055 15.555 -4.168 1 89.31 343 GLY B C 1
ATOM 6642 O O . GLY B 1 343 ? 7.836 16.656 -4.664 1 89.31 343 GLY B O 1
ATOM 6643 N N . LYS B 1 344 ? 8.398 14.477 -4.836 1 84.88 344 LYS B N 1
ATOM 6644 C CA . LYS B 1 344 ? 8.625 14.555 -6.273 1 84.88 344 LYS B CA 1
ATOM 6645 C C . LYS B 1 344 ? 7.355 14.953 -7.016 1 84.88 344 LYS B C 1
ATOM 6647 O O . LYS B 1 344 ? 6.293 14.359 -6.801 1 84.88 344 LYS B O 1
ATOM 6652 N N . VAL B 1 345 ? 7.504 16.078 -7.746 1 79.88 345 VAL B N 1
ATOM 6653 C CA . VAL B 1 345 ? 6.418 16.422 -8.656 1 79.88 345 VAL B CA 1
ATOM 6654 C C . VAL B 1 345 ? 6.406 15.445 -9.836 1 79.88 345 VAL B C 1
ATOM 6656 O O . VAL B 1 345 ? 7.297 15.477 -10.688 1 79.88 345 VAL B O 1
ATOM 6659 N N . THR B 1 346 ? 5.426 14.609 -9.859 1 74.19 346 THR B N 1
ATOM 6660 C CA . THR B 1 346 ? 5.297 13.656 -10.961 1 74.19 346 THR B CA 1
ATOM 6661 C C . THR B 1 346 ? 4.594 14.297 -12.148 1 74.19 346 THR B C 1
ATOM 6663 O O . THR B 1 346 ? 3.928 15.328 -12.008 1 74.19 346 THR B O 1
ATOM 6666 N N . PRO B 1 347 ? 4.816 13.672 -13.328 1 72.75 347 PRO B N 1
ATOM 6667 C CA . PRO B 1 347 ? 4.09 14.203 -14.484 1 72.75 347 PRO B CA 1
ATOM 6668 C C . PRO B 1 347 ? 2.586 14.305 -14.242 1 72.75 347 PRO B C 1
ATOM 6670 O O . PRO B 1 347 ? 1.961 15.297 -14.609 1 72.75 347 PRO B O 1
ATOM 6673 N N . GLY B 1 348 ? 2.064 13.352 -13.586 1 67.44 348 GLY B N 1
ATOM 6674 C CA . GLY B 1 348 ? 0.645 13.375 -13.273 1 67.44 348 GLY B CA 1
ATOM 6675 C C . GLY B 1 348 ? 0.26 14.516 -12.344 1 67.44 348 GLY B C 1
ATOM 6676 O O . GLY B 1 348 ? -0.755 15.18 -12.555 1 67.44 348 GLY B O 1
ATOM 6677 N N . LEU B 1 349 ? 1.007 14.695 -11.398 1 72.19 349 LEU B N 1
ATOM 6678 C CA . LEU B 1 349 ? 0.746 15.766 -10.445 1 72.19 349 LEU B CA 1
ATOM 6679 C C . LEU B 1 349 ? 0.84 17.125 -11.117 1 72.19 349 LEU B C 1
ATOM 6681 O O . LEU B 1 349 ? -0.025 17.984 -10.914 1 72.19 349 LEU B O 1
ATOM 6685 N N . PHE B 1 350 ? 1.903 17.25 -11.836 1 73.44 350 PHE B N 1
ATOM 6686 C CA . PHE B 1 350 ? 2.104 18.516 -12.516 1 73.44 350 PHE B CA 1
ATOM 6687 C C . PHE B 1 350 ? 0.968 18.797 -13.5 1 73.44 350 PHE B C 1
ATOM 6689 O O . PHE B 1 350 ? 0.465 19.922 -13.57 1 73.44 350 PHE B O 1
ATOM 6696 N N . HIS B 1 351 ? 0.568 17.812 -14.172 1 69.19 351 HIS B N 1
ATOM 6697 C CA . HIS B 1 351 ? -0.529 17.969 -15.125 1 69.19 351 HIS B CA 1
ATOM 6698 C C . HIS B 1 351 ? -1.841 18.266 -14.398 1 69.19 351 HIS B C 1
ATOM 6700 O O . HIS B 1 351 ? -2.67 19.031 -14.898 1 69.19 351 HIS B O 1
ATOM 6706 N N . ALA B 1 352 ? -2.008 17.703 -13.352 1 67.88 352 ALA B N 1
ATOM 6707 C CA . ALA B 1 352 ? -3.209 17.969 -12.562 1 67.88 352 ALA B CA 1
ATOM 6708 C C . ALA B 1 352 ? -3.256 19.422 -12.109 1 67.88 352 ALA B C 1
ATOM 6710 O O . ALA B 1 352 ? -4.324 20.031 -12.07 1 67.88 352 ALA B O 1
ATOM 6711 N N . GLU B 1 353 ? -2.113 19.844 -11.789 1 70.19 353 GLU B N 1
ATOM 6712 C CA . GLU B 1 353 ? -2.023 21.234 -11.312 1 70.19 353 GLU B CA 1
ATOM 6713 C C . GLU B 1 353 ? -2.041 22.219 -12.477 1 70.19 353 GLU B C 1
ATOM 6715 O O . GLU B 1 353 ? -2.498 23.344 -12.328 1 70.19 353 GLU B O 1
ATOM 6720 N N . GLN B 1 354 ? -1.436 21.703 -13.656 1 70.5 354 GLN B N 1
ATOM 6721 C CA . GLN B 1 354 ? -1.383 22.516 -14.859 1 70.5 354 GLN B CA 1
ATOM 6722 C C . GLN B 1 354 ? -1.996 21.797 -16.047 1 70.5 354 GLN B C 1
ATOM 6724 O O . GLN B 1 354 ? -1.303 21.484 -17.031 1 70.5 354 GLN B O 1
ATOM 6729 N N . PRO B 1 355 ? -3.234 21.688 -16.188 1 66.62 355 PRO B N 1
ATOM 6730 C CA . PRO B 1 355 ? -3.881 20.844 -17.203 1 66.62 355 PRO B CA 1
ATOM 6731 C C . PRO B 1 355 ? -3.783 21.438 -18.609 1 66.62 355 PRO B C 1
ATOM 6733 O O . PRO B 1 355 ? -3.953 20.703 -19.594 1 66.62 355 PRO B O 1
ATOM 6736 N N . HIS B 1 356 ? -3.389 22.703 -18.703 1 72.19 356 HIS B N 1
ATOM 6737 C CA . HIS B 1 356 ? -3.361 23.344 -20 1 72.19 356 HIS B CA 1
ATOM 6738 C C . HIS B 1 356 ? -2.037 23.094 -20.719 1 72.19 356 HIS B C 1
ATOM 6740 O O . HIS B 1 356 ? -1.929 23.297 -21.922 1 72.19 356 HIS B O 1
ATOM 6746 N N . LEU B 1 357 ? -1.025 22.656 -20 1 72.56 357 LEU B N 1
ATOM 6747 C CA . LEU B 1 357 ? 0.271 22.375 -20.609 1 72.56 357 LEU B CA 1
ATOM 6748 C C . LEU B 1 357 ? 0.273 21 -21.281 1 72.56 357 LEU B C 1
ATOM 6750 O O . LEU B 1 357 ? -0.336 20.062 -20.766 1 72.56 357 LEU B O 1
ATOM 6754 N N . PRO B 1 358 ? 1 20.922 -22.422 1 74.31 358 PRO B N 1
ATOM 6755 C CA . PRO B 1 358 ? 1.074 19.625 -23.094 1 74.31 358 PRO B CA 1
ATOM 6756 C C . PRO B 1 358 ? 1.716 18.547 -22.219 1 74.31 358 PRO B C 1
ATOM 6758 O O . PRO B 1 358 ? 2.652 18.828 -21.469 1 74.31 358 PRO B O 1
ATOM 6761 N N . ILE B 1 359 ? 1.286 17.344 -22.375 1 70.94 359 ILE B N 1
ATOM 6762 C CA . ILE B 1 359 ? 1.666 16.219 -21.547 1 70.94 359 ILE B CA 1
ATOM 6763 C C . ILE B 1 359 ? 3.164 15.953 -21.672 1 70.94 359 ILE B C 1
ATOM 6765 O O . ILE B 1 359 ? 3.867 15.797 -20.672 1 70.94 359 ILE B O 1
ATOM 6769 N N . PRO B 1 360 ? 3.762 15.898 -22.859 1 72.75 360 PRO B N 1
ATOM 6770 C CA . PRO B 1 360 ? 5.199 15.617 -22.953 1 72.75 360 PRO B CA 1
ATOM 6771 C C . PRO B 1 360 ? 6.043 16.688 -22.266 1 72.75 360 PRO B C 1
ATOM 6773 O O . PRO B 1 360 ? 7.082 16.375 -21.672 1 72.75 360 PRO B O 1
ATOM 6776 N N . ALA B 1 361 ? 5.648 17.938 -22.297 1 76.12 361 ALA B N 1
ATOM 6777 C CA . ALA B 1 361 ? 6.391 19.016 -21.672 1 76.12 361 ALA B CA 1
ATOM 6778 C C . ALA B 1 361 ? 6.336 18.906 -20.141 1 76.12 361 ALA B C 1
ATOM 6780 O O . ALA B 1 361 ? 7.352 19.094 -19.469 1 76.12 361 ALA B O 1
ATOM 6781 N N . THR B 1 362 ? 5.168 18.625 -19.656 1 76.31 362 THR B N 1
ATOM 6782 C CA . THR B 1 362 ? 5.023 18.469 -18.219 1 76.31 362 THR B CA 1
ATOM 6783 C C . THR B 1 362 ? 5.809 17.266 -17.719 1 76.31 362 THR B C 1
ATOM 6785 O O . THR B 1 362 ? 6.418 17.312 -16.656 1 76.31 362 THR B O 1
ATOM 6788 N N . ALA B 1 363 ? 5.797 16.266 -18.5 1 77.75 363 ALA B N 1
ATOM 6789 C CA . ALA B 1 363 ? 6.539 15.07 -18.141 1 77.75 363 ALA B CA 1
ATOM 6790 C C . ALA B 1 363 ? 8.039 15.336 -18.109 1 77.75 363 ALA B C 1
ATOM 6792 O O . ALA B 1 363 ? 8.742 14.875 -17.203 1 77.75 363 ALA B O 1
ATOM 6793 N N . TRP B 1 364 ? 8.523 16.031 -19.094 1 82 364 TRP B N 1
ATOM 6794 C CA . TRP B 1 364 ? 9.938 16.375 -19.141 1 82 364 TRP B CA 1
ATOM 6795 C C . TRP B 1 364 ? 10.336 17.25 -17.969 1 82 364 TRP B C 1
ATOM 6797 O O . TRP B 1 364 ? 11.328 16.984 -17.297 1 82 364 TRP B O 1
ATOM 6807 N N . ALA B 1 365 ? 9.602 18.266 -17.688 1 82.94 365 ALA B N 1
ATOM 6808 C CA . ALA B 1 365 ? 9.891 19.172 -16.578 1 82.94 365 ALA B CA 1
ATOM 6809 C C . ALA B 1 365 ? 9.891 18.438 -15.242 1 82.94 365 ALA B C 1
ATOM 6811 O O . ALA B 1 365 ? 10.773 18.641 -14.414 1 82.94 365 ALA B O 1
ATOM 6812 N N . ALA B 1 366 ? 8.898 17.609 -15.117 1 83.62 366 ALA B N 1
ATOM 6813 C CA . ALA B 1 366 ? 8.773 16.844 -13.883 1 83.62 366 ALA B CA 1
ATOM 6814 C C . ALA B 1 366 ? 9.969 15.914 -13.695 1 83.62 366 ALA B C 1
ATOM 6816 O O . ALA B 1 366 ? 10.445 15.719 -12.57 1 83.62 366 ALA B O 1
ATOM 6817 N N . SER B 1 367 ? 10.516 15.438 -14.766 1 87.81 367 SER B N 1
ATOM 6818 C CA . SER B 1 367 ? 11.602 14.469 -14.695 1 87.81 367 SER B CA 1
ATOM 6819 C C . SER B 1 367 ? 12.953 15.164 -14.562 1 87.81 367 SER B C 1
ATOM 6821 O O . SER B 1 367 ? 13.969 14.516 -14.297 1 87.81 367 SER B O 1
ATOM 6823 N N . HIS B 1 368 ? 12.969 16.516 -14.711 1 90.94 368 HIS B N 1
ATOM 6824 C CA . HIS B 1 368 ? 14.234 17.234 -14.656 1 90.94 368 HIS B CA 1
ATOM 6825 C C . HIS B 1 368 ? 14.211 18.297 -13.57 1 90.94 368 HIS B C 1
ATOM 6827 O O . HIS B 1 368 ? 14.953 19.281 -13.648 1 90.94 368 HIS B O 1
ATOM 6833 N N . SER B 1 369 ? 13.367 18.062 -12.578 1 92.06 369 SER B N 1
ATOM 6834 C CA . SER B 1 369 ? 13.242 19.094 -11.547 1 92.06 369 SER B CA 1
ATOM 6835 C C . SER B 1 369 ? 13.555 18.531 -10.164 1 92.06 369 SER B C 1
ATOM 6837 O O . SER B 1 369 ? 13.484 17.312 -9.953 1 92.06 369 SER B O 1
ATOM 6839 N N . VAL B 1 370 ? 14.008 19.359 -9.312 1 93.69 370 VAL B N 1
ATOM 6840 C CA . VAL B 1 370 ? 14.023 19.172 -7.863 1 93.69 370 VAL B CA 1
ATOM 6841 C C . VAL B 1 370 ? 13.125 20.219 -7.207 1 93.69 370 VAL B C 1
ATOM 6843 O O . VAL B 1 370 ? 13.273 21.422 -7.461 1 93.69 370 VAL B O 1
ATOM 6846 N N . ASP B 1 371 ? 12.227 19.812 -6.363 1 94.38 371 ASP B N 1
ATOM 6847 C CA . ASP B 1 371 ? 11.148 20.672 -5.914 1 94.38 371 ASP B CA 1
ATOM 6848 C C . ASP B 1 371 ? 11.32 21.047 -4.441 1 94.38 371 ASP B C 1
ATOM 6850 O O . ASP B 1 371 ? 11.789 20.25 -3.641 1 94.38 371 ASP B O 1
ATOM 6854 N N . TRP B 1 372 ? 10.867 22.297 -4.137 1 95.81 372 TRP B N 1
ATOM 6855 C CA . TRP B 1 372 ? 11.109 22.844 -2.809 1 95.81 372 TRP B CA 1
ATOM 6856 C C . TRP B 1 372 ? 9.867 23.547 -2.275 1 95.81 372 TRP B C 1
ATOM 6858 O O . TRP B 1 372 ? 8.969 23.906 -3.043 1 95.81 372 TRP B O 1
ATOM 6868 N N . TRP B 1 373 ? 9.828 23.641 -0.952 1 95.88 373 TRP B N 1
ATOM 6869 C CA . TRP B 1 373 ? 8.805 24.375 -0.215 1 95.88 373 TRP B CA 1
ATOM 6870 C C . TRP B 1 373 ? 9.43 25.438 0.676 1 95.88 373 TRP B C 1
ATOM 6872 O O . TRP B 1 373 ? 10.289 25.141 1.505 1 95.88 373 TRP B O 1
ATOM 6882 N N . LEU B 1 374 ? 9.031 26.656 0.489 1 97.62 374 LEU B N 1
ATOM 6883 C CA . LEU B 1 374 ? 9.539 27.766 1.285 1 97.62 374 LEU B CA 1
ATOM 6884 C C . LEU B 1 374 ? 8.453 28.328 2.188 1 97.62 374 LEU B C 1
ATOM 6886 O O . LEU B 1 374 ? 7.305 28.484 1.759 1 97.62 374 LEU B O 1
ATOM 6890 N N . THR B 1 375 ? 8.859 28.609 3.4 1 97.75 375 THR B N 1
ATOM 6891 C CA . THR B 1 375 ? 7.891 29.062 4.395 1 97.75 375 THR B CA 1
ATOM 6892 C C . THR B 1 375 ? 8.406 30.297 5.129 1 97.75 375 THR B C 1
ATOM 6894 O O . THR B 1 375 ? 9.547 30.312 5.598 1 97.75 375 THR B O 1
ATOM 6897 N N . THR B 1 376 ? 7.602 31.297 5.223 1 97.75 376 THR B N 1
ATOM 6898 C CA . THR B 1 376 ? 7.863 32.5 6.008 1 97.75 376 THR B CA 1
ATOM 6899 C C . THR B 1 376 ? 6.758 32.719 7.031 1 97.75 376 THR B C 1
ATOM 6901 O O . THR B 1 376 ? 5.586 32.469 6.754 1 97.75 376 THR B O 1
ATOM 6904 N N . GLU B 1 377 ? 7.16 33.25 8.141 1 97.31 377 GLU B N 1
ATOM 6905 C CA . GLU B 1 377 ? 6.242 33.469 9.258 1 97.31 377 GLU B CA 1
ATOM 6906 C C . GLU B 1 377 ? 5.297 34.625 8.969 1 97.31 377 GLU B C 1
ATOM 6908 O O . GLU B 1 377 ? 5.715 35.656 8.453 1 97.31 377 GLU B O 1
ATOM 6913 N N . ASP B 1 378 ? 4.039 34.375 9.227 1 97.06 378 ASP B N 1
ATOM 6914 C CA . ASP B 1 378 ? 3.027 35.406 9.297 1 97.06 378 ASP B CA 1
ATOM 6915 C C . ASP B 1 378 ? 2.98 36.031 10.688 1 97.06 378 ASP B C 1
ATOM 6917 O O . ASP B 1 378 ? 3.59 35.531 11.625 1 97.06 378 ASP B O 1
ATOM 6921 N N . LEU B 1 379 ? 2.367 37.281 10.805 1 97.62 379 LEU B N 1
ATOM 6922 C CA . LEU B 1 379 ? 2.285 37.938 12.102 1 97.62 379 LEU B CA 1
ATOM 6923 C C . LEU B 1 379 ? 0.834 38.062 12.555 1 97.62 379 LEU B C 1
ATOM 6925 O O . LEU B 1 379 ? -0.072 38.188 11.727 1 97.62 379 LEU B O 1
ATOM 6929 N N . PRO B 1 380 ? 0.673 37.969 13.875 1 96.94 380 PRO B N 1
ATOM 6930 C CA . PRO B 1 380 ? -0.69 38.156 14.375 1 96.94 380 PRO B CA 1
ATOM 6931 C C . PRO B 1 380 ? -1.238 39.562 14.086 1 96.94 380 PRO B C 1
ATOM 6933 O O . PRO B 1 380 ? -0.515 40.562 14.211 1 96.94 380 PRO B O 1
ATOM 6936 N N . ASP B 1 381 ? -2.426 39.625 13.617 1 97.31 381 ASP B N 1
ATOM 6937 C CA . ASP B 1 381 ? -3.213 40.812 13.344 1 97.31 381 ASP B CA 1
ATOM 6938 C C . ASP B 1 381 ? -4.668 40.625 13.766 1 97.31 381 ASP B C 1
ATOM 6940 O O . ASP B 1 381 ? -5.359 39.75 13.25 1 97.31 381 ASP B O 1
ATOM 6944 N N . PRO B 1 382 ? -5.121 41.469 14.734 1 96.88 382 PRO B N 1
ATOM 6945 C CA . PRO B 1 382 ? -6.488 41.281 15.227 1 96.88 382 PRO B CA 1
ATOM 6946 C C . PRO B 1 382 ? -7.535 41.406 14.117 1 96.88 382 PRO B C 1
ATOM 6948 O O . PRO B 1 382 ? -8.656 40.906 14.266 1 96.88 382 PRO B O 1
ATOM 6951 N N . THR B 1 383 ? -7.16 42 13 1 97.25 383 THR B N 1
ATOM 6952 C CA . THR B 1 383 ? -8.117 42.188 11.922 1 97.25 383 THR B CA 1
ATOM 6953 C C . THR B 1 383 ? -8.172 40.938 11.031 1 97.25 383 THR B C 1
ATOM 6955 O O . THR B 1 383 ? -9.102 40.781 10.242 1 97.25 383 THR B O 1
ATOM 6958 N N . ASN B 1 384 ? -7.156 40.156 11.109 1 97.38 384 ASN B N 1
ATOM 6959 C CA . ASN B 1 384 ? -7.277 38.812 10.547 1 97.38 384 ASN B CA 1
ATOM 6960 C C . ASN B 1 384 ? -8.156 37.906 11.414 1 97.38 384 ASN B C 1
ATOM 6962 O O . ASN B 1 384 ? -7.762 37.531 12.516 1 97.38 384 ASN B O 1
ATOM 6966 N N . ARG B 1 385 ? -9.328 37.562 10.891 1 96.56 385 ARG B N 1
ATOM 6967 C CA . ARG B 1 385 ? -10.266 36.969 11.852 1 96.56 385 ARG B CA 1
ATOM 6968 C C . ARG B 1 385 ? -11.227 36 11.172 1 96.56 385 ARG B C 1
ATOM 6970 O O . ARG B 1 385 ? -11.562 36.188 9.992 1 96.56 385 ARG B O 1
ATOM 6977 N N . VAL B 1 386 ? -11.617 34.969 11.891 1 98.31 386 VAL B N 1
ATOM 6978 C CA . VAL B 1 386 ? -12.727 34.094 11.562 1 98.31 386 VAL B CA 1
ATOM 6979 C C . VAL B 1 386 ? -14.031 34.656 12.117 1 98.31 386 VAL B C 1
ATOM 6981 O O . VAL B 1 386 ? -14.109 35 13.305 1 98.31 386 VAL B O 1
ATOM 6984 N N . THR B 1 387 ? -14.977 34.812 11.297 1 98.31 387 THR B N 1
ATOM 6985 C CA . THR B 1 387 ? -16.312 35.219 11.727 1 98.31 387 THR B CA 1
ATOM 6986 C C . THR B 1 387 ? -17.375 34.312 11.086 1 98.31 387 THR B C 1
ATOM 6988 O O . THR B 1 387 ? -17.062 33.5 10.242 1 98.31 387 THR B O 1
ATOM 6991 N N . LEU B 1 388 ? -18.578 34.5 11.609 1 97.88 388 LEU B N 1
ATOM 6992 C CA . LEU B 1 388 ? -19.734 33.844 11.016 1 97.88 388 LEU B CA 1
ATOM 6993 C C . LEU B 1 388 ? -20.703 34.844 10.43 1 97.88 388 LEU B C 1
ATOM 6995 O O . LEU B 1 388 ? -21.109 35.781 11.109 1 97.88 388 LEU B O 1
ATOM 6999 N N . ASP B 1 389 ? -21.031 34.594 9.242 1 97.5 389 ASP B N 1
ATOM 7000 C CA . ASP B 1 389 ? -22.078 35.438 8.648 1 97.5 389 ASP B CA 1
ATOM 7001 C C . ASP B 1 389 ? -23.453 35.031 9.188 1 97.5 389 ASP B C 1
ATOM 7003 O O . ASP B 1 389 ? -23.594 34.031 9.898 1 97.5 389 ASP B O 1
ATOM 7007 N N . GLU B 1 390 ? -24.484 35.781 8.805 1 95.31 390 GLU B N 1
ATOM 7008 C CA . GLU B 1 390 ? -25.828 35.562 9.305 1 95.31 390 GLU B CA 1
ATOM 7009 C C . GLU B 1 390 ? -26.359 34.188 8.914 1 95.31 390 GLU B C 1
ATOM 7011 O O . GLU B 1 390 ? -27.125 33.594 9.656 1 95.31 390 GLU B O 1
ATOM 7016 N N . ASP B 1 391 ? -25.906 33.719 7.789 1 95.44 391 ASP B N 1
ATOM 7017 C CA . ASP B 1 391 ? -26.391 32.406 7.301 1 95.44 391 ASP B CA 1
ATOM 7018 C C . ASP B 1 391 ? -25.547 31.266 7.859 1 95.44 391 ASP B C 1
ATOM 7020 O O . ASP B 1 391 ? -25.734 30.109 7.465 1 95.44 391 ASP B O 1
ATOM 7024 N N . GLY B 1 392 ? -24.594 31.625 8.68 1 95.19 392 GLY B N 1
ATOM 7025 C CA . GLY B 1 392 ? -23.797 30.594 9.336 1 95.19 392 GLY B CA 1
ATOM 7026 C C . GLY B 1 392 ? -22.516 30.281 8.586 1 95.19 392 GLY B C 1
ATOM 7027 O O . GLY B 1 392 ? -21.688 29.484 9.062 1 95.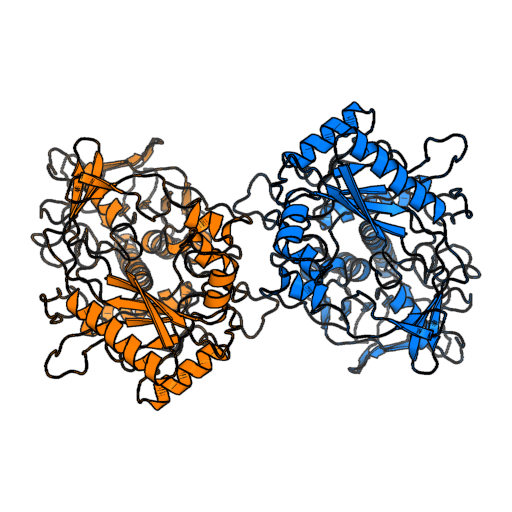19 392 GLY B O 1
ATOM 7028 N N . THR B 1 393 ? -22.281 30.922 7.41 1 97.31 393 THR B N 1
ATOM 7029 C CA . THR B 1 393 ? -21.109 30.656 6.602 1 97.31 393 THR B CA 1
ATOM 7030 C C . THR B 1 393 ? -19.859 31.266 7.246 1 97.31 393 THR B C 1
ATOM 7032 O O . THR B 1 393 ? -19.891 32.406 7.73 1 97.31 393 THR B O 1
ATOM 7035 N N . ILE B 1 394 ? -18.844 30.516 7.281 1 97.75 394 ILE B N 1
ATOM 7036 C CA . ILE B 1 394 ? -17.562 31 7.812 1 97.75 394 ILE B CA 1
ATOM 7037 C C . ILE B 1 394 ? -16.984 32.062 6.883 1 97.75 394 ILE B C 1
ATOM 7039 O O . ILE B 1 394 ? -16.953 31.891 5.664 1 97.75 394 ILE B O 1
ATOM 7043 N N . ARG B 1 395 ? -16.609 33.125 7.43 1 98.12 395 ARG B N 1
ATOM 7044 C CA . ARG B 1 395 ? -15.867 34.188 6.723 1 98.12 395 ARG B CA 1
ATOM 7045 C C . ARG B 1 395 ? -14.453 34.312 7.273 1 98.12 395 ARG B C 1
ATOM 7047 O O . ARG B 1 395 ? -14.258 34.406 8.484 1 98.12 395 ARG B O 1
ATOM 7054 N N . LEU B 1 396 ? -13.555 34.25 6.387 1 97.44 396 LEU B N 1
ATOM 7055 C CA . LEU B 1 396 ? -12.148 34.344 6.766 1 97.44 396 LEU B CA 1
ATOM 7056 C C . LEU B 1 396 ? -11.508 35.594 6.215 1 97.44 396 LEU B C 1
ATOM 7058 O O . LEU B 1 396 ? -11.406 35.781 4.996 1 97.44 396 LEU B O 1
ATOM 7062 N N . THR B 1 397 ? -11.133 36.5 7.059 1 97.31 397 THR B N 1
ATOM 7063 C CA . THR B 1 397 ? -10.367 37.688 6.695 1 97.31 397 THR B CA 1
ATOM 7064 C C . THR B 1 397 ? -8.875 37.469 6.93 1 97.31 397 THR B C 1
ATOM 7066 O O . THR B 1 397 ? -8.453 37.188 8.055 1 97.31 397 THR B O 1
ATOM 7069 N N . TRP B 1 398 ? -8.133 37.594 5.883 1 96 398 TRP B N 1
ATOM 7070 C CA . TRP B 1 398 ? -6.711 37.281 5.992 1 96 398 TRP B CA 1
ATOM 7071 C C . TRP B 1 398 ? -5.883 38.219 5.129 1 96 398 TRP B C 1
ATOM 7073 O O . TRP B 1 398 ? -6.02 38.25 3.904 1 96 398 TRP B O 1
ATOM 7083 N N . ASN B 1 399 ? -5.137 39.094 5.75 1 94.5 399 ASN B N 1
ATOM 7084 C CA . ASN B 1 399 ? -4.141 39.969 5.145 1 94.5 399 ASN B CA 1
ATOM 7085 C C . ASN B 1 399 ? -2.742 39.688 5.684 1 94.5 399 ASN B C 1
ATOM 7087 O O . ASN B 1 399 ? -2.303 40.312 6.645 1 94.5 399 ASN B O 1
ATOM 7091 N N . PRO B 1 400 ? -2.053 38.875 5.066 1 92.81 400 PRO B N 1
ATOM 7092 C CA . PRO B 1 400 ? -0.776 38.406 5.605 1 92.81 400 PRO B CA 1
ATOM 7093 C C . PRO B 1 400 ? 0.267 39.5 5.707 1 92.81 400 PRO B C 1
ATOM 7095 O O . PRO B 1 400 ? 0.281 40.438 4.883 1 92.81 400 PRO B O 1
ATOM 7098 N N . LYS B 1 401 ? 1.127 39.312 6.652 1 95.69 401 LYS B N 1
ATOM 7099 C CA . LYS B 1 401 ? 2.299 40.156 6.828 1 95.69 401 LYS B CA 1
ATOM 7100 C C . LYS B 1 401 ? 3.566 39.438 6.352 1 95.69 401 LYS B C 1
ATOM 7102 O O . LYS B 1 401 ? 3.527 38.281 5.98 1 95.69 401 LYS B O 1
ATOM 7107 N N . ASN B 1 402 ? 4.668 40.25 6.242 1 96.94 402 ASN B N 1
ATOM 7108 C CA . ASN B 1 402 ? 6.004 39.75 5.93 1 96.94 402 ASN B CA 1
ATOM 7109 C C . ASN B 1 402 ? 6.102 39.281 4.484 1 96.94 402 ASN B C 1
ATOM 7111 O O . ASN B 1 402 ? 6.836 38.312 4.184 1 96.94 402 ASN B O 1
ATOM 7115 N N . ARG B 1 403 ? 5.348 39.812 3.586 1 96.75 403 ARG B N 1
ATOM 7116 C CA . ARG B 1 403 ? 5.418 39.438 2.172 1 96.75 403 ARG B CA 1
ATOM 7117 C C . ARG B 1 403 ? 6.809 39.719 1.606 1 96.75 403 ARG B C 1
ATOM 7119 O O . ARG B 1 403 ? 7.328 38.938 0.812 1 96.75 403 ARG B O 1
ATOM 7126 N N . GLU B 1 404 ? 7.348 40.844 1.98 1 97.62 404 GLU B N 1
ATOM 7127 C CA . GLU B 1 404 ? 8.688 41.188 1.497 1 97.62 404 GLU B CA 1
ATOM 7128 C C . GLU B 1 404 ? 9.711 40.156 1.939 1 97.62 404 GLU B C 1
ATOM 7130 O O . GLU B 1 404 ? 10.57 39.75 1.155 1 97.62 404 GLU B O 1
ATOM 7135 N N . SER B 1 405 ? 9.648 39.75 3.211 1 98.19 405 SER B N 1
ATOM 7136 C CA . SER B 1 405 ? 10.555 38.719 3.707 1 98.19 405 SER B CA 1
ATOM 7137 C C . SER B 1 405 ? 10.422 37.438 2.904 1 98.19 405 SER B C 1
ATOM 7139 O O . SER B 1 405 ? 11.422 36.781 2.598 1 98.19 405 SER B O 1
ATOM 7141 N N . HIS B 1 406 ? 9.219 37.062 2.564 1 97.81 406 HIS B N 1
ATOM 7142 C CA . HIS B 1 406 ? 8.992 35.844 1.786 1 97.81 406 HIS B CA 1
ATOM 7143 C C . HIS B 1 406 ? 9.586 35.969 0.386 1 97.81 406 HIS B C 1
ATOM 7145 O O . HIS B 1 406 ? 10.203 35.031 -0.117 1 97.81 406 HIS B O 1
ATOM 7151 N N . GLN B 1 407 ? 9.383 37.094 -0.223 1 97.62 407 GLN B N 1
ATOM 7152 C CA . GLN B 1 407 ? 9.945 37.344 -1.549 1 97.62 407 GLN B CA 1
ATOM 7153 C C . GLN B 1 407 ? 11.469 37.281 -1.527 1 97.62 407 GLN B C 1
ATOM 7155 O O . GLN B 1 407 ? 12.078 36.719 -2.439 1 97.62 407 GLN B O 1
ATOM 7160 N N . ARG B 1 408 ? 12 37.812 -0.533 1 97.81 408 ARG B N 1
ATOM 7161 C CA . ARG B 1 408 ? 13.445 37.781 -0.399 1 97.81 408 ARG B CA 1
ATOM 7162 C C . ARG B 1 408 ? 13.945 36.344 -0.195 1 97.81 408 ARG B C 1
ATOM 7164 O O . ARG B 1 408 ? 15.016 36 -0.692 1 97.81 408 ARG B O 1
ATOM 7171 N N . LEU B 1 409 ? 13.195 35.562 0.592 1 98.12 409 LEU B N 1
ATOM 7172 C CA . LEU B 1 409 ? 13.547 34.156 0.761 1 98.12 409 LEU B CA 1
ATOM 7173 C C . LEU B 1 409 ? 13.562 33.438 -0.583 1 98.12 409 LEU B C 1
ATOM 7175 O O . LEU B 1 409 ? 14.508 32.719 -0.888 1 98.12 409 LEU B O 1
ATOM 7179 N N . CYS B 1 410 ? 12.547 33.656 -1.39 1 97.75 410 CYS B N 1
ATOM 7180 C CA . CYS B 1 410 ? 12.445 33.062 -2.709 1 97.75 410 CYS B CA 1
ATOM 7181 C C . CYS B 1 410 ? 13.594 33.5 -3.607 1 97.75 410 CYS B C 1
ATOM 7183 O O . CYS B 1 410 ? 14.188 32.656 -4.309 1 97.75 410 CYS B O 1
ATOM 7185 N N . HIS B 1 411 ? 13.891 34.75 -3.545 1 96.75 411 HIS B N 1
ATOM 7186 C CA . HIS B 1 411 ? 14.977 35.312 -4.355 1 96.75 411 HIS B CA 1
ATOM 7187 C C . HIS B 1 411 ? 16.312 34.688 -3.955 1 96.75 411 HIS B C 1
ATOM 7189 O O . HIS B 1 411 ? 17.109 34.312 -4.816 1 96.75 411 HIS B O 1
ATOM 7195 N N . LYS B 1 412 ? 16.531 34.688 -2.705 1 96.75 412 LYS B N 1
ATOM 7196 C CA . LYS B 1 412 ? 17.766 34.094 -2.205 1 96.75 412 LYS B CA 1
ATOM 7197 C C . LYS B 1 412 ? 17.906 32.656 -2.639 1 96.75 412 LYS B C 1
ATOM 7199 O O . LYS B 1 412 ? 19 32.188 -3.002 1 96.75 412 LYS B O 1
ATOM 7204 N N . TRP B 1 413 ? 16.844 31.922 -2.52 1 97.19 413 TRP B N 1
ATOM 7205 C CA . TRP B 1 413 ? 16.859 30.5 -2.891 1 97.19 413 TRP B CA 1
ATOM 7206 C C . TRP B 1 413 ? 17.125 30.344 -4.383 1 97.19 413 TRP B C 1
ATOM 7208 O O . TRP B 1 413 ? 17.906 29.469 -4.789 1 97.19 413 TRP B O 1
ATOM 7218 N N . ARG B 1 414 ? 16.516 31.125 -5.195 1 96.56 414 ARG B N 1
ATOM 7219 C CA . ARG B 1 414 ? 16.75 31.125 -6.633 1 96.56 414 ARG B CA 1
ATOM 7220 C C . ARG B 1 414 ? 18.234 31.344 -6.945 1 96.56 414 ARG B C 1
ATOM 7222 O O . ARG B 1 414 ? 18.812 30.609 -7.754 1 96.56 414 ARG B O 1
ATOM 7229 N N . GLU B 1 415 ? 18.797 32.281 -6.336 1 95.62 415 GLU B N 1
ATOM 7230 C CA . GLU B 1 415 ? 20.203 32.625 -6.57 1 95.62 415 GLU B CA 1
ATOM 7231 C C . GLU B 1 415 ? 21.094 31.438 -6.211 1 95.62 415 GLU B C 1
ATOM 7233 O O . GLU B 1 415 ? 22.031 31.094 -6.953 1 95.62 415 GLU B O 1
ATOM 7238 N N . LEU B 1 416 ? 20.828 30.875 -5.102 1 95.69 416 LEU B N 1
ATOM 7239 C CA . LEU B 1 416 ? 21.609 29.734 -4.656 1 95.69 416 LEU B CA 1
ATOM 7240 C C . LEU B 1 416 ? 21.5 28.562 -5.637 1 95.69 416 LEU B C 1
ATOM 7242 O O . LEU B 1 416 ? 22.5 27.953 -6.004 1 95.69 416 LEU B O 1
ATOM 7246 N N . LEU B 1 417 ? 20.266 28.266 -6.094 1 95.44 417 LEU B N 1
ATOM 7247 C CA . LEU B 1 417 ? 20.016 27.156 -7.004 1 95.44 417 LEU B CA 1
ATOM 7248 C C . LEU B 1 417 ? 20.672 27.422 -8.359 1 95.44 417 LEU B C 1
ATOM 7250 O O . LEU B 1 417 ? 21.188 26.5 -8.992 1 95.44 417 LEU B O 1
ATOM 7254 N N . LYS B 1 418 ? 20.656 28.609 -8.789 1 93.75 418 LYS B N 1
ATOM 7255 C CA . LYS B 1 418 ? 21.281 28.953 -10.062 1 93.75 418 LYS B CA 1
ATOM 7256 C C . LYS B 1 418 ? 22.781 28.75 -10.008 1 93.75 418 LYS B C 1
ATOM 7258 O O . LYS B 1 418 ? 23.391 28.312 -10.984 1 93.75 418 LYS B O 1
ATOM 7263 N N . ARG B 1 419 ? 23.297 29.078 -8.961 1 92.62 419 ARG B N 1
ATOM 7264 C CA . ARG B 1 419 ? 24.734 28.875 -8.789 1 92.62 419 ARG B CA 1
ATOM 7265 C C . ARG B 1 419 ? 25.109 27.406 -8.906 1 92.62 419 ARG B C 1
ATOM 7267 O O . ARG B 1 419 ? 26.219 27.062 -9.289 1 92.62 419 ARG B O 1
ATOM 7274 N N . PHE B 1 420 ? 24.188 26.609 -8.547 1 90.19 420 PHE B N 1
ATOM 7275 C CA . PHE B 1 420 ? 24.438 25.172 -8.578 1 90.19 420 PHE B CA 1
ATOM 7276 C C . PHE B 1 420 ? 24.094 24.594 -9.945 1 90.19 420 PHE B C 1
ATOM 7278 O O . PHE B 1 420 ? 24.344 23.406 -10.211 1 90.19 420 PHE B O 1
ATOM 7285 N N . GLY B 1 421 ? 23.469 25.375 -10.805 1 88.62 421 GLY B N 1
ATOM 7286 C CA . GLY B 1 421 ? 23.266 24.906 -12.172 1 88.62 421 GLY B CA 1
ATOM 7287 C C . GLY B 1 421 ? 21.812 24.703 -12.516 1 88.62 421 GLY B C 1
ATOM 7288 O O . GLY B 1 421 ? 21.484 24.141 -13.57 1 88.62 421 GLY B O 1
ATOM 7289 N N . PHE B 1 422 ? 20.969 25.094 -11.633 1 91.25 422 PHE B N 1
ATOM 7290 C CA . PHE B 1 422 ? 19.562 25.078 -12 1 91.25 422 PHE B CA 1
ATOM 7291 C C . PHE B 1 422 ? 19.203 26.297 -12.844 1 91.25 422 PHE B C 1
ATOM 7293 O O . PHE B 1 422 ? 19.344 27.438 -12.383 1 91.25 422 PHE B O 1
ATOM 7300 N N . PHE B 1 423 ? 18.766 26.094 -14.039 1 86.75 423 PHE B N 1
ATOM 7301 C CA . PHE B 1 423 ? 18.578 27.188 -14.977 1 86.75 423 PHE B CA 1
ATOM 7302 C C . PHE B 1 423 ? 17.156 27.734 -14.898 1 86.75 423 PHE B C 1
ATOM 7304 O O . PHE B 1 423 ? 16.922 28.922 -15.164 1 86.75 423 PHE B O 1
ATOM 7311 N N . GLY B 1 424 ? 16.203 26.906 -14.641 1 87.62 424 GLY B N 1
ATOM 7312 C CA . GLY B 1 424 ? 14.82 27.328 -14.477 1 87.62 424 GLY B CA 1
ATOM 7313 C C . GLY B 1 424 ? 14.297 27.109 -13.07 1 87.62 424 GLY B C 1
ATOM 7314 O O . GLY B 1 424 ? 14.227 25.984 -12.594 1 87.62 424 GLY B O 1
ATOM 7315 N N . VAL B 1 425 ? 14.031 28.281 -12.422 1 87.69 425 VAL B N 1
ATOM 7316 C CA . VAL B 1 425 ? 13.492 28.219 -11.07 1 87.69 425 VAL B CA 1
ATOM 7317 C C . VAL B 1 425 ? 12.156 28.953 -11.008 1 87.69 425 VAL B C 1
ATOM 7319 O O . VAL B 1 425 ? 12.094 30.172 -11.203 1 87.69 425 VAL B O 1
ATOM 7322 N N . PHE B 1 426 ? 11.078 28.188 -10.734 1 86.75 426 PHE B N 1
ATOM 7323 C CA . PHE B 1 426 ? 9.719 28.719 -10.773 1 86.75 426 PHE B CA 1
ATOM 7324 C C . PHE B 1 426 ? 9.047 28.578 -9.414 1 86.75 426 PHE B C 1
ATOM 7326 O O . PHE B 1 426 ? 9.211 27.578 -8.734 1 86.75 426 PHE B O 1
ATOM 7333 N N . PHE B 1 427 ? 8.383 29.641 -9.109 1 85.81 427 PHE B N 1
ATOM 7334 C CA . PHE B 1 427 ? 7.684 29.656 -7.836 1 85.81 427 PHE B CA 1
ATOM 7335 C C . PHE B 1 427 ? 6.18 29.766 -8.047 1 85.81 427 PHE B C 1
ATOM 7337 O O . PHE B 1 427 ? 5.723 30.438 -8.977 1 85.81 427 PHE B O 1
ATOM 7344 N N . GLN B 1 428 ? 5.465 29.031 -7.234 1 83.75 428 GLN B N 1
ATOM 7345 C CA . GLN B 1 428 ? 4.016 29.172 -7.129 1 83.75 428 GLN B CA 1
ATOM 7346 C C . GLN B 1 428 ? 3.592 29.484 -5.695 1 83.75 428 GLN B C 1
ATOM 7348 O O . GLN B 1 428 ? 3.768 28.656 -4.801 1 83.75 428 GLN B O 1
ATOM 7353 N N . ALA B 1 429 ? 3.059 30.688 -5.562 1 80.25 429 ALA B N 1
ATOM 7354 C CA . ALA B 1 429 ? 2.602 31.094 -4.238 1 80.25 429 ALA B CA 1
ATOM 7355 C C . ALA B 1 429 ? 1.257 30.453 -3.898 1 80.25 429 ALA B C 1
ATOM 7357 O O . ALA B 1 429 ? 0.4 30.297 -4.77 1 80.25 429 ALA B O 1
ATOM 7358 N N . MET B 1 430 ? 1.107 30.172 -2.648 1 79.75 430 MET B N 1
ATOM 7359 C CA . MET B 1 430 ? -0.166 29.641 -2.17 1 79.75 430 MET B CA 1
ATOM 7360 C C . MET B 1 430 ? -1.112 30.766 -1.774 1 79.75 430 MET B C 1
ATOM 7362 O O . MET B 1 430 ? -0.68 31.781 -1.225 1 79.75 430 MET B O 1
ATOM 7366 N N . ASP B 1 431 ? -2.379 30.484 -1.979 1 79.81 431 ASP B N 1
ATOM 7367 C CA . ASP B 1 431 ? -3.357 31.531 -1.676 1 79.81 431 ASP B CA 1
ATOM 7368 C C . ASP B 1 431 ? -4.199 31.156 -0.458 1 79.81 431 ASP B C 1
ATOM 7370 O O . ASP B 1 431 ? -3.801 30.297 0.338 1 79.81 431 ASP B O 1
ATOM 7374 N N . ILE B 1 432 ? -5.227 31.891 -0.286 1 76.75 432 ILE B N 1
ATOM 7375 C CA . ILE B 1 432 ? -6.051 31.828 0.915 1 76.75 432 ILE B CA 1
ATOM 7376 C C . ILE B 1 432 ? -6.66 30.422 1.041 1 76.75 432 ILE B C 1
ATOM 7378 O O . ILE B 1 432 ? -7.035 30 2.137 1 76.75 432 ILE B O 1
ATOM 7382 N N . SER B 1 433 ? -6.797 29.734 0.001 1 80.38 433 SER B N 1
ATOM 7383 C CA . SER B 1 433 ? -7.43 28.422 0.029 1 80.38 433 SER B CA 1
ATOM 7384 C C . SER B 1 433 ? -6.496 27.359 0.631 1 80.38 433 SER B C 1
ATOM 7386 O O . SER B 1 433 ? -6.945 26.297 1.058 1 80.38 433 SER B O 1
ATOM 7388 N N . ALA B 1 434 ? -5.18 27.688 0.633 1 77.62 434 ALA B N 1
ATOM 7389 C CA . ALA B 1 434 ? -4.203 26.75 1.203 1 77.62 434 ALA B CA 1
ATOM 7390 C C . ALA B 1 434 ? -4.195 26.844 2.727 1 77.62 434 ALA B C 1
ATOM 7392 O O . ALA B 1 434 ? -3.307 27.469 3.316 1 77.62 434 ALA B O 1
ATOM 7393 N N . THR B 1 435 ? -4.996 26.188 3.34 1 75.38 435 THR B N 1
ATOM 7394 C CA . THR B 1 435 ? -5.238 26.297 4.773 1 75.38 435 THR B CA 1
ATOM 7395 C C . THR B 1 435 ? -4.496 25.203 5.535 1 75.38 435 THR B C 1
ATOM 7397 O O . THR B 1 435 ? -4.965 24.734 6.574 1 75.38 435 THR B O 1
ATOM 7400 N N . ALA B 1 436 ? -3.4 24.859 5.066 1 76.88 436 ALA B N 1
ATOM 7401 C CA . ALA B 1 436 ? -2.699 23.75 5.691 1 76.88 436 ALA B CA 1
ATOM 7402 C C . ALA B 1 436 ? -2.098 24.156 7.035 1 76.88 436 ALA B C 1
ATOM 7404 O O . ALA B 1 436 ? -2.234 23.438 8.031 1 76.88 436 ALA B O 1
ATOM 7405 N N . HIS B 1 437 ? -1.494 25.266 7.051 1 90.38 437 HIS B N 1
ATOM 7406 C CA . HIS B 1 437 ? -0.882 25.766 8.273 1 90.38 437 HIS B CA 1
ATOM 7407 C C . HIS B 1 437 ? -1.652 26.969 8.82 1 90.38 437 HIS B C 1
ATOM 7409 O O . HIS B 1 437 ? -1.373 28.109 8.445 1 90.38 437 HIS B O 1
ATOM 7415 N N . GLN B 1 438 ? -2.627 26.703 9.672 1 93.56 438 GLN B N 1
ATOM 7416 C CA . GLN B 1 438 ? -3.432 27.766 10.258 1 93.56 438 GLN B CA 1
ATOM 7417 C C . GLN B 1 438 ? -3.385 27.734 11.781 1 93.56 438 GLN B C 1
ATOM 7419 O O . GLN B 1 438 ? -3.4 26.656 12.375 1 93.56 438 GLN B O 1
ATOM 7424 N N . VAL B 1 439 ? -3.258 28.953 12.344 1 97.56 439 VAL B N 1
ATOM 7425 C CA . VAL B 1 439 ? -3.189 29 13.805 1 97.56 439 VAL B CA 1
ATOM 7426 C C . VAL B 1 439 ? -3.785 30.297 14.312 1 97.56 439 VAL B C 1
ATOM 7428 O O . VAL B 1 439 ? -4.23 31.141 13.531 1 97.56 439 VAL B O 1
ATOM 7431 N N . GLY B 1 440 ? -3.949 30.453 15.633 1 97.75 440 GLY B N 1
ATOM 7432 C CA . GLY B 1 440 ? -3.982 31.734 16.312 1 97.75 440 GLY B CA 1
ATOM 7433 C C . GLY B 1 440 ? -5.379 32.156 16.734 1 97.75 440 GLY B C 1
ATOM 7434 O O . GLY B 1 440 ? -5.551 33.156 17.453 1 97.75 440 GLY B O 1
ATOM 7435 N N . THR B 1 441 ? -6.492 31.453 16.484 1 98.56 441 THR B N 1
ATOM 7436 C CA . THR B 1 441 ? -7.863 31.953 16.516 1 98.56 441 THR B CA 1
ATOM 7437 C C . THR B 1 441 ? -8.469 31.766 17.906 1 98.56 441 THR B C 1
ATOM 7439 O O . THR B 1 441 ? -9.586 32.219 18.172 1 98.56 441 THR B O 1
ATOM 7442 N N . CYS B 1 442 ? -7.781 31.141 18.812 1 98.81 442 CYS B N 1
ATOM 7443 C CA . CYS B 1 442 ? -8.094 31.047 20.234 1 98.81 442 CYS B CA 1
ATOM 7444 C C . CYS B 1 442 ? -6.832 31.125 21.078 1 98.81 442 CYS B C 1
ATOM 7446 O O . CYS B 1 442 ? -6.609 30.281 21.953 1 98.81 442 CYS B O 1
ATOM 7448 N N . ARG B 1 443 ? -6.07 32.188 20.938 1 98.5 443 ARG B N 1
ATOM 7449 C CA . ARG B 1 443 ? -4.719 32.25 21.484 1 98.5 443 ARG B CA 1
ATOM 7450 C C . ARG B 1 443 ? -4.734 32.156 23 1 98.5 443 ARG B C 1
ATOM 7452 O O . ARG B 1 443 ? -5.633 32.656 23.656 1 98.5 443 ARG B O 1
ATOM 7459 N N . PHE B 1 444 ? -3.732 31.516 23.531 1 98.81 444 PHE B N 1
ATOM 7460 C CA . PHE B 1 444 ? -3.607 31.422 24.984 1 98.81 444 PHE B CA 1
ATOM 7461 C C . PHE B 1 444 ? -2.736 32.531 25.531 1 98.81 444 PHE B C 1
ATOM 7463 O O . PHE B 1 444 ? -2.01 33.188 24.781 1 98.81 444 PHE B O 1
ATOM 7470 N N . GLY B 1 445 ? -2.881 32.844 26.734 1 98.44 445 GLY B N 1
ATOM 7471 C CA . GLY B 1 445 ? -2.176 33.875 27.469 1 98.44 445 GLY B CA 1
ATOM 7472 C C . GLY B 1 445 ? -2.594 34 28.922 1 98.44 445 GLY B C 1
ATOM 7473 O O . GLY B 1 445 ? -3.555 33.344 29.344 1 98.44 445 GLY B O 1
ATOM 7474 N N . GLU B 1 446 ? -1.876 34.781 29.625 1 98 446 GLU B N 1
ATOM 7475 C CA . GLU B 1 446 ? -2.139 34.969 31.047 1 98 446 GLU B CA 1
ATOM 7476 C C . GLU B 1 446 ? -3.305 35.938 31.281 1 98 446 GLU B C 1
ATOM 7478 O O . GLU B 1 446 ? -4.07 35.75 32.25 1 98 446 GLU B O 1
ATOM 7483 N N . ASP B 1 447 ? -3.451 36.906 30.391 1 98.12 447 ASP B N 1
ATOM 7484 C CA . ASP B 1 447 ? -4.445 37.938 30.562 1 98.12 447 ASP B CA 1
ATOM 7485 C C . ASP B 1 447 ? -5.754 37.594 29.859 1 98.12 447 ASP B C 1
ATOM 7487 O O . ASP B 1 447 ? -5.824 37.562 28.641 1 98.12 447 ASP B O 1
ATOM 7491 N N . PRO B 1 448 ? -6.82 37.406 30.578 1 98.19 448 PRO B N 1
ATOM 7492 C CA . PRO B 1 448 ? -8.102 37 29.984 1 98.19 448 PRO B CA 1
ATOM 7493 C C . PRO B 1 448 ? -8.68 38.094 29.078 1 98.19 448 PRO B C 1
ATOM 7495 O O . PRO B 1 448 ? -9.562 37.812 28.266 1 98.19 448 PRO B O 1
ATOM 7498 N N . SER B 1 449 ? -8.234 39.281 29.188 1 97.81 449 SER B N 1
ATOM 7499 C CA . SER B 1 449 ? -8.75 40.344 28.344 1 97.81 449 SER B CA 1
ATOM 7500 C C . SER B 1 449 ? -8.094 40.344 26.969 1 97.81 449 SER B C 1
ATOM 7502 O O . SER B 1 449 ? -8.602 40.938 26.031 1 97.81 449 SER B O 1
ATOM 7504 N N . GLU B 1 450 ? -6.961 39.594 26.844 1 97.44 450 GLU B N 1
ATOM 7505 C CA . GLU B 1 450 ? -6.211 39.625 25.594 1 97.44 450 GLU B CA 1
ATOM 7506 C C . GLU B 1 450 ? -6.062 38.219 25.016 1 97.44 450 GLU B C 1
ATOM 7508 O O . GLU B 1 450 ? -5.348 38.031 24.031 1 97.44 450 GLU B O 1
ATOM 7513 N N . SER B 1 451 ? -6.605 37.312 25.672 1 98.38 451 SER B N 1
ATOM 7514 C CA . SER B 1 451 ? -6.496 35.906 25.25 1 98.38 451 SER B CA 1
ATOM 7515 C C . SER B 1 451 ? -7.77 35.156 25.562 1 98.38 451 SER B C 1
ATOM 7517 O O . SER B 1 451 ? -8.594 35.594 26.375 1 98.38 451 SER B O 1
ATOM 7519 N N . VAL B 1 452 ? -7.977 34.094 24.891 1 98.81 452 VAL B N 1
ATOM 7520 C CA . VAL B 1 452 ? -9.156 33.25 25.062 1 98.81 452 VAL B CA 1
ATOM 7521 C C . VAL B 1 452 ? -8.867 32.156 26.094 1 98.81 452 VAL B C 1
ATOM 7523 O O . VAL B 1 452 ? -9.734 31.812 26.891 1 98.81 452 VAL B O 1
ATOM 7526 N N . LEU B 1 453 ? -7.652 31.641 26.094 1 98.94 453 LEU B N 1
ATOM 7527 C CA . LEU B 1 453 ? -7.266 30.484 26.891 1 98.94 453 LEU B CA 1
ATOM 7528 C C . LEU B 1 453 ? -6.176 30.844 27.891 1 98.94 453 LEU B C 1
ATOM 7530 O O . LEU B 1 453 ? -5.371 31.75 27.641 1 98.94 453 LEU B O 1
ATOM 7534 N N . ASP B 1 454 ? -6.117 30.141 28.969 1 98.81 454 ASP B N 1
ATOM 7535 C CA . ASP B 1 454 ? -4.977 30.266 29.875 1 98.81 454 ASP B CA 1
ATOM 7536 C C . ASP B 1 454 ? -3.783 29.469 29.359 1 98.81 454 ASP B C 1
ATOM 7538 O O . ASP B 1 454 ? -3.857 28.828 28.312 1 98.81 454 ASP B O 1
ATOM 7542 N N . PRO B 1 455 ? -2.699 29.438 30.031 1 98.69 455 PRO B N 1
ATOM 7543 C CA . PRO B 1 455 ? -1.485 28.812 29.484 1 98.69 455 PRO B CA 1
ATOM 7544 C C . PRO B 1 455 ? -1.604 27.297 29.359 1 98.69 455 PRO B C 1
ATOM 7546 O O . PRO B 1 455 ? -0.743 26.656 28.75 1 98.69 455 PRO B O 1
ATOM 7549 N N . PHE B 1 456 ? -2.637 26.703 29.906 1 98.62 456 PHE B N 1
ATOM 7550 C CA . PHE B 1 456 ? -2.875 25.266 29.734 1 98.62 456 PHE B CA 1
ATOM 7551 C C . PHE B 1 456 ? -4.023 25.016 28.766 1 98.62 456 PHE B C 1
ATOM 7553 O O . PHE B 1 456 ? -4.574 23.922 28.734 1 98.62 456 PHE B O 1
ATOM 7560 N N . CYS B 1 457 ? -4.453 26.031 28.078 1 98.88 457 CYS B N 1
ATOM 7561 C CA . CYS B 1 457 ? -5.414 25.953 26.984 1 98.88 457 CYS B CA 1
ATOM 7562 C C . CYS B 1 457 ? -6.828 25.734 27.516 1 98.88 457 CYS B C 1
ATOM 7564 O O . CYS B 1 457 ? -7.668 25.156 26.828 1 98.88 457 CYS B O 1
ATOM 7566 N N . LYS B 1 458 ? -7.043 26 28.797 1 98.88 458 LYS B N 1
ATOM 7567 C CA . LYS B 1 458 ? -8.398 26.109 29.328 1 98.88 458 LYS B CA 1
ATOM 7568 C C . LYS B 1 458 ? -9 27.484 29.031 1 98.88 458 LYS B C 1
ATOM 7570 O O . LYS B 1 458 ? -8.32 28.5 29.141 1 98.88 458 LYS B O 1
ATOM 7575 N N . ALA B 1 459 ? -10.258 27.516 28.641 1 98.88 459 ALA B N 1
ATOM 7576 C CA . ALA B 1 459 ? -10.914 28.797 28.422 1 98.88 459 ALA B CA 1
ATOM 7577 C C . ALA B 1 459 ? -10.969 29.609 29.719 1 98.88 459 ALA B C 1
ATOM 7579 O O . ALA B 1 459 ? -11.352 29.094 30.766 1 98.88 459 ALA B O 1
ATOM 7580 N N . HIS B 1 460 ? -10.641 30.859 29.641 1 98.75 460 HIS B N 1
ATOM 7581 C CA . HIS B 1 460 ? -10.711 31.734 30.812 1 98.75 460 HIS B CA 1
ATOM 7582 C C . HIS B 1 460 ? -12.125 31.781 31.375 1 98.75 460 HIS B C 1
ATOM 7584 O O . HIS B 1 460 ? -12.312 31.766 32.594 1 98.75 460 HIS B O 1
ATOM 7590 N N . ASP B 1 461 ? -13.094 31.797 30.516 1 98.19 461 ASP B N 1
ATOM 7591 C CA . ASP B 1 461 ? -14.484 32.062 30.875 1 98.19 461 ASP B CA 1
ATOM 7592 C C . ASP B 1 461 ? -15.172 30.828 31.422 1 98.19 461 ASP B C 1
ATOM 7594 O O . ASP B 1 461 ? -16.234 30.922 32.031 1 98.19 461 ASP B O 1
ATOM 7598 N N . LEU B 1 462 ? -14.617 29.641 31.203 1 98.56 462 LEU B N 1
ATOM 7599 C CA . LEU B 1 462 ? -15.32 28.406 31.516 1 98.56 462 LEU B CA 1
ATOM 7600 C C . LEU B 1 462 ? -14.438 27.484 32.344 1 98.56 462 LEU B C 1
ATOM 7602 O O . LEU B 1 462 ? -13.227 27.391 32.125 1 98.56 462 LEU B O 1
ATOM 7606 N N . GLU B 1 463 ? -15.039 26.688 33.188 1 97.75 463 GLU B N 1
ATOM 7607 C CA . GLU B 1 463 ? -14.32 25.812 34.125 1 97.75 463 GLU B CA 1
ATOM 7608 C C . GLU B 1 463 ? -14 24.469 33.469 1 97.75 463 GLU B C 1
ATOM 7610 O O . GLU B 1 463 ? -13.086 23.766 33.906 1 97.75 463 GLU B O 1
ATOM 7615 N N . ASN B 1 464 ? -14.719 24.141 32.406 1 98.25 464 ASN B N 1
ATOM 7616 C CA . ASN B 1 464 ? -14.586 22.766 31.953 1 98.25 464 ASN B CA 1
ATOM 7617 C C . ASN B 1 464 ? -14.383 22.688 30.453 1 98.25 464 ASN B C 1
ATOM 7619 O O . ASN B 1 464 ? -14.758 21.688 29.812 1 98.25 464 ASN B O 1
ATOM 7623 N N . LEU B 1 465 ? -13.836 23.75 29.828 1 98.81 465 LEU B N 1
ATOM 7624 C CA . LEU B 1 465 ? -13.594 23.734 28.391 1 98.81 465 LEU B CA 1
ATOM 7625 C C . LEU B 1 465 ? -12.117 23.953 28.094 1 98.81 465 LEU B C 1
ATOM 7627 O O . LEU B 1 465 ? -11.531 24.969 28.516 1 98.81 465 LEU B O 1
ATOM 7631 N N . TYR B 1 466 ? -11.492 22.984 27.438 1 98.88 466 TYR B N 1
ATOM 7632 C CA . TYR B 1 466 ? -10.148 23.109 26.891 1 98.88 466 TYR B CA 1
ATOM 7633 C C . TYR B 1 466 ? -10.172 23.172 25.375 1 98.88 466 TYR B C 1
ATOM 7635 O O . TYR B 1 466 ? -11.039 22.562 24.734 1 98.88 466 TYR B O 1
ATOM 7643 N N . VAL B 1 467 ? -9.273 23.953 24.734 1 98.94 467 VAL B N 1
ATOM 7644 C CA . VAL B 1 467 ? -9.086 23.969 23.297 1 98.94 467 VAL B CA 1
ATOM 7645 C C . VAL B 1 467 ? -7.695 23.453 22.938 1 98.94 467 VAL B C 1
ATOM 7647 O O . VAL B 1 467 ? -6.688 24.062 23.297 1 98.94 467 VAL B O 1
ATOM 7650 N N . VAL B 1 468 ? -7.641 22.328 22.25 1 98.69 468 VAL B N 1
ATOM 7651 C CA . VAL B 1 468 ? -6.379 21.625 22.016 1 98.69 468 VAL B CA 1
ATOM 7652 C C . VAL B 1 468 ? -6.191 21.375 20.516 1 98.69 468 VAL B C 1
ATOM 7654 O O . VAL B 1 468 ? -6.289 20.25 20.062 1 98.69 468 VAL B O 1
ATOM 7657 N N . ASP B 1 469 ? -6.016 22.328 19.75 1 98.5 469 ASP B N 1
ATOM 7658 C CA . ASP B 1 469 ? -5.664 22.328 18.328 1 98.5 469 ASP B CA 1
ATOM 7659 C C . ASP B 1 469 ? -4.676 23.438 18 1 98.5 469 ASP B C 1
ATOM 7661 O O . ASP B 1 469 ? -3.914 23.875 18.875 1 98.5 469 ASP B O 1
ATOM 7665 N N . ALA B 1 470 ? -4.605 23.875 16.797 1 98.12 470 ALA B N 1
ATOM 7666 C CA . ALA B 1 470 ? -3.588 24.828 16.391 1 98.12 470 ALA B CA 1
ATOM 7667 C C . ALA B 1 470 ? -3.953 26.234 16.828 1 98.12 470 ALA B C 1
ATOM 7669 O O . ALA B 1 470 ? -3.111 27.141 16.812 1 98.12 470 ALA B O 1
ATOM 7670 N N . SER B 1 471 ? -5.172 26.5 17.266 1 98.56 471 SER B N 1
ATOM 7671 C CA . SER B 1 471 ? -5.703 27.844 17.469 1 98.56 471 SER B CA 1
ATOM 7672 C C . SER B 1 471 ? -5.043 28.531 18.656 1 98.56 471 SER B C 1
ATOM 7674 O O . SER B 1 471 ? -5.074 29.75 18.781 1 98.56 471 SER B O 1
ATOM 7676 N N . PHE B 1 472 ? -4.383 27.828 19.5 1 98.81 472 PHE B N 1
ATOM 7677 C CA . PHE B 1 472 ? -3.898 28.375 20.766 1 98.81 472 PHE B CA 1
ATOM 7678 C C . PHE B 1 472 ? -2.68 29.25 20.547 1 98.81 472 PHE B C 1
ATOM 7680 O O . PHE B 1 472 ? -2.297 30.031 21.422 1 98.81 472 PHE B O 1
ATOM 7687 N N . MET B 1 473 ? -2.084 29.281 19.406 1 98.5 473 MET B N 1
ATOM 7688 C CA . MET B 1 473 ? -0.743 29.828 19.219 1 98.5 473 MET B CA 1
ATOM 7689 C C . MET B 1 473 ? -0.791 31.328 19.047 1 98.5 473 MET B C 1
ATOM 7691 O O . MET B 1 473 ? -1.473 31.844 18.156 1 98.5 473 MET B O 1
ATOM 7695 N N . PRO B 1 474 ? 0.054 32.062 19.797 1 97.81 474 PRO B N 1
ATOM 7696 C CA . PRO B 1 474 ? 0.14 33.5 19.609 1 97.81 474 PRO B CA 1
ATOM 7697 C C . PRO B 1 474 ? 0.967 33.906 18.391 1 97.81 474 PRO B C 1
ATOM 7699 O O . PRO B 1 474 ? 0.853 35.031 17.906 1 97.81 474 PRO B O 1
ATOM 7702 N N . SER B 1 475 ? 1.818 33.094 18 1 98 475 SER B N 1
ATOM 7703 C CA . SER B 1 475 ? 2.643 33.219 16.812 1 98 475 SER B CA 1
ATOM 7704 C C . SER B 1 475 ? 2.859 31.891 16.125 1 98 475 SER B C 1
ATOM 7706 O O . SER B 1 475 ? 2.754 30.828 16.766 1 98 475 SER B O 1
ATOM 7708 N N . ILE B 1 476 ? 3.199 31.906 14.844 1 97.56 476 ILE B N 1
ATOM 7709 C CA . ILE B 1 476 ? 3.146 30.672 14.086 1 97.56 476 ILE B CA 1
ATOM 7710 C C . ILE B 1 476 ? 4.566 30.203 13.766 1 97.56 476 ILE B C 1
ATOM 7712 O O . ILE B 1 476 ? 4.773 29.031 13.398 1 97.56 476 ILE B O 1
ATOM 7716 N N . SER B 1 477 ? 5.648 31 13.922 1 97.31 477 SER B N 1
ATOM 7717 C CA . SER B 1 477 ? 7.012 30.688 13.508 1 97.31 477 SER B CA 1
ATOM 7718 C C . SER B 1 477 ? 7.082 30.359 12.023 1 97.31 477 SER B C 1
ATOM 7720 O O . SER B 1 477 ? 6.125 30.594 11.281 1 97.31 477 SER B O 1
ATOM 7722 N N . ALA B 1 478 ? 8.266 29.844 11.555 1 97.5 478 ALA B N 1
ATOM 7723 C CA . ALA B 1 478 ? 8.406 29.531 10.133 1 97.5 478 ALA B CA 1
ATOM 7724 C C . ALA B 1 478 ? 8.477 28.016 9.914 1 97.5 478 ALA B C 1
ATOM 7726 O O . ALA B 1 478 ? 8.586 27.547 8.773 1 97.5 478 ALA B O 1
ATOM 7727 N N . VAL B 1 479 ? 8.352 27.25 11 1 97.06 479 VAL B N 1
ATOM 7728 C CA . VAL B 1 479 ? 8.359 25.797 10.852 1 97.06 479 VAL B CA 1
ATOM 7729 C C . VAL B 1 479 ? 6.93 25.266 10.945 1 97.06 479 VAL B C 1
ATOM 7731 O O . VAL B 1 479 ? 6.031 25.953 11.422 1 97.06 479 VAL B O 1
ATOM 7734 N N . ASN B 1 480 ? 6.738 24.031 10.547 1 95.88 480 ASN B N 1
ATOM 7735 C CA . ASN B 1 480 ? 5.422 23.406 10.539 1 95.88 480 ASN B CA 1
ATOM 7736 C C . ASN B 1 480 ? 4.816 23.359 11.945 1 95.88 480 ASN B C 1
ATOM 7738 O O . ASN B 1 480 ? 5.512 23.062 12.914 1 95.88 480 ASN B O 1
ATOM 7742 N N . PRO B 1 481 ? 3.568 23.562 12.016 1 97.31 481 PRO B N 1
ATOM 7743 C CA . PRO B 1 481 ? 2.947 23.656 13.344 1 97.31 481 PRO B CA 1
ATOM 7744 C C . PRO B 1 481 ? 2.551 22.297 13.906 1 97.31 481 PRO B C 1
ATOM 7746 O O . PRO B 1 481 ? 2.232 22.188 15.094 1 97.31 481 PRO B O 1
ATOM 7749 N N . SER B 1 482 ? 2.514 21.266 13.109 1 97.62 482 SER B N 1
ATOM 7750 C CA . SER B 1 482 ? 1.904 19.984 13.484 1 97.62 482 SER B CA 1
ATOM 7751 C C . SER B 1 482 ? 2.566 19.406 14.727 1 97.62 482 SER B C 1
ATOM 7753 O O . SER B 1 482 ? 1.883 19 15.672 1 97.62 482 SER B O 1
ATOM 7755 N N . LEU B 1 483 ? 3.914 19.375 14.758 1 98.62 483 LEU B N 1
ATOM 7756 C CA . LEU B 1 483 ? 4.594 18.781 15.898 1 98.62 483 LEU B CA 1
ATOM 7757 C C . LEU B 1 483 ? 4.285 19.547 17.172 1 98.62 483 LEU B C 1
ATOM 7759 O O . LEU B 1 483 ? 4.129 18.953 18.25 1 98.62 483 LEU B O 1
ATOM 7763 N N . THR B 1 484 ? 4.273 20.812 17.062 1 98.75 484 THR B N 1
ATOM 7764 C CA . THR B 1 484 ? 3.998 21.656 18.219 1 98.75 484 THR B CA 1
ATOM 7765 C C . THR B 1 484 ? 2.574 21.438 18.734 1 98.75 484 THR B C 1
ATOM 7767 O O . THR B 1 484 ? 2.336 21.422 19.938 1 98.75 484 THR B O 1
ATOM 7770 N N . ILE B 1 485 ? 1.622 21.297 17.844 1 98.81 485 ILE B N 1
ATOM 7771 C CA . ILE B 1 485 ? 0.25 20.984 18.234 1 98.81 485 ILE B CA 1
ATOM 7772 C C . ILE B 1 485 ? 0.219 19.672 19.016 1 98.81 485 ILE B C 1
ATOM 7774 O O . ILE B 1 485 ? -0.414 19.578 20.062 1 98.81 485 ILE B O 1
ATOM 7778 N N . ILE B 1 486 ? 0.921 18.672 18.516 1 98.94 486 ILE B N 1
ATOM 7779 C CA . ILE B 1 486 ? 0.969 17.359 19.125 1 98.94 486 ILE B CA 1
ATOM 7780 C C . ILE B 1 486 ? 1.623 17.453 20.516 1 98.94 486 ILE B C 1
ATOM 7782 O O . ILE B 1 486 ? 1.093 16.938 21.5 1 98.94 486 ILE B O 1
ATOM 7786 N N . ALA B 1 487 ? 2.734 18.156 20.562 1 98.88 487 ALA B N 1
ATOM 7787 C CA . ALA B 1 487 ? 3.447 18.312 21.828 1 98.88 487 ALA B CA 1
ATOM 7788 C C . ALA B 1 487 ? 2.58 19.031 22.859 1 98.88 487 ALA B C 1
ATOM 7790 O O . ALA B 1 487 ? 2.547 18.641 24.031 1 98.88 487 ALA B O 1
ATOM 7791 N N . ASN B 1 488 ? 1.909 20.047 22.406 1 98.88 488 ASN B N 1
ATOM 7792 C CA . ASN B 1 488 ? 1.056 20.797 23.328 1 98.88 488 ASN B CA 1
ATOM 7793 C C . ASN B 1 488 ? -0.13 19.953 23.797 1 98.88 488 ASN B C 1
ATOM 7795 O O . ASN B 1 488 ? -0.573 20.078 24.938 1 98.88 488 ASN B O 1
ATOM 7799 N N . ALA B 1 489 ? -0.684 19.156 22.891 1 98.94 489 ALA B N 1
ATOM 7800 C CA . ALA B 1 489 ? -1.753 18.234 23.281 1 98.94 489 ALA B CA 1
ATOM 7801 C C . ALA B 1 489 ? -1.295 17.312 24.391 1 98.94 489 ALA B C 1
ATOM 7803 O O . ALA B 1 489 ? -2.047 17.047 25.328 1 98.94 489 ALA B O 1
ATOM 7804 N N . LEU B 1 490 ? -0.074 16.844 24.312 1 98.94 490 LEU B N 1
ATOM 7805 C CA . LEU B 1 490 ? 0.495 15.984 25.344 1 98.94 490 LEU B CA 1
ATOM 7806 C C . LEU B 1 490 ? 0.667 16.75 26.656 1 98.94 490 LEU B C 1
ATOM 7808 O O . LEU B 1 490 ? 0.375 16.234 27.734 1 98.94 490 LEU B O 1
ATOM 7812 N N . ARG B 1 491 ? 1.112 17.969 26.547 1 98.88 491 ARG B N 1
ATOM 7813 C CA . ARG B 1 491 ? 1.29 18.797 27.734 1 98.88 491 ARG B CA 1
ATOM 7814 C C . ARG B 1 491 ? -0.04 19.031 28.438 1 98.88 491 ARG B C 1
ATOM 7816 O O . ARG B 1 491 ? -0.142 18.859 29.656 1 98.88 491 ARG B O 1
ATOM 7823 N N . VAL B 1 492 ? -1.032 19.391 27.703 1 98.81 492 VAL B N 1
ATOM 7824 C CA . VAL B 1 492 ? -2.354 19.672 28.266 1 98.81 492 VAL B CA 1
ATOM 7825 C C . VAL B 1 492 ? -2.953 18.375 28.828 1 98.81 492 VAL B C 1
ATOM 7827 O O . VAL B 1 492 ? -3.586 18.391 29.875 1 98.81 492 VAL B O 1
ATOM 7830 N N . GLY B 1 493 ? -2.762 17.281 28.094 1 98.69 493 GLY B N 1
ATOM 7831 C CA . GLY B 1 493 ? -3.211 15.992 28.609 1 98.69 493 GLY B CA 1
ATOM 7832 C C . GLY B 1 493 ? -2.627 15.648 29.969 1 98.69 493 GLY B C 1
ATOM 7833 O O . GLY B 1 493 ? -3.34 15.172 30.844 1 98.69 493 GLY B O 1
ATOM 7834 N N . SER B 1 494 ? -1.351 15.859 30.078 1 98.25 494 SER B N 1
ATOM 7835 C CA . SER B 1 494 ? -0.682 15.625 31.359 1 98.25 494 SER B CA 1
ATOM 7836 C C . SER B 1 494 ? -1.28 16.484 32.469 1 98.25 494 SER B C 1
ATOM 7838 O O . SER B 1 494 ? -1.47 16.031 33.594 1 98.25 494 SER B O 1
ATOM 7840 N N . HIS B 1 495 ? -1.559 17.703 32.156 1 98.12 495 HIS B N 1
ATOM 7841 C CA . HIS B 1 495 ? -2.18 18.625 33.094 1 98.12 495 HIS B CA 1
ATOM 7842 C C . HIS B 1 495 ? -3.562 18.141 33.531 1 98.12 495 HIS B C 1
ATOM 7844 O O . HIS B 1 495 ? -3.885 18.125 34.719 1 98.12 495 HIS B O 1
ATOM 7850 N N . ILE B 1 496 ? -4.367 17.75 32.594 1 97.69 496 ILE B N 1
ATOM 7851 C CA . ILE B 1 496 ? -5.727 17.281 32.844 1 97.69 496 ILE B CA 1
ATOM 7852 C C . ILE B 1 496 ? -5.688 16.047 33.719 1 97.69 496 ILE B C 1
ATOM 7854 O O . ILE B 1 496 ? -6.469 15.93 34.688 1 97.69 496 ILE B O 1
ATOM 7858 N N . ARG B 1 497 ? -4.82 15.156 33.469 1 95.81 497 ARG B N 1
ATOM 7859 C CA . ARG B 1 497 ? -4.664 13.945 34.281 1 95.81 497 ARG B CA 1
ATOM 7860 C C . ARG B 1 497 ? -4.398 14.297 35.75 1 95.81 497 ARG B C 1
ATOM 7862 O O . ARG B 1 497 ? -4.973 13.688 36.625 1 95.81 497 ARG B O 1
ATOM 7869 N N . ARG B 1 498 ? -3.545 15.273 35.906 1 94.38 498 ARG B N 1
ATOM 7870 C CA . ARG B 1 498 ? -3.188 15.68 37.281 1 94.38 498 ARG B CA 1
ATOM 7871 C C . ARG B 1 498 ? -4.371 16.328 37.969 1 94.38 498 ARG B C 1
ATOM 7873 O O . ARG B 1 498 ? -4.578 16.109 39.188 1 94.38 498 ARG B O 1
ATOM 7880 N N . GLN B 1 499 ? -5.148 17.078 37.219 1 92.12 499 GLN B N 1
ATOM 7881 C CA . GLN B 1 499 ? -6.297 17.766 37.812 1 92.12 499 GLN B CA 1
ATOM 7882 C C . GLN B 1 499 ? -7.395 16.781 38.188 1 92.12 499 GLN B C 1
ATOM 7884 O O . GLN B 1 499 ? -8.055 16.938 39.219 1 92.12 499 GLN B O 1
ATOM 7889 N N . ILE B 1 500 ? -7.656 15.812 37.438 1 85.56 500 ILE B N 1
ATOM 7890 C CA . ILE B 1 500 ? -8.703 14.828 37.688 1 85.56 500 ILE B CA 1
ATOM 7891 C C . ILE B 1 500 ? -8.305 13.938 38.844 1 85.56 500 ILE B C 1
ATOM 7893 O O . ILE B 1 500 ? -9.148 13.586 39.688 1 85.56 500 ILE B O 1
ATOM 7897 N N . LYS B 1 501 ? -7.094 13.461 38.969 1 78.5 501 LYS B N 1
ATOM 7898 C CA . LYS B 1 501 ? -6.625 12.648 40.094 1 78.5 501 LYS B CA 1
ATOM 7899 C C . LYS B 1 501 ? -6.734 13.414 41.406 1 78.5 501 LYS B C 1
ATOM 7901 O O . LYS B 1 501 ? -7.016 12.82 42.469 1 78.5 501 LYS B O 1
ATOM 7906 N N . SER B 1 502 ? -6.648 14.711 41.188 1 74.5 502 SER B N 1
ATOM 7907 C CA . SER B 1 502 ? -6.711 15.516 42.406 1 74.5 502 SER B CA 1
ATOM 7908 C C . SER B 1 502 ? -8.156 15.828 42.781 1 74.5 502 SER B C 1
ATOM 7910 O O . SER B 1 502 ? -8.43 16.219 43.906 1 74.5 502 SER B O 1
ATOM 7912 N N . ALA B 1 503 ? -9.109 15.438 42.031 1 66.94 503 ALA B N 1
ATOM 7913 C CA . ALA B 1 503 ? -10.516 15.656 42.375 1 66.94 503 ALA B CA 1
ATOM 7914 C C . ALA B 1 503 ? -11.164 14.383 42.906 1 66.94 503 ALA B C 1
ATOM 7916 O O . ALA B 1 503 ? -11.984 14.438 43.812 1 66.94 503 ALA B O 1
#

Secondary structure (DSSP, 8-state):
--EEEEEE--SHHHHHHHHHHHTT---EEEE-SSBPPP-SGGGG-HIIIIIS-TTS----EE-TTS-EE------BTTGGGGTS--B--PPPGGGGS--EETTEEPPPPSS-HHHHHHHHHHHHHHTTEE--TTSSTTPPS----SBPPPPPPHHHHHHHHHHHHTT---EEPPEEB---TT-GGG-S----S--TTS--TTS-B--HIIIIIHHHHTSTTEEEE-S--EEEEEEPTTSSSEEEEEETTEEE-EEEEEE-S-HHHHHHHHHHT--SS-TTSTT-TTS-TTBS-EE-EEEEEEEE-TT-----S----EEE-TTSS--S-TTS-S---EEEEPPP--HHHHHHH-TTS-HHHHHHHHHTEEEEEEEE-----TTSEEEE-TTS-EEEE---S-HHHHHHHHHHHHHHHHHTT--EEEEEE--TT--SSEE-TT-B-S-TTT-SB-TTSBBTT-SSEEE-SGGG-S---SS-SHHHHHHHHHHHHHHHHHHHHH-/--EEEEEE--SHHHHHHHHHHHTT---EEEE-SSBPPP-SGGGG-HIIIIIS-TTS----EE-TTS-EE------BTTGGGGTS--B--PPPGGGGS--EETTEEPPPPSS-HHHHHHHHHHHHHHTTEE--TTSSTTPPS----SBPPPPPPHHHHHHHHHHHHTT---EEPPEEB---TT-GGG-S----S--TTS--TTS-B--HIIIIIHHHHTSTTEEEE-S--EEEEEEPTTSSSEEEEEETTEEE-EEEEEE-S-HHHHHHHHHHT--SS-TTSTT-TTS-TTBS-EE-EEEEEEEE-TT-----S----EEE-TTSS--S-TTS-S---EEEEPPP--HHHHHHH-TTS-HHHHHHHHHTEEEEEEEE-----TTSEEEE-TTS-EEEE---S-HHHHHHHHHHHHHHHHHTT--EEEEEE--TT--SSEE-TT-B-S-TTT-SB-TTSBBTT-SSEEE-SGGG-S---SS-SHHHHHHHHHHHHHHHHHHHHH-

InterPro domains:
  IPR000172 Glucose-methanol-choline oxidoreductase, N-terminal [PF00732] (184-275)
  IPR007867 Glucose-methanol-choline oxidoreductase, C-terminal [PF05199] (431-489)
  IPR036188 FAD/NAD(P)-binding domain superfamily [G3DSA:3.50.50.60] (1-331)
  IPR036188 FAD/NAD(P)-binding domain superfamily [G3DSA:3.50.50.60] (417-503)
  IPR036188 FAD/NAD(P)-binding domain superfamily [SSF51905] (1-499)

Sequence (1006 aa):
MDADVIIIGSGAGGGTIARALADSGLNILILERGDYLPREWGNWDPRTVFAEHRYHTHEQWRDQHGKFFSPITGYHVGGNTKFYGAAVLRRRESDFLIRHHKDGNTRAWPICYADLAPFYDQAEAWYFTHGQAGTDPTDPPRGDYPFPPFSHEEDVALVDTALRGMGLHPFPLPLAIHRLDDDPEHSPCVRCPTCDGFPCMLHAKGDAEVCGIRPALEYSNVRLLTKHRVRRLISSADGKRVETVETDQGCFSARLVVLAAGAVNSAALLLASASEQFPTGLANHSDQVGRHYMCHLNSACMALKPGRENRTIFQKTLALNDFYEDSGDPEYPYPLGHIQSLGKVTPGLFHAEQPHLPIPATAWAASHSVDWWLTTEDLPDPTNRVTLDEDGTIRLTWNPKNRESHQRLCHKWRELLKRFGFFGVFFQAMDISATAHQVGTCRFGEDPSESVLDPFCKAHDLENLYVVDASFMPSISAVNPSLTIIANALRVGSHIRRQIKSAMDADVIIIGSGAGGGTIARALADSGLNILILERGDYLPREWGNWDPRTVFAEHRYHTHEQWRDQHGKFFSPITGYHVGGNTKFYGAAVLRRRESDFLIRHHKDGNTRAWPICYADLAPFYDQAEAWYFTHGQAGTDPTDPPRGDYPFPPFSHEEDVALVDTALRGMGLHPFPLPLAIHRLDDDPEHSPCVRCPTCDGFPCMLHAKGDAEVCGIRPALEYSNVRLLTKHRVRRLISSADGKRVETVETDQGCFSARLVVLAAGAVNSAALLLASASEQFPTGLANHSDQVGRHYMCHLNSACMALKPGRENRTIFQKTLALNDFYEDSGDPEYPYPLGHIQSLGKVTPGLFHAEQPHLPIPATAWAASHSVDWWLTTEDLPDPTNRVTLDEDGTIRLTWNPKNRESHQRLCHKWRELLKRFGFFGVFFQAMDISATAHQVGTCRFGEDPSESVLDPFCKAHDLENLYVVDASFMPSISAVNPSLTIIANALRVGSHIRRQIKSA